Protein 5GQ1 (pdb70)

B-factor: mean 86.2, std 23.41, range [30.0, 269.98]

Solvent-accessible surface area: 57419 Å² total; per-residue (Å²): 237,140,40,64,47,0,0,0,0,0,0,22,2,56,85,48,9,6,18,55,30,0,1,17,7,0,0,68,0,0,0,46,86,56,173,42,40,26,10,64,6,40,77,38,4,63,15,0,24,12,4,156,88,11,15,0,0,7,2,45,60,1,19,72,77,74,134,42,105,11,6,64,19,0,24,73,0,0,17,65,99,68,20,85,2,71,28,51,50,166,96,60,62,47,48,31,0,61,4,70,0,0,0,0,1,2,62,32,63,10,26,7,6,65,55,117,16,108,52,15,59,195,55,14,68,8,9,0,27,12,69,14,35,125,83,20,57,45,91,151,42,123,21,38,50,58,92,0,26,107,101,19,99,75,74,134,28,75,22,16,143,85,3,6,0,6,0,46,6,91,0,2,47,2,69,12,75,126,58,103,68,160,38,10,1,12,62,0,0,16,50,0,32,162,26,22,61,76,47,36,54,89,27,106,112,142,186,96,64,52,2,0,0,0,1,0,47,6,49,51,32,20,13,25,41,12,0,0,16,1,0,1,48,1,0,1,60,85,62,175,42,57,42,19,75,6,67,91,85,13,93,77,2,29,32,4,167,77,15,20,0,0,8,7,37,75,9,113,130,18,47,74,16,0,30,80,0,0,14,82,96,115,14,88,4,80,28,70,24,169,92,75,55,49,48,32,0,62,5,68,0,0,0,0,0,9,89,57,100,109,83,57,37,38,105,166,51,18,70,5,11,0,18,13,45,20,42,117,82,24,84,47,150,157,42,111,13,36,62,61,97,0,29,104,74,25,124,82,67,144,27,81,21,16,132,100,5,5,4,5,0,45,13,90,0,1,53,2,15,12,84,132,63,59,69,124,35,10,2,14,68,0,0,43,14,0,33,140,36,12,60,78,44,27,54,100,18,88,92,88,115,62,150,162,171,215,149,33,85,47,1,0,0,0,3,0,78,11,73,82,38,24,11,14,76,76,2,2,38,39,0,0,152,9,0,0,68,94,58,150,42,56,43,22,69,4,77,70,52,6,101,76,0,39,50,6,152,64,16,15,0,2,8,4,44,43,7,68,106,123,126,47,84,7,31,68,22,0,28,66,1,0,18,70,98,56,16,120,7,62,50,72,49,190,82,115,36,33,0,55,3,71,0,1,0,0,3,15,96,107,52,60,133,163,57,13,67,8,10,0,36,12,66,34,33,117,91,21,105,52,157,150,25,137,18,48,52,69,102,0,56,94,103,15,90,99,19,142,12,80,16,41,99,98,4,13,0,13,8,44,15,130,0,2,38,0,56,12,111,115,54,171,72,165,40,13,0,9,66,0,0,32,27,0,32,137,26,21,59,76,45,53,33,94,50,100,71,101,86,76,158,186,150,28,73,51,1,0,0,0,0,0,36,7,45,98,28,21,7,26,68,70,0,1,35,39,0,0,151,6,0,1,80,95,52,173,40,58,47,22,66,11,66,90,98,6,84,72,0,52,30,5,158,74,14,19,0,1,6,2,38,78,9,115,92,140,13,38,62,15,0,28,70,0,1,16,46,51,94,22,90,4,72,31,70,38,177,102,68,56,57,52,28,0,57,2,70,0,0,0,0,0,9,91,54,126,150,12,61,132,78,32,15,70,8,10,0,29,15,58,14,34,119,82,31,87,47,148,155,56,133,16,36,47,60,119,0,48,145,116,28,121,87,67,102,27,74,25,47,160,161,5,12,5,15,9,44,12,94,0,0,40,0,64,16,91,124,60,155,66,126,36,10,0,11,59,0,0,28,34,0,35,134,28,18,58,77,51,33,61,62,28,89,60,26,97,58,7,25,96,37,43,46,2,3,1,0,2,0,29,5,50,93,30,21,13,35,70,66,2,1,33,46,0,0,147,6,0,0,83,101,49,114,36,59,43,17,85,6,57,80,94,10,116,9,103,61,38,147,85,19,20,0,3,9,3,42,76,11,122,93,139,7,55,73,27,0,38,74,1,0,16,60,92,88,22,136,26,112,59,2,56,4,39,1,1,1,0,1,14,96,49,136,75,156,120,63,22,75,14,14,0,37,7,52,24,10,86,67,33,85,42,165,119,44,114,16,39,41,62,93,0,50,130,101,27,124,66,51,50,32,78,20,38,179,136,3,17,1,5,5,36,0,50,0,2,9,0,85,17,96,150,38,122,19,44,46,8,0,12,37,2,0,43,48,2,29,142,28,20,62,112,66,15,70,64,15,36,24,26,24,11,10,40,144,35,39,57,3,0,0,0,3,0,66,28,75,131,58,22,21,22,69,72,1,0,33,49,0,0,146,8,0,0,68,103,59,175,39,59,45,125,105,187,70,26,21,0,8,15,27,54,108,13,131,87,86,79,86,1,41,80,15,0,19,61,85,91,24,122,30,120,93,94,24,113,84,66,64,40,27,22,51,5,76,0,0,0,0,0,54,139,64,74,4,21,0,27,17,78,16,46,118,80,44,104,63,155,210,41,32,39,66,128,0,53,138,95,23,119,69,74,136,34,68,23,37,152,131,4,17,5,9,8,52,5,94,0,2,54,2,72,15,107,203,48,161,68,168,36,14,1,9,59,0,0,25,22,0,34,128,37,22,50,76,45,24,59,104,18,80,90,76,65,85,136,195

Sequence (1157 aa):
KHRIEPVCLIIRGSPGTGKSLATGIIARAIADKYHSSVYSLPPDPDHFDGYKQQVVTVMDDLCQNPDGKDMSLFCQMVSTVDFIPPMASLAEAGVSFTSKFVIASTNATNIIVPSDSDAIRRRFYMDCDIEVTDSYKTDLGRLDAGRAAKLCSENNTANFKRCSPLVCGKAIQLRDRKSKVRYSVDTVVSELIREYSNRSAIGNTIERIEPVCLIIRGSPGTGKSLATGIIARAIADKYHSSVYSLPPDPDHFDGYKQQVVTVMDDLCKDMSLFCQMVSTVDFIPPMASLAEAGVSFTSKFVIASTNATDSDAIRRRFYMDCDIEVTDSYKTDLGRLDAGRAAKLCSENNTANFKRCSPLVCGKAIQLRDRKSKVRYSVDTVVSELIREYSNRSAIGNTIEALFQKHRIEPVCLIIRGSPGTGKSLATGIIARAIADKYHSSVYSLPPDPDHFDGYKQQVVTVMDDLCQPDGKDMSLFCQMVSTVDFIPPMASLAGVSFTSKFVIASTNDAIRRRFYMDCDIEVTDSYKTDLGRLDAGRAAKLCSENNTANFKRCSPLVCGKAIQLRDRKSKVRYSVDTVVSELIREYSNRSAIGNTIEALFHRIEPVCLIIRGSPGTGKSLATGIIARAIADKYHSSVYSLPPDPDHFDGYKQQVVTVMDDLCGKDMSLFCQMVSTVDFIPPMASLAEAGVSFTSKFVIASTNATDAIRRRFYMDCDIEVTDSYKTDLGRLDAGRAAKLCSENNTANFKRCSPLVCGKAIQLRDRKSKVRYSVDTVVSELIREYSNRSAIGNTIEALFHRIEPVCLIIRGSPGTGKSLATGIIARAIADKYHSSVYSLPPDPHFDGYKQQVVTVMDDLCGKDMSLFCQMVSTVDFIPPSFTSKFVIASTNATIRRRFYMDCDIEVTDSYKTDLGRLDAGRAAKLCSENNTANFKRCSPLVCGKAIQLRDRKSKVRYSVDTVVSELIREYSNRSAIGNTIEALFHRIEPVCLIIRGSPGTGKSLATGIIARAIADKYHSSVYSKQQVVTVMDDLCDMSLFCQMVSTVDFIPPMASLAEGVSFTSKFVIASTRFYMDCDIEVTDSYKTDLLDAGRAAKLCSENNTANFKRCSPLVCGKAIQLRDRKSKVRYSVDTVVSELIREYSNRSAIGNTIEALF

Foldseek 3Di:
DWDQFAAEAEEAAAPQACQVVLLVVLLALLLVVVVFHEQEADAVHDARPPCPLRQEYEYEAQCPDPDLPRLVVVVQLGDGDWDFTHHDDPPDGDDTRHHNYYYYYHYHDDDNQDVVRPVSVVSHNFYKYKAFDDVQQDPVRHGDVVQQAPWDPDDPADGDPTHGCQAQVNTMWIAGPVVRDIGGSRVVSVVSVVVSVVRVVVVVVVD/DQQAAEEEEEAAPQQCRCVLLVVLQQLLQVVVVFHEQEADPCHDFRAPCPARQEYEYEAQPCRVVVVLQLRDDDWDFTHYPDPVDGDDTRHHNYYYYYHHHDVVVSVVVSHPFYKYKDFPPVQQDPVRHGVVVQQADWDPDDPADGDPTHTNQAPPNTMWIAGPVPRDIGGSRRVSVVSVVVSVVSCVVVVVVVVVPD/DWALFAAEEEEQEAPQQCLVVLLVVLQQLLLVVVVFGEAEADELHQFRPPDPQRQEYEHEAACPDPCSRPVVVVQNGDGDWAATHHPPPDVDIHHHRYYYYYHVVVSVVSHPFYKYKDFDPVQADPVGGGPVVQQAPWDPDDPADRDPTHTNQQPVVTMWIATPVDGDIGGSRVVSVVSVVVSVVSVCVVVVVVVVD/DADQAAEEEEEEAPQLCRVVLQVVLQQLLLVVVVWHEQEADAVHDWRPPDPQTQEYEYEACEVVSVVVVVVLRDDDWDQTDDPDPVVGDDTHHHRYYYYYHYNDPCVVVSHNFYKYKDFDPVQQPPPRHGVCVQQADWDPDDPAPGDPTHGNQAPVVGMWIATPPVRDIGHSRVVSVVSVVVSVVVCVVVVVVVVVD/DADQAAEAEEEAAPLLCQCVLLVVLQQLLQVVVVFHEAEADALGQRPPCDQTQEYEAEADDVSRCVVVCQLRDGDAVDGVRRDHRYYYYYYHNPVCVSHPFYWYKDFDPVQADPVGHGVCVQQVDWDPDDPADRDPTHGCQQAVNTMWTQTPVVRDIHGSRVVSVVSVVVSVVCPVPVVVVVVVD/DAQFAAEAEEEEDPPLPVVVLLQLLQQLLQVVVPFGEDVVQTQEYEVEQCPVVVVVVQRRDGDWAADDDPDPDDVDIHDHRYYYYYVVHPFYKYKDFDPVCDDPVNNCVQQADFDPDAPADRDPGDTNQAVVVGMWIAGPVHGDIHGSRVVSVVSVVVSVVSCVVVVVVVVVD

Structure (mmCIF, N/CA/C/O backbone):
data_5GQ1
#
_entry.id   5GQ1
#
_cell.length_a   52.109
_cell.length_b   159.654
_cell.length_c   75.606
_cell.angle_alpha   90.00
_cell.angle_beta   90.16
_cell.angle_gamma   90.00
#
_symmetry.space_group_name_H-M   'P 1 21 1'
#
loop_
_entity.id
_entity.type
_entity.pdbx_description
1 polymer 'Genome polyprotein'
2 non-polymer 'ZINC ION'
3 non-polymer 'PHOSPHATE ION'
4 water water
#
loop_
_atom_site.group_PDB
_atom_site.id
_atom_site.type_symbol
_atom_site.label_atom_id
_atom_site.label_alt_id
_atom_site.label_comp_id
_atom_site.label_asym_id
_atom_site.label_entity_id
_atom_site.label_seq_id
_atom_site.pdbx_PDB_ins_code
_atom_site.Cartn_x
_atom_site.Cartn_y
_atom_site.Cartn_z
_atom_site.occupancy
_atom_site.B_iso_or_equiv
_atom_site.auth_seq_id
_atom_site.auth_comp_id
_atom_site.auth_asym_id
_atom_site.auth_atom_id
_atom_site.pdbx_PDB_model_num
ATOM 1 N N . LYS A 1 2 ? 11.866 169.553 69.707 1.00 107.13 117 LYS A N 1
ATOM 2 C CA . LYS A 1 2 ? 12.221 168.162 69.994 1.00 102.08 117 LYS A CA 1
ATOM 3 C C . LYS A 1 2 ? 12.299 167.923 71.493 1.00 95.65 117 LYS A C 1
ATOM 4 O O . LYS A 1 2 ? 12.919 166.953 71.929 1.00 92.18 117 LYS A O 1
ATOM 22 N N . HIS A 1 3 ? 11.649 168.789 72.278 1.00 89.01 118 HIS A N 1
ATOM 23 C CA . HIS A 1 3 ? 11.912 168.838 73.706 1.00 86.79 118 HIS A CA 1
ATOM 24 C C . HIS A 1 3 ? 10.687 168.372 74.528 1.00 78.09 118 HIS A C 1
ATOM 25 O O . HIS A 1 3 ? 9.823 167.647 74.014 1.00 76.12 118 HIS A O 1
ATOM 39 N N . ARG A 1 4 ? 10.655 168.710 75.820 1.00 76.38 119 ARG A N 1
ATOM 40 C CA . ARG A 1 4 ? 9.853 167.923 76.757 1.00 68.96 119 ARG A CA 1
ATOM 41 C C . ARG A 1 4 ? 9.439 168.720 77.974 1.00 62.87 119 ARG A C 1
ATOM 42 O O . ARG A 1 4 ? 10.037 169.742 78.305 1.00 66.19 119 ARG A O 1
ATOM 63 N N . ILE A 1 5 ? 8.460 168.155 78.690 1.00 65.34 120 ILE A N 1
ATOM 64 C CA . ILE A 1 5 ? 7.994 168.696 79.969 1.00 65.04 120 ILE A CA 1
ATOM 65 C C . ILE A 1 5 ? 9.084 168.511 81.015 1.00 54.54 120 ILE A C 1
ATOM 66 O O . ILE A 1 5 ? 9.686 167.442 81.094 1.00 58.23 120 ILE A O 1
ATOM 82 N N . GLU A 1 6 ? 9.364 169.557 81.801 1.00 57.40 121 GLU A N 1
ATOM 83 C CA . GLU A 1 6 ? 10.423 169.473 82.788 1.00 59.30 121 GLU A CA 1
ATOM 84 C C . GLU A 1 6 ? 9.992 168.478 83.859 1.00 56.54 121 GLU A C 1
ATOM 85 O O . GLU A 1 6 ? 8.863 168.560 84.350 1.00 62.23 121 GLU A O 1
ATOM 97 N N . PRO A 1 7 ? 10.828 167.520 84.234 1.00 54.42 122 PRO A N 1
ATOM 98 C CA . PRO A 1 7 ? 10.399 166.567 85.270 1.00 54.02 122 PRO A CA 1
ATOM 99 C C . PRO A 1 7 ? 10.161 167.274 86.606 1.00 58.01 122 PRO A C 1
ATOM 100 O O . PRO A 1 7 ? 10.903 168.193 86.978 1.00 61.27 122 PRO A O 1
ATOM 111 N N . VAL A 1 8 ? 9.098 166.872 87.320 1.00 58.04 123 VAL A N 1
ATOM 112 C CA . VAL A 1 8 ? 8.858 167.466 88.638 1.00 60.86 123 VAL A CA 1
ATOM 113 C C . VAL A 1 8 ? 9.866 166.878 89.614 1.00 50.89 123 VAL A C 1
ATOM 114 O O . VAL A 1 8 ? 9.991 165.660 89.759 1.00 53.80 123 VAL A O 1
ATOM 127 N N . CYS A 1 9 ? 10.622 167.747 90.258 1.00 52.21 124 CYS A N 1
ATOM 128 C CA . CYS A 1 9 ? 11.774 167.342 91.042 1.00 49.90 124 CYS A CA 1
ATOM 129 C C . CYS A 1 9 ? 11.547 167.611 92.527 1.00 54.99 124 CYS A C 1
ATOM 130 O O . CYS A 1 9 ? 11.025 168.667 92.911 1.00 53.11 124 CYS A O 1
ATOM 138 N N . LEU A 1 10 ? 11.954 166.628 93.331 1.00 51.42 125 LEU A N 1
ATOM 139 C CA . LEU A 1 10 ? 11.942 166.636 94.782 1.00 52.53 125 LEU A CA 1
ATOM 140 C C . LEU A 1 10 ? 13.379 166.418 95.222 1.00 49.34 125 LEU A C 1
ATOM 141 O O . LEU A 1 10 ? 13.988 165.414 94.834 1.00 45.43 125 LEU A O 1
ATOM 157 N N . ILE A 1 11 ? 13.911 167.328 96.044 1.00 50.70 126 ILE A N 1
ATOM 158 C CA . ILE A 1 11 ? 15.150 167.075 96.781 1.00 50.91 126 ILE A CA 1
ATOM 159 C C . ILE A 1 11 ? 14.831 166.998 98.261 1.00 48.01 126 ILE A C 1
ATOM 160 O O . ILE A 1 11 ? 14.024 167.785 98.765 1.00 46.89 126 ILE A O 1
ATOM 176 N N . ILE A 1 12 ? 15.460 166.039 98.946 1.00 54.11 127 ILE A N 1
ATOM 177 C CA . ILE A 1 12 ? 15.221 165.719 100.361 1.00 52.39 127 ILE A CA 1
ATOM 178 C C . ILE A 1 12 ? 16.519 165.916 101.117 1.00 49.35 127 ILE A C 1
ATOM 179 O O . ILE A 1 12 ? 17.446 165.121 100.953 1.00 50.81 127 ILE A O 1
ATOM 195 N N . ARG A 1 13 ? 16.558 166.884 102.018 1.00 54.45 128 ARG A N 1
ATOM 196 C CA . ARG A 1 13 ? 17.775 167.175 102.765 1.00 53.57 128 ARG A CA 1
ATOM 197 C C . ARG A 1 13 ? 17.721 166.553 104.157 1.00 60.41 128 ARG A C 1
ATOM 198 O O . ARG A 1 13 ? 16.722 166.689 104.876 1.00 57.79 128 ARG A O 1
ATOM 219 N N . GLY A 1 14 ? 18.793 165.866 104.538 1.00 62.60 129 GLY A N 1
ATOM 220 C CA . GLY A 1 14 ? 18.821 165.336 105.883 1.00 64.08 129 GLY A CA 1
ATOM 221 C C . GLY A 1 14 ? 20.130 164.759 106.370 1.00 60.60 129 GLY A C 1
ATOM 222 O O . GLY A 1 14 ? 20.893 164.136 105.620 1.00 57.23 129 GLY A O 1
ATOM 226 N N . SER A 1 15 ? 20.365 164.926 107.668 1.00 70.03 130 SER A N 1
ATOM 227 C CA . SER A 1 15 ? 21.484 164.268 108.320 1.00 69.13 130 SER A CA 1
ATOM 228 C C . SER A 1 15 ? 21.476 162.781 107.972 1.00 66.65 130 SER A C 1
ATOM 229 O O . SER A 1 15 ? 20.416 162.191 107.743 1.00 67.91 130 SER A O 1
ATOM 237 N N . PRO A 1 16 ? 22.635 162.152 107.900 1.00 69.40 131 PRO A N 1
ATOM 238 C CA . PRO A 1 16 ? 22.668 160.756 107.457 1.00 73.21 131 PRO A CA 1
ATOM 239 C C . PRO A 1 16 ? 22.083 159.838 108.528 1.00 77.67 131 PRO A C 1
ATOM 240 O O . PRO A 1 16 ? 22.195 160.091 109.732 1.00 73.67 131 PRO A O 1
ATOM 251 N N . GLY A 1 17 ? 21.425 158.773 108.076 1.00 77.08 132 GLY A N 1
ATOM 252 C CA . GLY A 1 17 ? 20.771 157.882 109.012 1.00 74.34 132 GLY A CA 1
ATOM 253 C C . GLY A 1 17 ? 19.412 158.336 109.503 1.00 70.64 132 GLY A C 1
ATOM 254 O O . GLY A 1 17 ? 18.907 157.768 110.476 1.00 72.66 132 GLY A O 1
ATOM 258 N N . THR A 1 18 ? 18.801 159.332 108.854 1.00 64.34 133 THR A N 1
ATOM 259 C CA . THR A 1 18 ? 17.467 159.820 109.177 1.00 61.20 133 THR A CA 1
ATOM 260 C C . THR A 1 18 ? 16.384 159.276 108.232 1.00 63.76 133 THR A C 1
ATOM 261 O O . THR A 1 18 ? 15.315 159.880 108.105 1.00 60.58 133 THR A O 1
ATOM 272 N N . GLY A 1 19 ? 16.621 158.140 107.585 1.00 65.79 134 GLY A N 1
ATOM 273 C CA . GLY A 1 19 ? 15.635 157.570 106.689 1.00 62.28 134 GLY A CA 1
ATOM 274 C C . GLY A 1 19 ? 15.639 158.168 105.311 1.00 62.38 134 GLY A C 1
ATOM 275 O O . GLY A 1 19 ? 14.693 157.949 104.540 1.00 60.00 134 GLY A O 1
ATOM 279 N N . LYS A 1 20 ? 16.713 158.880 104.972 1.00 66.38 135 LYS A N 1
ATOM 280 C CA . LYS A 1 20 ? 16.779 159.681 103.749 1.00 67.46 135 LYS A CA 1
ATOM 281 C C . LYS A 1 20 ? 16.683 158.806 102.511 1.00 56.89 135 LYS A C 1
ATOM 282 O O . LYS A 1 20 ? 15.924 159.102 101.590 1.00 63.22 135 LYS A O 1
ATOM 301 N N . SER A 1 21 ? 17.443 157.717 102.482 1.00 58.43 136 SER A N 1
ATOM 302 C CA . SER A 1 21 ? 17.454 156.800 101.352 1.00 54.51 136 SER A CA 1
ATOM 303 C C . SER A 1 21 ? 16.246 155.861 101.335 1.00 63.81 136 SER A C 1
ATOM 304 O O . SER A 1 21 ? 15.830 155.404 100.253 1.00 54.41 136 SER A O 1
ATOM 312 N N . LEU A 1 22 ? 15.698 155.521 102.515 1.00 64.85 137 LEU A N 1
ATOM 313 C CA . LEU A 1 22 ? 14.395 154.856 102.554 1.00 61.37 137 LEU A CA 1
ATOM 314 C C . LEU A 1 22 ? 13.335 155.722 101.880 1.00 58.95 137 LEU A C 1
ATOM 315 O O . LEU A 1 22 ? 12.596 155.260 101.008 1.00 49.59 137 LEU A O 1
ATOM 331 N N . ALA A 1 23 ? 13.256 156.991 102.279 1.00 57.73 138 ALA A N 1
ATOM 332 C CA . ALA A 1 23 ? 12.244 157.886 101.738 1.00 54.77 138 ALA A CA 1
ATOM 333 C C . ALA A 1 23 ? 12.352 158.030 100.224 1.00 57.60 138 ALA A C 1
ATOM 334 O O . ALA A 1 23 ? 11.324 158.049 99.528 1.00 56.18 138 ALA A O 1
ATOM 341 N N . THR A 1 24 ? 13.577 158.177 99.686 1.00 58.65 139 THR A N 1
ATOM 342 C CA . THR A 1 24 ? 13.715 158.245 98.228 1.00 56.88 139 THR A CA 1
ATOM 343 C C . THR A 1 24 ? 13.281 156.932 97.604 1.00 50.04 139 THR A C 1
ATOM 344 O O . THR A 1 24 ? 12.481 156.920 96.666 1.00 55.56 139 THR A O 1
ATOM 355 N N . GLY A 1 25 ? 13.760 155.811 98.147 1.00 49.89 140 GLY A N 1
ATOM 356 C CA . GLY A 1 25 ? 13.316 154.505 97.705 1.00 42.41 140 GLY A CA 1
ATOM 357 C C . GLY A 1 25 ? 11.824 154.452 97.483 1.00 53.77 140 GLY A C 1
ATOM 358 O O . GLY A 1 25 ? 11.374 154.213 96.348 1.00 56.72 140 GLY A O 1
ATOM 362 N N . ILE A 1 26 ? 11.058 154.768 98.545 1.00 52.31 141 ILE A N 1
ATOM 363 C CA . ILE A 1 26 ? 9.624 154.506 98.614 1.00 48.52 141 ILE A CA 1
ATOM 364 C C . ILE A 1 26 ? 8.819 155.484 97.771 1.00 48.58 141 ILE A C 1
ATOM 365 O O . ILE A 1 26 ? 7.773 155.120 97.228 1.00 51.86 141 ILE A O 1
ATOM 381 N N . ILE A 1 27 ? 9.217 156.753 97.736 1.00 44.58 142 ILE A N 1
ATOM 382 C CA . ILE A 1 27 ? 8.520 157.740 96.917 1.00 45.07 142 ILE A CA 1
ATOM 383 C C . ILE A 1 27 ? 8.681 157.409 95.435 1.00 51.26 142 ILE A C 1
ATOM 384 O O . ILE A 1 27 ? 7.716 157.451 94.648 1.00 42.39 142 ILE A O 1
ATOM 400 N N . ALA A 1 28 ? 9.909 157.084 95.031 1.00 50.78 143 ALA A N 1
ATOM 401 C CA . ALA A 1 28 ? 10.139 156.642 93.663 1.00 50.01 143 ALA A CA 1
ATOM 402 C C . ALA A 1 28 ? 9.258 155.449 93.331 1.00 50.22 143 ALA A C 1
ATOM 403 O O . ALA A 1 28 ? 8.473 155.483 92.375 1.00 55.48 143 ALA A O 1
ATOM 410 N N . ARG A 1 29 ? 9.346 154.393 94.137 1.00 51.93 144 ARG A N 1
ATOM 411 C CA . ARG A 1 29 ? 8.638 153.158 93.814 1.00 46.98 144 ARG A CA 1
ATOM 412 C C . ARG A 1 29 ? 7.138 153.391 93.713 1.00 51.85 144 ARG A C 1
ATOM 413 O O . ARG A 1 29 ? 6.483 152.873 92.810 1.00 53.60 144 ARG A O 1
ATOM 434 N N . ALA A 1 30 ? 6.568 154.180 94.610 1.00 47.88 145 ALA A N 1
ATOM 435 C CA . ALA A 1 30 ? 5.130 154.366 94.543 1.00 48.74 145 ALA A CA 1
ATOM 436 C C . ALA A 1 30 ? 4.748 155.178 93.312 1.00 51.81 145 ALA A C 1
ATOM 437 O O . ALA A 1 30 ? 3.817 154.819 92.580 1.00 53.70 145 ALA A O 1
ATOM 444 N N . ILE A 1 31 ? 5.435 156.300 93.094 1.00 49.33 146 ILE A N 1
ATOM 445 C CA . ILE A 1 31 ? 5.188 157.097 91.904 1.00 53.98 146 ILE A CA 1
ATOM 446 C C . ILE A 1 31 ? 5.341 156.222 90.656 1.00 56.29 146 ILE A C 1
ATOM 447 O O . ILE A 1 31 ? 4.462 156.186 89.780 1.00 50.83 146 ILE A O 1
ATOM 463 N N . ALA A 1 32 ? 6.416 155.435 90.608 1.00 51.21 147 ALA A N 1
ATOM 464 C CA . ALA A 1 32 ? 6.593 154.481 89.523 1.00 59.11 147 ALA A CA 1
ATOM 465 C C . ALA A 1 32 ? 5.397 153.535 89.392 1.00 58.56 147 ALA A C 1
ATOM 466 O O . ALA A 1 32 ? 4.987 153.207 88.274 1.00 68.12 147 ALA A O 1
ATOM 473 N N . ASP A 1 33 ? 4.819 153.100 90.517 1.00 58.55 148 ASP A N 1
ATOM 474 C CA . ASP A 1 33 ? 3.664 152.203 90.492 1.00 56.22 148 ASP A CA 1
ATOM 475 C C . ASP A 1 33 ? 2.462 152.862 89.826 1.00 62.18 148 ASP A C 1
ATOM 476 O O . ASP A 1 33 ? 1.704 152.208 89.102 1.00 63.37 148 ASP A O 1
ATOM 485 N N . LYS A 1 34 ? 2.254 154.153 90.077 1.00 57.89 149 LYS A N 1
ATOM 486 C CA . LYS A 1 34 ? 1.100 154.813 89.488 1.00 59.61 149 LYS A CA 1
ATOM 487 C C . LYS A 1 34 ? 1.199 154.838 87.973 1.00 62.53 149 LYS A C 1
ATOM 488 O O . LYS A 1 34 ? 0.181 154.757 87.278 1.00 65.34 149 LYS A O 1
ATOM 507 N N . TYR A 1 35 ? 2.409 154.948 87.446 1.00 64.37 150 TYR A N 1
ATOM 508 C CA . TYR A 1 35 ? 2.637 155.027 86.016 1.00 63.75 150 TYR A CA 1
ATOM 509 C C . TYR A 1 35 ? 3.233 153.733 85.504 1.00 68.84 150 TYR A C 1
ATOM 510 O O . TYR A 1 35 ? 3.942 153.737 84.494 1.00 77.92 150 TYR A O 1
ATOM 528 N N . HIS A 1 36 ? 3.019 152.641 86.227 1.00 69.21 151 HIS A N 1
ATOM 529 C CA . HIS A 1 36 ? 3.337 151.304 85.736 1.00 68.66 151 HIS A CA 1
ATOM 530 C C . HIS A 1 36 ? 4.712 151.254 85.095 1.00 68.64 151 HIS A C 1
ATOM 531 O O . HIS A 1 36 ? 4.902 150.613 84.063 1.00 72.25 151 HIS A O 1
ATOM 545 N N . SER A 1 37 ? 5.672 151.968 85.687 1.00 62.85 152 SER A N 1
ATOM 546 C CA . SER A 1 37 ? 7.045 151.853 85.226 1.00 59.07 152 SER A CA 1
ATOM 547 C C . SER A 1 37 ? 7.917 151.334 86.351 1.00 55.33 152 SER A C 1
ATOM 548 O O . SER A 1 37 ? 7.484 150.468 87.122 1.00 60.43 152 SER A O 1
ATOM 556 N N . SER A 1 38 ? 9.150 151.821 86.429 1.00 47.13 153 SER A N 1
ATOM 557 C CA . SER A 1 38 ? 10.107 151.334 87.398 1.00 50.45 153 SER A CA 1
ATOM 558 C C . SER A 1 38 ? 11.036 152.471 87.806 1.00 47.65 153 SER A C 1
ATOM 559 O O . SER A 1 38 ? 10.886 153.617 87.388 1.00 50.17 153 SER A O 1
ATOM 567 N N . VAL A 1 39 ? 11.999 152.146 88.649 1.00 56.40 154 VAL A N 1
ATOM 568 C CA . VAL A 1 39 ? 12.924 153.126 89.194 1.00 54.23 154 VAL A CA 1
ATOM 569 C C . VAL A 1 39 ? 14.292 152.827 88.603 1.00 57.47 154 VAL A C 1
ATOM 570 O O . VAL A 1 39 ? 14.789 151.697 88.698 1.00 60.44 154 VAL A O 1
ATOM 583 N N . TYR A 1 40 ? 14.884 153.840 87.988 1.00 54.17 155 TYR A N 1
ATOM 584 C CA . TYR A 1 40 ? 16.303 153.856 87.694 1.00 52.62 155 TYR A CA 1
ATOM 585 C C . TYR A 1 40 ? 17.009 154.689 88.754 1.00 52.45 155 TYR A C 1
ATOM 586 O O . TYR A 1 40 ? 16.741 155.889 88.880 1.00 52.09 155 TYR A O 1
ATOM 604 N N . SER A 1 41 ? 17.953 154.070 89.458 1.00 54.31 156 SER A N 1
ATOM 605 C CA . SER A 1 41 ? 18.736 154.728 90.494 1.00 53.10 156 SER A CA 1
ATOM 606 C C . SER A 1 41 ? 20.097 155.109 89.960 1.00 48.58 156 SER A C 1
ATOM 607 O O . SER A 1 41 ? 20.889 154.239 89.630 1.00 56.04 156 SER A O 1
ATOM 615 N N . LEU A 1 42 ? 20.392 156.372 89.960 1.00 58.10 157 LEU A N 1
ATOM 616 C CA . LEU A 1 42 ? 21.715 156.803 89.542 1.00 63.85 157 LEU A CA 1
ATOM 617 C C . LEU A 1 42 ? 22.741 156.515 90.640 1.00 64.64 157 LEU A C 1
ATOM 618 O O . LEU A 1 42 ? 22.465 156.730 91.822 1.00 66.13 157 LEU A O 1
ATOM 634 N N . PRO A 1 43 ? 23.935 156.053 90.286 1.00 74.98 158 PRO A N 1
ATOM 635 C CA . PRO A 1 43 ? 24.952 155.772 91.303 1.00 72.76 158 PRO A CA 1
ATOM 636 C C . PRO A 1 43 ? 25.508 157.056 91.888 1.00 70.99 158 PRO A C 1
ATOM 637 O O . PRO A 1 43 ? 25.354 158.134 91.300 1.00 75.49 158 PRO A O 1
ATOM 648 N N . PRO A 1 44 ? 26.188 156.986 93.026 1.00 66.34 159 PRO A N 1
ATOM 649 C CA . PRO A 1 44 ? 26.851 158.187 93.546 1.00 69.84 159 PRO A CA 1
ATOM 650 C C . PRO A 1 44 ? 28.019 158.597 92.659 1.00 74.71 159 PRO A C 1
ATOM 651 O O . PRO A 1 44 ? 28.742 157.753 92.121 1.00 72.90 159 PRO A O 1
ATOM 662 N N . ASP A 1 45 ? 28.208 159.906 92.511 1.00 76.15 160 ASP A N 1
ATOM 663 C CA . ASP A 1 45 ? 29.245 160.443 91.640 1.00 77.25 160 ASP A CA 1
ATOM 664 C C . ASP A 1 45 ? 29.073 159.831 90.231 1.00 74.08 160 ASP A C 1
ATOM 665 O O . ASP A 1 45 ? 30.009 159.202 89.729 1.00 92.34 160 ASP A O 1
ATOM 674 N N . PRO A 1 46 ? 27.908 160.002 89.623 1.00 76.35 161 PRO A N 1
ATOM 675 C CA . PRO A 1 46 ? 27.599 159.207 88.414 1.00 74.27 161 PRO A CA 1
ATOM 676 C C . PRO A 1 46 ? 28.414 159.633 87.204 1.00 72.17 161 PRO A C 1
ATOM 677 O O . PRO A 1 46 ? 28.595 160.821 86.937 1.00 69.46 161 PRO A O 1
ATOM 688 N N . ASP A 1 47 ? 28.896 158.640 86.462 1.00 80.50 162 ASP A N 1
ATOM 689 C CA . ASP A 1 47 ? 29.576 158.848 85.193 1.00 83.11 162 ASP A CA 1
ATOM 690 C C . ASP A 1 47 ? 28.680 158.499 84.025 1.00 77.93 162 ASP A C 1
ATOM 691 O O . ASP A 1 47 ? 28.673 159.212 83.016 1.00 76.19 162 ASP A O 1
ATOM 700 N N . HIS A 1 48 ? 27.890 157.436 84.157 1.00 77.23 163 HIS A N 1
ATOM 701 C CA . HIS A 1 48 ? 27.156 156.885 83.028 1.00 78.01 163 HIS A CA 1
ATOM 702 C C . HIS A 1 48 ? 25.807 156.360 83.501 1.00 67.15 163 HIS A C 1
ATOM 703 O O . HIS A 1 48 ? 25.662 155.932 84.647 1.00 73.80 163 HIS A O 1
ATOM 717 N N . PHE A 1 49 ? 24.812 156.432 82.615 1.00 57.83 164 PHE A N 1
ATOM 718 C CA . PHE A 1 49 ? 23.439 156.048 82.949 1.00 56.54 164 PHE A CA 1
ATOM 719 C C . PHE A 1 49 ? 23.128 154.612 82.611 1.00 61.02 164 PHE A C 1
ATOM 720 O O . PHE A 1 49 ? 21.999 154.326 82.203 1.00 63.13 164 PHE A O 1
ATOM 737 N N . ASP A 1 50 ? 24.071 153.686 82.745 1.00 65.44 165 ASP A N 1
ATOM 738 C CA . ASP A 1 50 ? 23.806 152.321 82.302 1.00 69.14 165 ASP A CA 1
ATOM 739 C C . ASP A 1 50 ? 22.627 151.735 83.054 1.00 73.87 165 ASP A C 1
ATOM 740 O O . ASP A 1 50 ? 22.628 151.654 84.291 1.00 66.56 165 ASP A O 1
ATOM 749 N N . GLY A 1 51 ? 21.632 151.298 82.299 1.00 71.63 166 GLY A N 1
ATOM 750 C CA . GLY A 1 51 ? 20.435 150.724 82.875 1.00 67.34 166 GLY A CA 1
ATOM 751 C C . GLY A 1 51 ? 19.242 151.632 82.790 1.00 68.80 166 GLY A C 1
ATOM 752 O O . GLY A 1 51 ? 18.132 151.204 83.131 1.00 73.99 166 GLY A O 1
ATOM 756 N N . TYR A 1 52 ? 19.425 152.863 82.320 1.00 67.46 167 TYR A N 1
ATOM 757 C CA . TYR A 1 52 ? 18.324 153.809 82.219 1.00 66.98 167 TYR A CA 1
ATOM 758 C C . TYR A 1 52 ? 17.502 153.487 80.962 1.00 67.13 167 TYR A C 1
ATOM 759 O O . TYR A 1 52 ? 17.916 153.778 79.834 1.00 74.96 167 TYR A O 1
ATOM 777 N N . LYS A 1 53 ? 16.320 152.910 81.177 1.00 69.44 168 LYS A N 1
ATOM 778 C CA . LYS A 1 53 ? 15.390 152.468 80.136 1.00 72.50 168 LYS A CA 1
ATOM 779 C C . LYS A 1 53 ? 14.132 153.332 80.101 1.00 70.63 168 LYS A C 1
ATOM 780 O O . LYS A 1 53 ? 13.002 152.829 80.036 1.00 73.38 168 LYS A O 1
ATOM 799 N N . GLN A 1 54 ? 14.315 154.646 80.166 1.00 68.19 169 GLN A N 1
ATOM 800 C CA . GLN A 1 54 ? 13.190 155.588 80.178 1.00 71.71 169 GLN A CA 1
ATOM 801 C C . GLN A 1 54 ? 12.179 155.293 81.297 1.00 66.86 169 GLN A C 1
ATOM 802 O O . GLN A 1 54 ? 10.975 155.537 81.145 1.00 64.77 169 GLN A O 1
ATOM 816 N N . GLN A 1 55 ? 12.670 154.775 82.430 1.00 57.81 170 GLN A N 1
ATOM 817 C CA . GLN A 1 55 ? 11.892 154.725 83.660 1.00 54.66 170 GLN A CA 1
ATOM 818 C C . GLN A 1 55 ? 11.256 156.080 83.975 1.00 58.45 170 GLN A C 1
ATOM 819 O O . GLN A 1 55 ? 11.853 157.139 83.755 1.00 53.22 170 GLN A O 1
ATOM 833 N N . VAL A 1 56 ? 10.041 156.043 84.536 1.00 61.46 171 VAL A N 1
ATOM 834 C CA . VAL A 1 56 ? 9.328 157.285 84.827 1.00 53.69 171 VAL A CA 1
ATOM 835 C C . VAL A 1 56 ? 10.027 158.056 85.918 1.00 49.48 171 VAL A C 1
ATOM 836 O O . VAL A 1 56 ? 9.944 159.285 85.973 1.00 54.73 171 VAL A O 1
ATOM 849 N N . VAL A 1 57 ? 10.745 157.373 86.789 1.00 52.67 172 VAL A N 1
ATOM 850 C CA . VAL A 1 57 ? 11.386 158.017 87.920 1.00 45.11 172 VAL A CA 1
ATOM 851 C C . VAL A 1 57 ? 12.842 157.638 87.892 1.00 45.60 172 VAL A C 1
ATOM 852 O O . VAL A 1 57 ? 13.176 156.457 87.730 1.00 50.93 172 VAL A O 1
ATOM 865 N N . THR A 1 58 ? 13.700 158.614 88.092 1.00 48.30 173 THR A N 1
ATOM 866 C CA . THR A 1 58 ? 15.099 158.360 88.351 1.00 50.07 173 THR A CA 1
ATOM 867 C C . THR A 1 58 ? 15.438 159.010 89.673 1.00 52.03 173 THR A C 1
ATOM 868 O O . THR A 1 58 ? 14.993 160.124 89.974 1.00 54.68 173 THR A O 1
ATOM 879 N N . VAL A 1 59 ? 16.166 158.277 90.476 1.00 51.47 174 VAL A N 1
ATOM 880 C CA . VAL A 1 59 ? 16.528 158.688 91.804 1.00 47.19 174 VAL A CA 1
ATOM 881 C C . VAL A 1 59 ? 17.985 159.032 91.744 1.00 49.80 174 VAL A C 1
ATOM 882 O O . VAL A 1 59 ? 18.749 158.412 91.010 1.00 52.25 174 VAL A O 1
ATOM 895 N N . MET A 1 60 ? 18.375 160.025 92.511 1.00 58.53 175 MET A N 1
ATOM 896 C CA . MET A 1 60 ? 19.745 160.516 92.451 1.00 57.06 175 MET A CA 1
ATOM 897 C C . MET A 1 60 ? 20.176 160.728 93.902 1.00 60.58 175 MET A C 1
ATOM 898 O O . MET A 1 60 ? 20.089 161.829 94.459 1.00 60.64 175 MET A O 1
ATOM 912 N N . ASP A 1 61 ? 20.590 159.632 94.533 1.00 69.12 176 ASP A N 1
ATOM 913 C CA . ASP A 1 61 ? 20.893 159.674 95.953 1.00 63.45 176 ASP A CA 1
ATOM 914 C C . ASP A 1 61 ? 22.184 160.436 96.198 1.00 62.62 176 ASP A C 1
ATOM 915 O O . ASP A 1 61 ? 23.144 160.355 95.427 1.00 60.17 176 ASP A O 1
ATOM 924 N N . ASP A 1 62 ? 22.211 161.168 97.304 1.00 61.22 177 ASP A N 1
ATOM 925 C CA . ASP A 1 62 ? 23.454 161.781 97.777 1.00 63.67 177 ASP A CA 1
ATOM 926 C C . ASP A 1 62 ? 24.057 162.685 96.719 1.00 65.49 177 ASP A C 1
ATOM 927 O O . ASP A 1 62 ? 25.278 162.766 96.560 1.00 69.82 177 ASP A O 1
ATOM 936 N N . LEU A 1 63 ? 23.173 163.372 96.003 1.00 58.37 178 LEU A N 1
ATOM 937 C CA . LEU A 1 63 ? 23.548 164.479 95.144 1.00 62.58 178 LEU A CA 1
ATOM 938 C C . LEU A 1 63 ? 24.641 165.338 95.771 1.00 70.97 178 LEU A C 1
ATOM 939 O O . LEU A 1 63 ? 24.540 165.782 96.921 1.00 68.05 178 LEU A O 1
ATOM 955 N N . CYS A 1 64 ? 25.669 165.604 94.986 1.00 79.87 179 CYS A N 1
ATOM 956 C CA . CYS A 1 64 ? 26.725 166.508 95.404 1.00 83.24 179 CYS A CA 1
ATOM 957 C C . CYS A 1 64 ? 27.457 165.978 96.617 1.00 76.82 179 CYS A C 1
ATOM 958 O O . CYS A 1 64 ? 27.790 166.733 97.525 1.00 82.08 179 CYS A O 1
ATOM 966 N N . GLN A 1 65 ? 27.762 164.678 96.611 1.00 83.60 180 GLN A N 1
ATOM 967 C CA . GLN A 1 65 ? 28.907 164.239 97.394 1.00 90.25 180 GLN A CA 1
ATOM 968 C C . GLN A 1 65 ? 29.964 165.305 97.152 1.00 94.38 180 GLN A C 1
ATOM 969 O O . GLN A 1 65 ? 29.869 166.073 96.188 1.00 94.40 180 GLN A O 1
ATOM 983 N N . ASN A 1 66 ? 30.972 165.384 97.976 1.00 97.24 181 ASN A N 1
ATOM 984 C CA . ASN A 1 66 ? 31.634 166.687 98.013 1.00 95.86 181 ASN A CA 1
ATOM 985 C C . ASN A 1 66 ? 32.587 166.988 96.845 1.00 95.73 181 ASN A C 1
ATOM 986 O O . ASN A 1 66 ? 32.937 168.167 96.682 1.00 95.78 181 ASN A O 1
ATOM 997 N N . PRO A 1 67 ? 33.003 165.984 95.941 1.00 95.59 182 PRO A N 1
ATOM 998 C CA . PRO A 1 67 ? 34.201 166.224 95.105 1.00 90.87 182 PRO A CA 1
ATOM 999 C C . PRO A 1 67 ? 34.198 167.517 94.285 1.00 94.26 182 PRO A C 1
ATOM 1000 O O . PRO A 1 67 ? 34.804 168.500 94.724 1.00 92.87 182 PRO A O 1
ATOM 1011 N N . ASP A 1 68 ? 33.526 167.583 93.120 1.00 99.69 183 ASP A N 1
ATOM 1012 C CA . ASP A 1 68 ? 33.866 168.650 92.180 1.00 91.53 183 ASP A CA 1
ATOM 1013 C C . ASP A 1 68 ? 32.703 169.288 91.422 1.00 92.59 183 ASP A C 1
ATOM 1014 O O . ASP A 1 68 ? 32.957 170.122 90.538 1.00 98.33 183 ASP A O 1
ATOM 1023 N N . GLY A 1 69 ? 31.450 168.967 91.737 1.00 88.29 184 GLY A N 1
ATOM 1024 C CA . GLY A 1 69 ? 30.325 169.617 91.098 1.00 84.69 184 GLY A CA 1
ATOM 1025 C C . GLY A 1 69 ? 29.868 168.961 89.818 1.00 87.85 184 GLY A C 1
ATOM 1026 O O . GLY A 1 69 ? 28.961 169.487 89.152 1.00 82.80 184 GLY A O 1
ATOM 1030 N N . LYS A 1 70 ? 30.473 167.836 89.445 1.00 88.02 185 LYS A N 1
ATOM 1031 C CA . LYS A 1 70 ? 29.979 167.077 88.310 1.00 78.11 185 LYS A CA 1
ATOM 1032 C C . LYS A 1 70 ? 28.500 166.749 88.446 1.00 77.37 185 LYS A C 1
ATOM 1033 O O . LYS A 1 70 ? 27.843 166.489 87.429 1.00 82.07 185 LYS A O 1
ATOM 1052 N N . ASP A 1 71 ? 27.960 166.752 89.676 1.00 69.51 186 ASP A N 1
ATOM 1053 C CA . ASP A 1 71 ? 26.591 166.303 89.911 1.00 63.32 186 ASP A CA 1
ATOM 1054 C C . ASP A 1 71 ? 25.579 167.377 89.557 1.00 73.45 186 ASP A C 1
ATOM 1055 O O . ASP A 1 71 ? 24.510 167.061 89.029 1.00 73.38 186 ASP A O 1
ATOM 1064 N N . MET A 1 72 ? 25.879 168.648 89.853 1.00 76.25 187 MET A N 1
ATOM 1065 C CA . MET A 1 72 ? 24.917 169.710 89.557 1.00 71.62 187 MET A CA 1
ATOM 1066 C C . MET A 1 72 ? 24.821 169.970 88.069 1.00 70.94 187 MET A C 1
ATOM 1067 O O . MET A 1 72 ? 23.779 170.428 87.589 1.00 81.78 187 MET A O 1
ATOM 1081 N N . SER A 1 73 ? 25.880 169.698 87.315 1.00 72.53 188 SER A N 1
ATOM 1082 C CA . SER A 1 73 ? 25.752 169.846 85.877 1.00 69.01 188 SER A CA 1
ATOM 1083 C C . SER A 1 73 ? 24.929 168.704 85.289 1.00 71.11 188 SER A C 1
ATOM 1084 O O . SER A 1 73 ? 24.178 168.903 84.330 1.00 73.97 188 SER A O 1
ATOM 1092 N N . LEU A 1 74 ? 25.037 167.505 85.854 1.00 74.11 189 LEU A N 1
ATOM 1093 C CA . LEU A 1 74 ? 24.225 166.393 85.376 1.00 69.33 189 LEU A CA 1
ATOM 1094 C C . LEU A 1 74 ? 22.764 166.645 85.696 1.00 67.56 189 LEU A C 1
ATOM 1095 O O . LEU A 1 74 ? 21.881 166.439 84.853 1.00 62.78 189 LEU A O 1
ATOM 1111 N N . PHE A 1 75 ? 22.510 167.157 86.899 1.00 64.75 190 PHE A N 1
ATOM 1112 C CA . PHE A 1 75 ? 21.156 167.380 87.365 1.00 62.27 190 PHE A CA 1
ATOM 1113 C C . PHE A 1 75 ? 20.474 168.511 86.612 1.00 60.30 190 PHE A C 1
ATOM 1114 O O . PHE A 1 75 ? 19.246 168.502 86.470 1.00 59.35 190 PHE A O 1
ATOM 1131 N N . CYS A 1 76 ? 21.233 169.505 86.139 1.00 66.32 191 CYS A N 1
ATOM 1132 C CA . CYS A 1 76 ? 20.608 170.604 85.403 1.00 62.84 191 CYS A CA 1
ATOM 1133 C C . CYS A 1 76 ? 20.213 170.160 84.001 1.00 63.16 191 CYS A C 1
ATOM 1134 O O . CYS A 1 76 ? 19.291 170.734 83.398 1.00 66.59 191 CYS A O 1
ATOM 1142 N N . GLN A 1 77 ? 20.883 169.139 83.476 1.00 59.82 192 GLN A N 1
ATOM 1143 C CA . GLN A 1 77 ? 20.497 168.576 82.188 1.00 63.16 192 GLN A CA 1
ATOM 1144 C C . GLN A 1 77 ? 19.297 167.638 82.305 1.00 58.22 192 GLN A C 1
ATOM 1145 O O . GLN A 1 77 ? 18.408 167.650 81.448 1.00 62.89 192 GLN A O 1
ATOM 1159 N N . MET A 1 78 ? 19.247 166.812 83.345 1.00 61.77 193 MET A N 1
ATOM 1160 C CA . MET A 1 78 ? 18.095 165.931 83.526 1.00 57.86 193 MET A CA 1
ATOM 1161 C C . MET A 1 78 ? 16.835 166.721 83.816 1.00 53.97 193 MET A C 1
ATOM 1162 O O . MET A 1 78 ? 15.747 166.366 83.353 1.00 62.80 193 MET A O 1
ATOM 1176 N N . VAL A 1 79 ? 16.946 167.783 84.585 1.00 58.03 194 VAL A N 1
ATOM 1177 C CA . VAL A 1 79 ? 15.740 168.509 84.961 1.00 62.72 194 VAL A CA 1
ATOM 1178 C C . VAL A 1 79 ? 15.667 169.746 84.090 1.00 58.79 194 VAL A C 1
ATOM 1179 O O . VAL A 1 79 ? 16.002 170.854 84.517 1.00 61.97 194 VAL A O 1
ATOM 1192 N N . SER A 1 80 ? 15.246 169.553 82.852 1.00 62.16 195 SER A N 1
ATOM 1193 C CA . SER A 1 80 ? 15.104 170.672 81.941 1.00 60.16 195 SER A CA 1
ATOM 1194 C C . SER A 1 80 ? 14.129 170.282 80.843 1.00 60.96 195 SER A C 1
ATOM 1195 O O . SER A 1 80 ? 13.717 169.123 80.729 1.00 59.94 195 SER A O 1
ATOM 1203 N N . THR A 1 81 ? 13.722 171.295 80.071 1.00 66.20 196 THR A N 1
ATOM 1204 C CA . THR A 1 81 ? 12.911 171.093 78.871 1.00 68.44 196 THR A CA 1
ATOM 1205 C C . THR A 1 81 ? 13.740 170.589 77.686 1.00 64.07 196 THR A C 1
ATOM 1206 O O . THR A 1 81 ? 13.220 169.879 76.828 1.00 66.52 196 THR A O 1
ATOM 1217 N N . VAL A 1 82 ? 15.036 170.888 77.675 1.00 63.92 197 VAL A N 1
ATOM 1218 C CA . VAL A 1 82 ? 15.925 170.596 76.557 1.00 66.78 197 VAL A CA 1
ATOM 1219 C C . VAL A 1 82 ? 16.253 169.106 76.457 1.00 80.57 197 VAL A C 1
ATOM 1220 O O . VAL A 1 82 ? 16.408 168.405 77.466 1.00 67.43 197 VAL A O 1
ATOM 1233 N N . ASP A 1 83 ? 16.452 168.636 75.225 1.00 67.16 198 ASP A N 1
ATOM 1234 C CA . ASP A 1 83 ? 16.852 167.250 74.998 1.00 68.32 198 ASP A CA 1
ATOM 1235 C C . ASP A 1 83 ? 18.152 166.923 75.729 1.00 65.80 198 ASP A C 1
ATOM 1236 O O . ASP A 1 83 ? 19.034 167.775 75.879 1.00 68.60 198 ASP A O 1
ATOM 1245 N N . PHE A 1 84 ? 18.274 165.670 76.178 1.00 58.80 199 PHE A N 1
ATOM 1246 C CA . PHE A 1 84 ? 19.470 165.215 76.882 1.00 60.42 199 PHE A CA 1
ATOM 1247 C C . PHE A 1 84 ? 19.664 163.734 76.602 1.00 66.97 199 PHE A C 1
ATOM 1248 O O . PHE A 1 84 ? 18.776 162.925 76.901 1.00 72.49 199 PHE A O 1
ATOM 1265 N N . ILE A 1 85 ? 20.813 163.381 76.027 1.00 65.44 200 ILE A N 1
ATOM 1266 C CA . ILE A 1 85 ? 21.147 161.983 75.742 1.00 57.49 200 ILE A CA 1
ATOM 1267 C C . ILE A 1 85 ? 22.315 161.646 76.652 1.00 67.51 200 ILE A C 1
ATOM 1268 O O . ILE A 1 85 ? 23.460 162.022 76.333 1.00 69.48 200 ILE A O 1
ATOM 1284 N N . PRO A 1 86 ? 22.104 160.973 77.777 1.00 66.33 201 PRO A N 1
ATOM 1285 C CA . PRO A 1 86 ? 23.156 160.881 78.768 1.00 60.52 201 PRO A CA 1
ATOM 1286 C C . PRO A 1 86 ? 24.186 159.851 78.364 1.00 59.55 201 PRO A C 1
ATOM 1287 O O . PRO A 1 86 ? 23.832 158.789 77.848 1.00 66.31 201 PRO A O 1
ATOM 1298 N N . PRO A 1 87 ? 25.438 160.092 78.639 1.00 62.29 202 PRO A N 1
ATOM 1299 C CA . PRO A 1 87 ? 26.451 159.080 78.342 1.00 57.85 202 PRO A CA 1
ATOM 1300 C C . PRO A 1 87 ? 26.179 157.708 78.975 1.00 64.03 202 PRO A C 1
ATOM 1301 O O . PRO A 1 87 ? 25.509 157.619 80.009 1.00 69.14 202 PRO A O 1
ATOM 1312 N N . MET A 1 88 ? 26.724 156.645 78.379 1.00 62.60 203 MET A N 1
ATOM 1313 C CA . MET A 1 88 ? 26.548 155.271 78.822 1.00 64.75 203 MET A CA 1
ATOM 1314 C C . MET A 1 88 ? 27.890 154.566 78.699 1.00 71.34 203 MET A C 1
ATOM 1315 O O . MET A 1 88 ? 28.715 154.950 77.872 1.00 72.60 203 MET A O 1
ATOM 1329 N N . ALA A 1 89 ? 28.133 153.545 79.533 1.00 71.90 204 ALA A N 1
ATOM 1330 C CA . ALA A 1 89 ? 29.417 152.857 79.438 1.00 69.94 204 ALA A CA 1
ATOM 1331 C C . ALA A 1 89 ? 29.466 151.947 78.213 1.00 67.82 204 ALA A C 1
ATOM 1332 O O . ALA A 1 89 ? 30.453 151.946 77.468 1.00 73.25 204 ALA A O 1
ATOM 1339 N N . SER A 1 90 ? 28.423 151.169 77.979 1.00 63.09 205 SER A N 1
ATOM 1340 C CA . SER A 1 90 ? 28.424 150.277 76.834 1.00 67.32 205 SER A CA 1
ATOM 1341 C C . SER A 1 90 ? 27.601 150.870 75.704 1.00 67.48 205 SER A C 1
ATOM 1342 O O . SER A 1 90 ? 26.606 151.551 75.936 1.00 65.82 205 SER A O 1
ATOM 1350 N N . LEU A 1 91 ? 28.003 150.553 74.471 1.00 63.88 206 LEU A N 1
ATOM 1351 C CA . LEU A 1 91 ? 27.300 151.030 73.285 1.00 67.90 206 LEU A CA 1
ATOM 1352 C C . LEU A 1 91 ? 25.915 150.404 73.134 1.00 66.39 206 LEU A C 1
ATOM 1353 O O . LEU A 1 91 ? 25.068 150.962 72.427 1.00 60.29 206 LEU A O 1
ATOM 1369 N N . ALA A 1 92 ? 25.647 149.296 73.826 1.00 71.71 207 ALA A N 1
ATOM 1370 C CA . ALA A 1 92 ? 24.383 148.577 73.649 1.00 73.68 207 ALA A CA 1
ATOM 1371 C C . ALA A 1 92 ? 23.143 149.448 73.890 1.00 74.30 207 ALA A C 1
ATOM 1372 O O . ALA A 1 92 ? 22.094 149.217 73.277 1.00 80.35 207 ALA A O 1
ATOM 1379 N N . GLU A 1 93 ? 23.224 150.432 74.783 1.00 75.05 208 GLU A N 1
ATOM 1380 C CA . GLU A 1 93 ? 22.094 151.313 75.072 1.00 73.34 208 GLU A CA 1
ATOM 1381 C C . GLU A 1 93 ? 22.552 152.767 75.038 1.00 72.79 208 GLU A C 1
ATOM 1382 O O . GLU A 1 93 ? 22.400 153.497 76.016 1.00 81.67 208 GLU A O 1
ATOM 1394 N N . ALA A 1 94 ? 23.122 153.193 73.917 1.00 68.24 209 ALA A N 1
ATOM 1395 C CA . ALA A 1 94 ? 23.577 154.570 73.744 1.00 64.32 209 ALA A CA 1
ATOM 1396 C C . ALA A 1 94 ? 22.641 155.286 72.786 1.00 58.81 209 ALA A C 1
ATOM 1397 O O . ALA A 1 94 ? 22.254 154.720 71.760 1.00 65.72 209 ALA A O 1
ATOM 1404 N N . GLY A 1 95 ? 22.242 156.500 73.146 1.00 55.94 210 GLY A N 1
ATOM 1405 C CA . GLY A 1 95 ? 21.398 157.326 72.301 1.00 62.44 210 GLY A CA 1
ATOM 1406 C C . GLY A 1 95 ? 20.011 157.608 72.845 1.00 67.32 210 GLY A C 1
ATOM 1407 O O . GLY A 1 95 ? 19.320 158.483 72.299 1.00 69.45 210 GLY A O 1
ATOM 1411 N N . VAL A 1 96 ? 19.568 156.914 73.896 1.00 70.56 211 VAL A N 1
ATOM 1412 C CA . VAL A 1 96 ? 18.223 157.122 74.423 1.00 70.02 211 VAL A CA 1
ATOM 1413 C C . VAL A 1 96 ? 18.131 158.488 75.079 1.00 64.10 211 VAL A C 1
ATOM 1414 O O . VAL A 1 96 ? 19.047 158.902 75.798 1.00 67.38 211 VAL A O 1
ATOM 1427 N N . SER A 1 97 ? 17.025 159.203 74.821 1.00 67.37 212 SER A N 1
ATOM 1428 C CA . SER A 1 97 ? 16.763 160.490 75.459 1.00 62.68 212 SER A CA 1
ATOM 1429 C C . SER A 1 97 ? 16.300 160.284 76.902 1.00 69.80 212 SER A C 1
ATOM 1430 O O . SER A 1 97 ? 15.725 159.243 77.262 1.00 61.34 212 SER A O 1
ATOM 1438 N N . PHE A 1 98 ? 16.564 161.297 77.730 1.00 65.14 213 PHE A N 1
ATOM 1439 C CA . PHE A 1 98 ? 16.118 161.295 79.119 1.00 69.74 213 PHE A CA 1
ATOM 1440 C C . PHE A 1 98 ? 14.659 161.730 79.204 1.00 66.03 213 PHE A C 1
ATOM 1441 O O . PHE A 1 98 ? 14.344 162.893 78.912 1.00 62.96 213 PHE A O 1
ATOM 1458 N N . THR A 1 99 ? 13.767 160.815 79.624 1.00 56.43 214 THR A N 1
ATOM 1459 C CA . THR A 1 99 ? 12.341 161.148 79.631 1.00 62.91 214 THR A CA 1
ATOM 1460 C C . THR A 1 99 ? 11.632 160.719 80.922 1.00 63.77 214 THR A C 1
ATOM 1461 O O . THR A 1 99 ? 10.421 160.460 80.906 1.00 63.95 214 THR A O 1
ATOM 1472 N N . SER A 1 100 ? 12.368 160.625 82.040 1.00 60.03 215 SER A N 1
ATOM 1473 C CA . SER A 1 100 ? 11.740 160.515 83.361 1.00 56.27 215 SER A CA 1
ATOM 1474 C C . SER A 1 100 ? 10.782 161.684 83.607 1.00 57.02 215 SER A C 1
ATOM 1475 O O . SER A 1 100 ? 11.119 162.848 83.357 1.00 63.44 215 SER A O 1
ATOM 1483 N N . LYS A 1 101 ? 9.580 161.382 84.087 1.00 51.68 216 LYS A N 1
ATOM 1484 C CA . LYS A 1 101 ? 8.680 162.460 84.462 1.00 55.44 216 LYS A CA 1
ATOM 1485 C C . LYS A 1 101 ? 9.057 163.042 85.823 1.00 54.54 216 LYS A C 1
ATOM 1486 O O . LYS A 1 101 ? 8.866 164.235 86.057 1.00 47.18 216 LYS A O 1
ATOM 1505 N N . PHE A 1 102 ? 9.595 162.212 86.719 1.00 56.11 217 PHE A N 1
ATOM 1506 C CA . PHE A 1 102 ? 9.992 162.603 88.061 1.00 49.66 217 PHE A CA 1
ATOM 1507 C C . PHE A 1 102 ? 11.455 162.286 88.290 1.00 52.29 217 PHE A C 1
ATOM 1508 O O . PHE A 1 102 ? 11.973 161.294 87.774 1.00 55.99 217 PHE A O 1
ATOM 1525 N N . VAL A 1 103 ? 12.092 163.102 89.125 1.00 54.97 218 VAL A N 1
ATOM 1526 C CA . VAL A 1 103 ? 13.464 162.890 89.583 1.00 56.79 218 VAL A CA 1
ATOM 1527 C C . VAL A 1 103 ? 13.466 163.169 91.083 1.00 52.54 218 VAL A C 1
ATOM 1528 O O . VAL A 1 103 ? 13.052 164.247 91.513 1.00 53.21 218 VAL A O 1
ATOM 1541 N N . ILE A 1 104 ? 13.905 162.212 91.879 1.00 50.73 219 ILE A N 1
ATOM 1542 C CA . ILE A 1 104 ? 13.929 162.359 93.317 1.00 51.29 219 ILE A CA 1
ATOM 1543 C C . ILE A 1 104 ? 15.387 162.314 93.723 1.00 53.86 219 ILE A C 1
ATOM 1544 O O . ILE A 1 104 ? 16.071 161.306 93.483 1.00 53.83 219 ILE A O 1
ATOM 1560 N N . ALA A 1 105 ? 15.860 163.391 94.333 1.00 46.95 220 ALA A N 1
ATOM 1561 C CA . ALA A 1 105 ? 17.233 163.443 94.822 1.00 57.15 220 ALA A CA 1
ATOM 1562 C C . ALA A 1 105 ? 17.280 163.650 96.341 1.00 58.56 220 ALA A C 1
ATOM 1563 O O . ALA A 1 105 ? 16.339 164.150 96.970 1.00 58.64 220 ALA A O 1
ATOM 1570 N N . SER A 1 106 ? 18.410 163.295 96.926 1.00 55.19 221 SER A N 1
ATOM 1571 C CA . SER A 1 106 ? 18.652 163.590 98.321 1.00 49.32 221 SER A CA 1
ATOM 1572 C C . SER A 1 106 ? 20.083 164.087 98.493 1.00 57.00 221 SER A C 1
ATOM 1573 O O . SER A 1 106 ? 20.943 163.874 97.633 1.00 58.14 221 SER A O 1
ATOM 1581 N N . THR A 1 107 ? 20.325 164.745 99.636 1.00 63.25 222 THR A N 1
ATOM 1582 C CA . THR A 1 107 ? 21.627 165.306 100.003 1.00 59.48 222 THR A CA 1
ATOM 1583 C C . THR A 1 107 ? 21.669 165.507 101.527 1.00 59.27 222 THR A C 1
ATOM 1584 O O . THR A 1 107 ? 20.729 165.142 102.244 1.00 60.57 222 THR A O 1
ATOM 1595 N N . ASN A 1 108 ? 22.778 166.066 102.024 1.00 58.86 223 ASN A N 1
ATOM 1596 C CA . ASN A 1 108 ? 22.967 166.274 103.463 1.00 62.20 223 ASN A CA 1
ATOM 1597 C C . ASN A 1 108 ? 21.991 167.340 103.982 1.00 61.90 223 ASN A C 1
ATOM 1598 O O . ASN A 1 108 ? 21.088 167.792 103.284 1.00 67.54 223 ASN A O 1
ATOM 1609 N N . ALA A 1 109 ? 22.183 167.782 105.222 1.00 66.36 224 ALA A N 1
ATOM 1610 C CA . ALA A 1 109 ? 21.228 168.680 105.862 1.00 63.05 224 ALA A CA 1
ATOM 1611 C C . ALA A 1 109 ? 21.494 170.159 105.585 1.00 60.59 224 ALA A C 1
ATOM 1612 O O . ALA A 1 109 ? 20.537 170.924 105.446 1.00 56.33 224 ALA A O 1
ATOM 1619 N N . THR A 1 110 ? 22.766 170.592 105.543 1.00 67.86 225 THR A N 1
ATOM 1620 C CA . THR A 1 110 ? 23.118 172.024 105.498 1.00 67.29 225 THR A CA 1
ATOM 1621 C C . THR A 1 110 ? 24.062 172.413 104.359 1.00 64.73 225 THR A C 1
ATOM 1622 O O . THR A 1 110 ? 24.202 173.606 104.078 1.00 68.22 225 THR A O 1
ATOM 1633 N N . ASN A 1 111 ? 24.703 171.459 103.695 1.00 64.57 226 ASN A N 1
ATOM 1634 C CA . ASN A 1 111 ? 25.558 171.778 102.561 1.00 69.20 226 ASN A CA 1
ATOM 1635 C C . ASN A 1 111 ? 24.781 172.550 101.495 1.00 63.70 226 ASN A C 1
ATOM 1636 O O . ASN A 1 111 ? 23.583 172.330 101.284 1.00 60.82 226 ASN A O 1
ATOM 1647 N N . ILE A 1 112 ? 25.484 173.454 100.812 1.00 66.19 227 ILE A N 1
ATOM 1648 C CA . ILE A 1 112 ? 24.905 174.272 99.746 1.00 69.10 227 ILE A CA 1
ATOM 1649 C C . ILE A 1 112 ? 25.435 173.738 98.423 1.00 65.13 227 ILE A C 1
ATOM 1650 O O . ILE A 1 112 ? 26.631 173.848 98.125 1.00 74.28 227 ILE A O 1
ATOM 1666 N N . ILE A 1 113 ? 24.536 173.149 97.647 1.00 66.19 228 ILE A N 1
ATOM 1667 C CA . ILE A 1 113 ? 24.887 172.540 96.369 1.00 70.33 228 ILE A CA 1
ATOM 1668 C C . ILE A 1 113 ? 24.834 173.525 95.207 1.00 71.72 228 ILE A C 1
ATOM 1669 O O . ILE A 1 113 ? 25.504 173.302 94.189 1.00 78.19 228 ILE A O 1
ATOM 1685 N N . VAL A 1 114 ? 24.073 174.598 95.326 1.00 63.56 229 VAL A N 1
ATOM 1686 C CA . VAL A 1 114 ? 24.003 175.545 94.220 1.00 71.08 229 VAL A CA 1
ATOM 1687 C C . VAL A 1 114 ? 25.332 176.284 94.108 1.00 75.51 229 VAL A C 1
ATOM 1688 O O . VAL A 1 114 ? 25.761 176.931 95.087 1.00 76.02 229 VAL A O 1
ATOM 1701 N N . PRO A 1 115 ? 26.006 176.262 92.942 1.00 79.77 230 PRO A N 1
ATOM 1702 C CA . PRO A 1 115 ? 27.333 176.887 92.938 1.00 74.86 230 PRO A CA 1
ATOM 1703 C C . PRO A 1 115 ? 27.266 178.403 93.011 1.00 65.16 230 PRO A C 1
ATOM 1704 O O . PRO A 1 115 ? 28.227 178.987 93.514 1.00 71.93 230 PRO A O 1
ATOM 1715 N N . SER A 1 118 ? 27.800 181.057 91.727 1.00 76.14 233 SER A N 1
ATOM 1716 C CA . SER A 1 118 ? 27.470 181.073 90.280 1.00 86.71 233 SER A CA 1
ATOM 1717 C C . SER A 1 118 ? 25.966 181.309 90.032 1.00 83.54 233 SER A C 1
ATOM 1718 O O . SER A 1 118 ? 25.394 182.174 90.674 1.00 89.92 233 SER A O 1
ATOM 1725 N N . ASP A 1 119 ? 25.313 180.575 89.122 1.00 83.36 234 ASP A N 1
ATOM 1726 C CA . ASP A 1 119 ? 23.990 180.989 88.617 1.00 85.58 234 ASP A CA 1
ATOM 1727 C C . ASP A 1 119 ? 22.847 180.465 89.499 1.00 87.17 234 ASP A C 1
ATOM 1728 O O . ASP A 1 119 ? 21.956 179.758 89.042 1.00 91.22 234 ASP A O 1
ATOM 1737 N N . SER A 1 120 ? 22.837 180.888 90.769 1.00 85.52 235 SER A N 1
ATOM 1738 C CA . SER A 1 120 ? 22.071 180.172 91.792 1.00 87.61 235 SER A CA 1
ATOM 1739 C C . SER A 1 120 ? 20.558 180.195 91.540 1.00 90.22 235 SER A C 1
ATOM 1740 O O . SER A 1 120 ? 19.887 179.170 91.689 1.00 91.34 235 SER A O 1
ATOM 1748 N N . ASP A 1 121 ? 19.988 181.361 91.213 1.00 90.18 236 ASP A N 1
ATOM 1749 C CA . ASP A 1 121 ? 18.531 181.514 91.253 1.00 89.92 236 ASP A CA 1
ATOM 1750 C C . ASP A 1 121 ? 17.814 180.627 90.238 1.00 93.94 236 ASP A C 1
ATOM 1751 O O . ASP A 1 121 ? 16.647 180.265 90.443 1.00 91.67 236 ASP A O 1
ATOM 1760 N N . ALA A 1 122 ? 18.460 180.307 89.126 1.00 86.71 237 ALA A N 1
ATOM 1761 C CA . ALA A 1 122 ? 17.800 179.472 88.136 1.00 87.82 237 ALA A CA 1
ATOM 1762 C C . ALA A 1 122 ? 17.822 178.009 88.540 1.00 87.18 237 ALA A C 1
ATOM 1763 O O . ALA A 1 122 ? 16.916 177.253 88.178 1.00 87.59 237 ALA A O 1
ATOM 1770 N N . ILE A 1 123 ? 18.859 177.590 89.257 1.00 79.10 238 ILE A N 1
ATOM 1771 C CA . ILE A 1 123 ? 18.962 176.203 89.670 1.00 78.22 238 ILE A CA 1
ATOM 1772 C C . ILE A 1 123 ? 17.868 175.857 90.672 1.00 80.00 238 ILE A C 1
ATOM 1773 O O . ILE A 1 123 ? 17.140 174.876 90.504 1.00 73.24 238 ILE A O 1
ATOM 1789 N N . ARG A 1 124 ? 17.749 176.634 91.745 1.00 90.09 239 ARG A N 1
ATOM 1790 C CA . ARG A 1 124 ? 16.742 176.309 92.745 1.00 81.13 239 ARG A CA 1
ATOM 1791 C C . ARG A 1 124 ? 15.339 176.218 92.127 1.00 80.49 239 ARG A C 1
ATOM 1792 O O . ARG A 1 124 ? 14.481 175.521 92.672 1.00 78.99 239 ARG A O 1
ATOM 1813 N N . ARG A 1 125 ? 15.080 176.864 90.991 1.00 81.34 240 ARG A N 1
ATOM 1814 C CA . ARG A 1 125 ? 13.744 176.757 90.413 1.00 111.94 240 ARG A CA 1
ATOM 1815 C C . ARG A 1 125 ? 13.426 175.320 90.037 1.00 72.34 240 ARG A C 1
ATOM 1816 O O . ARG A 1 125 ? 12.280 174.877 90.163 1.00 71.84 240 ARG A O 1
ATOM 1826 N N . ARG A 1 126 ? 14.430 174.573 89.576 1.00 65.72 241 ARG A N 1
ATOM 1827 C CA . ARG A 1 126 ? 14.185 173.228 89.055 1.00 67.37 241 ARG A CA 1
ATOM 1828 C C . ARG A 1 126 ? 13.551 172.314 90.108 1.00 62.37 241 ARG A C 1
ATOM 1829 O O . ARG A 1 126 ? 12.637 171.545 89.789 1.00 65.42 241 ARG A O 1
ATOM 1850 N N . PHE A 1 127 ? 14.017 172.382 91.363 1.00 56.14 242 PHE A N 1
ATOM 1851 C CA . PHE A 1 127 ? 13.339 171.708 92.477 1.00 54.35 242 PHE A CA 1
ATOM 1852 C C . PHE A 1 127 ? 11.873 172.105 92.569 1.00 51.93 242 PHE A C 1
ATOM 1853 O O . PHE A 1 127 ? 11.576 173.239 92.933 1.00 56.58 242 PHE A O 1
ATOM 1870 N N . TYR A 1 128 ? 10.945 171.160 92.383 1.00 50.07 243 TYR A N 1
ATOM 1871 C CA . TYR A 1 128 ? 9.551 171.495 92.660 1.00 48.17 243 TYR A CA 1
ATOM 1872 C C . TYR A 1 128 ? 9.301 171.639 94.161 1.00 53.98 243 TYR A C 1
ATOM 1873 O O . TYR A 1 128 ? 8.516 172.496 94.589 1.00 56.43 243 TYR A O 1
ATOM 1891 N N . MET A 1 129 ? 9.911 170.769 94.965 1.00 54.32 244 MET A N 1
ATOM 1892 C CA . MET A 1 129 ? 9.859 170.829 96.420 1.00 53.02 244 MET A CA 1
ATOM 1893 C C . MET A 1 129 ? 11.233 170.477 96.953 1.00 49.68 244 MET A C 1
ATOM 1894 O O . MET A 1 129 ? 11.909 169.598 96.418 1.00 60.44 244 MET A O 1
ATOM 1908 N N . ASP A 1 130 ? 11.626 171.158 98.010 1.00 53.85 245 ASP A N 1
ATOM 1909 C CA . ASP A 1 130 ? 12.981 171.157 98.543 1.00 50.94 245 ASP A CA 1
ATOM 1910 C C . ASP A 1 130 ? 12.769 170.989 100.055 1.00 56.44 245 ASP A C 1
ATOM 1911 O O . ASP A 1 130 ? 12.463 171.941 100.777 1.00 51.96 245 ASP A O 1
ATOM 1920 N N . CYS A 1 131 ? 12.868 169.753 100.519 1.00 56.41 246 CYS A N 1
ATOM 1921 C CA . CYS A 1 131 ? 12.321 169.314 101.793 1.00 55.06 246 CYS A CA 1
ATOM 1922 C C . CYS A 1 131 ? 13.424 168.886 102.756 1.00 61.73 246 CYS A C 1
ATOM 1923 O O . CYS A 1 131 ? 14.412 168.277 102.328 1.00 57.50 246 CYS A O 1
ATOM 1931 N N . ASP A 1 132 ? 13.236 169.159 104.066 1.00 60.40 247 ASP A N 1
ATOM 1932 C CA . ASP A 1 132 ? 14.077 168.565 105.112 1.00 54.13 247 ASP A CA 1
ATOM 1933 C C . ASP A 1 132 ? 13.418 167.287 105.617 1.00 57.95 247 ASP A C 1
ATOM 1934 O O . ASP A 1 132 ? 12.190 167.211 105.684 1.00 64.99 247 ASP A O 1
ATOM 1943 N N . ILE A 1 133 ? 14.218 166.285 105.983 1.00 53.94 248 ILE A N 1
ATOM 1944 C CA . ILE A 1 133 ? 13.679 165.029 106.492 1.00 55.57 248 ILE A CA 1
ATOM 1945 C C . ILE A 1 133 ? 13.848 165.003 108.005 1.00 61.96 248 ILE A C 1
ATOM 1946 O O . ILE A 1 133 ? 14.933 165.287 108.541 1.00 62.76 248 ILE A O 1
ATOM 1962 N N . GLU A 1 134 ? 12.755 164.736 108.709 1.00 66.84 249 GLU A N 1
ATOM 1963 C CA . GLU A 1 134 ? 12.769 164.733 110.176 1.00 67.72 249 GLU A CA 1
ATOM 1964 C C . GLU A 1 134 ? 12.198 163.413 110.662 1.00 65.61 249 GLU A C 1
ATOM 1965 O O . GLU A 1 134 ? 11.138 162.979 110.184 1.00 61.24 249 GLU A O 1
ATOM 1977 N N . VAL A 1 135 ? 12.887 162.803 111.626 1.00 68.37 250 VAL A N 1
ATOM 1978 C CA . VAL A 1 135 ? 12.336 161.700 112.394 1.00 70.23 250 VAL A CA 1
ATOM 1979 C C . VAL A 1 135 ? 11.562 162.273 113.574 1.00 73.42 250 VAL A C 1
ATOM 1980 O O . VAL A 1 135 ? 11.997 163.230 114.229 1.00 75.82 250 VAL A O 1
ATOM 1993 N N . THR A 1 136 ? 10.389 161.708 113.820 1.00 73.09 251 THR A N 1
ATOM 1994 C CA . THR A 1 136 ? 9.647 161.999 115.027 1.00 67.63 251 THR A CA 1
ATOM 1995 C C . THR A 1 136 ? 10.336 161.335 116.212 1.00 77.99 251 THR A C 1
ATOM 1996 O O . THR A 1 136 ? 11.119 160.394 116.047 1.00 76.93 251 THR A O 1
ATOM 2007 N N . ASP A 1 137 ? 10.016 161.819 117.426 1.00 82.94 252 ASP A N 1
ATOM 2008 C CA . ASP A 1 137 ? 10.801 161.508 118.623 1.00 73.57 252 ASP A CA 1
ATOM 2009 C C . ASP A 1 137 ? 10.413 160.204 119.306 1.00 81.13 252 ASP A C 1
ATOM 2010 O O . ASP A 1 137 ? 11.182 159.710 120.142 1.00 94.37 252 ASP A O 1
ATOM 2019 N N . SER A 1 138 ? 9.234 159.647 119.015 1.00 70.43 253 SER A N 1
ATOM 2020 C CA . SER A 1 138 ? 8.962 158.272 119.418 1.00 75.21 253 SER A CA 1
ATOM 2021 C C . SER A 1 138 ? 9.872 157.319 118.658 1.00 77.08 253 SER A C 1
ATOM 2022 O O . SER A 1 138 ? 10.552 156.473 119.251 1.00 90.52 253 SER A O 1
ATOM 2030 N N . TYR A 1 139 ? 9.937 157.485 117.346 1.00 78.27 254 TYR A N 1
ATOM 2031 C CA . TYR A 1 139 ? 10.826 156.716 116.493 1.00 77.25 254 TYR A CA 1
ATOM 2032 C C . TYR A 1 139 ? 12.249 157.246 116.490 1.00 78.62 254 TYR A C 1
ATOM 2033 O O . TYR A 1 139 ? 13.127 156.623 115.887 1.00 75.77 254 TYR A O 1
ATOM 2051 N N . LYS A 1 140 ? 12.516 158.365 117.152 1.00 80.82 255 LYS A N 1
ATOM 2052 C CA . LYS A 1 140 ? 13.898 158.684 117.446 1.00 82.62 255 LYS A CA 1
ATOM 2053 C C . LYS A 1 140 ? 14.510 157.566 118.287 1.00 88.74 255 LYS A C 1
ATOM 2054 O O . LYS A 1 140 ? 13.820 156.846 119.026 1.00 83.24 255 LYS A O 1
ATOM 2073 N N . THR A 1 141 ? 15.821 157.411 118.158 1.00 90.39 256 THR A N 1
ATOM 2074 C CA . THR A 1 141 ? 16.565 156.552 119.063 1.00 93.77 256 THR A CA 1
ATOM 2075 C C . THR A 1 141 ? 17.881 157.218 119.420 1.00 94.62 256 THR A C 1
ATOM 2076 O O . THR A 1 141 ? 18.346 158.140 118.740 1.00 94.19 256 THR A O 1
ATOM 2087 N N . ASP A 1 142 ? 18.464 156.731 120.516 1.00 105.15 257 ASP A N 1
ATOM 2088 C CA . ASP A 1 142 ? 19.785 157.150 120.966 1.00 101.27 257 ASP A CA 1
ATOM 2089 C C . ASP A 1 142 ? 20.639 157.520 119.761 1.00 97.86 257 ASP A C 1
ATOM 2090 O O . ASP A 1 142 ? 20.562 156.869 118.713 1.00 96.43 257 ASP A O 1
ATOM 2099 N N . LEU A 1 143 ? 21.436 158.572 119.901 1.00 100.20 258 LEU A N 1
ATOM 2100 C CA . LEU A 1 143 ? 22.165 159.239 118.828 1.00 97.28 258 LEU A CA 1
ATOM 2101 C C . LEU A 1 143 ? 21.236 160.135 118.038 1.00 93.29 258 LEU A C 1
ATOM 2102 O O . LEU A 1 143 ? 21.677 160.727 117.044 1.00 101.30 258 LEU A O 1
ATOM 2118 N N . GLY A 1 144 ? 19.973 160.254 118.430 1.00 90.70 259 GLY A N 1
ATOM 2119 C CA . GLY A 1 144 ? 19.025 161.017 117.653 1.00 91.03 259 GLY A CA 1
ATOM 2120 C C . GLY A 1 144 ? 19.050 160.652 116.182 1.00 90.49 259 GLY A C 1
ATOM 2121 O O . GLY A 1 144 ? 19.257 161.523 115.339 1.00 96.41 259 GLY A O 1
ATOM 2125 N N . ARG A 1 145 ? 18.857 159.378 115.856 1.00 90.99 260 ARG A N 1
ATOM 2126 C CA . ARG A 1 145 ? 18.721 158.926 114.482 1.00 80.02 260 ARG A CA 1
ATOM 2127 C C . ARG A 1 145 ? 17.507 158.013 114.422 1.00 84.01 260 ARG A C 1
ATOM 2128 O O . ARG A 1 145 ? 16.883 157.721 115.450 1.00 86.97 260 ARG A O 1
ATOM 2149 N N . LEU A 1 146 ? 17.157 157.574 113.211 1.00 79.08 261 LEU A N 1
ATOM 2150 C CA . LEU A 1 146 ? 15.950 156.778 113.016 1.00 73.98 261 LEU A CA 1
ATOM 2151 C C . LEU A 1 146 ? 16.213 155.306 113.282 1.00 77.58 261 LEU A C 1
ATOM 2152 O O . LEU A 1 146 ? 17.207 154.738 112.817 1.00 76.17 261 LEU A O 1
ATOM 2168 N N . ASP A 1 147 ? 15.286 154.691 114.012 1.00 77.54 262 ASP A N 1
ATOM 2169 C CA . ASP A 1 147 ? 15.283 153.261 114.279 1.00 76.15 262 ASP A CA 1
ATOM 2170 C C . ASP A 1 147 ? 14.519 152.556 113.167 1.00 84.11 262 ASP A C 1
ATOM 2171 O O . ASP A 1 147 ? 13.301 152.354 113.251 1.00 83.04 262 ASP A O 1
ATOM 2180 N N . ALA A 1 148 ? 15.232 152.158 112.114 1.00 79.74 263 ALA A N 1
ATOM 2181 C CA . ALA A 1 148 ? 14.533 151.647 110.947 1.00 68.69 263 ALA A CA 1
ATOM 2182 C C . ALA A 1 148 ? 13.718 150.415 111.297 1.00 74.13 263 ALA A C 1
ATOM 2183 O O . ALA A 1 148 ? 12.633 150.204 110.742 1.00 74.52 263 ALA A O 1
ATOM 2190 N N . GLY A 1 149 ? 14.195 149.606 112.237 1.00 67.07 264 GLY A N 1
ATOM 2191 C CA . GLY A 1 149 ? 13.519 148.351 112.491 1.00 68.15 264 GLY A CA 1
ATOM 2192 C C . GLY A 1 149 ? 12.077 148.565 112.902 1.00 72.79 264 GLY A C 1
ATOM 2193 O O . GLY A 1 149 ? 11.152 148.034 112.283 1.00 74.35 264 GLY A O 1
ATOM 2197 N N . ARG A 1 150 ? 11.865 149.381 113.932 1.00 75.18 265 ARG A N 1
ATOM 2198 C CA . ARG A 1 150 ? 10.514 149.633 114.421 1.00 77.57 265 ARG A CA 1
ATOM 2199 C C . ARG A 1 150 ? 9.709 150.462 113.422 1.00 80.51 265 ARG A C 1
ATOM 2200 O O . ARG A 1 150 ? 8.536 150.164 113.146 1.00 75.56 265 ARG A O 1
ATOM 2221 N N . ALA A 1 151 ? 10.331 151.493 112.845 1.00 78.07 266 ALA A N 1
ATOM 2222 C CA . ALA A 1 151 ? 9.652 152.307 111.847 1.00 69.99 266 ALA A CA 1
ATOM 2223 C C . ALA A 1 151 ? 9.143 151.483 110.671 1.00 66.24 266 ALA A C 1
ATOM 2224 O O . ALA A 1 151 ? 8.329 151.992 109.897 1.00 64.21 266 ALA A O 1
ATOM 2231 N N . ALA A 1 152 ? 9.549 150.215 110.553 1.00 72.97 267 ALA A N 1
ATOM 2232 C CA . ALA A 1 152 ? 9.121 149.333 109.474 1.00 68.07 267 ALA A CA 1
ATOM 2233 C C . ALA A 1 152 ? 7.960 148.400 109.830 1.00 69.80 267 ALA A C 1
ATOM 2234 O O . ALA A 1 152 ? 7.381 147.804 108.913 1.00 63.75 267 ALA A O 1
ATOM 2241 N N . LYS A 1 153 ? 7.607 148.228 111.109 1.00 73.91 268 LYS A N 1
ATOM 2242 C CA . LYS A 1 153 ? 6.471 147.370 111.457 1.00 69.83 268 LYS A CA 1
ATOM 2243 C C . LYS A 1 153 ? 5.209 147.869 110.769 1.00 64.39 268 LYS A C 1
ATOM 2244 O O . LYS A 1 153 ? 4.874 149.047 110.852 1.00 65.41 268 LYS A O 1
ATOM 2263 N N . LEU A 1 154 ? 4.496 146.982 110.090 1.00 66.88 269 LEU A N 1
ATOM 2264 C CA . LEU A 1 154 ? 3.314 147.429 109.365 1.00 62.73 269 LEU A CA 1
ATOM 2265 C C . LEU A 1 154 ? 2.260 148.006 110.318 1.00 64.70 269 LEU A C 1
ATOM 2266 O O . LEU A 1 154 ? 1.877 147.379 111.316 1.00 58.13 269 LEU A O 1
ATOM 2282 N N . CYS A 1 155 ? 1.822 149.231 110.000 1.00 62.05 270 CYS A N 1
ATOM 2283 C CA . CYS A 1 155 ? 0.645 149.824 110.607 1.00 62.13 270 CYS A CA 1
ATOM 2284 C C . CYS A 1 155 ? -0.538 148.885 110.441 1.00 60.09 270 CYS A C 1
ATOM 2285 O O . CYS A 1 155 ? -0.559 148.035 109.561 1.00 61.71 270 CYS A O 1
ATOM 2292 N N . SER A 1 156 ? -1.500 149.005 111.340 1.00 66.77 271 SER A N 1
ATOM 2293 C CA . SER A 1 156 ? -2.704 148.192 111.268 1.00 63.36 271 SER A CA 1
ATOM 2294 C C . SER A 1 156 ? -3.728 148.831 110.342 1.00 66.13 271 SER A C 1
ATOM 2295 O O . SER A 1 156 ? -4.517 148.133 109.691 1.00 62.59 271 SER A O 1
ATOM 2303 N N . GLU A 1 157 ? -3.732 150.154 110.290 1.00 63.91 272 GLU A N 1
ATOM 2304 C CA . GLU A 1 157 ? -4.641 150.921 109.464 1.00 64.98 272 GLU A CA 1
ATOM 2305 C C . GLU A 1 157 ? -3.933 151.288 108.181 1.00 61.31 272 GLU A C 1
ATOM 2306 O O . GLU A 1 157 ? -2.708 151.322 108.119 1.00 59.02 272 GLU A O 1
ATOM 2318 N N . ASN A 1 158 ? -4.718 151.551 107.151 1.00 64.42 273 ASN A N 1
ATOM 2319 C CA . ASN A 1 158 ? -4.178 152.101 105.916 1.00 65.58 273 ASN A CA 1
ATOM 2320 C C . ASN A 1 158 ? -5.100 153.255 105.566 1.00 67.54 273 ASN A C 1
ATOM 2321 O O . ASN A 1 158 ? -6.181 153.031 105.010 1.00 70.43 273 ASN A O 1
ATOM 2332 N N . ASN A 1 159 ? -4.698 154.479 105.922 1.00 63.37 274 ASN A N 1
ATOM 2333 C CA . ASN A 1 159 ? -5.405 155.669 105.450 1.00 60.39 274 ASN A CA 1
ATOM 2334 C C . ASN A 1 159 ? -4.742 156.327 104.252 1.00 58.28 274 ASN A C 1
ATOM 2335 O O . ASN A 1 159 ? -5.229 157.353 103.789 1.00 59.28 274 ASN A O 1
ATOM 2346 N N . THR A 1 160 ? -3.653 155.772 103.739 1.00 55.87 275 THR A N 1
ATOM 2347 C CA . THR A 1 160 ? -2.928 156.395 102.636 1.00 60.98 275 THR A CA 1
ATOM 2348 C C . THR A 1 160 ? -3.821 156.657 101.431 1.00 70.44 275 THR A C 1
ATOM 2349 O O . THR A 1 160 ? -4.951 156.154 101.364 1.00 72.01 275 THR A O 1
ATOM 2360 N N . ALA A 1 161 ? -3.301 157.402 100.442 1.00 75.05 276 ALA A N 1
ATOM 2361 C CA . ALA A 1 161 ? -3.900 157.501 99.111 1.00 64.09 276 ALA A CA 1
ATOM 2362 C C . ALA A 1 161 ? -3.176 156.662 98.061 1.00 67.00 276 ALA A C 1
ATOM 2363 O O . ALA A 1 161 ? -3.782 156.339 97.032 1.00 64.02 276 ALA A O 1
ATOM 2370 N N . ASN A 1 162 ? -1.927 156.239 98.318 1.00 62.73 277 ASN A N 1
ATOM 2371 C CA . ASN A 1 162 ? -1.076 155.722 97.260 1.00 66.36 277 ASN A CA 1
ATOM 2372 C C . ASN A 1 162 ? -0.476 154.356 97.523 1.00 61.62 277 ASN A C 1
ATOM 2373 O O . ASN A 1 162 ? 0.195 153.824 96.627 1.00 64.06 277 ASN A O 1
ATOM 2384 N N . PHE A 1 163 ? -0.685 153.767 98.697 1.00 61.13 278 PHE A N 1
ATOM 2385 C CA . PHE A 1 163 ? 0.012 152.540 99.069 1.00 57.16 278 PHE A CA 1
ATOM 2386 C C . PHE A 1 163 ? -0.976 151.393 99.267 1.00 62.72 278 PHE A C 1
ATOM 2387 O O . PHE A 1 163 ? -2.121 151.604 99.680 1.00 60.21 278 PHE A O 1
ATOM 2404 N N . LYS A 1 164 ? -0.530 150.178 98.898 1.00 66.17 279 LYS A N 1
ATOM 2405 C CA . LYS A 1 164 ? -1.267 148.952 99.221 1.00 68.11 279 LYS A CA 1
ATOM 2406 C C . LYS A 1 164 ? -1.258 148.659 100.722 1.00 68.07 279 LYS A C 1
ATOM 2407 O O . LYS A 1 164 ? -2.203 148.057 101.238 1.00 69.46 279 LYS A O 1
ATOM 2426 N N . ARG A 1 165 ? -0.199 149.035 101.428 1.00 61.75 280 ARG A N 1
ATOM 2427 C CA . ARG A 1 165 ? -0.157 148.856 102.872 1.00 72.66 280 ARG A CA 1
ATOM 2428 C C . ARG A 1 165 ? 0.674 149.986 103.474 1.00 72.70 280 ARG A C 1
ATOM 2429 O O . ARG A 1 165 ? 1.379 150.714 102.766 1.00 65.07 280 ARG A O 1
ATOM 2450 N N . CYS A 1 166 ? 0.571 150.138 104.790 1.00 57.64 281 CYS A N 1
ATOM 2451 C CA . CYS A 1 166 ? 1.078 151.313 105.463 1.00 52.55 281 CYS A CA 1
ATOM 2452 C C . CYS A 1 166 ? 1.963 150.903 106.631 1.00 57.77 281 CYS A C 1
ATOM 2453 O O . CYS A 1 166 ? 1.700 149.904 107.299 1.00 58.38 281 CYS A O 1
ATOM 2460 N N . SER A 1 167 ? 3.037 151.661 106.842 1.00 57.41 282 SER A N 1
ATOM 2461 C CA . SER A 1 167 ? 3.970 151.522 107.952 1.00 53.58 282 SER A CA 1
ATOM 2462 C C . SER A 1 167 ? 4.296 152.930 108.440 1.00 56.92 282 SER A C 1
ATOM 2463 O O . SER A 1 167 ? 3.917 153.906 107.786 1.00 56.63 282 SER A O 1
ATOM 2471 N N . PRO A 1 168 ? 4.978 153.095 109.570 1.00 56.70 283 PRO A N 1
ATOM 2472 C CA . PRO A 1 168 ? 5.272 154.451 110.029 1.00 58.79 283 PRO A CA 1
ATOM 2473 C C . PRO A 1 168 ? 6.202 155.223 109.100 1.00 51.70 283 PRO A C 1
ATOM 2474 O O . PRO A 1 168 ? 6.153 156.454 109.101 1.00 50.43 283 PRO A O 1
ATOM 2485 N N . LEU A 1 169 ? 7.003 154.574 108.274 1.00 55.99 284 LEU A N 1
ATOM 2486 C CA . LEU A 1 169 ? 7.725 155.342 107.254 1.00 57.60 284 LEU A CA 1
ATOM 2487 C C . LEU A 1 169 ? 6.779 155.968 106.223 1.00 58.52 284 LEU A C 1
ATOM 2488 O O . LEU A 1 169 ? 7.102 157.022 105.662 1.00 55.01 284 LEU A O 1
ATOM 2504 N N . VAL A 1 170 ? 5.593 155.388 106.009 1.00 51.88 285 VAL A N 1
ATOM 2505 C CA . VAL A 1 170 ? 4.697 155.824 104.928 1.00 48.04 285 VAL A CA 1
ATOM 2506 C C . VAL A 1 170 ? 3.745 156.910 105.381 1.00 53.48 285 VAL A C 1
ATOM 2507 O O . VAL A 1 170 ? 3.593 157.927 104.694 1.00 50.46 285 VAL A O 1
ATOM 2520 N N . CYS A 1 171 ? 3.063 156.715 106.533 1.00 55.91 286 CYS A N 1
ATOM 2521 C CA . CYS A 1 171 ? 1.973 157.621 106.931 1.00 50.34 286 CYS A CA 1
ATOM 2522 C C . CYS A 1 171 ? 2.446 158.826 107.744 1.00 50.91 286 CYS A C 1
ATOM 2523 O O . CYS A 1 171 ? 1.637 159.709 108.047 1.00 60.88 286 CYS A O 1
ATOM 2530 N N . GLY A 1 172 ? 3.711 158.897 108.116 1.00 48.66 287 GLY A N 1
ATOM 2531 C CA . GLY A 1 172 ? 4.242 160.035 108.814 1.00 47.82 287 GLY A CA 1
ATOM 2532 C C . GLY A 1 172 ? 4.660 159.766 110.240 1.00 51.13 287 GLY A C 1
ATOM 2533 O O . GLY A 1 172 ? 5.431 160.552 110.785 1.00 56.31 287 GLY A O 1
ATOM 2537 N N . LYS A 1 173 ? 4.165 158.700 110.865 1.00 46.38 288 LYS A N 1
ATOM 2538 C CA . LYS A 1 173 ? 4.461 158.466 112.267 1.00 52.85 288 LYS A CA 1
ATOM 2539 C C . LYS A 1 173 ? 5.959 158.473 112.541 1.00 56.57 288 LYS A C 1
ATOM 2540 O O . LYS A 1 173 ? 6.398 158.966 113.583 1.00 58.21 288 LYS A O 1
ATOM 2559 N N . ALA A 1 174 ? 6.772 157.954 111.618 1.00 59.50 289 ALA A N 1
ATOM 2560 C CA . ALA A 1 174 ? 8.197 157.832 111.913 1.00 55.42 289 ALA A CA 1
ATOM 2561 C C . ALA A 1 174 ? 9.061 158.845 111.191 1.00 51.65 289 ALA A C 1
ATOM 2562 O O . ALA A 1 174 ? 10.062 159.292 111.743 1.00 62.16 289 ALA A O 1
ATOM 2569 N N . ILE A 1 175 ? 8.722 159.224 109.967 1.00 59.67 290 ILE A N 1
ATOM 2570 C CA . ILE A 1 175 ? 9.528 160.185 109.217 1.00 55.80 290 ILE A CA 1
ATOM 2571 C C . ILE A 1 175 ? 8.624 161.113 108.445 1.00 52.56 290 ILE A C 1
ATOM 2572 O O . ILE A 1 175 ? 7.665 160.665 107.807 1.00 53.78 290 ILE A O 1
ATOM 2588 N N . GLN A 1 176 ? 8.938 162.406 108.518 1.00 55.35 291 GLN A N 1
ATOM 2589 C CA . GLN A 1 176 ? 8.219 163.469 107.823 1.00 59.67 291 GLN A CA 1
ATOM 2590 C C . GLN A 1 176 ? 9.174 164.215 106.876 1.00 57.83 291 GLN A C 1
ATOM 2591 O O . GLN A 1 176 ? 10.396 164.012 106.875 1.00 59.99 291 GLN A O 1
ATOM 2605 N N . LEU A 1 177 ? 8.599 165.076 106.049 1.00 57.37 292 LEU A N 1
ATOM 2606 C CA . LEU A 1 177 ? 9.351 165.976 105.191 1.00 52.36 292 LEU A CA 1
ATOM 2607 C C . LEU A 1 177 ? 8.708 167.338 105.314 1.00 50.48 292 LEU A C 1
ATOM 2608 O O . LEU A 1 177 ? 7.479 167.424 105.304 1.00 57.24 292 LEU A O 1
ATOM 2624 N N . ARG A 1 178 ? 9.514 168.393 105.467 1.00 50.27 293 ARG A N 1
ATOM 2625 C CA . ARG A 1 178 ? 9.007 169.763 105.557 1.00 58.62 293 ARG A CA 1
ATOM 2626 C C . ARG A 1 178 ? 9.569 170.591 104.404 1.00 64.26 293 ARG A C 1
ATOM 2627 O O . ARG A 1 178 ? 10.794 170.726 104.268 1.00 55.87 293 ARG A O 1
ATOM 2648 N N . ASP A 1 179 ? 8.668 171.147 103.586 1.00 59.65 294 ASP A N 1
ATOM 2649 C CA . ASP A 1 179 ? 9.051 171.978 102.454 1.00 64.19 294 ASP A CA 1
ATOM 2650 C C . ASP A 1 179 ? 9.665 173.276 102.954 1.00 63.99 294 ASP A C 1
ATOM 2651 O O . ASP A 1 179 ? 8.994 174.072 103.614 1.00 73.14 294 ASP A O 1
ATOM 2660 N N . ARG A 1 180 ? 10.935 173.508 102.623 1.00 62.57 295 ARG A N 1
ATOM 2661 C CA . ARG A 1 180 ? 11.645 174.650 103.180 1.00 63.30 295 ARG A CA 1
ATOM 2662 C C . ARG A 1 180 ? 10.929 175.952 102.860 1.00 72.29 295 ARG A C 1
ATOM 2663 O O . ARG A 1 180 ? 10.823 176.838 103.718 1.00 86.53 295 ARG A O 1
ATOM 2684 N N . LYS A 1 181 ? 10.390 176.072 101.649 1.00 66.34 296 LYS A N 1
ATOM 2685 C CA . LYS A 1 181 ? 9.825 177.348 101.219 1.00 70.34 296 LYS A CA 1
ATOM 2686 C C . LYS A 1 181 ? 8.402 177.544 101.726 1.00 74.01 296 LYS A C 1
ATOM 2687 O O . LYS A 1 181 ? 8.025 178.653 102.119 1.00 73.33 296 LYS A O 1
ATOM 2706 N N . SER A 1 182 ? 7.616 176.475 101.727 1.00 77.62 297 SER A N 1
ATOM 2707 C CA . SER A 1 182 ? 6.237 176.460 102.197 1.00 71.34 297 SER A CA 1
ATOM 2708 C C . SER A 1 182 ? 6.085 176.192 103.694 1.00 72.06 297 SER A C 1
ATOM 2709 O O . SER A 1 182 ? 5.022 176.471 104.250 1.00 72.41 297 SER A O 1
ATOM 2717 N N . LYS A 1 183 ? 7.099 175.627 104.346 1.00 74.61 298 LYS A N 1
ATOM 2718 C CA . LYS A 1 183 ? 7.046 175.231 105.752 1.00 76.32 298 LYS A CA 1
ATOM 2719 C C . LYS A 1 183 ? 5.976 174.184 106.036 1.00 72.90 298 LYS A C 1
ATOM 2720 O O . LYS A 1 183 ? 5.689 173.914 107.200 1.00 80.46 298 LYS A O 1
ATOM 2739 N N . VAL A 1 184 ? 5.404 173.547 104.997 1.00 76.54 299 VAL A N 1
ATOM 2740 C CA . VAL A 1 184 ? 4.338 172.552 105.148 1.00 73.08 299 VAL A CA 1
ATOM 2741 C C . VAL A 1 184 ? 4.931 171.160 105.382 1.00 65.51 299 VAL A C 1
ATOM 2742 O O . VAL A 1 184 ? 5.877 170.738 104.709 1.00 68.10 299 VAL A O 1
ATOM 2755 N N . ARG A 1 185 ? 4.364 170.423 106.321 1.00 67.47 300 ARG A N 1
ATOM 2756 C CA . ARG A 1 185 ? 4.871 169.099 106.638 1.00 61.26 300 ARG A CA 1
ATOM 2757 C C . ARG A 1 185 ? 4.110 168.066 105.831 1.00 60.57 300 ARG A C 1
ATOM 2758 O O . ARG A 1 185 ? 2.888 168.155 105.675 1.00 58.85 300 ARG A O 1
ATOM 2779 N N . TYR A 1 186 ? 4.845 167.071 105.339 1.00 59.20 301 TYR A N 1
ATOM 2780 C CA . TYR A 1 186 ? 4.315 165.992 104.528 1.00 48.79 301 TYR A CA 1
ATOM 2781 C C . TYR A 1 186 ? 4.867 164.692 105.041 1.00 43.31 301 TYR A C 1
ATOM 2782 O O . TYR A 1 186 ? 5.972 164.649 105.583 1.00 48.08 301 TYR A O 1
ATOM 2800 N N . SER A 1 187 ? 4.147 163.614 104.737 1.00 50.72 302 SER A N 1
ATOM 2801 C CA . SER A 1 187 ? 4.682 162.261 104.811 1.00 51.85 302 SER A CA 1
ATOM 2802 C C . SER A 1 187 ? 5.028 161.773 103.404 1.00 53.47 302 SER A C 1
ATOM 2803 O O . SER A 1 187 ? 4.765 162.447 102.408 1.00 49.45 302 SER A O 1
ATOM 2811 N N . VAL A 1 188 ? 5.598 160.564 103.340 1.00 49.14 303 VAL A N 1
ATOM 2812 C CA . VAL A 1 188 ? 5.868 159.929 102.058 1.00 44.04 303 VAL A CA 1
ATOM 2813 C C . VAL A 1 188 ? 4.602 159.904 101.219 1.00 46.70 303 VAL A C 1
ATOM 2814 O O . VAL A 1 188 ? 4.602 160.278 100.040 1.00 55.40 303 VAL A O 1
ATOM 2827 N N . ASP A 1 189 ? 3.493 159.520 101.835 1.00 44.56 304 ASP A N 1
ATOM 2828 C CA . ASP A 1 189 ? 2.238 159.355 101.112 1.00 50.35 304 ASP A CA 1
ATOM 2829 C C . ASP A 1 189 ? 1.708 160.654 100.528 1.00 54.14 304 ASP A C 1
ATOM 2830 O O . ASP A 1 189 ? 1.088 160.632 99.461 1.00 52.25 304 ASP A O 1
ATOM 2839 N N . THR A 1 190 ? 1.912 161.787 101.214 1.00 56.16 305 THR A N 1
ATOM 2840 C CA . THR A 1 190 ? 1.270 163.018 100.787 1.00 51.17 305 THR A CA 1
ATOM 2841 C C . THR A 1 190 ? 2.154 163.808 99.865 1.00 57.13 305 THR A C 1
ATOM 2842 O O . THR A 1 190 ? 1.647 164.634 99.104 1.00 63.08 305 THR A O 1
ATOM 2853 N N . VAL A 1 191 ? 3.461 163.576 99.932 1.00 58.70 306 VAL A N 1
ATOM 2854 C CA . VAL A 1 191 ? 4.353 164.187 98.969 1.00 58.34 306 VAL A CA 1
ATOM 2855 C C . VAL A 1 191 ? 4.307 163.414 97.670 1.00 54.02 306 VAL A C 1
ATOM 2856 O O . VAL A 1 191 ? 4.667 163.950 96.632 1.00 47.24 306 VAL A O 1
ATOM 2869 N N . VAL A 1 192 ? 3.891 162.155 97.704 1.00 56.48 307 VAL A N 1
ATOM 2870 C CA . VAL A 1 192 ? 3.634 161.447 96.457 1.00 51.61 307 VAL A CA 1
ATOM 2871 C C . VAL A 1 192 ? 2.447 162.077 95.749 1.00 58.55 307 VAL A C 1
ATOM 2872 O O . VAL A 1 192 ? 2.469 162.313 94.534 1.00 64.66 307 VAL A O 1
ATOM 2885 N N . SER A 1 193 ? 1.389 162.361 96.505 1.00 59.72 308 SER A N 1
ATOM 2886 C CA . SER A 1 193 ? 0.186 162.934 95.913 1.00 62.75 308 SER A CA 1
ATOM 2887 C C . SER A 1 193 ? 0.461 164.327 95.372 1.00 62.54 308 SER A C 1
ATOM 2888 O O . SER A 1 193 ? -0.076 164.711 94.326 1.00 68.72 308 SER A O 1
ATOM 2896 N N . GLU A 1 194 ? 1.277 165.102 96.082 1.00 55.77 309 GLU A N 1
ATOM 2897 C CA . GLU A 1 194 ? 1.668 166.414 95.602 1.00 56.70 309 GLU A CA 1
ATOM 2898 C C . GLU A 1 194 ? 2.484 166.306 94.308 1.00 58.11 309 GLU A C 1
ATOM 2899 O O . GLU A 1 194 ? 2.256 167.059 93.355 1.00 58.23 309 GLU A O 1
ATOM 2911 N N . LEU A 1 195 ? 3.445 165.371 94.263 1.00 56.75 310 LEU A N 1
ATOM 2912 C CA . LEU A 1 195 ? 4.269 165.178 93.076 1.00 53.00 310 LEU A CA 1
ATOM 2913 C C . LEU A 1 195 ? 3.410 164.702 91.920 1.00 59.38 310 LEU A C 1
ATOM 2914 O O . LEU A 1 195 ? 3.590 165.122 90.775 1.00 58.46 310 LEU A O 1
ATOM 2930 N N . ILE A 1 196 ? 2.457 163.830 92.205 1.00 58.14 311 ILE A N 1
ATOM 2931 C CA . ILE A 1 196 ? 1.591 163.328 91.150 1.00 54.74 311 ILE A CA 1
ATOM 2932 C C . ILE A 1 196 ? 0.651 164.419 90.665 1.00 61.98 311 ILE A C 1
ATOM 2933 O O . ILE A 1 196 ? 0.398 164.552 89.466 1.00 65.66 311 ILE A O 1
ATOM 2949 N N . ARG A 1 197 ? 0.115 165.219 91.584 1.00 64.47 312 ARG A N 1
ATOM 2950 C CA . ARG A 1 197 ? -0.776 166.293 91.172 1.00 64.58 312 ARG A CA 1
ATOM 2951 C C . ARG A 1 197 ? -0.032 167.318 90.332 1.00 58.89 312 ARG A C 1
ATOM 2952 O O . ARG A 1 197 ? -0.587 167.840 89.368 1.00 66.36 312 ARG A O 1
ATOM 2973 N N . GLU A 1 198 ? 1.226 167.607 90.670 1.00 59.94 313 GLU A N 1
ATOM 2974 C CA . GLU A 1 198 ? 1.979 168.613 89.928 1.00 61.14 313 GLU A CA 1
ATOM 2975 C C . GLU A 1 198 ? 2.314 168.127 88.510 1.00 64.44 313 GLU A C 1
ATOM 2976 O O . GLU A 1 198 ? 2.360 168.935 87.576 1.00 58.74 313 GLU A O 1
ATOM 2988 N N . TYR A 1 199 ? 2.573 166.823 88.338 1.00 57.61 314 TYR A N 1
ATOM 2989 C CA . TYR A 1 199 ? 2.859 166.290 87.012 1.00 62.67 314 TYR A CA 1
ATOM 2990 C C . TYR A 1 199 ? 1.594 166.206 86.167 1.00 67.87 314 TYR A C 1
ATOM 2991 O O . TYR A 1 199 ? 1.599 166.591 84.993 1.00 64.25 314 TYR A O 1
ATOM 3009 N N . SER A 1 200 ? 0.508 165.676 86.744 1.00 67.68 315 SER A N 1
ATOM 3010 C CA . SER A 1 200 ? -0.793 165.700 86.071 1.00 65.51 315 SER A CA 1
ATOM 3011 C C . SER A 1 200 ? -1.179 167.117 85.682 1.00 67.14 315 SER A C 1
ATOM 3012 O O . SER A 1 200 ? -1.879 167.331 84.688 1.00 79.69 315 SER A O 1
ATOM 3020 N N . ASN A 1 201 ? -0.700 168.089 86.441 1.00 61.97 316 ASN A N 1
ATOM 3021 C CA . ASN A 1 201 ? -0.939 169.490 86.145 1.00 68.89 316 ASN A CA 1
ATOM 3022 C C . ASN A 1 201 ? -0.147 169.929 84.906 1.00 75.89 316 ASN A C 1
ATOM 3023 O O . ASN A 1 201 ? -0.685 170.619 84.023 1.00 67.04 316 ASN A O 1
ATOM 3034 N N . ARG A 1 202 ? 1.122 169.489 84.801 1.00 71.03 317 ARG A N 1
ATOM 3035 C CA . ARG A 1 202 ? 2.004 169.954 83.739 1.00 66.33 317 ARG A CA 1
ATOM 3036 C C . ARG A 1 202 ? 1.675 169.285 82.413 1.00 69.26 317 ARG A C 1
ATOM 3037 O O . ARG A 1 202 ? 1.823 169.902 81.356 1.00 67.67 317 ARG A O 1
ATOM 3058 N N . SER A 1 203 ? 1.232 168.026 82.466 1.00 66.92 318 SER A N 1
ATOM 3059 C CA . SER A 1 203 ? 0.789 167.310 81.278 1.00 70.28 318 SER A CA 1
ATOM 3060 C C . SER A 1 203 ? -0.524 167.879 80.739 1.00 67.96 318 SER A C 1
ATOM 3061 O O . SER A 1 203 ? -0.669 168.057 79.530 1.00 66.75 318 SER A O 1
ATOM 3069 N N . ALA A 1 204 ? -1.487 168.174 81.623 1.00 75.04 319 ALA A N 1
ATOM 3070 C CA . ALA A 1 204 ? -2.735 168.827 81.211 1.00 74.07 319 ALA A CA 1
ATOM 3071 C C . ALA A 1 204 ? -2.468 170.124 80.467 1.00 69.73 319 ALA A C 1
ATOM 3072 O O . ALA A 1 204 ? -3.146 170.432 79.489 1.00 70.51 319 ALA A O 1
ATOM 3079 N N . ILE A 1 205 ? -1.518 170.919 80.950 1.00 74.36 320 ILE A N 1
ATOM 3080 C CA . ILE A 1 205 ? -1.166 172.170 80.291 1.00 72.16 320 ILE A CA 1
ATOM 3081 C C . ILE A 1 205 ? -0.596 171.887 78.916 1.00 75.22 320 ILE A C 1
ATOM 3082 O O . ILE A 1 205 ? -1.166 172.289 77.894 1.00 74.71 320 ILE A O 1
ATOM 3098 N N . GLY A 1 206 ? 0.548 171.205 78.877 1.00 70.69 321 GLY A N 1
ATOM 3099 C CA . GLY A 1 206 ? 1.259 170.990 77.644 1.00 64.20 321 GLY A CA 1
ATOM 3100 C C . GLY A 1 206 ? 0.310 170.578 76.526 1.00 72.03 321 GLY A C 1
ATOM 3101 O O . GLY A 1 206 ? 0.433 171.018 75.380 1.00 69.46 321 GLY A O 1
ATOM 3105 N N . ASN A 1 207 ? -0.668 169.744 76.865 1.00 66.47 322 ASN A N 1
ATOM 3106 C CA . ASN A 1 207 ? -1.537 169.173 75.855 1.00 70.85 322 ASN A CA 1
ATOM 3107 C C . ASN A 1 207 ? -2.720 170.084 75.533 1.00 78.72 322 ASN A C 1
ATOM 3108 O O . ASN A 1 207 ? -3.277 170.007 74.430 1.00 75.60 322 ASN A O 1
ATOM 3119 N N . THR A 1 208 ? -3.107 170.954 76.469 1.00 73.75 323 THR A N 1
ATOM 3120 C CA . THR A 1 208 ? -4.101 171.979 76.189 1.00 72.18 323 THR A CA 1
ATOM 3121 C C . THR A 1 208 ? -3.521 173.133 75.380 1.00 80.54 323 THR A C 1
ATOM 3122 O O . THR A 1 208 ? -4.285 173.879 74.754 1.00 81.79 323 THR A O 1
ATOM 3133 N N . ILE A 1 209 ? -2.193 173.293 75.390 1.00 81.07 324 ILE A N 1
ATOM 3134 C CA . ILE A 1 209 ? -1.511 174.299 74.584 1.00 81.25 324 ILE A CA 1
ATOM 3135 C C . ILE A 1 209 ? -1.045 173.754 73.234 1.00 85.88 324 ILE A C 1
ATOM 3136 O O . ILE A 1 209 ? -0.843 174.541 72.299 1.00 87.45 324 ILE A O 1
ATOM 3152 N N . GLU A 1 210 ? -0.917 172.438 73.083 1.00 81.21 325 GLU A N 1
ATOM 3153 C CA . GLU A 1 210 ? -0.532 171.876 71.785 1.00 84.94 325 GLU A CA 1
ATOM 3154 C C . GLU A 1 210 ? -1.712 171.250 71.035 1.00 82.26 325 GLU A C 1
ATOM 3155 O O . GLU A 1 210 ? -2.856 171.302 71.482 1.00 70.95 325 GLU A O 1
ATOM 3167 N N . ARG B 1 4 ? 56.371 147.483 127.476 1.00 63.15 119 ARG B N 1
ATOM 3168 C CA . ARG B 1 4 ? 55.814 148.437 128.452 1.00 62.24 119 ARG B CA 1
ATOM 3169 C C . ARG B 1 4 ? 54.890 147.666 129.407 1.00 62.49 119 ARG B C 1
ATOM 3170 O O . ARG B 1 4 ? 54.610 146.472 129.162 1.00 59.27 119 ARG B O 1
ATOM 3190 N N . ILE B 1 5 ? 54.435 148.337 130.476 1.00 59.01 120 ILE B N 1
ATOM 3191 C CA . ILE B 1 5 ? 53.480 147.746 131.409 1.00 59.33 120 ILE B CA 1
ATOM 3192 C C . ILE B 1 5 ? 52.077 147.872 130.834 1.00 62.23 120 ILE B C 1
ATOM 3193 O O . ILE B 1 5 ? 51.604 148.976 130.541 1.00 63.95 120 ILE B O 1
ATOM 3209 N N . GLU B 1 6 ? 51.404 146.747 130.678 1.00 65.02 121 GLU B N 1
ATOM 3210 C CA . GLU B 1 6 ? 50.061 146.784 130.129 1.00 63.41 121 GLU B CA 1
ATOM 3211 C C . GLU B 1 6 ? 49.233 147.828 130.888 1.00 62.30 121 GLU B C 1
ATOM 3212 O O . GLU B 1 6 ? 49.085 147.719 132.108 1.00 62.88 121 GLU B O 1
ATOM 3224 N N . PRO B 1 7 ? 48.719 148.849 130.231 1.00 66.26 122 PRO B N 1
ATOM 3225 C CA . PRO B 1 7 ? 47.869 149.812 130.942 1.00 52.90 122 PRO B CA 1
ATOM 3226 C C . PRO B 1 7 ? 46.684 149.090 131.536 1.00 52.11 122 PRO B C 1
ATOM 3227 O O . PRO B 1 7 ? 46.268 148.050 131.022 1.00 53.96 122 PRO B O 1
ATOM 3238 N N . VAL B 1 8 ? 46.173 149.612 132.668 1.00 50.70 123 VAL B N 1
ATOM 3239 C CA . VAL B 1 8 ? 45.046 148.975 133.346 1.00 45.13 123 VAL B CA 1
ATOM 3240 C C . VAL B 1 8 ? 43.786 149.628 132.827 1.00 38.93 123 VAL B C 1
ATOM 3241 O O . VAL B 1 8 ? 43.691 150.850 132.784 1.00 43.62 123 VAL B O 1
ATOM 3254 N N . CYS B 1 9 ? 42.854 148.818 132.362 1.00 50.11 124 CYS B N 1
ATOM 3255 C CA . CYS B 1 9 ? 41.710 149.305 131.623 1.00 40.63 124 CYS B CA 1
ATOM 3256 C C . CYS B 1 9 ? 40.443 149.114 132.432 1.00 42.20 124 CYS B C 1
ATOM 3257 O O . CYS B 1 9 ? 40.270 148.092 133.102 1.00 50.44 124 CYS B O 1
ATOM 3265 N N . LEU B 1 10 ? 39.549 150.087 132.355 1.00 37.62 125 LEU B N 1
ATOM 3266 C CA . LEU B 1 10 ? 38.204 149.954 132.886 1.00 40.49 125 LEU B CA 1
ATOM 3267 C C . LEU B 1 10 ? 37.269 150.239 131.727 1.00 48.13 125 LEU B C 1
ATOM 3268 O O . LEU B 1 10 ? 37.314 151.326 131.147 1.00 48.73 125 LEU B O 1
ATOM 3284 N N . ILE B 1 11 ? 36.419 149.300 131.410 1.00 48.17 126 ILE B N 1
ATOM 3285 C CA . ILE B 1 11 ? 35.296 149.603 130.564 1.00 45.72 126 ILE B CA 1
ATOM 3286 C C . ILE B 1 11 ? 34.059 149.671 131.452 1.00 53.37 126 ILE B C 1
ATOM 3287 O O . ILE B 1 11 ? 33.845 148.814 132.324 1.00 50.40 126 ILE B O 1
ATOM 3303 N N . ILE B 1 12 ? 33.244 150.695 131.222 1.00 52.16 127 ILE B N 1
ATOM 3304 C CA . ILE B 1 12 ? 32.009 150.945 131.938 1.00 49.97 127 ILE B CA 1
ATOM 3305 C C . ILE B 1 12 ? 30.867 150.767 130.939 1.00 49.88 127 ILE B C 1
ATOM 3306 O O . ILE B 1 12 ? 30.709 151.571 130.012 1.00 56.55 127 ILE B O 1
ATOM 3322 N N . ARG B 1 13 ? 30.064 149.727 131.112 1.00 58.85 128 ARG B N 1
ATOM 3323 C CA . ARG B 1 13 ? 28.928 149.490 130.227 1.00 66.33 128 ARG B CA 1
ATOM 3324 C C . ARG B 1 13 ? 27.666 150.106 130.823 1.00 70.05 128 ARG B C 1
ATOM 3325 O O . ARG B 1 13 ? 27.294 149.796 131.960 1.00 67.63 128 ARG B O 1
ATOM 3346 N N . GLY B 1 14 ? 26.997 150.956 130.043 1.00 72.56 129 GLY B N 1
ATOM 3347 C CA . GLY B 1 14 ? 25.729 151.533 130.454 1.00 72.00 129 GLY B CA 1
ATOM 3348 C C . GLY B 1 14 ? 24.945 152.076 129.278 1.00 79.41 129 GLY B C 1
ATOM 3349 O O . GLY B 1 14 ? 25.519 152.571 128.298 1.00 79.96 129 GLY B O 1
ATOM 3353 N N . SER B 1 15 ? 23.616 151.986 129.383 1.00 83.65 130 SER B N 1
ATOM 3354 C CA . SER B 1 15 ? 22.714 152.556 128.387 1.00 85.00 130 SER B CA 1
ATOM 3355 C C . SER B 1 15 ? 22.775 154.078 128.450 1.00 82.71 130 SER B C 1
ATOM 3356 O O . SER B 1 15 ? 23.192 154.646 129.459 1.00 86.12 130 SER B O 1
ATOM 3364 N N . PRO B 1 16 ? 22.373 154.766 127.388 1.00 86.71 131 PRO B N 1
ATOM 3365 C CA . PRO B 1 16 ? 22.478 156.232 127.400 1.00 90.20 131 PRO B CA 1
ATOM 3366 C C . PRO B 1 16 ? 21.597 156.843 128.487 1.00 84.64 131 PRO B C 1
ATOM 3367 O O . PRO B 1 16 ? 20.453 156.438 128.699 1.00 81.48 131 PRO B O 1
ATOM 3378 N N . GLY B 1 17 ? 22.147 157.819 129.200 1.00 83.56 132 GLY B N 1
ATOM 3379 C CA . GLY B 1 17 ? 21.421 158.476 130.245 1.00 90.61 132 GLY B CA 1
ATOM 3380 C C . GLY B 1 17 ? 21.790 158.045 131.659 1.00 87.01 132 GLY B C 1
ATOM 3381 O O . GLY B 1 17 ? 21.573 158.817 132.600 1.00 84.04 132 GLY B O 1
ATOM 3385 N N . THR B 1 18 ? 22.310 156.824 131.839 1.00 75.39 133 THR B N 1
ATOM 3386 C CA . THR B 1 18 ? 22.770 156.414 133.157 1.00 84.21 133 THR B CA 1
ATOM 3387 C C . THR B 1 18 ? 24.024 157.146 133.601 1.00 82.85 133 THR B C 1
ATOM 3388 O O . THR B 1 18 ? 24.516 156.882 134.701 1.00 81.25 133 THR B O 1
ATOM 3399 N N . GLY B 1 19 ? 24.574 158.021 132.777 1.00 88.59 134 GLY B N 1
ATOM 3400 C CA . GLY B 1 19 ? 25.683 158.845 133.197 1.00 82.64 134 GLY B CA 1
ATOM 3401 C C . GLY B 1 19 ? 27.022 158.145 133.129 1.00 74.81 134 GLY B C 1
ATOM 3402 O O . GLY B 1 19 ? 27.797 158.248 134.080 1.00 62.87 134 GLY B O 1
ATOM 3406 N N . LYS B 1 20 ? 27.339 157.493 132.002 1.00 73.54 135 LYS B N 1
ATOM 3407 C CA . LYS B 1 20 ? 28.545 156.683 131.887 1.00 75.77 135 LYS B CA 1
ATOM 3408 C C . LYS B 1 20 ? 29.772 157.446 131.403 1.00 62.92 135 LYS B C 1
ATOM 3409 O O . LYS B 1 20 ? 30.854 156.855 131.354 1.00 65.84 135 LYS B O 1
ATOM 3428 N N . SER B 1 21 ? 29.636 158.705 130.987 1.00 60.43 136 SER B N 1
ATOM 3429 C CA . SER B 1 21 ? 30.774 159.533 130.619 1.00 51.58 136 SER B CA 1
ATOM 3430 C C . SER B 1 21 ? 31.002 160.659 131.609 1.00 58.35 136 SER B C 1
ATOM 3431 O O . SER B 1 21 ? 32.042 161.338 131.555 1.00 49.23 136 SER B O 1
ATOM 3439 N N . LEU B 1 22 ? 30.056 160.883 132.515 1.00 64.08 137 LEU B N 1
ATOM 3440 C CA . LEU B 1 22 ? 30.427 161.508 133.772 1.00 62.11 137 LEU B CA 1
ATOM 3441 C C . LEU B 1 22 ? 31.405 160.608 134.538 1.00 51.32 137 LEU B C 1
ATOM 3442 O O . LEU B 1 22 ? 32.451 161.069 135.009 1.00 45.89 137 LEU B O 1
ATOM 3458 N N . ALA B 1 23 ? 31.121 159.309 134.600 1.00 46.69 138 ALA B N 1
ATOM 3459 C CA . ALA B 1 23 ? 31.986 158.395 135.319 1.00 53.48 138 ALA B CA 1
ATOM 3460 C C . ALA B 1 23 ? 33.401 158.366 134.733 1.00 58.22 138 ALA B C 1
ATOM 3461 O O . ALA B 1 23 ? 34.380 158.708 135.419 1.00 52.27 138 ALA B O 1
ATOM 3468 N N . THR B 1 24 ? 33.547 157.957 133.465 1.00 53.59 139 THR B N 1
ATOM 3469 C CA . THR B 1 24 ? 34.901 157.896 132.919 1.00 51.23 139 THR B CA 1
ATOM 3470 C C . THR B 1 24 ? 35.569 159.271 132.979 1.00 48.26 139 THR B C 1
ATOM 3471 O O . THR B 1 24 ? 36.781 159.368 133.214 1.00 49.94 139 THR B O 1
ATOM 3482 N N . GLY B 1 25 ? 34.797 160.347 132.835 1.00 43.89 140 GLY B N 1
ATOM 3483 C CA . GLY B 1 25 ? 35.392 161.667 132.925 1.00 43.77 140 GLY B CA 1
ATOM 3484 C C . GLY B 1 25 ? 36.008 161.943 134.285 1.00 54.31 140 GLY B C 1
ATOM 3485 O O . GLY B 1 25 ? 37.163 162.380 134.382 1.00 50.91 140 GLY B O 1
ATOM 3489 N N . ILE B 1 26 ? 35.225 161.744 135.357 1.00 51.96 141 ILE B N 1
ATOM 3490 C CA . ILE B 1 26 ? 35.724 161.979 136.704 1.00 41.98 141 ILE B CA 1
ATOM 3491 C C . ILE B 1 26 ? 36.820 160.975 137.044 1.00 43.25 141 ILE B C 1
ATOM 3492 O O . ILE B 1 26 ? 37.777 161.293 137.763 1.00 48.33 141 ILE B O 1
ATOM 3508 N N . ILE B 1 27 ? 36.700 159.737 136.565 1.00 48.66 142 ILE B N 1
ATOM 3509 C CA . ILE B 1 27 ? 37.716 158.746 136.920 1.00 43.43 142 ILE B CA 1
ATOM 3510 C C . ILE B 1 27 ? 39.050 159.075 136.257 1.00 45.18 142 ILE B C 1
ATOM 3511 O O . ILE B 1 27 ? 40.091 159.090 136.918 1.00 54.86 142 ILE B O 1
ATOM 3527 N N . ALA B 1 28 ? 39.046 159.403 134.965 1.00 47.06 143 ALA B N 1
ATOM 3528 C CA . ALA B 1 28 ? 40.295 159.776 134.302 1.00 46.14 143 ALA B CA 1
ATOM 3529 C C . ALA B 1 28 ? 40.918 160.996 134.944 1.00 46.33 143 ALA B C 1
ATOM 3530 O O . ALA B 1 28 ? 42.128 161.048 135.171 1.00 47.88 143 ALA B O 1
ATOM 3537 N N . ARG B 1 29 ? 40.107 162.015 135.196 1.00 51.05 144 ARG B N 1
ATOM 3538 C CA . ARG B 1 29 ? 40.618 163.254 135.772 1.00 48.86 144 ARG B CA 1
ATOM 3539 C C . ARG B 1 29 ? 41.196 163.039 137.171 1.00 55.54 144 ARG B C 1
ATOM 3540 O O . ARG B 1 29 ? 42.178 163.682 137.552 1.00 55.99 144 ARG B O 1
ATOM 3561 N N . ALA B 1 30 ? 40.623 162.124 137.938 1.00 51.82 145 ALA B N 1
ATOM 3562 C CA . ALA B 1 30 ? 41.115 161.882 139.282 1.00 48.29 145 ALA B CA 1
ATOM 3563 C C . ALA B 1 30 ? 42.399 161.074 139.279 1.00 51.50 145 ALA B C 1
ATOM 3564 O O . ALA B 1 30 ? 43.275 161.291 140.115 1.00 64.78 145 ALA B O 1
ATOM 3571 N N . ILE B 1 31 ? 42.505 160.097 138.392 1.00 51.50 146 ILE B N 1
ATOM 3572 C CA . ILE B 1 31 ? 43.763 159.379 138.236 1.00 59.29 146 ILE B CA 1
ATOM 3573 C C . ILE B 1 31 ? 44.869 160.254 137.611 1.00 55.13 146 ILE B C 1
ATOM 3574 O O . ILE B 1 31 ? 46.052 160.062 137.894 1.00 61.48 146 ILE B O 1
ATOM 3590 N N . ALA B 1 32 ? 44.533 161.197 136.744 1.00 55.49 147 ALA B N 1
ATOM 3591 C CA . ALA B 1 32 ? 45.572 162.031 136.176 1.00 59.50 147 ALA B CA 1
ATOM 3592 C C . ALA B 1 32 ? 46.160 162.955 137.236 1.00 58.14 147 ALA B C 1
ATOM 3593 O O . ALA B 1 32 ? 47.375 163.175 137.280 1.00 62.21 147 ALA B O 1
ATOM 3600 N N . ASP B 1 33 ? 45.318 163.498 138.111 1.00 61.47 148 ASP B N 1
ATOM 3601 C CA . ASP B 1 33 ? 45.820 164.356 139.187 1.00 56.52 148 ASP B CA 1
ATOM 3602 C C . ASP B 1 33 ? 46.754 163.585 140.115 1.00 58.54 148 ASP B C 1
ATOM 3603 O O . ASP B 1 33 ? 47.900 163.991 140.341 1.00 64.15 148 ASP B O 1
ATOM 3612 N N . LYS B 1 34 ? 46.297 162.447 140.642 1.00 57.85 149 LYS B N 1
ATOM 3613 C CA . LYS B 1 34 ? 47.182 161.603 141.438 1.00 58.85 149 LYS B CA 1
ATOM 3614 C C . LYS B 1 34 ? 48.547 161.420 140.780 1.00 65.53 149 LYS B C 1
ATOM 3615 O O . LYS B 1 34 ? 49.558 161.264 141.471 1.00 65.46 149 LYS B O 1
ATOM 3634 N N . TYR B 1 35 ? 48.586 161.334 139.448 1.00 65.82 150 TYR B N 1
ATOM 3635 C CA . TYR B 1 35 ? 49.845 161.135 138.743 1.00 69.27 150 TYR B CA 1
ATOM 3636 C C . TYR B 1 35 ? 50.323 162.423 138.084 1.00 71.48 150 TYR B C 1
ATOM 3637 O O . TYR B 1 35 ? 51.195 162.381 137.214 1.00 76.06 150 TYR B O 1
ATOM 3655 N N . HIS B 1 36 ? 49.752 163.561 138.457 1.00 70.09 151 HIS B N 1
ATOM 3656 C CA . HIS B 1 36 ? 50.267 164.856 138.024 1.00 68.85 151 HIS B CA 1
ATOM 3657 C C . HIS B 1 36 ? 50.323 164.945 136.516 1.00 72.22 151 HIS B C 1
ATOM 3658 O O . HIS B 1 36 ? 51.307 165.403 135.950 1.00 66.54 151 HIS B O 1
ATOM 3672 N N . SER B 1 37 ? 49.267 164.496 135.851 1.00 73.71 152 SER B N 1
ATOM 3673 C CA . SER B 1 37 ? 49.217 164.599 134.400 1.00 68.56 152 SER B CA 1
ATOM 3674 C C . SER B 1 37 ? 47.884 165.182 134.003 1.00 66.44 152 SER B C 1
ATOM 3675 O O . SER B 1 37 ? 47.289 165.956 134.773 1.00 69.15 152 SER B O 1
ATOM 3680 N N . SER B 1 38 ? 47.423 164.805 132.808 1.00 55.91 153 SER B N 1
ATOM 3681 C CA . SER B 1 38 ? 46.162 165.264 132.248 1.00 59.15 153 SER B CA 1
ATOM 3682 C C . SER B 1 38 ? 45.498 164.074 131.573 1.00 57.61 153 SER B C 1
ATOM 3683 O O . SER B 1 38 ? 45.928 162.931 131.739 1.00 60.15 153 SER B O 1
ATOM 3691 N N . VAL B 1 39 ? 44.461 164.352 130.788 1.00 55.66 154 VAL B N 1
ATOM 3692 C CA . VAL B 1 39 ? 43.678 163.321 130.118 1.00 57.03 154 VAL B CA 1
ATOM 3693 C C . VAL B 1 39 ? 43.543 163.635 128.627 1.00 63.59 154 VAL B C 1
ATOM 3694 O O . VAL B 1 39 ? 43.129 164.735 128.227 1.00 58.65 154 VAL B O 1
ATOM 3707 N N . TYR B 1 40 ? 43.828 162.639 127.813 1.00 58.76 155 TYR B N 1
ATOM 3708 C CA . TYR B 1 40 ? 43.619 162.721 126.389 1.00 55.27 155 TYR B CA 1
ATOM 3709 C C . TYR B 1 40 ? 42.358 161.947 126.083 1.00 54.64 155 TYR B C 1
ATOM 3710 O O . TYR B 1 40 ? 42.279 160.756 126.395 1.00 52.68 155 TYR B O 1
ATOM 3728 N N . SER B 1 41 ? 41.387 162.613 125.469 1.00 60.28 156 SER B N 1
ATOM 3729 C CA . SER B 1 41 ? 40.135 161.985 125.044 1.00 59.42 156 SER B CA 1
ATOM 3730 C C . SER B 1 41 ? 40.199 161.596 123.571 1.00 63.00 156 SER B C 1
ATOM 3731 O O . SER B 1 41 ? 40.348 162.447 122.692 1.00 66.77 156 SER B O 1
ATOM 3739 N N . LEU B 1 42 ? 40.087 160.305 123.318 1.00 68.05 157 LEU B N 1
ATOM 3740 C CA . LEU B 1 42 ? 40.212 159.754 121.985 1.00 66.54 157 LEU B CA 1
ATOM 3741 C C . LEU B 1 42 ? 38.851 159.781 121.306 1.00 72.17 157 LEU B C 1
ATOM 3742 O O . LEU B 1 42 ? 37.932 159.100 121.776 1.00 64.87 157 LEU B O 1
ATOM 3758 N N . PRO B 1 43 ? 38.667 160.531 120.218 1.00 79.60 158 PRO B N 1
ATOM 3759 C CA . PRO B 1 43 ? 37.310 160.781 119.711 1.00 71.88 158 PRO B CA 1
ATOM 3760 C C . PRO B 1 43 ? 36.647 159.499 119.248 1.00 77.91 158 PRO B C 1
ATOM 3761 O O . PRO B 1 43 ? 37.332 158.512 118.931 1.00 77.84 158 PRO B O 1
ATOM 3772 N N . PRO B 1 44 ? 35.316 159.471 119.210 1.00 80.15 159 PRO B N 1
ATOM 3773 C CA . PRO B 1 44 ? 34.626 158.295 118.670 1.00 80.97 159 PRO B CA 1
ATOM 3774 C C . PRO B 1 44 ? 35.083 158.000 117.249 1.00 89.12 159 PRO B C 1
ATOM 3775 O O . PRO B 1 44 ? 35.367 158.909 116.466 1.00 79.94 159 PRO B O 1
ATOM 3786 N N . ASP B 1 45 ? 35.168 156.700 116.930 1.00 95.08 160 ASP B N 1
ATOM 3787 C CA . ASP B 1 45 ? 35.601 156.273 115.610 1.00 91.34 160 ASP B CA 1
ATOM 3788 C C . ASP B 1 45 ? 36.919 156.958 115.306 1.00 92.32 160 ASP B C 1
ATOM 3789 O O . ASP B 1 45 ? 36.991 157.829 114.433 1.00 99.61 160 ASP B O 1
ATOM 3798 N N . PRO B 1 46 ? 37.983 156.639 116.042 1.00 98.47 161 PRO B N 1
ATOM 3799 C CA . PRO B 1 46 ? 39.218 157.405 115.898 1.00 92.45 161 PRO B CA 1
ATOM 3800 C C . PRO B 1 46 ? 39.997 156.972 114.669 1.00 83.51 161 PRO B C 1
ATOM 3801 O O . PRO B 1 46 ? 40.089 155.786 114.339 1.00 92.03 161 PRO B O 1
ATOM 3812 N N . ASP B 1 47 ? 40.546 157.967 113.987 1.00 82.67 162 ASP B N 1
ATOM 3813 C CA . ASP B 1 47 ? 41.448 157.770 112.862 1.00 83.33 162 ASP B CA 1
ATOM 3814 C C . ASP B 1 47 ? 42.869 158.203 113.165 1.00 78.02 162 ASP B C 1
ATOM 3815 O O . ASP B 1 47 ? 43.815 157.620 112.636 1.00 77.67 162 ASP B O 1
ATOM 3824 N N . HIS B 1 48 ? 43.029 159.191 114.037 1.00 79.38 163 HIS B N 1
ATOM 3825 C CA . HIS B 1 48 ? 44.327 159.680 114.449 1.00 72.26 163 HIS B CA 1
ATOM 3826 C C . HIS B 1 48 ? 44.221 160.079 115.921 1.00 78.67 163 HIS B C 1
ATOM 3827 O O . HIS B 1 48 ? 43.120 160.233 116.470 1.00 77.02 163 HIS B O 1
ATOM 3841 N N . PHE B 1 49 ? 45.395 160.238 116.548 1.00 72.40 164 PHE B N 1
ATOM 3842 C CA . PHE B 1 49 ? 45.573 160.524 117.961 1.00 58.83 164 PHE B CA 1
ATOM 3843 C C . PHE B 1 49 ? 46.133 161.927 118.177 1.00 64.59 164 PHE B C 1
ATOM 3844 O O . PHE B 1 49 ? 47.164 162.082 118.830 1.00 67.97 164 PHE B O 1
ATOM 3861 N N . ASP B 1 50 ? 45.496 162.970 117.657 1.00 65.53 165 ASP B N 1
ATOM 3862 C CA . ASP B 1 50 ? 46.266 164.187 117.364 1.00 76.81 165 ASP B CA 1
ATOM 3863 C C . ASP B 1 50 ? 46.708 165.001 118.585 1.00 73.00 165 ASP B C 1
ATOM 3864 O O . ASP B 1 50 ? 47.752 165.658 118.518 1.00 76.78 165 ASP B O 1
ATOM 3873 N N . GLY B 1 51 ? 45.970 165.008 119.685 1.00 71.28 166 GLY B N 1
ATOM 3874 C CA . GLY B 1 51 ? 46.499 165.696 120.852 1.00 71.73 166 GLY B CA 1
ATOM 3875 C C . GLY B 1 51 ? 47.266 164.866 121.882 1.00 73.54 166 GLY B C 1
ATOM 3876 O O . GLY B 1 51 ? 47.358 165.282 123.047 1.00 75.92 166 GLY B O 1
ATOM 3880 N N . TYR B 1 52 ? 47.851 163.725 121.495 1.00 63.60 167 TYR B N 1
ATOM 3881 C CA . TYR B 1 52 ? 48.404 162.779 122.474 1.00 62.39 167 TYR B CA 1
ATOM 3882 C C . TYR B 1 52 ? 49.876 163.052 122.770 1.00 60.83 167 TYR B C 1
ATOM 3883 O O . TYR B 1 52 ? 50.761 162.587 122.057 1.00 71.98 167 TYR B O 1
ATOM 3901 N N . LYS B 1 53 ? 50.147 163.754 123.865 1.00 71.72 168 LYS B N 1
ATOM 3902 C CA . LYS B 1 53 ? 51.504 164.035 124.321 1.00 80.57 168 LYS B CA 1
ATOM 3903 C C . LYS B 1 53 ? 51.901 163.197 125.539 1.00 69.18 168 LYS B C 1
ATOM 3904 O O . LYS B 1 53 ? 52.658 163.657 126.392 1.00 75.09 168 LYS B O 1
ATOM 3923 N N . GLN B 1 54 ? 51.393 161.972 125.639 1.00 68.84 169 GLN B N 1
ATOM 3924 C CA . GLN B 1 54 ? 51.789 161.014 126.682 1.00 71.78 169 GLN B CA 1
ATOM 3925 C C . GLN B 1 54 ? 51.168 161.313 128.062 1.00 66.52 169 GLN B C 1
ATOM 3926 O O . GLN B 1 54 ? 51.802 161.167 129.123 1.00 66.13 169 GLN B O 1
ATOM 3940 N N . GLN B 1 55 ? 49.902 161.720 128.031 1.00 62.18 170 GLN B N 1
ATOM 3941 C CA . GLN B 1 55 ? 49.067 161.802 129.209 1.00 55.41 170 GLN B CA 1
ATOM 3942 C C . GLN B 1 55 ? 48.972 160.433 129.861 1.00 50.41 170 GLN B C 1
ATOM 3943 O O . GLN B 1 55 ? 49.090 159.395 129.218 1.00 47.91 170 GLN B O 1
ATOM 3957 N N . VAL B 1 56 ? 48.717 160.447 131.159 1.00 54.00 171 VAL B N 1
ATOM 3958 C CA . VAL B 1 56 ? 48.762 159.207 131.916 1.00 55.32 171 VAL B CA 1
ATOM 3959 C C . VAL B 1 56 ? 47.520 158.392 131.684 1.00 44.36 171 VAL B C 1
ATOM 3960 O O . VAL B 1 56 ? 47.569 157.164 131.795 1.00 45.77 171 VAL B O 1
ATOM 3973 N N . VAL B 1 57 ? 46.430 159.043 131.313 1.00 42.09 172 VAL B N 1
ATOM 3974 C CA . VAL B 1 57 ? 45.131 158.419 131.174 1.00 44.05 172 VAL B CA 1
ATOM 3975 C C . VAL B 1 57 ? 44.583 158.837 129.845 1.00 40.67 172 VAL B C 1
ATOM 3976 O O . VAL B 1 57 ? 44.532 160.033 129.548 1.00 48.84 172 VAL B O 1
ATOM 3989 N N . THR B 1 58 ? 44.146 157.874 129.052 1.00 48.02 173 THR B N 1
ATOM 3990 C CA . THR B 1 58 ? 43.396 158.191 127.867 1.00 43.08 173 THR B CA 1
ATOM 3991 C C . THR B 1 58 ? 42.023 157.588 128.045 1.00 46.94 173 THR B C 1
ATOM 3992 O O . THR B 1 58 ? 41.876 156.511 128.630 1.00 48.51 173 THR B O 1
ATOM 4003 N N . VAL B 1 59 ? 41.028 158.339 127.577 1.00 54.96 174 VAL B N 1
ATOM 4004 C CA . VAL B 1 59 ? 39.616 158.007 127.674 1.00 50.81 174 VAL B CA 1
ATOM 4005 C C . VAL B 1 59 ? 39.079 157.627 126.304 1.00 59.76 174 VAL B C 1
ATOM 4006 O O . VAL B 1 59 ? 39.286 158.348 125.320 1.00 60.27 174 VAL B O 1
ATOM 4019 N N . MET B 1 60 ? 38.290 156.567 126.258 1.00 60.38 175 MET B N 1
ATOM 4020 C CA . MET B 1 60 ? 37.672 156.144 125.012 1.00 54.66 175 MET B CA 1
ATOM 4021 C C . MET B 1 60 ? 36.185 156.004 125.260 1.00 57.57 175 MET B C 1
ATOM 4022 O O . MET B 1 60 ? 35.698 154.912 125.550 1.00 59.65 175 MET B O 1
ATOM 4036 N N . ASP B 1 61 ? 35.459 157.098 125.123 1.00 51.08 176 ASP B N 1
ATOM 4037 C CA . ASP B 1 61 ? 34.022 157.027 125.276 1.00 66.32 176 ASP B CA 1
ATOM 4038 C C . ASP B 1 61 ? 33.355 156.445 124.022 1.00 65.43 176 ASP B C 1
ATOM 4039 O O . ASP B 1 61 ? 33.850 156.593 122.899 1.00 66.36 176 ASP B O 1
ATOM 4048 N N . ASP B 1 62 ? 32.262 155.718 124.232 1.00 66.64 177 ASP B N 1
ATOM 4049 C CA . ASP B 1 62 ? 31.373 155.277 123.156 1.00 73.71 177 ASP B CA 1
ATOM 4050 C C . ASP B 1 62 ? 32.065 154.346 122.169 1.00 73.62 177 ASP B C 1
ATOM 4051 O O . ASP B 1 62 ? 31.619 154.201 121.027 1.00 77.71 177 ASP B O 1
ATOM 4060 N N . LEU B 1 63 ? 33.168 153.743 122.590 1.00 72.63 178 LEU B N 1
ATOM 4061 C CA . LEU B 1 63 ? 33.776 152.625 121.877 1.00 72.94 178 LEU B CA 1
ATOM 4062 C C . LEU B 1 63 ? 32.705 151.609 121.478 1.00 76.80 178 LEU B C 1
ATOM 4063 O O . LEU B 1 63 ? 31.783 151.334 122.246 1.00 80.53 178 LEU B O 1
ATOM 4079 N N . CYS B 1 64 ? 32.791 151.083 120.252 1.00 83.50 179 CYS B N 1
ATOM 4080 C CA . CYS B 1 64 ? 31.712 150.210 119.732 1.00 86.44 179 CYS B CA 1
ATOM 4081 C C . CYS B 1 64 ? 32.178 148.846 119.232 1.00 82.38 179 CYS B C 1
ATOM 4082 O O . CYS B 1 64 ? 33.356 148.512 119.326 1.00 80.41 179 CYS B O 1
ATOM 4090 N N . LYS B 1 70 ? 37.226 149.292 113.723 1.00 98.86 185 LYS B N 1
ATOM 4091 C CA . LYS B 1 70 ? 38.218 150.361 113.749 1.00 98.97 185 LYS B CA 1
ATOM 4092 C C . LYS B 1 70 ? 38.361 150.878 115.183 1.00 98.77 185 LYS B C 1
ATOM 4093 O O . LYS B 1 70 ? 39.298 151.621 115.494 1.00 97.72 185 LYS B O 1
ATOM 4111 N N . ASP B 1 71 ? 37.433 150.474 116.058 1.00 98.16 186 ASP B N 1
ATOM 4112 C CA . ASP B 1 71 ? 37.505 150.837 117.469 1.00 90.20 186 ASP B CA 1
ATOM 4113 C C . ASP B 1 71 ? 38.243 149.768 118.272 1.00 89.01 186 ASP B C 1
ATOM 4114 O O . ASP B 1 71 ? 39.127 150.090 119.076 1.00 85.17 186 ASP B O 1
ATOM 4123 N N . MET B 1 72 ? 37.910 148.490 118.049 1.00 88.84 187 MET B N 1
ATOM 4124 C CA . MET B 1 72 ? 38.555 147.408 118.789 1.00 89.16 187 MET B CA 1
ATOM 4125 C C . MET B 1 72 ? 39.885 146.964 118.171 1.00 89.37 187 MET B C 1
ATOM 4126 O O . MET B 1 72 ? 40.701 146.331 118.856 1.00 89.04 187 MET B O 1
ATOM 4140 N N . SER B 1 73 ? 40.127 147.239 116.891 1.00 91.94 188 SER B N 1
ATOM 4141 C CA . SER B 1 73 ? 41.458 146.993 116.359 1.00 90.07 188 SER B CA 1
ATOM 4142 C C . SER B 1 73 ? 42.473 147.887 117.055 1.00 81.26 188 SER B C 1
ATOM 4143 O O . SER B 1 73 ? 43.512 147.428 117.545 1.00 73.81 188 SER B O 1
ATOM 4151 N N . LEU B 1 74 ? 42.174 149.173 117.095 1.00 79.37 189 LEU B N 1
ATOM 4152 C CA . LEU B 1 74 ? 42.828 150.134 117.965 1.00 87.01 189 LEU B CA 1
ATOM 4153 C C . LEU B 1 74 ? 42.889 149.667 119.428 1.00 79.35 189 LEU B C 1
ATOM 4154 O O . LEU B 1 74 ? 43.966 149.319 119.926 1.00 72.19 189 LEU B O 1
ATOM 4170 N N . PHE B 1 75 ? 41.748 149.648 120.122 1.00 75.62 190 PHE B N 1
ATOM 4171 C CA . PHE B 1 75 ? 41.709 149.233 121.522 1.00 75.24 190 PHE B CA 1
ATOM 4172 C C . PHE B 1 75 ? 42.658 148.083 121.816 1.00 73.74 190 PHE B C 1
ATOM 4173 O O . PHE B 1 75 ? 43.326 148.066 122.859 1.00 68.64 190 PHE B O 1
ATOM 4190 N N . CYS B 1 76 ? 42.732 147.119 120.901 1.00 73.11 191 CYS B N 1
ATOM 4191 C CA . CYS B 1 76 ? 43.648 146.001 121.107 1.00 72.86 191 CYS B CA 1
ATOM 4192 C C . CYS B 1 76 ? 45.088 146.467 121.161 1.00 69.10 191 CYS B C 1
ATOM 4193 O O . CYS B 1 76 ? 45.918 145.832 121.819 1.00 76.97 191 CYS B O 1
ATOM 4201 N N . GLN B 1 77 ? 45.405 147.571 120.484 1.00 72.52 192 GLN B N 1
ATOM 4202 C CA . GLN B 1 77 ? 46.796 147.985 120.337 1.00 71.65 192 GLN B CA 1
ATOM 4203 C C . GLN B 1 77 ? 47.267 148.761 121.552 1.00 71.36 192 GLN B C 1
ATOM 4204 O O . GLN B 1 77 ? 48.396 148.565 122.022 1.00 74.02 192 GLN B O 1
ATOM 4218 N N . MET B 1 78 ? 46.391 149.622 122.076 1.00 68.30 193 MET B N 1
ATOM 4219 C CA . MET B 1 78 ? 46.723 150.482 123.205 1.00 62.78 193 MET B CA 1
ATOM 4220 C C . MET B 1 78 ? 46.924 149.662 124.467 1.00 60.80 193 MET B C 1
ATOM 4221 O O . MET B 1 78 ? 47.888 149.870 125.212 1.00 56.80 193 MET B O 1
ATOM 4235 N N . VAL B 1 79 ? 46.035 148.702 124.693 1.00 65.29 194 VAL B N 1
ATOM 4236 C CA . VAL B 1 79 ? 46.005 147.942 125.946 1.00 61.22 194 VAL B CA 1
ATOM 4237 C C . VAL B 1 79 ? 46.843 146.693 125.711 1.00 60.42 194 VAL B C 1
ATOM 4238 O O . VAL B 1 79 ? 46.346 145.583 125.520 1.00 62.20 194 VAL B O 1
ATOM 4251 N N . SER B 1 80 ? 48.152 146.879 125.706 1.00 53.13 195 SER B N 1
ATOM 4252 C CA . SER B 1 80 ? 49.032 145.734 125.579 1.00 57.49 195 SER B CA 1
ATOM 4253 C C . SER B 1 80 ? 50.433 146.136 125.997 1.00 59.97 195 SER B C 1
ATOM 4254 O O . SER B 1 80 ? 50.693 147.267 126.427 1.00 63.30 195 SER B O 1
ATOM 4262 N N . THR B 1 81 ? 51.334 145.185 125.866 1.00 61.77 196 THR B N 1
ATOM 4263 C CA . THR B 1 81 ? 52.740 145.394 126.137 1.00 62.53 196 THR B CA 1
ATOM 4264 C C . THR B 1 81 ? 53.533 145.617 124.854 1.00 64.39 196 THR B C 1
ATOM 4265 O O . THR B 1 81 ? 54.721 145.930 124.925 1.00 60.20 196 THR B O 1
ATOM 4276 N N . VAL B 1 82 ? 52.882 145.509 123.670 1.00 63.31 197 VAL B N 1
ATOM 4277 C CA . VAL B 1 82 ? 53.589 145.737 122.408 1.00 67.32 197 VAL B CA 1
ATOM 4278 C C . VAL B 1 82 ? 53.641 147.230 122.096 1.00 66.41 197 VAL B C 1
ATOM 4279 O O . VAL B 1 82 ? 52.780 148.004 122.488 1.00 67.03 197 VAL B O 1
ATOM 4292 N N . ASP B 1 83 ? 54.647 147.622 121.324 1.00 75.88 198 ASP B N 1
ATOM 4293 C CA . ASP B 1 83 ? 54.910 149.024 121.030 1.00 66.94 198 ASP B CA 1
ATOM 4294 C C . ASP B 1 83 ? 53.894 149.568 120.028 1.00 72.84 198 ASP B C 1
ATOM 4295 O O . ASP B 1 83 ? 53.772 149.057 118.905 1.00 74.41 198 ASP B O 1
ATOM 4304 N N . PHE B 1 84 ? 53.182 150.618 120.429 1.00 69.88 199 PHE B N 1
ATOM 4305 C CA . PHE B 1 84 ? 52.144 151.251 119.617 1.00 65.49 199 PHE B CA 1
ATOM 4306 C C . PHE B 1 84 ? 52.598 152.649 119.246 1.00 65.06 199 PHE B C 1
ATOM 4307 O O . PHE B 1 84 ? 52.954 153.439 120.126 1.00 65.29 199 PHE B O 1
ATOM 4324 N N . ILE B 1 85 ? 52.609 152.947 117.952 1.00 75.95 200 ILE B N 1
ATOM 4325 C CA . ILE B 1 85 ? 52.948 154.285 117.469 1.00 66.73 200 ILE B CA 1
ATOM 4326 C C . ILE B 1 85 ? 51.713 154.783 116.741 1.00 72.55 200 ILE B C 1
ATOM 4327 O O . ILE B 1 85 ? 51.555 154.522 115.532 1.00 63.62 200 ILE B O 1
ATOM 4343 N N . PRO B 1 86 ? 50.807 155.468 117.433 1.00 70.30 201 PRO B N 1
ATOM 4344 C CA . PRO B 1 86 ? 49.526 155.790 116.823 1.00 62.12 201 PRO B CA 1
ATOM 4345 C C . PRO B 1 86 ? 49.734 156.740 115.663 1.00 68.15 201 PRO B C 1
ATOM 4346 O O . PRO B 1 86 ? 50.755 157.442 115.606 1.00 75.66 201 PRO B O 1
ATOM 4357 N N . PRO B 1 87 ? 48.809 156.781 114.710 1.00 67.47 202 PRO B N 1
ATOM 4358 C CA . PRO B 1 87 ? 48.934 157.749 113.613 1.00 70.57 202 PRO B CA 1
ATOM 4359 C C . PRO B 1 87 ? 48.535 159.142 114.080 1.00 67.51 202 PRO B C 1
ATOM 4360 O O . PRO B 1 87 ? 47.483 159.322 114.697 1.00 67.13 202 PRO B O 1
ATOM 4371 N N . MET B 1 88 ? 49.358 160.128 113.763 1.00 65.03 203 MET B N 1
ATOM 4372 C CA . MET B 1 88 ? 48.990 161.524 113.987 1.00 66.46 203 MET B CA 1
ATOM 4373 C C . MET B 1 88 ? 48.537 162.186 112.698 1.00 66.93 203 MET B C 1
ATOM 4374 O O . MET B 1 88 ? 48.908 161.778 111.594 1.00 72.41 203 MET B O 1
ATOM 4388 N N . ALA B 1 89 ? 47.748 163.246 112.855 1.00 72.98 204 ALA B N 1
ATOM 4389 C CA . ALA B 1 89 ? 47.340 164.036 111.701 1.00 68.04 204 ALA B CA 1
ATOM 4390 C C . ALA B 1 89 ? 48.402 165.048 111.302 1.00 77.36 204 ALA B C 1
ATOM 4391 O O . ALA B 1 89 ? 48.534 165.364 110.113 1.00 84.99 204 ALA B O 1
ATOM 4398 N N . SER B 1 90 ? 49.167 165.567 112.253 1.00 72.99 205 SER B N 1
ATOM 4399 C CA . SER B 1 90 ? 50.255 166.469 111.925 1.00 75.74 205 SER B CA 1
ATOM 4400 C C . SER B 1 90 ? 51.580 165.780 112.170 1.00 68.76 205 SER B C 1
ATOM 4401 O O . SER B 1 90 ? 51.834 165.263 113.259 1.00 72.93 205 SER B O 1
ATOM 4409 N N . LEU B 1 91 ? 52.419 165.787 111.146 1.00 69.38 206 LEU B N 1
ATOM 4410 C CA . LEU B 1 91 ? 53.763 165.249 111.279 1.00 70.92 206 LEU B CA 1
ATOM 4411 C C . LEU B 1 91 ? 54.489 165.856 112.474 1.00 61.24 206 LEU B C 1
ATOM 4412 O O . LEU B 1 91 ? 55.339 165.197 113.082 1.00 62.47 206 LEU B O 1
ATOM 4428 N N . ALA B 1 92 ? 54.179 167.103 112.828 1.00 65.78 207 ALA B N 1
ATOM 4429 C CA . ALA B 1 92 ? 54.926 167.777 113.896 1.00 75.20 207 ALA B CA 1
ATOM 4430 C C . ALA B 1 92 ? 54.845 167.058 115.232 1.00 65.52 207 ALA B C 1
ATOM 4431 O O . ALA B 1 92 ? 55.618 167.377 116.132 1.00 60.99 207 ALA B O 1
ATOM 4438 N N . GLU B 1 93 ? 53.937 166.109 115.383 1.00 66.62 208 GLU B N 1
ATOM 4439 C CA . GLU B 1 93 ? 53.834 165.368 116.619 1.00 72.37 208 GLU B CA 1
ATOM 4440 C C . GLU B 1 93 ? 53.732 163.860 116.386 1.00 70.13 208 GLU B C 1
ATOM 4441 O O . GLU B 1 93 ? 53.103 163.150 117.168 1.00 75.52 208 GLU B O 1
ATOM 4453 N N . ALA B 1 94 ? 54.368 163.346 115.341 1.00 69.31 209 ALA B N 1
ATOM 4454 C CA . ALA B 1 94 ? 54.249 161.930 115.024 1.00 65.34 209 ALA B CA 1
ATOM 4455 C C . ALA B 1 94 ? 55.424 161.149 115.597 1.00 61.28 209 ALA B C 1
ATOM 4456 O O . ALA B 1 94 ? 56.439 161.706 116.030 1.00 64.75 209 ALA B O 1
ATOM 4463 N N . GLY B 1 95 ? 55.248 159.832 115.648 1.00 58.44 210 GLY B N 1
ATOM 4464 C CA . GLY B 1 95 ? 56.315 158.944 116.043 1.00 64.65 210 GLY B CA 1
ATOM 4465 C C . GLY B 1 95 ? 56.356 158.631 117.522 1.00 73.46 210 GLY B C 1
ATOM 4466 O O . GLY B 1 95 ? 57.049 157.685 117.932 1.00 75.41 210 GLY B O 1
ATOM 4470 N N . VAL B 1 96 ? 55.604 159.367 118.332 1.00 75.18 211 VAL B N 1
ATOM 4471 C CA . VAL B 1 96 ? 55.621 159.140 119.756 1.00 72.54 211 VAL B CA 1
ATOM 4472 C C . VAL B 1 96 ? 54.873 157.848 120.083 1.00 72.58 211 VAL B C 1
ATOM 4473 O O . VAL B 1 96 ? 53.964 157.422 119.356 1.00 69.34 211 VAL B O 1
ATOM 4486 N N . SER B 1 97 ? 55.264 157.217 121.200 1.00 68.72 212 SER B N 1
ATOM 4487 C CA . SER B 1 97 ? 54.715 155.931 121.613 1.00 67.24 212 SER B CA 1
ATOM 4488 C C . SER B 1 97 ? 53.592 156.136 122.616 1.00 62.83 212 SER B C 1
ATOM 4489 O O . SER B 1 97 ? 53.618 157.069 123.419 1.00 56.61 212 SER B O 1
ATOM 4497 N N . PHE B 1 98 ? 52.631 155.218 122.585 1.00 61.19 213 PHE B N 1
ATOM 4498 C CA . PHE B 1 98 ? 51.443 155.267 123.443 1.00 67.06 213 PHE B CA 1
ATOM 4499 C C . PHE B 1 98 ? 51.751 154.655 124.802 1.00 62.54 213 PHE B C 1
ATOM 4500 O O . PHE B 1 98 ? 51.820 153.426 124.920 1.00 62.02 213 PHE B O 1
ATOM 4517 N N . THR B 1 99 ? 51.866 155.494 125.845 1.00 60.33 214 THR B N 1
ATOM 4518 C CA . THR B 1 99 ? 52.373 155.025 127.137 1.00 63.42 214 THR B CA 1
ATOM 4519 C C . THR B 1 99 ? 51.475 155.356 128.322 1.00 56.46 214 THR B C 1
ATOM 4520 O O . THR B 1 99 ? 51.924 155.300 129.458 1.00 61.56 214 THR B O 1
ATOM 4531 N N . SER B 1 100 ? 50.221 155.695 128.079 1.00 61.94 215 SER B N 1
ATOM 4532 C CA . SER B 1 100 ? 49.295 155.962 129.163 1.00 49.90 215 SER B CA 1
ATOM 4533 C C . SER B 1 100 ? 49.233 154.763 130.077 1.00 46.95 215 SER B C 1
ATOM 4534 O O . SER B 1 100 ? 49.268 153.621 129.627 1.00 55.34 215 SER B O 1
ATOM 4542 N N . LYS B 1 101 ? 49.136 155.028 131.371 1.00 52.74 216 LYS B N 1
ATOM 4543 C CA . LYS B 1 101 ? 49.081 153.950 132.344 1.00 53.80 216 LYS B CA 1
ATOM 4544 C C . LYS B 1 101 ? 47.674 153.429 132.512 1.00 44.47 216 LYS B C 1
ATOM 4545 O O . LYS B 1 101 ? 47.503 152.254 132.845 1.00 49.44 216 LYS B O 1
ATOM 4564 N N . PHE B 1 102 ? 46.679 154.230 132.197 1.00 41.16 217 PHE B N 1
ATOM 4565 C CA . PHE B 1 102 ? 45.300 153.805 132.333 1.00 47.00 217 PHE B CA 1
ATOM 4566 C C . PHE B 1 102 ? 44.561 154.076 131.041 1.00 42.59 217 PHE B C 1
ATOM 4567 O O . PHE B 1 102 ? 44.778 155.104 130.394 1.00 44.48 217 PHE B O 1
ATOM 4584 N N . VAL B 1 103 ? 43.650 153.174 130.707 1.00 42.59 218 VAL B N 1
ATOM 4585 C CA . VAL B 1 103 ? 42.677 153.384 129.639 1.00 44.30 218 VAL B CA 1
ATOM 4586 C C . VAL B 1 103 ? 41.312 153.172 130.265 1.00 39.43 218 VAL B C 1
ATOM 4587 O O . VAL B 1 103 ? 41.000 152.065 130.703 1.00 44.41 218 VAL B O 1
ATOM 4600 N N . ILE B 1 104 ? 40.496 154.212 130.296 1.00 40.03 219 ILE B N 1
ATOM 4601 C CA . ILE B 1 104 ? 39.129 154.128 130.803 1.00 43.96 219 ILE B CA 1
ATOM 4602 C C . ILE B 1 104 ? 38.214 154.268 129.598 1.00 45.36 219 ILE B C 1
ATOM 4603 O O . ILE B 1 104 ? 38.226 155.316 128.950 1.00 49.89 219 ILE B O 1
ATOM 4619 N N . ALA B 1 105 ? 37.382 153.258 129.319 1.00 47.31 220 ALA B N 1
ATOM 4620 C CA . ALA B 1 105 ? 36.441 153.296 128.197 1.00 50.44 220 ALA B CA 1
ATOM 4621 C C . ALA B 1 105 ? 35.013 153.032 128.680 1.00 57.38 220 ALA B C 1
ATOM 4622 O O . ALA B 1 105 ? 34.813 152.331 129.678 1.00 56.33 220 ALA B O 1
ATOM 4629 N N . SER B 1 106 ? 34.018 153.562 127.934 1.00 50.63 221 SER B N 1
ATOM 4630 C CA . SER B 1 106 ? 32.600 153.248 128.130 1.00 57.80 221 SER B CA 1
ATOM 4631 C C . SER B 1 106 ? 31.973 152.790 126.818 1.00 74.63 221 SER B C 1
ATOM 4632 O O . SER B 1 106 ? 32.435 153.163 125.734 1.00 70.25 221 SER B O 1
ATOM 4640 N N . THR B 1 107 ? 30.906 151.999 126.903 1.00 70.99 222 THR B N 1
ATOM 4641 C CA . THR B 1 107 ? 30.273 151.520 125.668 1.00 71.83 222 THR B CA 1
ATOM 4642 C C . THR B 1 107 ? 28.768 151.336 125.857 1.00 78.10 222 THR B C 1
ATOM 4643 O O . THR B 1 107 ? 28.165 151.861 126.800 1.00 77.94 222 THR B O 1
ATOM 4654 N N . ASN B 1 108 ? 28.170 150.562 124.947 1.00 87.06 223 ASN B N 1
ATOM 4655 C CA . ASN B 1 108 ? 26.730 150.502 124.764 1.00 82.79 223 ASN B CA 1
ATOM 4656 C C . ASN B 1 108 ? 26.069 149.635 125.838 1.00 85.24 223 ASN B C 1
ATOM 4657 O O . ASN B 1 108 ? 26.708 149.144 126.777 1.00 83.22 223 ASN B O 1
ATOM 4668 N N . ALA B 1 109 ? 24.756 149.439 125.673 1.00 90.37 224 ALA B N 1
ATOM 4669 C CA . ALA B 1 109 ? 23.906 148.711 126.610 1.00 84.97 224 ALA B CA 1
ATOM 4670 C C . ALA B 1 109 ? 24.600 147.491 127.193 1.00 86.53 224 ALA B C 1
ATOM 4671 O O . ALA B 1 109 ? 24.976 147.492 128.370 1.00 90.94 224 ALA B O 1
ATOM 4678 N N . THR B 1 110 ? 24.801 146.466 126.365 1.00 83.81 225 THR B N 1
ATOM 4679 C CA . THR B 1 110 ? 25.213 145.142 126.823 1.00 86.54 225 THR B CA 1
ATOM 4680 C C . THR B 1 110 ? 26.647 144.784 126.442 1.00 86.87 225 THR B C 1
ATOM 4681 O O . THR B 1 110 ? 27.232 143.860 127.007 1.00 89.49 225 THR B O 1
ATOM 4692 N N . ASP B 1 119 ? 38.456 136.340 119.770 1.00 90.09 234 ASP B N 1
ATOM 4693 C CA . ASP B 1 119 ? 37.969 137.602 119.223 1.00 102.87 234 ASP B CA 1
ATOM 4694 C C . ASP B 1 119 ? 37.210 138.346 120.307 1.00 109.34 234 ASP B C 1
ATOM 4695 O O . ASP B 1 119 ? 37.760 139.241 120.945 1.00 100.87 234 ASP B O 1
ATOM 4703 N N . SER B 1 120 ? 35.942 137.977 120.518 1.00 109.16 235 SER B N 1
ATOM 4704 C CA . SER B 1 120 ? 35.215 138.465 121.687 1.00 112.28 235 SER B CA 1
ATOM 4705 C C . SER B 1 120 ? 36.056 138.289 122.951 1.00 110.63 235 SER B C 1
ATOM 4706 O O . SER B 1 120 ? 36.128 139.191 123.796 1.00 107.58 235 SER B O 1
ATOM 4714 N N . ASP B 1 121 ? 36.720 137.135 123.081 1.00 111.45 236 ASP B N 1
ATOM 4715 C CA . ASP B 1 121 ? 37.683 136.938 124.159 1.00 111.46 236 ASP B CA 1
ATOM 4716 C C . ASP B 1 121 ? 38.905 137.829 123.989 1.00 107.07 236 ASP B C 1
ATOM 4717 O O . ASP B 1 121 ? 39.556 138.183 124.983 1.00 101.61 236 ASP B O 1
ATOM 4726 N N . ALA B 1 122 ? 39.258 138.160 122.740 1.00 106.89 237 ALA B N 1
ATOM 4727 C CA . ALA B 1 122 ? 40.442 138.980 122.500 1.00 107.99 237 ALA B CA 1
ATOM 4728 C C . ALA B 1 122 ? 40.341 140.284 123.266 1.00 93.03 237 ALA B C 1
ATOM 4729 O O . ALA B 1 122 ? 41.341 140.806 123.768 1.00 94.34 237 ALA B O 1
ATOM 4736 N N . ILE B 1 123 ? 39.127 140.798 123.394 1.00 90.13 238 ILE B N 1
ATOM 4737 C CA . ILE B 1 123 ? 38.895 142.031 124.130 1.00 91.65 238 ILE B CA 1
ATOM 4738 C C . ILE B 1 123 ? 38.781 141.750 125.627 1.00 84.73 238 ILE B C 1
ATOM 4739 O O . ILE B 1 123 ? 39.593 142.222 126.428 1.00 72.18 238 ILE B O 1
ATOM 4755 N N . ARG B 1 124 ? 37.794 140.937 126.014 1.00 92.88 239 ARG B N 1
ATOM 4756 C CA . ARG B 1 124 ? 37.503 140.599 127.410 1.00 90.65 239 ARG B CA 1
ATOM 4757 C C . ARG B 1 124 ? 38.744 140.534 128.305 1.00 87.11 239 ARG B C 1
ATOM 4758 O O . ARG B 1 124 ? 38.668 140.872 129.498 1.00 83.58 239 ARG B O 1
ATOM 4779 N N . ARG B 1 125 ? 39.876 140.088 127.747 1.00 82.17 240 ARG B N 1
ATOM 4780 C CA . ARG B 1 125 ? 41.126 140.064 128.496 1.00 79.13 240 ARG B CA 1
ATOM 4781 C C . ARG B 1 125 ? 41.603 141.469 128.817 1.00 77.90 240 ARG B C 1
ATOM 4782 O O . ARG B 1 125 ? 42.118 141.728 129.915 1.00 73.30 240 ARG B O 1
ATOM 4803 N N . ARG B 1 126 ? 41.454 142.382 127.854 1.00 75.94 241 ARG B N 1
ATOM 4804 C CA . ARG B 1 126 ? 42.019 143.718 127.994 1.00 70.67 241 ARG B CA 1
ATOM 4805 C C . ARG B 1 126 ? 41.475 144.405 129.238 1.00 69.72 241 ARG B C 1
ATOM 4806 O O . ARG B 1 126 ? 42.171 145.219 129.854 1.00 64.64 241 ARG B O 1
ATOM 4827 N N . PHE B 1 127 ? 40.252 144.069 129.637 1.00 65.61 242 PHE B N 1
ATOM 4828 C CA . PHE B 1 127 ? 39.578 144.756 130.729 1.00 58.45 242 PHE B CA 1
ATOM 4829 C C . PHE B 1 127 ? 40.092 144.212 132.049 1.00 62.66 242 PHE B C 1
ATOM 4830 O O . PHE B 1 127 ? 39.701 143.128 132.489 1.00 66.08 242 PHE B O 1
ATOM 4847 N N . TYR B 1 128 ? 40.957 144.968 132.716 1.00 58.62 243 TYR B N 1
ATOM 4848 C CA . TYR B 1 128 ? 41.217 144.623 134.097 1.00 58.40 243 TYR B CA 1
ATOM 4849 C C . TYR B 1 128 ? 39.904 144.556 134.866 1.00 58.86 243 TYR B C 1
ATOM 4850 O O . TYR B 1 128 ? 39.681 143.632 135.657 1.00 56.84 243 TYR B O 1
ATOM 4868 N N . MET B 1 129 ? 38.990 145.481 134.576 1.00 53.90 244 MET B N 1
ATOM 4869 C CA . MET B 1 129 ? 37.699 145.550 135.239 1.00 54.82 244 MET B CA 1
ATOM 4870 C C . MET B 1 129 ? 36.626 145.798 134.189 1.00 51.92 244 MET B C 1
ATOM 4871 O O . MET B 1 129 ? 36.727 146.723 133.383 1.00 50.87 244 MET B O 1
ATOM 4885 N N . ASP B 1 130 ? 35.581 144.994 134.227 1.00 58.35 245 ASP B N 1
ATOM 4886 C CA . ASP B 1 130 ? 34.479 145.108 133.287 1.00 58.48 245 ASP B CA 1
ATOM 4887 C C . ASP B 1 130 ? 33.210 145.366 134.097 1.00 55.70 245 ASP B C 1
ATOM 4888 O O . ASP B 1 130 ? 32.624 144.433 134.654 1.00 55.98 245 ASP B O 1
ATOM 4897 N N . CYS B 1 131 ? 32.754 146.619 134.112 1.00 56.17 246 CYS B N 1
ATOM 4898 C CA . CYS B 1 131 ? 31.716 147.079 135.029 1.00 57.01 246 CYS B CA 1
ATOM 4899 C C . CYS B 1 131 ? 30.437 147.497 134.318 1.00 65.48 246 CYS B C 1
ATOM 4900 O O . CYS B 1 131 ? 30.461 147.972 133.169 1.00 59.51 246 CYS B O 1
ATOM 4908 N N . ASP B 1 132 ? 29.325 147.345 135.051 1.00 66.74 247 ASP B N 1
ATOM 4909 C CA . ASP B 1 132 ? 28.037 147.933 134.704 1.00 66.39 247 ASP B CA 1
ATOM 4910 C C . ASP B 1 132 ? 27.783 149.140 135.591 1.00 58.51 247 ASP B C 1
ATOM 4911 O O . ASP B 1 132 ? 27.994 149.070 136.801 1.00 62.90 247 ASP B O 1
ATOM 4920 N N . ILE B 1 133 ? 27.317 150.234 134.992 1.00 63.36 248 ILE B N 1
ATOM 4921 C CA . ILE B 1 133 ? 26.942 151.420 135.749 1.00 71.58 248 ILE B CA 1
ATOM 4922 C C . ILE B 1 133 ? 25.498 151.276 136.216 1.00 70.87 248 ILE B C 1
ATOM 4923 O O . ILE B 1 133 ? 24.622 150.871 135.449 1.00 70.56 248 ILE B O 1
ATOM 4939 N N . GLU B 1 134 ? 25.243 151.595 137.476 1.00 72.96 249 GLU B N 1
ATOM 4940 C CA . GLU B 1 134 ? 23.891 151.566 138.012 1.00 74.96 249 GLU B CA 1
ATOM 4941 C C . GLU B 1 134 ? 23.506 152.964 138.485 1.00 71.65 249 GLU B C 1
ATOM 4942 O O . GLU B 1 134 ? 24.352 153.724 138.959 1.00 68.84 249 GLU B O 1
ATOM 4954 N N . VAL B 1 135 ? 22.239 153.321 138.297 1.00 76.32 250 VAL B N 1
ATOM 4955 C CA . VAL B 1 135 ? 21.672 154.548 138.844 1.00 71.15 250 VAL B CA 1
ATOM 4956 C C . VAL B 1 135 ? 20.763 154.183 140.026 1.00 76.36 250 VAL B C 1
ATOM 4957 O O . VAL B 1 135 ? 19.761 153.475 139.849 1.00 75.93 250 VAL B O 1
ATOM 4970 N N . THR B 1 136 ? 21.095 154.668 141.229 1.00 72.39 251 THR B N 1
ATOM 4971 C CA . THR B 1 136 ? 20.200 154.498 142.375 1.00 72.79 251 THR B CA 1
ATOM 4972 C C . THR B 1 136 ? 18.814 155.036 142.059 1.00 75.03 251 THR B C 1
ATOM 4973 O O . THR B 1 136 ? 18.665 156.117 141.480 1.00 72.86 251 THR B O 1
ATOM 4984 N N . ASP B 1 137 ? 17.790 154.316 142.522 1.00 80.57 252 ASP B N 1
ATOM 4985 C CA . ASP B 1 137 ? 16.427 154.734 142.212 1.00 85.76 252 ASP B CA 1
ATOM 4986 C C . ASP B 1 137 ? 16.151 156.163 142.688 1.00 83.92 252 ASP B C 1
ATOM 4987 O O . ASP B 1 137 ? 15.389 156.889 142.036 1.00 89.72 252 ASP B O 1
ATOM 4996 N N . SER B 1 138 ? 16.776 156.598 143.794 1.00 82.27 253 SER B N 1
ATOM 4997 C CA . SER B 1 138 ? 16.473 157.923 144.350 1.00 80.46 253 SER B CA 1
ATOM 4998 C C . SER B 1 138 ? 16.871 159.038 143.398 1.00 82.01 253 SER B C 1
ATOM 4999 O O . SER B 1 138 ? 16.237 160.098 143.387 1.00 88.64 253 SER B O 1
ATOM 5007 N N . TYR B 1 139 ? 17.924 158.821 142.607 1.00 84.16 254 TYR B N 1
ATOM 5008 C CA . TYR B 1 139 ? 18.426 159.792 141.648 1.00 79.26 254 TYR B CA 1
ATOM 5009 C C . TYR B 1 139 ? 17.956 159.493 140.229 1.00 86.32 254 TYR B C 1
ATOM 5010 O O . TYR B 1 139 ? 18.539 160.000 139.259 1.00 82.26 254 TYR B O 1
ATOM 5028 N N . LYS B 1 140 ? 16.910 158.687 140.096 1.00 84.04 255 LYS B N 1
ATOM 5029 C CA . LYS B 1 140 ? 16.368 158.291 138.813 1.00 82.51 255 LYS B CA 1
ATOM 5030 C C . LYS B 1 140 ? 15.194 159.190 138.466 1.00 92.83 255 LYS B C 1
ATOM 5031 O O . LYS B 1 140 ? 14.150 159.119 139.120 1.00 96.64 255 LYS B O 1
ATOM 5050 N N . THR B 1 141 ? 15.349 160.003 137.417 1.00 96.70 256 THR B N 1
ATOM 5051 C CA . THR B 1 141 ? 14.272 160.874 136.970 1.00 99.91 256 THR B CA 1
ATOM 5052 C C . THR B 1 141 ? 13.047 160.065 136.565 1.00 103.58 256 THR B C 1
ATOM 5053 O O . THR B 1 141 ? 13.071 158.832 136.473 1.00 101.39 256 THR B O 1
ATOM 5064 N N . ASP B 1 142 ? 11.967 160.804 136.293 1.00 107.14 257 ASP B N 1
ATOM 5065 C CA . ASP B 1 142 ? 10.762 160.225 135.707 1.00 115.36 257 ASP B CA 1
ATOM 5066 C C . ASP B 1 142 ? 11.099 159.176 134.645 1.00 118.49 257 ASP B C 1
ATOM 5067 O O . ASP B 1 142 ? 10.673 158.019 134.738 1.00 119.43 257 ASP B O 1
ATOM 5076 N N . LEU B 1 143 ? 11.883 159.564 133.634 1.00 114.77 258 LEU B N 1
ATOM 5077 C CA . LEU B 1 143 ? 12.153 158.709 132.476 1.00 113.59 258 LEU B CA 1
ATOM 5078 C C . LEU B 1 143 ? 13.283 157.698 132.694 1.00 112.35 258 LEU B C 1
ATOM 5079 O O . LEU B 1 143 ? 14.016 157.385 131.748 1.00 111.49 258 LEU B O 1
ATOM 5095 N N . GLY B 1 144 ? 13.442 157.163 133.905 1.00 106.35 259 GLY B N 1
ATOM 5096 C CA . GLY B 1 144 ? 14.371 156.060 134.125 1.00 104.67 259 GLY B CA 1
ATOM 5097 C C . GLY B 1 144 ? 15.817 156.339 133.765 1.00 99.20 259 GLY B C 1
ATOM 5098 O O . GLY B 1 144 ? 16.484 155.472 133.186 1.00 94.64 259 GLY B O 1
ATOM 5102 N N . ARG B 1 145 ? 16.329 157.517 134.120 1.00 89.99 260 ARG B N 1
ATOM 5103 C CA . ARG B 1 145 ? 17.680 157.921 133.766 1.00 87.97 260 ARG B CA 1
ATOM 5104 C C . ARG B 1 145 ? 18.290 158.703 134.915 1.00 85.91 260 ARG B C 1
ATOM 5105 O O . ARG B 1 145 ? 17.589 159.121 135.837 1.00 88.72 260 ARG B O 1
ATOM 5126 N N . LEU B 1 146 ? 19.602 158.936 134.846 1.00 79.72 261 LEU B N 1
ATOM 5127 C CA . LEU B 1 146 ? 20.253 159.704 135.901 1.00 85.60 261 LEU B CA 1
ATOM 5128 C C . LEU B 1 146 ? 19.610 161.080 136.004 1.00 88.76 261 LEU B C 1
ATOM 5129 O O . LEU B 1 146 ? 19.228 161.683 135.000 1.00 90.93 261 LEU B O 1
ATOM 5145 N N . ASP B 1 147 ? 19.462 161.560 137.237 1.00 87.42 262 ASP B N 1
ATOM 5146 C CA . ASP B 1 147 ? 18.984 162.917 137.503 1.00 86.95 262 ASP B CA 1
ATOM 5147 C C . ASP B 1 147 ? 20.184 163.862 137.486 1.00 87.10 262 ASP B C 1
ATOM 5148 O O . ASP B 1 147 ? 20.674 164.351 138.512 1.00 84.02 262 ASP B O 1
ATOM 5157 N N . ALA B 1 148 ? 20.649 164.113 136.262 1.00 87.35 263 ALA B N 1
ATOM 5158 C CA . ALA B 1 148 ? 21.945 164.747 136.051 1.00 90.46 263 ALA B CA 1
ATOM 5159 C C . ALA B 1 148 ? 22.123 165.963 136.946 1.00 89.20 263 ALA B C 1
ATOM 5160 O O . ALA B 1 148 ? 23.140 166.098 137.644 1.00 78.12 263 ALA B O 1
ATOM 5167 N N . GLY B 1 149 ? 21.133 166.860 136.938 1.00 90.30 264 GLY B N 1
ATOM 5168 C CA . GLY B 1 149 ? 21.265 168.109 137.667 1.00 77.94 264 GLY B CA 1
ATOM 5169 C C . GLY B 1 149 ? 21.382 167.914 139.168 1.00 78.75 264 GLY B C 1
ATOM 5170 O O . GLY B 1 149 ? 22.165 168.593 139.832 1.00 82.92 264 GLY B O 1
ATOM 5174 N N . ARG B 1 150 ? 20.601 167.001 139.731 1.00 77.09 265 ARG B N 1
ATOM 5175 C CA . ARG B 1 150 ? 20.668 166.819 141.176 1.00 81.78 265 ARG B CA 1
ATOM 5176 C C . ARG B 1 150 ? 21.996 166.189 141.591 1.00 83.87 265 ARG B C 1
ATOM 5177 O O . ARG B 1 150 ? 22.554 166.546 142.638 1.00 79.38 265 ARG B O 1
ATOM 5198 N N . ALA B 1 151 ? 22.525 165.256 140.786 1.00 80.68 266 ALA B N 1
ATOM 5199 C CA . ALA B 1 151 ? 23.672 164.481 141.228 1.00 67.45 266 ALA B CA 1
ATOM 5200 C C . ALA B 1 151 ? 24.955 165.290 141.270 1.00 66.52 266 ALA B C 1
ATOM 5201 O O . ALA B 1 151 ? 25.914 164.854 141.916 1.00 63.56 266 ALA B O 1
ATOM 5208 N N . ALA B 1 152 ? 24.994 166.459 140.631 1.00 72.02 267 ALA B N 1
ATOM 5209 C CA . ALA B 1 152 ? 26.188 167.292 140.669 1.00 69.60 267 ALA B CA 1
ATOM 5210 C C . ALA B 1 152 ? 26.323 168.033 141.981 1.00 71.54 267 ALA B C 1
ATOM 5211 O O . ALA B 1 152 ? 27.428 168.483 142.295 1.00 73.64 267 ALA B O 1
ATOM 5218 N N . LYS B 1 153 ? 25.231 168.167 142.748 1.00 77.79 268 LYS B N 1
ATOM 5219 C CA . LYS B 1 153 ? 25.250 168.929 144.003 1.00 78.82 268 LYS B CA 1
ATOM 5220 C C . LYS B 1 153 ? 26.276 168.369 144.970 1.00 69.93 268 LYS B C 1
ATOM 5221 O O . LYS B 1 153 ? 26.162 167.228 145.432 1.00 64.50 268 LYS B O 1
ATOM 5240 N N . LEU B 1 154 ? 27.212 169.211 145.357 1.00 65.93 269 LEU B N 1
ATOM 5241 C CA . LEU B 1 154 ? 28.246 168.783 146.268 1.00 72.30 269 LEU B CA 1
ATOM 5242 C C . LEU B 1 154 ? 27.594 168.277 147.553 1.00 73.22 269 LEU B C 1
ATOM 5243 O O . LEU B 1 154 ? 26.434 168.577 147.843 1.00 72.18 269 LEU B O 1
ATOM 5259 N N . CYS B 1 155 ? 28.319 167.415 148.262 1.00 73.94 270 CYS B N 1
ATOM 5260 C CA . CYS B 1 155 ? 27.895 166.865 149.548 1.00 74.92 270 CYS B CA 1
ATOM 5261 C C . CYS B 1 155 ? 28.439 167.744 150.668 1.00 74.95 270 CYS B C 1
ATOM 5262 O O . CYS B 1 155 ? 29.460 168.414 150.509 1.00 78.09 270 CYS B O 1
ATOM 5269 N N . SER B 1 156 ? 27.764 167.733 151.817 1.00 76.51 271 SER B N 1
ATOM 5270 C CA . SER B 1 156 ? 28.315 168.450 152.964 1.00 74.22 271 SER B CA 1
ATOM 5271 C C . SER B 1 156 ? 29.614 167.824 153.438 1.00 75.83 271 SER B C 1
ATOM 5272 O O . SER B 1 156 ? 30.456 168.513 154.030 1.00 81.07 271 SER B O 1
ATOM 5280 N N . GLU B 1 157 ? 29.793 166.527 153.189 1.00 74.27 272 GLU B N 1
ATOM 5281 C CA . GLU B 1 157 ? 30.880 165.755 153.768 1.00 78.09 272 GLU B CA 1
ATOM 5282 C C . GLU B 1 157 ? 31.731 165.145 152.661 1.00 70.78 272 GLU B C 1
ATOM 5283 O O . GLU B 1 157 ? 31.259 164.922 151.545 1.00 75.16 272 GLU B O 1
ATOM 5295 N N . ASN B 1 158 ? 33.004 164.907 152.974 1.00 63.56 273 ASN B N 1
ATOM 5296 C CA . ASN B 1 158 ? 33.968 164.348 152.038 1.00 64.10 273 ASN B CA 1
ATOM 5297 C C . ASN B 1 158 ? 34.709 163.265 152.800 1.00 60.43 273 ASN B C 1
ATOM 5298 O O . ASN B 1 158 ? 35.743 163.530 153.407 1.00 63.40 273 ASN B O 1
ATOM 5309 N N . ASN B 1 159 ? 34.196 162.042 152.740 1.00 61.54 274 ASN B N 1
ATOM 5310 C CA . ASN B 1 159 ? 34.875 160.874 153.287 1.00 57.14 274 ASN B CA 1
ATOM 5311 C C . ASN B 1 159 ? 35.729 160.135 152.258 1.00 68.23 274 ASN B C 1
ATOM 5312 O O . ASN B 1 159 ? 35.943 158.927 152.442 1.00 62.09 274 ASN B O 1
ATOM 5323 N N . THR B 1 160 ? 36.198 160.817 151.177 1.00 64.97 275 THR B N 1
ATOM 5324 C CA . THR B 1 160 ? 36.848 160.175 150.029 1.00 63.35 275 THR B CA 1
ATOM 5325 C C . THR B 1 160 ? 38.375 160.131 150.159 1.00 61.50 275 THR B C 1
ATOM 5326 O O . THR B 1 160 ? 39.013 160.995 150.763 1.00 54.41 275 THR B O 1
ATOM 5337 N N . ALA B 1 161 ? 38.965 159.136 149.494 1.00 61.59 276 ALA B N 1
ATOM 5338 C CA . ALA B 1 161 ? 40.410 158.988 149.480 1.00 47.90 276 ALA B CA 1
ATOM 5339 C C . ALA B 1 161 ? 41.094 159.848 148.414 1.00 53.40 276 ALA B C 1
ATOM 5340 O O . ALA B 1 161 ? 42.265 160.207 148.567 1.00 55.19 276 ALA B O 1
ATOM 5347 N N . ASN B 1 162 ? 40.377 160.215 147.359 1.00 59.17 277 ASN B N 1
ATOM 5348 C CA . ASN B 1 162 ? 40.998 160.716 146.134 1.00 59.04 277 ASN B CA 1
ATOM 5349 C C . ASN B 1 162 ? 40.544 162.097 145.712 1.00 50.58 277 ASN B C 1
ATOM 5350 O O . ASN B 1 162 ? 41.191 162.684 144.862 1.00 62.74 277 ASN B O 1
ATOM 5361 N N . PHE B 1 163 ? 39.471 162.636 146.263 1.00 52.84 278 PHE B N 1
ATOM 5362 C CA . PHE B 1 163 ? 38.924 163.891 145.781 1.00 61.87 278 PHE B CA 1
ATOM 5363 C C . PHE B 1 163 ? 39.021 164.998 146.829 1.00 66.54 278 PHE B C 1
ATOM 5364 O O . PHE B 1 163 ? 39.030 164.742 148.040 1.00 60.54 278 PHE B O 1
ATOM 5381 N N . LYS B 1 164 ? 39.071 166.243 146.336 1.00 70.99 279 LYS B N 1
ATOM 5382 C CA . LYS B 1 164 ? 39.150 167.426 147.196 1.00 73.71 279 LYS B CA 1
ATOM 5383 C C . LYS B 1 164 ? 37.782 167.859 147.677 1.00 71.76 279 LYS B C 1
ATOM 5384 O O . LYS B 1 164 ? 37.675 168.577 148.670 1.00 74.66 279 LYS B O 1
ATOM 5403 N N . ARG B 1 165 ? 36.741 167.490 146.947 1.00 75.12 280 ARG B N 1
ATOM 5404 C CA . ARG B 1 165 ? 35.371 167.739 147.357 1.00 70.62 280 ARG B CA 1
ATOM 5405 C C . ARG B 1 165 ? 34.494 166.663 146.733 1.00 67.78 280 ARG B C 1
ATOM 5406 O O . ARG B 1 165 ? 34.681 166.314 145.565 1.00 76.93 280 ARG B O 1
ATOM 5427 N N . CYS B 1 166 ? 33.524 166.176 147.499 1.00 57.23 281 CYS B N 1
ATOM 5428 C CA . CYS B 1 166 ? 32.701 165.029 147.144 1.00 53.02 281 CYS B CA 1
ATOM 5429 C C . CYS B 1 166 ? 31.385 165.487 146.572 1.00 56.59 281 CYS B C 1
ATOM 5430 O O . CYS B 1 166 ? 30.996 166.649 146.678 1.00 62.76 281 CYS B O 1
ATOM 5437 N N . SER B 1 167 ? 30.703 164.529 145.964 1.00 52.83 282 SER B N 1
ATOM 5438 C CA . SER B 1 167 ? 29.485 164.757 145.208 1.00 53.45 282 SER B CA 1
ATOM 5439 C C . SER B 1 167 ? 28.793 163.412 145.029 1.00 52.37 282 SER B C 1
ATOM 5440 O O . SER B 1 167 ? 29.454 162.369 145.070 1.00 52.45 282 SER B O 1
ATOM 5448 N N . PRO B 1 168 ? 27.473 163.399 144.834 1.00 50.50 283 PRO B N 1
ATOM 5449 C CA . PRO B 1 168 ? 26.787 162.122 144.602 1.00 58.87 283 PRO B CA 1
ATOM 5450 C C . PRO B 1 168 ? 27.339 161.301 143.441 1.00 58.25 283 PRO B C 1
ATOM 5451 O O . PRO B 1 168 ? 26.983 160.120 143.313 1.00 51.73 283 PRO B O 1
ATOM 5462 N N . LEU B 1 169 ? 28.161 161.903 142.572 1.00 55.36 284 LEU B N 1
ATOM 5463 C CA . LEU B 1 169 ? 28.739 161.136 141.486 1.00 56.20 284 LEU B CA 1
ATOM 5464 C C . LEU B 1 169 ? 29.947 160.380 141.962 1.00 50.93 284 LEU B C 1
ATOM 5465 O O . LEU B 1 169 ? 30.202 159.272 141.486 1.00 56.73 284 LEU B O 1
ATOM 5481 N N . VAL B 1 170 ? 30.660 160.948 142.925 1.00 51.20 285 VAL B N 1
ATOM 5482 C CA . VAL B 1 170 ? 31.924 160.398 143.405 1.00 51.04 285 VAL B CA 1
ATOM 5483 C C . VAL B 1 170 ? 31.751 159.290 144.436 1.00 54.61 285 VAL B C 1
ATOM 5484 O O . VAL B 1 170 ? 32.540 158.335 144.441 1.00 49.89 285 VAL B O 1
ATOM 5497 N N . CYS B 1 171 ? 30.795 159.415 145.381 1.00 55.77 286 CYS B N 1
ATOM 5498 C CA . CYS B 1 171 ? 30.858 158.583 146.594 1.00 55.29 286 CYS B CA 1
ATOM 5499 C C . CYS B 1 171 ? 29.976 157.354 146.531 1.00 58.69 286 CYS B C 1
ATOM 5500 O O . CYS B 1 171 ? 30.309 156.341 147.170 1.00 70.98 286 CYS B O 1
ATOM 5507 N N . GLY B 1 172 ? 28.895 157.396 145.760 1.00 44.65 287 GLY B N 1
ATOM 5508 C CA . GLY B 1 172 ? 28.047 156.231 145.619 1.00 46.49 287 GLY B CA 1
ATOM 5509 C C . GLY B 1 172 ? 26.571 156.567 145.662 1.00 56.64 287 GLY B C 1
ATOM 5510 O O . GLY B 1 172 ? 25.724 155.688 145.505 1.00 58.73 287 GLY B O 1
ATOM 5514 N N . LYS B 1 173 ? 26.238 157.839 145.860 1.00 55.91 288 LYS B N 1
ATOM 5515 C CA . LYS B 1 173 ? 24.841 158.203 146.053 1.00 53.64 288 LYS B CA 1
ATOM 5516 C C . LYS B 1 173 ? 24.058 158.172 144.740 1.00 60.23 288 LYS B C 1
ATOM 5517 O O . LYS B 1 173 ? 22.954 157.621 144.680 1.00 57.53 288 LYS B O 1
ATOM 5536 N N . ALA B 1 174 ? 24.600 158.761 143.671 1.00 63.28 289 ALA B N 1
ATOM 5537 C CA . ALA B 1 174 ? 23.875 158.733 142.408 1.00 54.53 289 ALA B CA 1
ATOM 5538 C C . ALA B 1 174 ? 24.192 157.485 141.582 1.00 53.34 289 ALA B C 1
ATOM 5539 O O . ALA B 1 174 ? 23.283 156.721 141.243 1.00 51.01 289 ALA B O 1
ATOM 5546 N N . ILE B 1 175 ? 25.477 157.255 141.271 1.00 55.22 290 ILE B N 1
ATOM 5547 C CA . ILE B 1 175 ? 25.911 156.166 140.389 1.00 62.28 290 ILE B CA 1
ATOM 5548 C C . ILE B 1 175 ? 26.937 155.275 141.089 1.00 59.84 290 ILE B C 1
ATOM 5549 O O . ILE B 1 175 ? 27.729 155.722 141.931 1.00 57.40 290 ILE B O 1
ATOM 5565 N N . GLN B 1 176 ? 26.953 154.010 140.667 1.00 63.03 291 GLN B N 1
ATOM 5566 C CA . GLN B 1 176 ? 27.905 153.006 141.129 1.00 61.18 291 GLN B CA 1
ATOM 5567 C C . GLN B 1 176 ? 28.138 152.014 139.997 1.00 62.22 291 GLN B C 1
ATOM 5568 O O . GLN B 1 176 ? 27.234 151.722 139.198 1.00 64.66 291 GLN B O 1
ATOM 5582 N N . LEU B 1 177 ? 29.355 151.503 139.949 1.00 51.81 292 LEU B N 1
ATOM 5583 C CA . LEU B 1 177 ? 29.778 150.466 139.033 1.00 56.75 292 LEU B CA 1
ATOM 5584 C C . LEU B 1 177 ? 29.730 149.114 139.735 1.00 56.79 292 LEU B C 1
ATOM 5585 O O . LEU B 1 177 ? 29.762 149.039 140.962 1.00 64.10 292 LEU B O 1
ATOM 5601 N N . ARG B 1 178 ? 29.670 148.032 138.960 1.00 61.36 293 ARG B N 1
ATOM 5602 C CA . ARG B 1 178 ? 29.763 146.692 139.545 1.00 66.61 293 ARG B CA 1
ATOM 5603 C C . ARG B 1 178 ? 30.521 145.765 138.599 1.00 65.03 293 ARG B C 1
ATOM 5604 O O . ARG B 1 178 ? 30.076 145.501 137.474 1.00 60.63 293 ARG B O 1
ATOM 5625 N N . ASP B 1 179 ? 31.668 145.286 139.066 1.00 61.88 294 ASP B N 1
ATOM 5626 C CA . ASP B 1 179 ? 32.509 144.410 138.267 1.00 62.56 294 ASP B CA 1
ATOM 5627 C C . ASP B 1 179 ? 31.691 143.208 137.801 1.00 67.87 294 ASP B C 1
ATOM 5628 O O . ASP B 1 179 ? 30.932 142.625 138.577 1.00 71.21 294 ASP B O 1
ATOM 5637 N N . ARG B 1 180 ? 31.824 142.827 136.524 1.00 71.07 295 ARG B N 1
ATOM 5638 C CA . ARG B 1 180 ? 31.007 141.711 136.048 1.00 65.40 295 ARG B CA 1
ATOM 5639 C C . ARG B 1 180 ? 31.575 140.373 136.502 1.00 68.23 295 ARG B C 1
ATOM 5640 O O . ARG B 1 180 ? 30.821 139.499 136.946 1.00 69.09 295 ARG B O 1
ATOM 5661 N N . LYS B 1 181 ? 32.898 140.214 136.451 1.00 66.17 296 LYS B N 1
ATOM 5662 C CA . LYS B 1 181 ? 33.533 139.021 137.011 1.00 72.01 296 LYS B CA 1
ATOM 5663 C C . LYS B 1 181 ? 33.370 138.947 138.540 1.00 76.36 296 LYS B C 1
ATOM 5664 O O . LYS B 1 181 ? 32.829 137.973 139.077 1.00 82.77 296 LYS B O 1
ATOM 5683 N N . SER B 1 182 ? 33.845 139.951 139.272 1.00 70.56 297 SER B N 1
ATOM 5684 C CA . SER B 1 182 ? 33.932 139.778 140.712 1.00 65.09 297 SER B CA 1
ATOM 5685 C C . SER B 1 182 ? 32.608 140.046 141.418 1.00 68.60 297 SER B C 1
ATOM 5686 O O . SER B 1 182 ? 32.347 139.460 142.466 1.00 73.10 297 SER B O 1
ATOM 5694 N N . LYS B 1 183 ? 31.791 140.943 140.883 1.00 72.86 298 LYS B N 1
ATOM 5695 C CA . LYS B 1 183 ? 30.482 141.366 141.421 1.00 71.98 298 LYS B CA 1
ATOM 5696 C C . LYS B 1 183 ? 30.616 142.407 142.531 1.00 75.16 298 LYS B C 1
ATOM 5697 O O . LYS B 1 183 ? 29.608 142.848 143.115 1.00 68.19 298 LYS B O 1
ATOM 5716 N N . VAL B 1 184 ? 31.828 142.874 142.796 1.00 67.95 299 VAL B N 1
ATOM 5717 C CA . VAL B 1 184 ? 32.016 143.913 143.788 1.00 68.38 299 VAL B CA 1
ATOM 5718 C C . VAL B 1 184 ? 31.328 145.188 143.323 1.00 71.69 299 VAL B C 1
ATOM 5719 O O . VAL B 1 184 ? 31.405 145.565 142.140 1.00 70.64 299 VAL B O 1
ATOM 5732 N N . ARG B 1 185 ? 30.661 145.862 144.266 1.00 65.93 300 ARG B N 1
ATOM 5733 C CA . ARG B 1 185 ? 30.144 147.212 144.060 1.00 59.13 300 ARG B CA 1
ATOM 5734 C C . ARG B 1 185 ? 31.262 148.230 144.250 1.00 58.66 300 ARG B C 1
ATOM 5735 O O . ARG B 1 185 ? 32.176 148.037 145.065 1.00 57.87 300 ARG B O 1
ATOM 5756 N N . TYR B 1 186 ? 31.204 149.307 143.470 1.00 50.15 301 TYR B N 1
ATOM 5757 C CA . TYR B 1 186 ? 32.208 150.344 143.542 1.00 48.52 301 TYR B CA 1
ATOM 5758 C C . TYR B 1 186 ? 31.526 151.670 143.312 1.00 50.60 301 TYR B C 1
ATOM 5759 O O . TYR B 1 186 ? 30.478 151.747 142.672 1.00 47.94 301 TYR B O 1
ATOM 5777 N N . SER B 1 187 ? 32.117 152.694 143.895 1.00 48.73 302 SER B N 1
ATOM 5778 C CA . SER B 1 187 ? 31.852 154.081 143.600 1.00 45.54 302 SER B CA 1
ATOM 5779 C C . SER B 1 187 ? 32.998 154.630 142.774 1.00 49.25 302 SER B C 1
ATOM 5780 O O . SER B 1 187 ? 34.056 154.006 142.651 1.00 44.58 302 SER B O 1
ATOM 5788 N N . VAL B 1 188 ? 32.795 155.844 142.262 1.00 46.65 303 VAL B N 1
ATOM 5789 C CA . VAL B 1 188 ? 33.831 156.473 141.454 1.00 45.81 303 VAL B CA 1
ATOM 5790 C C . VAL B 1 188 ? 35.102 156.567 142.275 1.00 46.68 303 VAL B C 1
ATOM 5791 O O . VAL B 1 188 ? 36.178 156.161 141.810 1.00 51.99 303 VAL B O 1
ATOM 5804 N N . ASP B 1 189 ? 34.980 157.017 143.543 1.00 54.30 304 ASP B N 1
ATOM 5805 C CA . ASP B 1 189 ? 36.131 157.152 144.456 1.00 47.11 304 ASP B CA 1
ATOM 5806 C C . ASP B 1 189 ? 36.780 155.817 144.743 1.00 44.95 304 ASP B C 1
ATOM 5807 O O . ASP B 1 189 ? 38.002 155.675 144.603 1.00 45.58 304 ASP B O 1
ATOM 5816 N N . THR B 1 190 ? 35.985 154.810 145.138 1.00 38.88 305 THR B N 1
ATOM 5817 C CA . THR B 1 190 ? 36.597 153.500 145.409 1.00 44.14 305 THR B CA 1
ATOM 5818 C C . THR B 1 190 ? 37.225 152.897 144.151 1.00 45.31 305 THR B C 1
ATOM 5819 O O . THR B 1 190 ? 38.336 152.367 144.223 1.00 51.33 305 THR B O 1
ATOM 5830 N N . VAL B 1 191 ? 36.576 153.012 142.974 1.00 49.75 306 VAL B N 1
ATOM 5831 C CA . VAL B 1 191 ? 37.135 152.369 141.774 1.00 48.12 306 VAL B CA 1
ATOM 5832 C C . VAL B 1 191 ? 38.467 152.992 141.405 1.00 41.85 306 VAL B C 1
ATOM 5833 O O . VAL B 1 191 ? 39.374 152.313 140.909 1.00 37.50 306 VAL B O 1
ATOM 5846 N N . VAL B 1 192 ? 38.581 154.302 141.590 1.00 38.93 307 VAL B N 1
ATOM 5847 C CA . VAL B 1 192 ? 39.865 154.966 141.450 1.00 37.70 307 VAL B CA 1
ATOM 5848 C C . VAL B 1 192 ? 40.916 154.320 142.342 1.00 45.70 307 VAL B C 1
ATOM 5849 O O . VAL B 1 192 ? 42.068 154.129 141.933 1.00 52.26 307 VAL B O 1
ATOM 5862 N N . SER B 1 193 ? 40.562 154.003 143.588 1.00 55.83 308 SER B N 1
ATOM 5863 C CA . SER B 1 193 ? 41.534 153.352 144.454 1.00 52.09 308 SER B CA 1
ATOM 5864 C C . SER B 1 193 ? 41.893 152.000 143.900 1.00 46.97 308 SER B C 1
ATOM 5865 O O . SER B 1 193 ? 43.026 151.534 144.067 1.00 51.64 308 SER B O 1
ATOM 5873 N N . GLU B 1 194 ? 40.938 151.344 143.260 1.00 46.49 309 GLU B N 1
ATOM 5874 C CA . GLU B 1 194 ? 41.191 149.982 142.806 1.00 49.96 309 GLU B CA 1
ATOM 5875 C C . GLU B 1 194 ? 42.060 149.953 141.554 1.00 50.48 309 GLU B C 1
ATOM 5876 O O . GLU B 1 194 ? 42.896 149.061 141.397 1.00 57.85 309 GLU B O 1
ATOM 5888 N N . LEU B 1 195 ? 41.865 150.898 140.637 1.00 50.65 310 LEU B N 1
ATOM 5889 C CA . LEU B 1 195 ? 42.704 150.932 139.447 1.00 48.05 310 LEU B CA 1
ATOM 5890 C C . LEU B 1 195 ? 44.122 151.317 139.807 1.00 46.53 310 LEU B C 1
ATOM 5891 O O . LEU B 1 195 ? 45.074 150.674 139.356 1.00 45.91 310 LEU B O 1
ATOM 5907 N N . ILE B 1 196 ? 44.280 152.387 140.606 1.00 54.04 311 ILE B N 1
ATOM 5908 C CA . ILE B 1 196 ? 45.613 152.837 141.043 1.00 49.40 311 ILE B CA 1
ATOM 5909 C C . ILE B 1 196 ? 46.343 151.710 141.748 1.00 48.42 311 ILE B C 1
ATOM 5910 O O . ILE B 1 196 ? 47.514 151.429 141.485 1.00 49.93 311 ILE B O 1
ATOM 5926 N N . ARG B 1 197 ? 45.680 151.086 142.704 1.00 53.26 312 ARG B N 1
ATOM 5927 C CA . ARG B 1 197 ? 46.327 149.996 143.416 1.00 59.38 312 ARG B CA 1
ATOM 5928 C C . ARG B 1 197 ? 46.916 149.006 142.429 1.00 51.62 312 ARG B C 1
ATOM 5929 O O . ARG B 1 197 ? 48.113 148.693 142.483 1.00 51.44 312 ARG B O 1
ATOM 5950 N N . GLU B 1 198 ? 46.097 148.536 141.486 1.00 50.72 313 GLU B N 1
ATOM 5951 C CA . GLU B 1 198 ? 46.577 147.534 140.538 1.00 52.19 313 GLU B CA 1
ATOM 5952 C C . GLU B 1 198 ? 47.809 148.028 139.789 1.00 53.43 313 GLU B C 1
ATOM 5953 O O . GLU B 1 198 ? 48.786 147.287 139.629 1.00 55.47 313 GLU B O 1
ATOM 5965 N N . TYR B 1 199 ? 47.807 149.282 139.346 1.00 47.33 314 TYR B N 1
ATOM 5966 C CA . TYR B 1 199 ? 48.980 149.734 138.624 1.00 54.12 314 TYR B CA 1
ATOM 5967 C C . TYR B 1 199 ? 50.183 149.740 139.540 1.00 52.10 314 TYR B C 1
ATOM 5968 O O . TYR B 1 199 ? 51.276 149.343 139.136 1.00 57.14 314 TYR B O 1
ATOM 5986 N N . SER B 1 200 ? 49.992 150.151 140.790 1.00 60.70 315 SER B N 1
ATOM 5987 C CA . SER B 1 200 ? 51.088 150.138 141.763 1.00 61.16 315 SER B CA 1
ATOM 5988 C C . SER B 1 200 ? 51.723 148.754 141.844 1.00 53.60 315 SER B C 1
ATOM 5989 O O . SER B 1 200 ? 52.949 148.607 141.804 1.00 55.71 315 SER B O 1
ATOM 5997 N N . ASN B 1 201 ? 50.893 147.726 141.931 1.00 55.99 316 ASN B N 1
ATOM 5998 C CA . ASN B 1 201 ? 51.381 146.357 141.996 1.00 62.26 316 ASN B CA 1
ATOM 5999 C C . ASN B 1 201 ? 52.025 145.877 140.679 1.00 65.61 316 ASN B C 1
ATOM 6000 O O . ASN B 1 201 ? 52.954 145.061 140.713 1.00 65.11 316 ASN B O 1
ATOM 6011 N N . ARG B 1 202 ? 51.551 146.343 139.514 1.00 62.41 317 ARG B N 1
ATOM 6012 C CA . ARG B 1 202 ? 52.211 145.997 138.254 1.00 57.89 317 ARG B CA 1
ATOM 6013 C C . ARG B 1 202 ? 53.538 146.718 138.131 1.00 56.63 317 ARG B C 1
ATOM 6014 O O . ARG B 1 202 ? 54.568 146.121 137.803 1.00 58.84 317 ARG B O 1
ATOM 6035 N N . SER B 1 203 ? 53.518 148.020 138.361 1.00 58.50 318 SER B N 1
ATOM 6036 C CA . SER B 1 203 ? 54.759 148.777 138.440 1.00 64.06 318 SER B CA 1
ATOM 6037 C C . SER B 1 203 ? 55.746 148.169 139.447 1.00 66.47 318 SER B C 1
ATOM 6038 O O . SER B 1 203 ? 56.961 148.157 139.205 1.00 65.99 318 SER B O 1
ATOM 6046 N N . ALA B 1 204 ? 55.255 147.670 140.590 1.00 59.88 319 ALA B N 1
ATOM 6047 C CA . ALA B 1 204 ? 56.169 147.170 141.616 1.00 63.04 319 ALA B CA 1
ATOM 6048 C C . ALA B 1 204 ? 56.867 145.906 141.143 1.00 62.27 319 ALA B C 1
ATOM 6049 O O . ALA B 1 204 ? 58.086 145.769 141.285 1.00 64.43 319 ALA B O 1
ATOM 6056 N N . ILE B 1 205 ? 56.105 144.964 140.582 1.00 63.19 320 ILE B N 1
ATOM 6057 C CA . ILE B 1 205 ? 56.708 143.758 140.003 1.00 58.15 320 ILE B CA 1
ATOM 6058 C C . ILE B 1 205 ? 57.752 144.153 138.983 1.00 58.87 320 ILE B C 1
ATOM 6059 O O . ILE B 1 205 ? 58.937 143.833 139.119 1.00 63.71 320 ILE B O 1
ATOM 6075 N N . GLY B 1 206 ? 57.317 144.899 137.963 1.00 66.90 321 GLY B N 1
ATOM 6076 C CA . GLY B 1 206 ? 58.190 145.206 136.837 1.00 59.25 321 GLY B CA 1
ATOM 6077 C C . GLY B 1 206 ? 59.419 145.981 137.240 1.00 57.55 321 GLY B C 1
ATOM 6078 O O . GLY B 1 206 ? 60.466 145.860 136.611 1.00 56.45 321 GLY B O 1
ATOM 6082 N N . ASN B 1 207 ? 59.303 146.809 138.276 1.00 56.68 322 ASN B N 1
ATOM 6083 C CA . ASN B 1 207 ? 60.462 147.545 138.746 1.00 56.05 322 ASN B CA 1
ATOM 6084 C C . ASN B 1 207 ? 61.517 146.598 139.285 1.00 61.98 322 ASN B C 1
ATOM 6085 O O . ASN B 1 207 ? 62.683 146.668 138.885 1.00 64.33 322 ASN B O 1
ATOM 6096 N N . THR B 1 208 ? 61.130 145.684 140.188 1.00 61.54 323 THR B N 1
ATOM 6097 C CA . THR B 1 208 ? 62.153 144.895 140.863 1.00 59.21 323 THR B CA 1
ATOM 6098 C C . THR B 1 208 ? 62.883 144.037 139.849 1.00 57.54 323 THR B C 1
ATOM 6099 O O . THR B 1 208 ? 64.078 143.740 140.023 1.00 59.16 323 THR B O 1
ATOM 6110 N N . ILE B 1 209 ? 62.188 143.663 138.773 1.00 49.83 324 ILE B N 1
ATOM 6111 C CA . ILE B 1 209 ? 62.817 142.901 137.698 1.00 48.19 324 ILE B CA 1
ATOM 6112 C C . ILE B 1 209 ? 63.817 143.754 136.938 1.00 51.47 324 ILE B C 1
ATOM 6113 O O . ILE B 1 209 ? 64.901 143.274 136.595 1.00 55.36 324 ILE B O 1
ATOM 6129 N N . GLU B 1 210 ? 63.458 145.001 136.600 1.00 58.26 325 GLU B N 1
ATOM 6130 C CA . GLU B 1 210 ? 64.391 145.884 135.893 1.00 55.50 325 GLU B CA 1
ATOM 6131 C C . GLU B 1 210 ? 65.409 146.483 136.832 1.00 64.41 325 GLU B C 1
ATOM 6132 O O . GLU B 1 210 ? 66.332 147.160 136.367 1.00 69.93 325 GLU B O 1
ATOM 6144 N N . ALA B 1 211 ? 65.272 146.251 138.141 1.00 59.97 326 ALA B N 1
ATOM 6145 C CA . ALA B 1 211 ? 66.316 146.662 139.054 1.00 54.36 326 ALA B CA 1
ATOM 6146 C C . ALA B 1 211 ? 67.435 145.642 139.097 1.00 57.85 326 ALA B C 1
ATOM 6147 O O . ALA B 1 211 ? 68.577 146.002 139.395 1.00 64.65 326 ALA B O 1
ATOM 6154 N N . LEU B 1 212 ? 67.133 144.380 138.781 1.00 56.06 327 LEU B N 1
ATOM 6155 C CA . LEU B 1 212 ? 68.147 143.335 138.775 1.00 52.82 327 LEU B CA 1
ATOM 6156 C C . LEU B 1 212 ? 69.005 143.345 137.502 1.00 55.33 327 LEU B C 1
ATOM 6157 O O . LEU B 1 212 ? 70.051 142.682 137.468 1.00 58.87 327 LEU B O 1
ATOM 6173 N N . PHE B 1 213 ? 68.618 144.104 136.478 1.00 55.85 328 PHE B N 1
ATOM 6174 C CA . PHE B 1 213 ? 69.251 144.004 135.169 1.00 52.93 328 PHE B CA 1
ATOM 6175 C C . PHE B 1 213 ? 69.711 145.319 134.569 1.00 57.38 328 PHE B C 1
ATOM 6176 O O . PHE B 1 213 ? 70.525 145.275 133.654 1.00 70.53 328 PHE B O 1
ATOM 6193 N N . GLN B 1 214 ? 69.234 146.477 135.015 1.00 65.70 329 GLN B N 1
ATOM 6194 C CA . GLN B 1 214 ? 69.810 147.733 134.511 1.00 67.77 329 GLN B CA 1
ATOM 6195 C C . GLN B 1 214 ? 71.293 147.817 134.855 1.00 70.59 329 GLN B C 1
ATOM 6196 O O . GLN B 1 214 ? 71.863 148.899 134.901 1.00 79.47 329 GLN B O 1
ATOM 6210 N N . LYS C 1 2 ? 12.248 122.225 107.635 1.00 97.56 117 LYS C N 1
ATOM 6211 C CA . LYS C 1 2 ? 11.094 123.121 107.636 1.00 96.43 117 LYS C CA 1
ATOM 6212 C C . LYS C 1 2 ? 10.464 123.161 109.032 1.00 94.98 117 LYS C C 1
ATOM 6213 O O . LYS C 1 2 ? 9.580 123.971 109.295 1.00 94.86 117 LYS C O 1
ATOM 6231 N N . HIS C 1 3 ? 10.933 122.282 109.920 1.00 94.56 118 HIS C N 1
ATOM 6232 C CA . HIS C 1 3 ? 10.360 122.129 111.253 1.00 94.62 118 HIS C CA 1
ATOM 6233 C C . HIS C 1 3 ? 11.388 122.515 112.316 1.00 89.97 118 HIS C C 1
ATOM 6234 O O . HIS C 1 3 ? 12.586 122.637 112.048 1.00 85.89 118 HIS C O 1
ATOM 6248 N N . ARG C 1 4 ? 10.881 122.746 113.522 1.00 83.81 119 ARG C N 1
ATOM 6249 C CA . ARG C 1 4 ? 11.541 123.589 114.517 1.00 76.59 119 ARG C CA 1
ATOM 6250 C C . ARG C 1 4 ? 12.000 122.719 115.650 1.00 68.50 119 ARG C C 1
ATOM 6251 O O . ARG C 1 4 ? 11.325 121.750 115.961 1.00 66.36 119 ARG C O 1
ATOM 6272 N N . ILE C 1 5 ? 13.138 123.055 116.263 1.00 70.99 120 ILE C N 1
ATOM 6273 C CA . ILE C 1 5 ? 13.511 122.451 117.548 1.00 61.98 120 ILE C CA 1
ATOM 6274 C C . ILE C 1 5 ? 12.384 122.694 118.530 1.00 56.10 120 ILE C C 1
ATOM 6275 O O . ILE C 1 5 ? 11.925 123.831 118.685 1.00 56.61 120 ILE C O 1
ATOM 6291 N N . GLU C 1 6 ? 11.885 121.626 119.158 1.00 52.54 121 GLU C N 1
ATOM 6292 C CA . GLU C 1 6 ? 10.801 121.807 120.118 1.00 60.48 121 GLU C CA 1
ATOM 6293 C C . GLU C 1 6 ? 11.260 122.751 121.223 1.00 62.26 121 GLU C C 1
ATOM 6294 O O . GLU C 1 6 ? 12.318 122.519 121.824 1.00 58.23 121 GLU C O 1
ATOM 6306 N N . PRO C 1 7 ? 10.516 123.814 121.514 1.00 59.76 122 PRO C N 1
ATOM 6307 C CA . PRO C 1 7 ? 10.919 124.693 122.612 1.00 61.86 122 PRO C CA 1
ATOM 6308 C C . PRO C 1 7 ? 10.923 123.918 123.915 1.00 58.06 122 PRO C C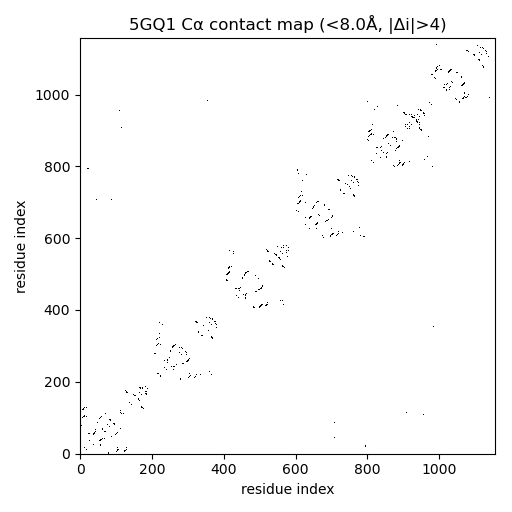 1
ATOM 6309 O O . PRO C 1 7 ? 10.268 122.881 124.030 1.00 60.50 122 PRO C O 1
ATOM 6320 N N . VAL C 1 8 ? 11.734 124.405 124.906 1.00 62.47 123 VAL C N 1
ATOM 6321 C CA . VAL C 1 8 ? 11.744 123.814 126.235 1.00 53.10 123 VAL C CA 1
ATOM 6322 C C . VAL C 1 8 ? 10.695 124.523 127.063 1.00 44.66 123 VAL C C 1
ATOM 6323 O O . VAL C 1 8 ? 10.573 125.746 127.010 1.00 53.77 123 VAL C O 1
ATOM 6336 N N . CYS C 1 9 ? 9.911 123.771 127.816 1.00 53.15 124 CYS C N 1
ATOM 6337 C CA . CYS C 1 9 ? 8.814 124.356 128.586 1.00 56.64 124 CYS C CA 1
ATOM 6338 C C . CYS C 1 9 ? 8.940 124.113 130.093 1.00 55.70 124 CYS C C 1
ATOM 6339 O O . CYS C 1 9 ? 9.526 123.124 130.532 1.00 51.88 124 CYS C O 1
ATOM 6347 N N . LEU C 1 10 ? 8.366 125.038 130.870 1.00 51.77 125 LEU C N 1
ATOM 6348 C CA . LEU C 1 10 ? 8.375 125.003 132.326 1.00 54.27 125 LEU C CA 1
ATOM 6349 C C . LEU C 1 10 ? 7.019 125.442 132.845 1.00 55.90 125 LEU C C 1
ATOM 6350 O O . LEU C 1 10 ? 6.555 126.537 132.518 1.00 61.02 125 LEU C O 1
ATOM 6366 N N . ILE C 1 11 ? 6.393 124.607 133.661 1.00 54.10 126 ILE C N 1
ATOM 6367 C CA . ILE C 1 11 ? 5.093 124.912 134.232 1.00 59.85 126 ILE C CA 1
ATOM 6368 C C . ILE C 1 11 ? 5.252 125.056 135.739 1.00 71.26 126 ILE C C 1
ATOM 6369 O O . ILE C 1 11 ? 6.010 124.309 136.372 1.00 73.38 126 ILE C O 1
ATOM 6385 N N . ILE C 1 12 ? 4.559 126.034 136.310 1.00 73.49 127 ILE C N 1
ATOM 6386 C CA . ILE C 1 12 ? 4.728 126.418 137.708 1.00 70.15 127 ILE C CA 1
ATOM 6387 C C . ILE C 1 12 ? 3.358 126.278 138.357 1.00 74.09 127 ILE C C 1
ATOM 6388 O O . ILE C 1 12 ? 2.539 127.200 138.335 1.00 77.68 127 ILE C O 1
ATOM 6404 N N . ARG C 1 13 ? 3.105 125.108 138.945 1.00 81.89 128 ARG C N 1
ATOM 6405 C CA . ARG C 1 13 ? 1.823 124.797 139.574 1.00 81.45 128 ARG C CA 1
ATOM 6406 C C . ARG C 1 13 ? 1.804 125.391 140.972 1.00 77.92 128 ARG C C 1
ATOM 6407 O O . ARG C 1 13 ? 2.554 124.956 141.845 1.00 85.62 128 ARG C O 1
ATOM 6428 N N . GLY C 1 14 ? 0.942 126.373 141.198 1.00 82.55 129 GLY C N 1
ATOM 6429 C CA . GLY C 1 14 ? 0.819 126.959 142.519 1.00 78.64 129 GLY C CA 1
ATOM 6430 C C . GLY C 1 14 ? -0.560 127.538 142.752 1.00 82.68 129 GLY C C 1
ATOM 6431 O O . GLY C 1 14 ? -1.292 127.863 141.815 1.00 83.45 129 GLY C O 1
ATOM 6435 N N . SER C 1 15 ? -0.918 127.648 144.024 1.00 92.12 130 SER C N 1
ATOM 6436 C CA . SER C 1 15 ? -2.069 128.457 144.378 1.00 94.09 130 SER C CA 1
ATOM 6437 C C . SER C 1 15 ? -1.745 129.925 144.086 1.00 90.36 130 SER C C 1
ATOM 6438 O O . SER C 1 15 ? -0.581 130.321 144.135 1.00 90.78 130 SER C O 1
ATOM 6446 N N . PRO C 1 16 ? -2.729 130.747 143.724 1.00 99.90 131 PRO C N 1
ATOM 6447 C CA . PRO C 1 16 ? -2.405 132.156 143.476 1.00 101.16 131 PRO C CA 1
ATOM 6448 C C . PRO C 1 16 ? -1.918 132.804 144.762 1.00 98.16 131 PRO C C 1
ATOM 6449 O O . PRO C 1 16 ? -2.248 132.367 145.870 1.00 99.24 131 PRO C O 1
ATOM 6460 N N . GLY C 1 17 ? -1.092 133.837 144.610 1.00 103.33 132 GLY C N 1
ATOM 6461 C CA . GLY C 1 17 ? -0.513 134.497 145.770 1.00 100.30 132 GLY C CA 1
ATOM 6462 C C . GLY C 1 17 ? 0.722 133.827 146.335 1.00 94.38 132 GLY C C 1
ATOM 6463 O O . GLY C 1 17 ? 1.117 134.134 147.462 1.00 88.52 132 GLY C O 1
ATOM 6467 N N . THR C 1 18 ? 1.322 132.890 145.601 1.00 93.90 133 THR C N 1
ATOM 6468 C CA . THR C 1 18 ? 2.626 132.328 145.928 1.00 87.76 133 THR C CA 1
ATOM 6469 C C . THR C 1 18 ? 3.731 132.941 145.075 1.00 83.22 133 THR C C 1
ATOM 6470 O O . THR C 1 18 ? 4.718 132.265 144.768 1.00 84.50 133 THR C O 1
ATOM 6481 N N . GLY C 1 19 ? 3.574 134.197 144.653 1.00 81.27 134 GLY C N 1
ATOM 6482 C CA . GLY C 1 19 ? 4.520 134.798 143.728 1.00 71.59 134 GLY C CA 1
ATOM 6483 C C . GLY C 1 19 ? 4.731 133.894 142.524 1.00 73.62 134 GLY C C 1
ATOM 6484 O O . GLY C 1 19 ? 5.817 133.828 141.934 1.00 72.51 134 GLY C O 1
ATOM 6488 N N . LYS C 1 20 ? 3.679 133.151 142.181 1.00 72.73 135 LYS C N 1
ATOM 6489 C CA . LYS C 1 20 ? 3.650 132.389 140.938 1.00 71.99 135 LYS C CA 1
ATOM 6490 C C . LYS C 1 20 ? 3.960 133.282 139.727 1.00 66.14 135 LYS C C 1
ATOM 6491 O O . LYS C 1 20 ? 4.748 132.915 138.849 1.00 64.66 135 LYS C O 1
ATOM 6510 N N . SER C 1 21 ? 3.378 134.480 139.693 1.00 63.08 136 SER C N 1
ATOM 6511 C CA . SER C 1 21 ? 3.544 135.403 138.574 1.00 65.58 136 SER C CA 1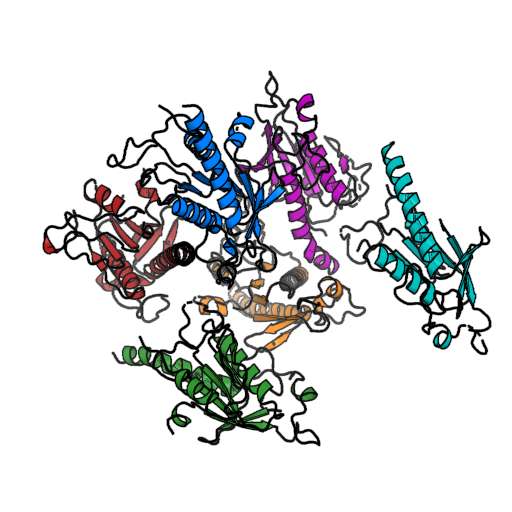
ATOM 6512 C C . SER C 1 21 ? 4.886 136.133 138.617 1.00 65.91 136 SER C C 1
ATOM 6513 O O . SER C 1 21 ? 5.521 136.346 137.570 1.00 62.12 136 SER C O 1
ATOM 6521 N N . LEU C 1 22 ? 5.303 136.586 139.805 1.00 67.83 137 LEU C N 1
ATOM 6522 C CA . LEU C 1 22 ? 6.665 137.083 139.951 1.00 60.96 137 LEU C CA 1
ATOM 6523 C C . LEU C 1 22 ? 7.646 136.059 139.426 1.00 56.54 137 LEU C C 1
ATOM 6524 O O . LEU C 1 22 ? 8.587 136.405 138.700 1.00 57.67 137 LEU C O 1
ATOM 6540 N N . ALA C 1 23 ? 7.400 134.781 139.717 1.00 54.63 138 ALA C N 1
ATOM 6541 C CA . ALA C 1 23 ? 8.356 133.748 139.342 1.00 49.11 138 ALA C CA 1
ATOM 6542 C C . ALA C 1 23 ? 8.484 133.611 137.827 1.00 53.98 138 ALA C C 1
ATOM 6543 O O . ALA C 1 23 ? 9.606 133.612 137.294 1.00 53.09 138 ALA C O 1
ATOM 6550 N N . THR C 1 24 ? 7.343 133.472 137.108 1.00 64.76 139 THR C N 1
ATOM 6551 C CA . THR C 1 24 ? 7.387 133.280 135.645 1.00 51.22 139 THR C CA 1
ATOM 6552 C C . THR C 1 24 ? 7.857 134.547 134.969 1.00 47.98 139 THR C C 1
ATOM 6553 O O . THR C 1 24 ? 8.710 134.493 134.074 1.00 46.99 139 THR C O 1
ATOM 6564 N N . GLY C 1 25 ? 7.379 135.704 135.437 1.00 40.13 140 GLY C N 1
ATOM 6565 C CA . GLY C 1 25 ? 7.875 136.956 134.895 1.00 34.51 140 GLY C CA 1
ATOM 6566 C C . GLY C 1 25 ? 9.386 137.039 134.908 1.00 51.09 140 GLY C C 1
ATOM 6567 O O . GLY C 1 25 ? 10.012 137.301 133.875 1.00 47.13 140 GLY C O 1
ATOM 6571 N N . ILE C 1 26 ? 10.008 136.815 136.087 1.00 50.24 141 ILE C N 1
ATOM 6572 C CA . ILE C 1 26 ? 11.452 136.974 136.195 1.00 42.48 141 ILE C CA 1
ATOM 6573 C C . ILE C 1 26 ? 12.150 135.859 135.441 1.00 35.73 141 ILE C C 1
ATOM 6574 O O . ILE C 1 26 ? 13.186 136.068 134.802 1.00 45.20 141 ILE C O 1
ATOM 6590 N N . ILE C 1 27 ? 11.654 134.639 135.550 1.00 39.03 142 ILE C N 1
ATOM 6591 C CA . ILE C 1 27 ? 12.312 133.571 134.810 1.00 43.29 142 ILE C CA 1
ATOM 6592 C C . ILE C 1 27 ? 12.359 133.901 133.322 1.00 46.42 142 ILE C C 1
ATOM 6593 O O . ILE C 1 27 ? 13.395 133.713 132.667 1.00 44.37 142 ILE C O 1
ATOM 6609 N N . ALA C 1 28 ? 11.224 134.369 132.760 1.00 38.86 143 ALA C N 1
ATOM 6610 C CA . ALA C 1 28 ? 11.121 134.605 131.312 1.00 42.78 143 ALA C CA 1
ATOM 6611 C C . ALA C 1 28 ? 12.029 135.722 130.885 1.00 41.21 143 ALA C C 1
ATOM 6612 O O . ALA C 1 28 ? 12.734 135.607 129.876 1.00 40.98 143 ALA C O 1
ATOM 6619 N N . ARG C 1 29 ? 12.102 136.778 131.695 1.00 45.35 144 ARG C N 1
ATOM 6620 C CA . ARG C 1 29 ? 12.964 137.895 131.346 1.00 42.29 144 ARG C CA 1
ATOM 6621 C C . ARG C 1 29 ? 14.433 137.493 131.349 1.00 44.96 144 ARG C C 1
ATOM 6622 O O . ARG C 1 29 ? 15.184 137.842 130.432 1.00 53.01 144 ARG C O 1
ATOM 6643 N N . ALA C 1 30 ? 14.871 136.756 132.375 1.00 51.89 145 ALA C N 1
ATOM 6644 C CA . ALA C 1 30 ? 16.282 136.383 132.430 1.00 48.09 145 ALA C CA 1
ATOM 6645 C C . ALA C 1 30 ? 16.655 135.593 131.183 1.00 46.41 145 ALA C C 1
ATOM 6646 O O . ALA C 1 30 ? 17.680 135.854 130.551 1.00 49.33 145 ALA C O 1
ATOM 6653 N N . ILE C 1 31 ? 15.794 134.661 130.774 1.00 48.86 146 ILE C N 1
ATOM 6654 C CA . ILE C 1 31 ? 16.129 133.845 129.619 1.00 50.16 146 ILE C CA 1
ATOM 6655 C C . ILE C 1 31 ? 16.166 134.716 128.376 1.00 50.40 146 ILE C C 1
ATOM 6656 O O . ILE C 1 31 ? 17.119 134.660 127.586 1.00 43.87 146 ILE C O 1
ATOM 6672 N N . ALA C 1 32 ? 15.168 135.591 128.220 1.00 50.43 147 ALA C N 1
ATOM 6673 C CA . ALA C 1 32 ? 15.143 136.455 127.037 1.00 52.39 147 ALA C CA 1
ATOM 6674 C C . ALA C 1 32 ? 16.300 137.438 127.022 1.00 55.34 147 ALA C C 1
ATOM 6675 O O . ALA C 1 32 ? 16.775 137.827 125.950 1.00 55.37 147 ALA C O 1
ATOM 6682 N N . ASP C 1 33 ? 16.733 137.911 128.192 1.00 55.40 148 ASP C N 1
ATOM 6683 C CA . ASP C 1 33 ? 17.866 138.826 128.188 1.00 54.77 148 ASP C CA 1
ATOM 6684 C C . ASP C 1 33 ? 19.124 138.119 127.714 1.00 53.58 148 ASP C C 1
ATOM 6685 O O . ASP C 1 33 ? 19.996 138.742 127.104 1.00 56.44 148 ASP C O 1
ATOM 6694 N N . LYS C 1 34 ? 19.255 136.826 128.014 1.00 52.07 149 LYS C N 1
ATOM 6695 C CA . LYS C 1 34 ? 20.420 136.089 127.527 1.00 58.47 149 LYS C CA 1
ATOM 6696 C C . LYS C 1 34 ? 20.427 136.022 126.004 1.00 57.91 149 LYS C C 1
ATOM 6697 O O . LYS C 1 34 ? 21.475 136.171 125.366 1.00 54.46 149 LYS C O 1
ATOM 6716 N N . TYR C 1 35 ? 19.272 135.761 125.412 1.00 55.06 150 TYR C N 1
ATOM 6717 C CA . TYR C 1 35 ? 19.172 135.573 123.984 1.00 58.42 150 TYR C CA 1
ATOM 6718 C C . TYR C 1 35 ? 18.892 136.890 123.263 1.00 62.58 150 TYR C C 1
ATOM 6719 O O . TYR C 1 35 ? 18.569 136.874 122.082 1.00 53.40 150 TYR C O 1
ATOM 6737 N N . HIS C 1 36 ? 19.037 138.033 123.956 1.00 65.21 151 HIS C N 1
ATOM 6738 C CA . HIS C 1 36 ? 18.926 139.370 123.331 1.00 66.85 151 HIS C CA 1
ATOM 6739 C C . HIS C 1 36 ? 17.569 139.585 122.680 1.00 61.71 151 HIS C C 1
ATOM 6740 O O . HIS C 1 36 ? 17.471 140.265 121.660 1.00 59.00 151 HIS C O 1
ATOM 6754 N N . SER C 1 37 ? 16.521 138.999 123.252 1.00 63.58 152 SER C N 1
ATOM 6755 C CA . SER C 1 37 ? 15.176 139.130 122.719 1.00 56.67 152 SER C CA 1
ATOM 6756 C C . SER C 1 37 ? 14.282 139.828 123.725 1.00 59.01 152 SER C C 1
ATOM 6757 O O . SER C 1 37 ? 14.746 140.740 124.417 1.00 78.45 152 SER C O 1
ATOM 6765 N N . SER C 1 38 ? 13.022 139.407 123.823 1.00 55.50 153 SER C N 1
ATOM 6766 C CA . SER C 1 38 ? 12.107 139.929 124.824 1.00 50.94 153 SER C CA 1
ATOM 6767 C C . SER C 1 38 ? 11.056 138.850 125.076 1.00 45.82 153 SER C C 1
ATOM 6768 O O . SER C 1 38 ? 11.218 137.713 124.627 1.00 53.69 153 SER C O 1
ATOM 6776 N N . VAL C 1 39 ? 10.005 139.177 125.828 1.00 48.04 154 VAL C N 1
ATOM 6777 C CA . VAL C 1 39 ? 9.016 138.204 126.284 1.00 47.39 154 VAL C CA 1
ATOM 6778 C C . VAL C 1 39 ? 7.648 138.587 125.751 1.00 51.24 154 VAL C C 1
ATOM 6779 O O . VAL C 1 39 ? 7.187 139.707 125.989 1.00 58.27 154 VAL C O 1
ATOM 6792 N N . TYR C 1 40 ? 6.952 137.619 125.149 1.00 60.65 155 TYR C N 1
ATOM 6793 C CA . TYR C 1 40 ? 5.551 137.757 124.767 1.00 55.72 155 TYR C CA 1
ATOM 6794 C C . TYR C 1 40 ? 4.658 137.074 125.789 1.00 57.76 155 TYR C C 1
ATOM 6795 O O . TYR C 1 40 ? 4.706 135.852 125.933 1.00 60.18 155 TYR C O 1
ATOM 6813 N N . SER C 1 41 ? 3.813 137.845 126.456 1.00 60.20 156 SER C N 1
ATOM 6814 C CA . SER C 1 41 ? 2.926 137.317 127.485 1.00 67.39 156 SER C CA 1
ATOM 6815 C C . SER C 1 41 ? 1.550 137.093 126.892 1.00 69.69 156 SER C C 1
ATOM 6816 O O . SER C 1 41 ? 0.866 138.044 126.521 1.00 78.51 156 SER C O 1
ATOM 6824 N N . LEU C 1 42 ? 1.152 135.887 126.853 1.00 72.84 157 LEU C N 1
ATOM 6825 C CA . LEU C 1 42 ? -0.199 135.566 126.483 1.00 84.27 157 LEU C CA 1
ATOM 6826 C C . LEU C 1 42 ? -1.128 135.906 127.646 1.00 89.26 157 LEU C C 1
ATOM 6827 O O . LEU C 1 42 ? -0.822 135.570 128.794 1.00 79.30 157 LEU C O 1
ATOM 6843 N N . PRO C 1 43 ? -2.225 136.620 127.413 1.00 94.48 158 PRO C N 1
ATOM 6844 C CA . PRO C 1 43 ? -3.218 136.784 128.465 1.00 96.21 158 PRO C CA 1
ATOM 6845 C C . PRO C 1 43 ? -3.771 135.413 128.890 1.00 90.08 158 PRO C C 1
ATOM 6846 O O . PRO C 1 43 ? -3.714 134.457 128.110 1.00 92.60 158 PRO C O 1
ATOM 6857 N N . PRO C 1 44 ? -4.289 135.319 130.104 1.00 89.31 159 PRO C N 1
ATOM 6858 C CA . PRO C 1 44 ? -4.883 134.044 130.525 1.00 92.11 159 PRO C CA 1
ATOM 6859 C C . PRO C 1 44 ? -6.157 133.813 129.759 1.00 97.42 159 PRO C C 1
ATOM 6860 O O . PRO C 1 44 ? -6.827 134.764 129.345 1.00 105.95 159 PRO C O 1
ATOM 6871 N N . ASP C 1 45 ? -6.508 132.540 129.607 1.00 94.00 160 ASP C N 1
ATOM 6872 C CA . ASP C 1 45 ? -7.595 132.198 128.703 1.00 96.43 160 ASP C CA 1
ATOM 6873 C C . ASP C 1 45 ? -7.473 133.097 127.477 1.00 97.55 160 ASP C C 1
ATOM 6874 O O . ASP C 1 45 ? -8.250 134.048 127.321 1.00 91.84 160 ASP C O 1
ATOM 6883 N N . PRO C 1 46 ? -6.483 132.861 126.623 1.00 96.40 161 PRO C N 1
ATOM 6884 C CA . PRO C 1 46 ? -6.243 133.742 125.483 1.00 91.94 161 PRO C CA 1
ATOM 6885 C C . PRO C 1 46 ? -7.026 133.316 124.259 1.00 88.60 161 PRO C C 1
ATOM 6886 O O . PRO C 1 46 ? -7.500 132.183 124.158 1.00 89.68 161 PRO C O 1
ATOM 6897 N N . ASP C 1 47 ? -7.102 134.242 123.319 1.00 91.37 162 ASP C N 1
ATOM 6898 C CA . ASP C 1 47 ? -7.724 134.052 122.008 1.00 92.64 162 ASP C CA 1
ATOM 6899 C C . ASP C 1 47 ? -6.807 134.403 120.842 1.00 88.55 162 ASP C C 1
ATOM 6900 O O . ASP C 1 47 ? -6.826 133.708 119.826 1.00 93.88 162 ASP C O 1
ATOM 6909 N N . HIS C 1 48 ? -6.010 135.462 120.955 1.00 91.89 163 HIS C N 1
ATOM 6910 C CA . HIS C 1 48 ? -5.131 135.854 119.869 1.00 85.10 163 HIS C CA 1
ATOM 6911 C C . HIS C 1 48 ? -3.744 136.188 120.399 1.00 81.33 163 HIS C C 1
ATOM 6912 O O . HIS C 1 48 ? -3.558 136.540 121.564 1.00 77.83 163 HIS C O 1
ATOM 6926 N N . PHE C 1 49 ? -2.772 136.053 119.504 1.00 77.89 164 PHE C N 1
ATOM 6927 C CA . PHE C 1 49 ? -1.363 136.254 119.778 1.00 70.96 164 PHE C CA 1
ATOM 6928 C C . PHE C 1 49 ? -0.872 137.633 119.355 1.00 74.88 164 PHE C C 1
ATOM 6929 O O . PHE C 1 49 ? 0.316 137.804 119.058 1.00 78.01 164 PHE C O 1
ATOM 6946 N N . ASP C 1 50 ? -1.750 138.615 119.267 1.00 77.97 165 ASP C N 1
ATOM 6947 C CA . ASP C 1 50 ? -1.318 139.877 118.687 1.00 73.38 165 ASP C CA 1
ATOM 6948 C C . ASP C 1 50 ? -0.129 140.416 119.456 1.00 69.08 165 ASP C C 1
ATOM 6949 O O . ASP C 1 50 ? -0.037 140.269 120.669 1.00 74.12 165 ASP C O 1
ATOM 6958 N N . GLY C 1 51 ? 0.809 140.988 118.733 1.00 76.93 166 GLY C N 1
ATOM 6959 C CA . GLY C 1 51 ? 2.080 141.351 119.301 1.00 69.88 166 GLY C CA 1
ATOM 6960 C C . GLY C 1 51 ? 3.169 140.318 119.129 1.00 70.87 166 GLY C C 1
ATOM 6961 O O . GLY C 1 51 ? 4.347 140.646 119.326 1.00 71.33 166 GLY C O 1
ATOM 6965 N N . TYR C 1 52 ? 2.825 139.092 118.751 1.00 69.15 167 TYR C N 1
ATOM 6966 C CA . TYR C 1 52 ? 3.856 138.098 118.544 1.00 66.32 167 TYR C CA 1
ATOM 6967 C C . TYR C 1 52 ? 4.807 138.565 117.449 1.00 70.54 167 TYR C C 1
ATOM 6968 O O . TYR C 1 52 ? 4.381 138.906 116.338 1.00 69.18 167 TYR C O 1
ATOM 6986 N N . LYS C 1 53 ? 6.100 138.625 117.796 1.00 66.81 168 LYS C N 1
ATOM 6987 C CA . LYS C 1 53 ? 7.176 138.934 116.864 1.00 67.10 168 LYS C CA 1
ATOM 6988 C C . LYS C 1 53 ? 8.287 137.884 116.958 1.00 67.57 168 LYS C C 1
ATOM 6989 O O . LYS C 1 53 ? 9.446 138.165 116.616 1.00 68.16 168 LYS C O 1
ATOM 7008 N N . GLN C 1 54 ? 7.967 136.673 117.418 1.00 74.76 169 GLN C N 1
ATOM 7009 C CA . GLN C 1 54 ? 8.965 135.617 117.572 1.00 74.89 169 GLN C CA 1
ATOM 7010 C C . GLN C 1 54 ? 9.935 135.935 118.714 1.00 68.76 169 GLN C C 1
ATOM 7011 O O . GLN C 1 54 ? 11.133 135.667 118.639 1.00 63.11 169 GLN C O 1
ATOM 7025 N N . GLN C 1 55 ? 9.415 136.531 119.777 1.00 66.77 170 GLN C N 1
ATOM 7026 C CA . GLN C 1 55 ? 10.194 136.655 120.998 1.00 58.68 170 GLN C CA 1
ATOM 7027 C C . GLN C 1 55 ? 10.669 135.273 121.442 1.00 60.69 170 GLN C C 1
ATOM 7028 O O . GLN C 1 55 ? 9.928 134.284 121.350 1.00 51.70 170 GLN C O 1
ATOM 7042 N N . VAL C 1 56 ? 11.922 135.209 121.910 1.00 58.17 171 VAL C N 1
ATOM 7043 C CA . VAL C 1 56 ? 12.498 133.947 122.340 1.00 52.79 171 VAL C CA 1
ATOM 7044 C C . VAL C 1 56 ? 11.692 133.283 123.438 1.00 48.55 171 VAL C C 1
ATOM 7045 O O . VAL C 1 56 ? 11.694 132.053 123.548 1.00 50.84 171 VAL C O 1
ATOM 7058 N N . VAL C 1 57 ? 10.960 134.045 124.231 1.00 48.59 172 VAL C N 1
ATOM 7059 C CA . VAL C 1 57 ? 10.219 133.467 125.341 1.00 47.13 172 VAL C CA 1
ATOM 7060 C C . VAL C 1 57 ? 8.812 133.976 125.275 1.00 43.52 172 VAL C C 1
ATOM 7061 O O . VAL C 1 57 ? 8.593 135.179 125.124 1.00 42.17 172 VAL C O 1
ATOM 7074 N N . THR C 1 58 ? 7.864 133.083 125.481 1.00 43.84 173 THR C N 1
ATOM 7075 C CA . THR C 1 58 ? 6.488 133.494 125.508 1.00 56.91 173 THR C CA 1
ATOM 7076 C C . THR C 1 58 ? 5.937 132.870 126.754 1.00 42.83 173 THR C C 1
ATOM 7077 O O . THR C 1 58 ? 6.362 131.782 127.104 1.00 44.69 173 THR C O 1
ATOM 7088 N N . VAL C 1 59 ? 5.017 133.568 127.429 1.00 51.89 174 VAL C N 1
ATOM 7089 C CA . VAL C 1 59 ? 4.512 133.175 128.740 1.00 55.62 174 VAL C CA 1
ATOM 7090 C C . VAL C 1 59 ? 3.020 132.919 128.662 1.00 58.87 174 VAL C C 1
ATOM 7091 O O . VAL C 1 59 ? 2.311 133.567 127.893 1.00 67.51 174 VAL C O 1
ATOM 7104 N N . MET C 1 60 ? 2.521 132.057 129.551 1.00 64.90 175 MET C N 1
ATOM 7105 C CA . MET C 1 60 ? 1.172 131.536 129.450 1.00 75.38 175 MET C CA 1
ATOM 7106 C C . MET C 1 60 ? 0.476 131.519 130.812 1.00 73.53 175 MET C C 1
ATOM 7107 O O . MET C 1 60 ? 0.215 130.467 131.382 1.00 79.88 175 MET C O 1
ATOM 7121 N N . ASP C 1 61 ? 0.102 132.690 131.300 1.00 75.19 176 ASP C N 1
ATOM 7122 C CA . ASP C 1 61 ? -0.411 132.801 132.662 1.00 81.29 176 ASP C CA 1
ATOM 7123 C C . ASP C 1 61 ? -1.757 132.076 132.849 1.00 85.91 176 ASP C C 1
ATOM 7124 O O . ASP C 1 61 ? -2.661 132.191 132.016 1.00 83.53 176 ASP C O 1
ATOM 7133 N N . ASP C 1 62 ? -1.858 131.307 133.950 1.00 89.99 177 ASP C N 1
ATOM 7134 C CA . ASP C 1 62 ? -3.081 130.663 134.457 1.00 86.98 177 ASP C CA 1
ATOM 7135 C C . ASP C 1 62 ? -3.614 129.624 133.463 1.00 90.44 177 ASP C C 1
ATOM 7136 O O . ASP C 1 62 ? -4.642 129.812 132.813 1.00 96.76 177 ASP C O 1
ATOM 7145 N N . LEU C 1 63 ? -2.901 128.497 133.382 1.00 87.97 178 LEU C N 1
ATOM 7146 C CA . LEU C 1 63 ? -3.189 127.478 132.372 1.00 80.44 178 LEU C CA 1
ATOM 7147 C C . LEU C 1 63 ? -4.337 126.580 132.812 1.00 80.55 178 LEU C C 1
ATOM 7148 O O . LEU C 1 63 ? -4.218 125.875 133.809 1.00 78.73 178 LEU C O 1
ATOM 7164 N N . CYS C 1 64 ? -5.410 126.537 132.012 1.00 93.34 179 CYS C N 1
ATOM 7165 C CA . CYS C 1 64 ? -6.622 125.769 132.314 1.00 90.95 179 CYS C CA 1
ATOM 7166 C C . CYS C 1 64 ? -7.482 126.470 133.362 1.00 87.43 179 CYS C C 1
ATOM 7167 O O . CYS C 1 64 ? -7.800 125.884 134.400 1.00 85.72 179 CYS C O 1
ATOM 7175 N N . GLN C 1 65 ? -7.886 127.707 133.076 1.00 91.18 180 GLN C N 1
ATOM 7176 C CA . GLN C 1 65 ? -8.735 128.497 133.964 1.00 86.90 180 GLN C CA 1
ATOM 7177 C C . GLN C 1 65 ? -10.209 128.109 133.834 1.00 93.34 180 GLN C C 1
ATOM 7178 O O . GLN C 1 65 ? -11.010 128.842 133.253 1.00 100.97 180 GLN C O 1
ATOM 7192 N N . PRO C 1 67 ? -13.004 125.802 132.689 1.00 74.23 182 PRO C N 1
ATOM 7193 C CA . PRO C 1 67 ? -11.832 125.652 131.818 1.00 85.53 182 PRO C CA 1
ATOM 7194 C C . PRO C 1 67 ? -12.184 125.690 130.312 1.00 99.75 182 PRO C C 1
ATOM 7195 O O . PRO C 1 67 ? -12.072 126.761 129.695 1.00 98.75 182 PRO C O 1
ATOM 7206 N N . ASP C 1 68 ? -12.591 124.530 129.757 1.00 100.63 183 ASP C N 1
ATOM 7207 C CA . ASP C 1 68 ? -13.057 124.352 128.376 1.00 99.98 183 ASP C CA 1
ATOM 7208 C C . ASP C 1 68 ? -11.926 124.375 127.344 1.00 100.36 183 ASP C C 1
ATOM 7209 O O . ASP C 1 68 ? -12.045 125.013 126.296 1.00 101.10 183 ASP C O 1
ATOM 7218 N N . GLY C 1 69 ? -10.826 123.680 127.632 1.00 104.18 184 GLY C N 1
ATOM 7219 C CA . GLY C 1 69 ? -9.830 123.316 126.637 1.00 94.74 184 GLY C CA 1
ATOM 7220 C C . GLY C 1 69 ? -9.260 124.405 125.744 1.00 83.06 184 GLY C C 1
ATOM 7221 O O . GLY C 1 69 ? -8.392 124.123 124.919 1.00 94.48 184 GLY C O 1
ATOM 7225 N N . LYS C 1 70 ? -9.713 125.649 125.895 1.00 91.43 185 LYS C N 1
ATOM 7226 C CA . LYS C 1 70 ? -9.152 126.761 125.127 1.00 97.46 185 LYS C CA 1
ATOM 7227 C C . LYS C 1 70 ? -7.627 126.791 125.210 1.00 90.35 185 LYS C C 1
ATOM 7228 O O . LYS C 1 70 ? -6.930 126.680 124.195 1.00 86.61 185 LYS C O 1
ATOM 7244 N N . ASP C 1 71 ? -7.094 126.943 126.428 1.00 95.12 186 ASP C N 1
ATOM 7245 C CA . ASP C 1 71 ? -5.652 127.116 126.607 1.00 90.69 186 ASP C CA 1
ATOM 7246 C C . ASP C 1 71 ? -4.876 125.921 126.069 1.00 84.40 186 ASP C C 1
ATOM 7247 O O . ASP C 1 71 ? -3.805 126.083 125.475 1.00 72.15 186 ASP C O 1
ATOM 7256 N N . MET C 1 72 ? -5.407 124.712 126.262 1.00 86.97 187 MET C N 1
ATOM 7257 C CA . MET C 1 72 ? -4.598 123.509 126.106 1.00 85.08 187 MET C CA 1
ATOM 7258 C C . MET C 1 72 ? -4.352 123.149 124.650 1.00 89.57 187 MET C C 1
ATOM 7259 O O . MET C 1 72 ? -3.270 122.653 124.308 1.00 86.70 187 MET C O 1
ATOM 7273 N N . SER C 1 73 ? -5.324 123.380 123.774 1.00 88.32 188 SER C N 1
ATOM 7274 C CA . SER C 1 73 ? -5.050 123.190 122.359 1.00 89.85 188 SER C CA 1
ATOM 7275 C C . SER C 1 73 ? -4.020 124.208 121.870 1.00 82.72 188 SER C C 1
ATOM 7276 O O . SER C 1 73 ? -3.150 123.886 121.051 1.00 83.89 188 SER C O 1
ATOM 7284 N N . LEU C 1 74 ? -4.084 125.439 122.369 1.00 80.49 189 LEU C N 1
ATOM 7285 C CA . LEU C 1 74 ? -3.044 126.406 122.032 1.00 77.86 189 LEU C CA 1
ATOM 7286 C C . LEU C 1 74 ? -1.685 125.931 122.511 1.00 79.72 189 LEU C C 1
ATOM 7287 O O . LEU C 1 74 ? -0.682 126.081 121.802 1.00 79.00 189 LEU C O 1
ATOM 7303 N N . PHE C 1 75 ? -1.633 125.356 123.719 1.00 82.60 190 PHE C N 1
ATOM 7304 C CA . PHE C 1 75 ? -0.347 125.007 124.320 1.00 81.47 190 PHE C CA 1
ATOM 7305 C C . PHE C 1 75 ? 0.317 123.866 123.570 1.00 79.23 190 PHE C C 1
ATOM 7306 O O . PHE C 1 75 ? 1.525 123.912 123.291 1.00 73.76 190 PHE C O 1
ATOM 7323 N N . CYS C 1 76 ? -0.457 122.832 123.230 1.00 81.19 191 CYS C N 1
ATOM 7324 C CA . CYS C 1 76 ? 0.139 121.660 122.610 1.00 76.17 191 CYS C CA 1
ATOM 7325 C C . CYS C 1 76 ? 0.705 121.986 121.250 1.00 65.72 191 CYS C C 1
ATOM 7326 O O . CYS C 1 76 ? 1.539 121.237 120.741 1.00 70.41 191 CYS C O 1
ATOM 7334 N N . GLN C 1 77 ? 0.297 123.104 120.675 1.00 71.02 192 GLN C N 1
ATOM 7335 C CA . GLN C 1 77 ? 0.781 123.508 119.366 1.00 76.64 192 GLN C CA 1
ATOM 7336 C C . GLN C 1 77 ? 2.047 124.335 119.489 1.00 69.25 192 GLN C C 1
ATOM 7337 O O . GLN C 1 77 ? 3.004 124.146 118.723 1.00 66.41 192 GLN C O 1
ATOM 7351 N N . MET C 1 78 ? 2.076 125.243 120.459 1.00 68.89 193 MET C N 1
ATOM 7352 C CA . MET C 1 78 ? 3.308 125.963 120.741 1.00 67.16 193 MET C CA 1
ATOM 7353 C C . MET C 1 78 ? 4.450 125.017 121.076 1.00 56.12 193 MET C C 1
ATOM 7354 O O . MET C 1 78 ? 5.567 125.190 120.586 1.00 57.43 193 MET C O 1
ATOM 7368 N N . VAL C 1 79 ? 4.196 123.997 121.880 1.00 61.39 194 VAL C N 1
ATOM 7369 C CA . VAL C 1 79 ? 5.289 123.105 122.256 1.00 65.80 194 VAL C CA 1
ATOM 7370 C C . VAL C 1 79 ? 5.287 121.861 121.401 1.00 61.25 194 VAL C C 1
ATOM 7371 O O . VAL C 1 79 ? 4.805 120.808 121.831 1.00 62.02 194 VAL C O 1
ATOM 7384 N N . SER C 1 80 ? 5.867 12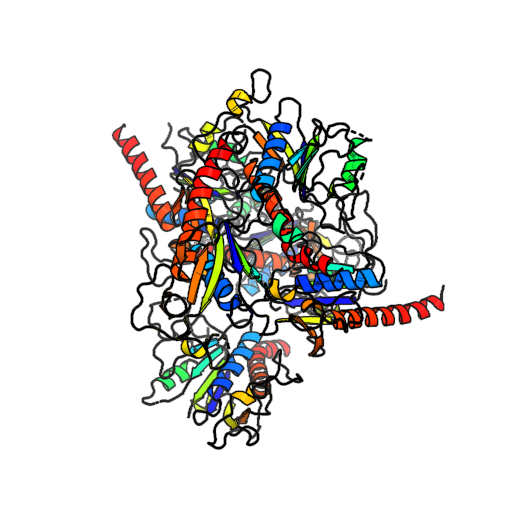1.952 120.214 1.00 61.76 195 SER C N 1
ATOM 7385 C CA . SER C 1 80 ? 5.888 120.812 119.315 1.00 64.75 195 SER C CA 1
ATOM 7386 C C . SER C 1 80 ? 6.940 121.063 118.266 1.00 68.31 195 SER C C 1
ATOM 7387 O O . SER C 1 80 ? 7.566 122.121 118.237 1.00 66.87 195 SER C O 1
ATOM 7395 N N . THR C 1 81 ? 7.074 120.103 117.355 1.00 77.11 196 THR C N 1
ATOM 7396 C CA . THR C 1 81 ? 8.001 120.225 116.231 1.00 77.59 196 THR C CA 1
ATOM 7397 C C . THR C 1 81 ? 7.290 120.715 114.966 1.00 75.22 196 THR C C 1
ATOM 7398 O O . THR C 1 81 ? 7.932 121.274 114.068 1.00 70.81 196 THR C O 1
ATOM 7409 N N . VAL C 1 82 ? 5.988 120.487 114.854 1.00 78.09 197 VAL C N 1
ATOM 7410 C CA . VAL C 1 82 ? 5.249 120.917 113.679 1.00 80.18 197 VAL C CA 1
ATOM 7411 C C . VAL C 1 82 ? 5.119 122.438 113.696 1.00 81.87 197 VAL C C 1
ATOM 7412 O O . VAL C 1 82 ? 4.885 123.052 114.746 1.00 84.47 197 VAL C O 1
ATOM 7425 N N . ASP C 1 83 ? 5.262 123.057 112.524 1.00 83.48 198 ASP C N 1
ATOM 7426 C CA . ASP C 1 83 ? 5.034 124.487 112.368 1.00 81.27 198 ASP C CA 1
ATOM 7427 C C . ASP C 1 83 ? 3.763 124.927 113.090 1.00 87.14 198 ASP C C 1
ATOM 7428 O O . ASP C 1 83 ? 2.923 124.099 113.460 1.00 90.52 198 ASP C O 1
ATOM 7437 N N . PHE C 1 84 ? 3.624 126.228 113.323 1.00 83.64 199 PHE C N 1
ATOM 7438 C CA . PHE C 1 84 ? 2.456 126.755 114.018 1.00 81.35 199 PHE C CA 1
ATOM 7439 C C . PHE C 1 84 ? 2.255 128.205 113.606 1.00 79.74 199 PHE C C 1
ATOM 7440 O O . PHE C 1 84 ? 3.189 129.012 113.665 1.00 76.93 199 PHE C O 1
ATOM 7457 N N . ILE C 1 85 ? 1.040 128.507 113.173 1.00 76.17 200 ILE C N 1
ATOM 7458 C CA . ILE C 1 85 ? 0.611 129.850 112.822 1.00 67.64 200 ILE C CA 1
ATOM 7459 C C . ILE C 1 85 ? -0.501 130.223 113.784 1.00 69.42 200 ILE C C 1
ATOM 7460 O O . ILE C 1 85 ? -1.636 129.777 113.628 1.00 70.87 200 ILE C O 1
ATOM 7476 N N . PRO C 1 86 ? -0.216 131.007 114.822 1.00 76.01 201 PRO C N 1
ATOM 7477 C CA . PRO C 1 86 ? -1.263 131.288 115.825 1.00 75.50 201 PRO C CA 1
ATOM 7478 C C . PRO C 1 86 ? -2.298 132.252 115.271 1.00 79.34 201 PRO C C 1
ATOM 7479 O O . PRO C 1 86 ? -2.068 132.903 114.238 1.00 77.37 201 PRO C O 1
ATOM 7490 N N . PRO C 1 87 ? -3.453 132.361 115.925 1.00 77.34 202 PRO C N 1
ATOM 7491 C CA . PRO C 1 87 ? -4.433 133.383 115.544 1.00 76.10 202 PRO C CA 1
ATOM 7492 C C . PRO C 1 87 ? -3.896 134.806 115.676 1.00 83.12 202 PRO C C 1
ATOM 7493 O O . PRO C 1 87 ? -3.041 135.104 116.512 1.00 79.80 202 PRO C O 1
ATOM 7504 N N . MET C 1 88 ? -4.405 135.688 114.814 1.00 84.46 203 MET C N 1
ATOM 7505 C CA . MET C 1 88 ? -4.232 137.132 114.931 1.00 79.09 203 MET C CA 1
ATOM 7506 C C . MET C 1 88 ? -5.611 137.771 114.883 1.00 85.40 203 MET C C 1
ATOM 7507 O O . MET C 1 88 ? -6.507 137.316 114.159 1.00 90.05 203 MET C O 1
ATOM 7521 N N . ALA C 1 89 ? -5.788 138.803 115.696 1.00 88.80 204 ALA C N 1
ATOM 7522 C CA . ALA C 1 89 ? -7.008 139.589 115.695 1.00 90.52 204 ALA C CA 1
ATOM 7523 C C . ALA C 1 89 ? -6.816 140.923 114.982 1.00 86.12 204 ALA C C 1
ATOM 7524 O O . ALA C 1 89 ? -7.702 141.783 115.037 1.00 106.16 204 ALA C O 1
ATOM 7531 N N . SER C 1 90 ? -5.680 141.109 114.306 1.00 84.50 205 SER C N 1
ATOM 7532 C CA . SER C 1 90 ? -5.420 142.313 113.525 1.00 93.06 205 SER C CA 1
ATOM 7533 C C . SER C 1 90 ? -4.922 141.998 112.112 1.00 101.49 205 SER C C 1
ATOM 7534 O O . SER C 1 90 ? -4.324 142.866 111.471 1.00 105.39 205 SER C O 1
ATOM 7539 N N . LEU C 1 91 ? -5.165 140.794 111.594 1.00 92.93 206 LEU C N 1
ATOM 7540 C CA . LEU C 1 91 ? -4.735 140.446 110.243 1.00 97.62 206 LEU C CA 1
ATOM 7541 C C . LEU C 1 91 ? -3.289 140.873 109.994 1.00 98.80 206 LEU C C 1
ATOM 7542 O O . LEU C 1 91 ? -2.909 141.227 108.869 1.00 94.43 206 LEU C O 1
ATOM 7549 N N . ALA C 1 92 ? -2.490 140.831 111.066 1.00 121.31 207 ALA C N 1
ATOM 7550 C CA . ALA C 1 92 ? -1.059 141.136 111.048 1.00 92.15 207 ALA C CA 1
ATOM 7551 C C . ALA C 1 92 ? -0.246 139.925 110.606 1.00 98.93 207 ALA C C 1
ATOM 7552 O O . ALA C 1 92 ? -0.005 139.005 111.395 1.00 96.54 207 ALA C O 1
ATOM 7559 N N . GLY C 1 95 ? 6.119 137.764 108.915 1.00 88.18 210 GLY C N 1
ATOM 7560 C CA . GLY C 1 95 ? 5.948 136.319 108.983 1.00 96.97 210 GLY C CA 1
ATOM 7561 C C . GLY C 1 95 ? 5.875 135.810 110.417 1.00 97.70 210 GLY C C 1
ATOM 7562 O O . GLY C 1 95 ? 6.878 135.835 111.149 1.00 90.01 210 GLY C O 1
ATOM 7565 N N . VAL C 1 96 ? 4.681 135.353 110.817 1.00 90.11 211 VAL C N 1
ATOM 7566 C CA . VAL C 1 96 ? 4.410 134.990 112.202 1.00 80.97 211 VAL C CA 1
ATOM 7567 C C . VAL C 1 96 ? 4.018 133.519 112.300 1.00 76.55 211 VAL C C 1
ATOM 7568 O O . VAL C 1 96 ? 2.897 133.177 112.701 1.00 72.07 211 VAL C O 1
ATOM 7581 N N . SER C 1 97 ? 4.948 132.642 111.964 1.00 67.46 212 SER C N 1
ATOM 7582 C CA . SER C 1 97 ? 4.959 131.346 112.599 1.00 70.31 212 SER C CA 1
ATOM 7583 C C . SER C 1 97 ? 5.494 131.474 114.029 1.00 69.71 212 SER C C 1
ATOM 7584 O O . SER C 1 97 ? 6.343 132.313 114.339 1.00 70.46 212 SER C O 1
ATOM 7592 N N . PHE C 1 98 ? 4.983 130.643 114.909 1.00 67.00 213 PHE C N 1
ATOM 7593 C CA . PHE C 1 98 ? 5.439 130.650 116.296 1.00 67.31 213 PHE C CA 1
ATOM 7594 C C . PHE C 1 98 ? 6.796 129.958 116.429 1.00 63.84 213 PHE C C 1
ATOM 7595 O O . PHE C 1 98 ? 6.916 128.765 116.138 1.00 68.63 213 PHE C O 1
ATOM 7612 N N . THR C 1 99 ? 7.812 130.670 116.888 1.00 58.03 214 THR C N 1
ATOM 7613 C CA . THR C 1 99 ? 9.121 130.039 116.964 1.00 63.31 214 THR C CA 1
ATOM 7614 C C . THR C 1 99 ? 9.855 130.315 118.290 1.00 57.85 214 THR C C 1
ATOM 7615 O O . THR C 1 99 ? 11.095 130.377 118.320 1.00 51.00 214 THR C O 1
ATOM 7626 N N . SER C 1 100 ? 9.118 130.403 119.399 1.00 57.28 215 SER C N 1
ATOM 7627 C CA . SER C 1 100 ? 9.732 130.761 120.669 1.00 52.25 215 SER C CA 1
ATOM 7628 C C . SER C 1 100 ? 10.518 129.571 121.204 1.00 56.33 215 SER C C 1
ATOM 7629 O O . SER C 1 100 ? 10.076 128.431 121.088 1.00 54.65 215 SER C O 1
ATOM 7637 N N . LYS C 1 101 ? 11.680 129.828 121.805 1.00 58.86 216 LYS C N 1
ATOM 7638 C CA . LYS C 1 101 ? 12.532 128.719 122.201 1.00 52.84 216 LYS C CA 1
ATOM 7639 C C . LYS C 1 101 ? 12.125 128.159 123.546 1.00 47.33 216 LYS C C 1
ATOM 7640 O O . LYS C 1 101 ? 12.409 126.993 123.810 1.00 48.55 216 LYS C O 1
ATOM 7659 N N . PHE C 1 102 ? 11.395 128.939 124.355 1.00 47.68 217 PHE C N 1
ATOM 7660 C CA . PHE C 1 102 ? 10.978 128.567 125.707 1.00 50.81 217 PHE C CA 1
ATOM 7661 C C . PHE C 1 102 ? 9.518 128.942 125.935 1.00 46.76 217 PHE C C 1
ATOM 7662 O O . PHE C 1 102 ? 9.054 129.979 125.455 1.00 49.60 217 PHE C O 1
ATOM 7679 N N . VAL C 1 103 ? 8.792 128.132 126.701 1.00 49.29 218 VAL C N 1
ATOM 7680 C CA . VAL C 1 103 ? 7.434 128.485 127.084 1.00 48.79 218 VAL C CA 1
ATOM 7681 C C . VAL C 1 103 ? 7.366 128.334 128.578 1.00 51.57 218 VAL C C 1
ATOM 7682 O O . VAL C 1 103 ? 7.529 127.222 129.094 1.00 55.33 218 VAL C O 1
ATOM 7695 N N . ILE C 1 104 ? 7.143 129.438 129.282 1.00 46.96 219 ILE C N 1
ATOM 7696 C CA . ILE C 1 104 ? 6.983 129.391 130.718 1.00 54.21 219 ILE C CA 1
ATOM 7697 C C . ILE C 1 104 ? 5.506 129.586 131.013 1.00 49.23 219 ILE C C 1
ATOM 7698 O O . ILE C 1 104 ? 4.935 130.625 130.677 1.00 55.95 219 ILE C O 1
ATOM 7714 N N . ALA C 1 105 ? 4.894 128.608 131.674 1.00 57.45 220 ALA C N 1
ATOM 7715 C CA . ALA C 1 105 ? 3.486 128.673 132.033 1.00 63.04 220 ALA C CA 1
ATOM 7716 C C . ALA C 1 105 ? 3.301 128.448 133.526 1.00 64.86 220 ALA C C 1
ATOM 7717 O O . ALA C 1 105 ? 4.115 127.808 134.188 1.00 66.54 220 ALA C O 1
ATOM 7724 N N . SER C 1 106 ? 2.191 128.961 134.029 1.00 66.21 221 SER C N 1
ATOM 7725 C CA . SER C 1 106 ? 1.771 128.792 135.406 1.00 66.72 221 SER C CA 1
ATOM 7726 C C . SER C 1 106 ? 0.318 128.346 135.458 1.00 76.07 221 SER C C 1
ATOM 7727 O O . SER C 1 106 ? -0.525 128.890 134.740 1.00 83.01 221 SER C O 1
ATOM 7735 N N . THR C 1 107 ? 0.016 127.377 136.315 1.00 78.20 222 THR C N 1
ATOM 7736 C CA . THR C 1 107 ? -1.354 126.888 136.466 1.00 81.15 222 THR C CA 1
ATOM 7737 C C . THR C 1 107 ? -1.741 126.893 137.949 1.00 85.81 222 THR C C 1
ATOM 7738 O O . THR C 1 107 ? -1.177 127.627 138.773 1.00 81.93 222 THR C O 1
ATOM 7749 N N . ASN C 1 108 ? -2.755 126.100 138.297 1.00 84.40 223 ASN C N 1
ATOM 7750 C CA . ASN C 1 108 ? -3.347 126.129 139.626 1.00 83.47 223 ASN C CA 1
ATOM 7751 C C . ASN C 1 108 ? -3.608 124.712 140.111 1.00 87.68 223 ASN C C 1
ATOM 7752 O O . ASN C 1 108 ? -3.499 123.758 139.345 1.00 84.09 223 ASN C O 1
ATOM 7763 N N . ASP C 1 121 ? -1.867 113.157 128.251 1.00 94.11 236 ASP C N 1
ATOM 7764 C CA . ASP C 1 121 ? -0.785 112.186 128.158 1.00 94.28 236 ASP C CA 1
ATOM 7765 C C . ASP C 1 121 ? 0.408 112.742 127.419 1.00 97.09 236 ASP C C 1
ATOM 7766 O O . ASP C 1 121 ? 1.440 112.992 128.029 1.00 96.45 236 ASP C O 1
ATOM 7774 N N . ALA C 1 122 ? 0.275 112.885 126.092 1.00 94.39 237 ALA C N 1
ATOM 7775 C CA . ALA C 1 122 ? 1.274 113.593 125.294 1.00 88.69 237 ALA C CA 1
ATOM 7776 C C . ALA C 1 122 ? 1.448 115.039 125.740 1.00 83.34 237 ALA C C 1
ATOM 7777 O O . ALA C 1 122 ? 2.332 115.729 125.214 1.00 82.29 237 ALA C O 1
ATOM 7784 N N . ILE C 1 123 ? 0.601 115.517 126.662 1.00 80.71 238 ILE C N 1
ATOM 7785 C CA . ILE C 1 123 ? 0.816 116.819 127.291 1.00 85.69 238 ILE C CA 1
ATOM 7786 C C . ILE C 1 123 ? 1.991 116.751 128.267 1.00 81.80 238 ILE C C 1
ATOM 7787 O O . ILE C 1 123 ? 2.921 117.563 128.201 1.00 76.29 238 ILE C O 1
ATOM 7803 N N . ARG C 1 124 ? 1.966 115.786 129.190 1.00 82.71 239 ARG C N 1
ATOM 7804 C CA . ARG C 1 124 ? 3.018 115.705 130.201 1.00 77.31 239 ARG C CA 1
ATOM 7805 C C . ARG C 1 124 ? 4.352 115.234 129.629 1.00 79.16 239 ARG C C 1
ATOM 7806 O O . ARG C 1 124 ? 5.317 115.092 130.390 1.00 82.55 239 ARG C O 1
ATOM 7827 N N . ARG C 1 125 ? 4.446 114.993 128.320 1.00 81.14 240 ARG C N 1
ATOM 7828 C CA . ARG C 1 125 ? 5.731 114.663 127.708 1.00 79.84 240 ARG C CA 1
ATOM 7829 C C . ARG C 1 125 ? 6.428 115.891 127.129 1.00 75.57 240 ARG C C 1
ATOM 7830 O O . ARG C 1 125 ? 7.617 115.813 126.800 1.00 75.74 240 ARG C O 1
ATOM 7851 N N . ARG C 1 126 ? 5.705 117.011 126.996 1.00 76.52 241 ARG C N 1
ATOM 7852 C CA . ARG C 1 126 ? 6.209 118.260 126.425 1.00 75.86 241 ARG C CA 1
ATOM 7853 C C . ARG C 1 126 ? 6.815 119.175 127.475 1.00 71.52 241 ARG C C 1
ATOM 7854 O O . ARG C 1 126 ? 7.670 120.009 127.161 1.00 66.98 241 ARG C O 1
ATOM 7875 N N . PHE C 1 127 ? 6.305 119.098 128.692 1.00 75.00 242 PHE C N 1
ATOM 7876 C CA . PHE C 1 127 ? 6.965 119.670 129.854 1.00 73.24 242 PHE C CA 1
ATOM 7877 C C . PHE C 1 127 ? 8.422 119.231 129.919 1.00 64.63 242 PHE C C 1
ATOM 7878 O O . PHE C 1 127 ? 8.706 118.033 130.019 1.00 72.96 242 PHE C O 1
ATOM 7895 N N . TYR C 1 128 ? 9.356 120.186 129.879 1.00 55.03 243 TYR C N 1
ATOM 7896 C CA . TYR C 1 128 ? 10.724 119.806 130.213 1.00 69.17 243 TYR C CA 1
ATOM 7897 C C . TYR C 1 128 ? 10.865 119.621 131.713 1.00 62.60 243 TYR C C 1
ATOM 7898 O O . TYR C 1 128 ? 11.385 118.603 132.166 1.00 61.78 243 TYR C O 1
ATOM 7916 N N . MET C 1 129 ? 10.389 120.592 132.486 1.00 63.48 244 MET C N 1
ATOM 7917 C CA . MET C 1 129 ? 10.240 120.492 133.931 1.00 65.68 244 MET C CA 1
ATOM 7918 C C . MET C 1 129 ? 8.811 120.838 134.281 1.00 64.31 244 MET C C 1
ATOM 7919 O O . MET C 1 129 ? 8.104 121.510 133.523 1.00 58.01 244 MET C O 1
ATOM 7933 N N . ASP C 1 130 ? 8.413 120.394 135.466 1.00 70.26 245 ASP C N 1
ATOM 7934 C CA . ASP C 1 130 ? 7.017 120.438 135.892 1.00 73.24 245 ASP C CA 1
ATOM 7935 C C . ASP C 1 130 ? 7.093 120.643 137.400 1.00 66.90 245 ASP C C 1
ATOM 7936 O O . ASP C 1 130 ? 7.339 119.684 138.133 1.00 67.99 245 ASP C O 1
ATOM 7945 N N . CYS C 1 131 ? 6.926 121.887 137.847 1.00 64.34 246 CYS C N 1
ATOM 7946 C CA . CYS C 1 131 ? 7.382 122.304 139.173 1.00 72.46 246 CYS C CA 1
ATOM 7947 C C . CYS C 1 131 ? 6.265 122.914 140.011 1.00 74.26 246 CYS C C 1
ATOM 7948 O O . CYS C 1 131 ? 5.437 123.673 139.503 1.00 75.12 246 CYS C O 1
ATOM 7956 N N . ASP C 1 132 ? 6.267 122.586 141.304 1.00 75.76 247 ASP C N 1
ATOM 7957 C CA . ASP C 1 132 ? 5.474 123.294 142.299 1.00 78.20 247 ASP C CA 1
ATOM 7958 C C . ASP C 1 132 ? 6.283 124.512 142.734 1.00 78.16 247 ASP C C 1
ATOM 7959 O O . ASP C 1 132 ? 7.516 124.464 142.769 1.00 81.12 247 ASP C O 1
ATOM 7968 N N . ILE C 1 133 ? 5.595 125.604 143.054 1.00 70.49 248 ILE C N 1
ATOM 7969 C CA . ILE C 1 133 ? 6.259 126.752 143.638 1.00 72.48 248 ILE C CA 1
ATOM 7970 C C . ILE C 1 133 ? 6.165 126.596 145.144 1.00 78.45 248 ILE C C 1
ATOM 7971 O O . ILE C 1 133 ? 5.271 125.922 145.660 1.00 81.35 248 ILE C O 1
ATOM 7987 N N . GLU C 1 134 ? 7.095 127.217 145.864 1.00 73.66 249 GLU C N 1
ATOM 7988 C CA . GLU C 1 134 ? 7.145 127.038 147.310 1.00 76.22 249 GLU C CA 1
ATOM 7989 C C . GLU C 1 134 ? 7.761 128.260 147.957 1.00 72.66 249 GLU C C 1
ATOM 7990 O O . GLU C 1 134 ? 8.954 128.525 147.775 1.00 76.67 249 GLU C O 1
ATOM 8002 N N . VAL C 1 135 ? 6.939 129.000 148.694 1.00 63.85 250 VAL C N 1
ATOM 8003 C CA . VAL C 1 135 ? 7.471 129.974 149.620 1.00 76.51 250 VAL C CA 1
ATOM 8004 C C . VAL C 1 135 ? 8.180 129.215 150.732 1.00 86.04 250 VAL C C 1
ATOM 8005 O O . VAL C 1 135 ? 7.817 128.080 151.067 1.00 86.87 250 VAL C O 1
ATOM 8018 N N . THR C 1 136 ? 9.229 129.815 151.278 1.00 97.27 251 THR C N 1
ATOM 8019 C CA . THR C 1 136 ? 9.802 129.330 152.522 1.00 79.82 251 THR C CA 1
ATOM 8020 C C . THR C 1 136 ? 9.133 130.052 153.679 1.00 83.30 251 THR C C 1
ATOM 8021 O O . THR C 1 136 ? 8.787 131.232 153.571 1.00 83.75 251 THR C O 1
ATOM 8032 N N . ASP C 1 137 ? 8.961 129.335 154.799 1.00 95.28 252 ASP C N 1
ATOM 8033 C CA . ASP C 1 137 ? 8.175 129.858 155.924 1.00 96.59 252 ASP C CA 1
ATOM 8034 C C . ASP C 1 137 ? 8.793 131.103 156.538 1.00 92.50 252 ASP C C 1
ATOM 8035 O O . ASP C 1 137 ? 8.073 131.879 157.173 1.00 102.00 252 ASP C O 1
ATOM 8044 N N . SER C 1 138 ? 10.100 131.315 156.369 1.00 89.15 253 SER C N 1
ATOM 8045 C CA . SER C 1 138 ? 10.691 132.584 156.783 1.00 90.23 253 SER C CA 1
ATOM 8046 C C . SER C 1 138 ? 10.044 133.775 156.078 1.00 90.24 253 SER C C 1
ATOM 8047 O O . SER C 1 138 ? 10.062 134.894 156.610 1.00 87.51 253 SER C O 1
ATOM 8055 N N . TYR C 1 139 ? 9.479 133.561 154.883 1.00 87.45 254 TYR C N 1
ATOM 8056 C CA . TYR C 1 139 ? 8.876 134.627 154.094 1.00 85.61 254 TYR C CA 1
ATOM 8057 C C . TYR C 1 139 ? 7.371 134.446 153.913 1.00 85.27 254 TYR C C 1
ATOM 8058 O O . TYR C 1 139 ? 6.778 135.041 153.012 1.00 81.39 254 TYR C O 1
ATOM 8076 N N . LYS C 1 140 ? 6.732 133.669 154.775 1.00 101.92 255 LYS C N 1
ATOM 8077 C CA . LYS C 1 140 ? 5.290 133.484 154.730 1.00 94.18 255 LYS C CA 1
ATOM 8078 C C . LYS C 1 140 ? 4.595 134.531 155.602 1.00 93.45 255 LYS C C 1
ATOM 8079 O O . LYS C 1 140 ? 4.983 134.737 156.752 1.00 101.21 255 LYS C O 1
ATOM 8098 N N . THR C 1 141 ? 3.592 135.213 155.041 1.00 96.69 256 THR C N 1
ATOM 8099 C CA . THR C 1 141 ? 2.711 136.084 155.817 1.00 99.45 256 THR C CA 1
ATOM 8100 C C . THR C 1 141 ? 2.043 135.269 156.934 1.00 100.99 256 THR C C 1
ATOM 8101 O O . THR C 1 141 ? 2.128 134.037 156.975 1.00 101.52 256 THR C O 1
ATOM 8112 N N . ASP C 1 142 ? 1.393 135.971 157.870 1.00 99.48 257 ASP C N 1
ATOM 8113 C CA . ASP C 1 142 ? 0.532 135.280 158.829 1.00 100.22 257 ASP C CA 1
ATOM 8114 C C . ASP C 1 142 ? -0.629 134.607 158.120 1.00 101.62 257 ASP C C 1
ATOM 8115 O O . ASP C 1 142 ? -1.116 133.562 158.571 1.00 100.90 257 ASP C O 1
ATOM 8124 N N . LEU C 1 143 ? -1.049 135.171 156.987 1.00 100.17 258 LEU C N 1
ATOM 8125 C CA . LEU C 1 143 ? -2.176 134.687 156.204 1.00 102.72 258 LEU C CA 1
ATOM 8126 C C . LEU C 1 143 ? -1.778 133.698 155.116 1.00 100.81 258 LEU C C 1
ATOM 8127 O O . LEU C 1 143 ? -2.660 133.205 154.401 1.00 96.58 258 LEU C O 1
ATOM 8143 N N . GLY C 1 144 ? -0.486 133.420 154.957 1.00 98.49 259 GLY C N 1
ATOM 8144 C CA . GLY C 1 144 ? -0.026 132.239 154.257 1.00 103.98 259 GLY C CA 1
ATOM 8145 C C . GLY C 1 144 ? 0.672 132.495 152.944 1.00 99.90 259 GLY C C 1
ATOM 8146 O O . GLY C 1 144 ? 1.307 131.577 152.414 1.00 95.85 259 GLY C O 1
ATOM 8150 N N . ARG C 1 145 ? 0.608 133.715 152.422 1.00 101.35 260 ARG C N 1
ATOM 8151 C CA . ARG C 1 145 ? 1.039 134.006 151.067 1.00 97.22 260 ARG C CA 1
ATOM 8152 C C . ARG C 1 145 ? 2.226 134.960 151.085 1.00 96.07 260 ARG C C 1
ATOM 8153 O O . ARG C 1 145 ? 2.357 135.796 151.984 1.00 99.78 260 ARG C O 1
ATOM 8174 N N . LEU C 1 146 ? 3.077 134.823 150.067 1.00 91.19 261 LEU C N 1
ATOM 8175 C CA . LEU C 1 146 ? 4.365 135.505 149.972 1.00 84.58 261 LEU C CA 1
ATOM 8176 C C . LEU C 1 146 ? 4.302 136.965 150.408 1.00 85.72 261 LEU C C 1
ATOM 8177 O O . LEU C 1 146 ? 3.533 137.767 149.855 1.00 82.70 261 LEU C O 1
ATOM 8193 N N . ASP C 1 147 ? 5.146 137.312 151.386 1.00 81.57 262 ASP C N 1
ATOM 8194 C CA . ASP C 1 147 ? 5.354 138.694 151.813 1.00 77.52 262 ASP C CA 1
ATOM 8195 C C . ASP C 1 147 ? 6.156 139.434 150.744 1.00 87.32 262 ASP C C 1
ATOM 8196 O O . ASP C 1 147 ? 7.360 139.677 150.873 1.00 89.02 262 ASP C O 1
ATOM 8205 N N . ALA C 1 148 ? 5.454 139.829 149.677 1.00 84.69 263 ALA C N 1
ATOM 8206 C CA . ALA C 1 148 ? 6.113 140.436 148.524 1.00 83.50 263 ALA C CA 1
ATOM 8207 C C . ALA C 1 148 ? 7.000 141.604 148.933 1.00 84.34 263 ALA C C 1
ATOM 8208 O O . ALA C 1 148 ? 8.082 141.802 148.368 1.00 83.86 263 ALA C O 1
ATOM 8215 N N . GLY C 1 149 ? 6.548 142.410 149.890 1.00 83.69 264 GLY C N 1
ATOM 8216 C CA . GLY C 1 149 ? 7.276 143.617 150.218 1.00 81.75 264 GLY C CA 1
ATOM 8217 C C . GLY C 1 149 ? 8.664 143.338 150.745 1.00 75.31 264 GLY C C 1
ATOM 8218 O O . GLY C 1 149 ? 9.576 144.144 150.550 1.00 79.85 264 GLY C O 1
ATOM 8222 N N . ARG C 1 150 ? 8.845 142.206 151.416 1.00 74.28 265 ARG C N 1
ATOM 8223 C CA . ARG C 1 150 ? 10.156 141.837 151.932 1.00 75.62 265 ARG C CA 1
ATOM 8224 C C . ARG C 1 150 ? 10.953 141.032 150.927 1.00 68.94 265 ARG C C 1
ATOM 8225 O O . ARG C 1 150 ? 12.182 141.148 150.864 1.00 65.04 265 ARG C O 1
ATOM 8246 N N . ALA C 1 151 ? 10.277 140.203 150.146 1.00 67.31 266 ALA C N 1
ATOM 8247 C CA . ALA C 1 151 ? 10.999 139.340 149.229 1.00 65.39 266 ALA C CA 1
ATOM 8248 C C . ALA C 1 151 ? 11.634 140.120 148.112 1.00 59.53 266 ALA C C 1
ATOM 8249 O O . ALA C 1 151 ? 12.499 139.565 147.443 1.00 57.67 266 ALA C O 1
ATOM 8256 N N . ALA C 1 152 ? 11.203 141.357 147.852 1.00 62.01 267 ALA C N 1
ATOM 8257 C CA . ALA C 1 152 ? 11.767 142.091 146.717 1.00 62.52 267 ALA C CA 1
ATOM 8258 C C . ALA C 1 152 ? 12.851 143.055 147.147 1.00 67.69 267 ALA C C 1
ATOM 8259 O O . ALA C 1 152 ? 13.346 143.829 146.310 1.00 64.66 267 ALA C O 1
ATOM 8266 N N . LYS C 1 153 ? 13.180 143.068 148.443 1.00 73.81 268 LYS C N 1
ATOM 8267 C CA . LYS C 1 153 ? 14.333 143.806 148.933 1.00 64.72 268 LYS C CA 1
ATOM 8268 C C . LYS C 1 153 ? 15.588 143.172 148.353 1.00 61.60 268 LYS C C 1
ATOM 8269 O O . LYS C 1 153 ? 15.758 141.955 148.366 1.00 63.89 268 LYS C O 1
ATOM 8288 N N . LEU C 1 154 ? 16.460 143.980 147.799 1.00 65.66 269 LEU C N 1
ATOM 8289 C CA . LEU C 1 154 ? 17.607 143.395 147.139 1.00 65.97 269 LEU C CA 1
ATOM 8290 C C . LEU C 1 154 ? 18.514 142.730 148.161 1.00 68.36 269 LEU C C 1
ATOM 8291 O O . LEU C 1 154 ? 18.732 143.261 149.254 1.00 59.25 269 LEU C O 1
ATOM 8307 N N . CYS C 1 155 ? 19.021 141.551 147.812 1.00 66.54 270 CYS C N 1
ATOM 8308 C CA . CYS C 1 155 ? 20.148 140.997 148.547 1.00 63.05 270 CYS C CA 1
ATOM 8309 C C . CYS C 1 155 ? 21.382 141.863 148.301 1.00 68.21 270 CYS C C 1
ATOM 8310 O O . CYS C 1 155 ? 21.516 142.516 147.261 1.00 79.46 270 CYS C O 1
ATOM 8317 N N . SER C 1 156 ? 22.297 141.867 149.272 1.00 72.41 271 SER C N 1
ATOM 8318 C CA . SER C 1 156 ? 23.560 142.572 149.079 1.00 75.50 271 SER C CA 1
ATOM 8319 C C . SER C 1 156 ? 24.510 141.766 148.195 1.00 78.33 271 SER C C 1
ATOM 8320 O O . SER C 1 156 ? 25.184 142.325 147.316 1.00 78.90 271 SER C O 1
ATOM 8328 N N . GLU C 1 157 ? 24.575 140.457 148.411 1.00 76.60 272 GLU C N 1
ATOM 8329 C CA . GLU C 1 157 ? 25.529 139.619 147.706 1.00 74.71 272 GLU C CA 1
ATOM 8330 C C . GLU C 1 157 ? 24.932 139.043 146.420 1.00 65.52 272 GLU C C 1
ATOM 8331 O O . GLU C 1 157 ? 23.721 138.882 146.261 1.00 58.64 272 GLU C O 1
ATOM 8343 N N . ASN C 1 158 ? 25.812 138.690 145.510 1.00 59.53 273 ASN C N 1
ATOM 8344 C CA . ASN C 1 158 ? 25.382 138.188 144.210 1.00 67.24 273 ASN C CA 1
ATOM 8345 C C . ASN C 1 158 ? 26.224 136.976 143.857 1.00 64.60 273 ASN C C 1
ATOM 8346 O O . ASN C 1 158 ? 27.288 137.087 143.250 1.00 68.38 273 ASN C O 1
ATOM 8357 N N . ASN C 1 159 ? 25.718 135.815 144.225 1.00 67.69 274 ASN C N 1
ATOM 8358 C CA . ASN C 1 159 ? 26.296 134.552 143.810 1.00 64.44 274 ASN C CA 1
ATOM 8359 C C . ASN C 1 159 ? 25.631 133.988 142.568 1.00 67.92 274 ASN C C 1
ATOM 8360 O O . ASN C 1 159 ? 25.998 132.887 142.146 1.00 71.84 274 ASN C O 1
ATOM 8371 N N . THR C 1 160 ? 24.660 134.701 141.975 1.00 72.51 275 THR C N 1
ATOM 8372 C CA . THR C 1 160 ? 23.875 134.121 140.884 1.00 65.16 275 THR C CA 1
ATOM 8373 C C . THR C 1 160 ? 24.654 134.137 139.593 1.00 64.78 275 THR C C 1
ATOM 8374 O O . THR C 1 160 ? 25.497 135.002 139.356 1.00 62.97 275 THR C O 1
ATOM 8385 N N . ALA C 1 161 ? 24.288 133.198 138.727 1.00 74.46 276 ALA C N 1
ATOM 8386 C CA . ALA C 1 161 ? 24.908 133.022 137.431 1.00 59.61 276 ALA C CA 1
ATOM 8387 C C . ALA C 1 161 ? 24.240 133.836 136.323 1.00 62.79 276 ALA C C 1
ATOM 8388 O O . ALA C 1 161 ? 24.838 133.964 135.243 1.00 66.53 276 ALA C O 1
ATOM 8395 N N . ASN C 1 162 ? 23.032 134.397 136.546 1.00 59.28 277 ASN C N 1
ATOM 8396 C CA . ASN C 1 162 ? 22.213 134.919 135.442 1.00 58.06 277 ASN C CA 1
ATOM 8397 C C . ASN C 1 162 ? 21.607 136.299 135.697 1.00 56.67 277 ASN C C 1
ATOM 8398 O O . ASN C 1 162 ? 20.627 136.661 135.028 1.00 58.78 277 ASN C O 1
ATOM 8409 N N . PHE C 1 163 ? 22.137 137.070 136.644 1.00 52.36 278 PHE C N 1
ATOM 8410 C CA . PHE C 1 163 ? 21.484 138.274 137.098 1.00 44.38 278 PHE C CA 1
ATOM 8411 C C . PHE C 1 163 ? 22.531 139.334 137.420 1.00 61.51 278 PHE C C 1
ATOM 8412 O O . PHE C 1 163 ? 23.674 139.011 137.750 1.00 68.24 278 PHE C O 1
ATOM 8429 N N . LYS C 1 164 ? 22.139 140.611 137.282 1.00 64.72 279 LYS C N 1
ATOM 8430 C CA . LYS C 1 164 ? 22.974 141.720 137.729 1.00 59.11 279 LYS C CA 1
ATOM 8431 C C . LYS C 1 164 ? 22.970 141.830 139.246 1.00 64.67 279 LYS C C 1
ATOM 8432 O O . LYS C 1 164 ? 23.949 142.264 139.865 1.00 62.54 279 LYS C O 1
ATOM 8451 N N . ARG C 1 165 ? 21.842 141.516 139.850 1.00 65.57 280 ARG C N 1
ATOM 8452 C CA . ARG C 1 165 ? 21.612 141.790 141.251 1.00 64.16 280 ARG C CA 1
ATOM 8453 C C . ARG C 1 165 ? 20.637 140.739 141.736 1.00 58.48 280 ARG C C 1
ATOM 8454 O O . ARG C 1 165 ? 19.859 140.195 140.960 1.00 62.93 280 ARG C O 1
ATOM 8475 N N . CYS C 1 166 ? 20.667 140.479 143.019 1.00 56.93 281 CYS C N 1
ATOM 8476 C CA . CYS C 1 166 ? 20.022 139.323 143.570 1.00 49.58 281 CYS C CA 1
ATOM 8477 C C . CYS C 1 166 ? 18.971 139.782 144.547 1.00 59.32 281 CYS C C 1
ATOM 8478 O O . CYS C 1 166 ? 19.114 140.818 145.204 1.00 64.25 281 CYS C O 1
ATOM 8485 N N . SER C 1 167 ? 17.933 138.968 144.652 1.00 57.39 282 SER C N 1
ATOM 8486 C CA . SER C 1 167 ? 16.742 139.248 145.421 1.00 59.55 282 SER C CA 1
ATOM 8487 C C . SER C 1 167 ? 16.258 137.923 145.993 1.00 54.61 282 SER C C 1
ATOM 8488 O O . SER C 1 167 ? 16.542 136.866 145.413 1.00 48.38 282 SER C O 1
ATOM 8496 N N . PRO C 1 168 ? 15.591 137.928 147.147 1.00 49.07 283 PRO C N 1
ATOM 8497 C CA . PRO C 1 168 ? 15.103 136.651 147.690 1.00 49.20 283 PRO C CA 1
ATOM 8498 C C . PRO C 1 168 ? 14.124 135.970 146.773 1.00 57.32 283 PRO C C 1
ATOM 8499 O O . PRO C 1 168 ? 13.797 134.804 147.006 1.00 63.56 283 PRO C O 1
ATOM 8510 N N . LEU C 1 169 ? 13.622 136.657 145.740 1.00 59.56 284 LEU C N 1
ATOM 8511 C CA . LEU C 1 169 ? 12.933 135.959 144.655 1.00 51.80 284 LEU C CA 1
ATOM 8512 C C . LEU C 1 169 ? 13.933 135.199 143.804 1.00 48.41 284 LEU C C 1
ATOM 8513 O O . LEU C 1 169 ? 13.794 133.992 143.604 1.00 56.25 284 LEU C O 1
ATOM 8529 N N . VAL C 1 170 ? 14.987 135.877 143.342 1.00 45.05 285 VAL C N 1
ATOM 8530 C CA . VAL C 1 170 ? 15.927 135.229 142.432 1.00 37.84 285 VAL C CA 1
ATOM 8531 C C . VAL C 1 170 ? 16.561 134.036 143.088 1.00 51.45 285 VAL C C 1
ATOM 8532 O O . VAL C 1 170 ? 16.835 133.012 142.456 1.00 58.14 285 VAL C O 1
ATOM 8545 N N . CYS C 1 171 ? 16.744 134.145 144.383 1.00 59.83 286 CYS C N 1
ATOM 8546 C CA . CYS C 1 171 ? 17.853 133.620 145.163 1.00 58.76 286 CYS C CA 1
ATOM 8547 C C . CYS C 1 171 ? 17.610 132.224 145.741 1.00 56.21 286 CYS C C 1
ATOM 8548 O O . CYS C 1 171 ? 18.547 131.422 145.861 1.00 71.13 286 CYS C O 1
ATOM 8556 N N . GLY C 1 172 ? 16.377 131.922 146.100 1.00 56.88 287 GLY C N 1
ATOM 8557 C CA . GLY C 1 172 ? 16.012 130.728 146.834 1.00 52.38 287 GLY C CA 1
ATOM 8558 C C . GLY C 1 172 ? 15.718 131.024 148.295 1.00 65.84 287 GLY C C 1
ATOM 8559 O O . GLY C 1 172 ? 15.283 130.127 149.026 1.00 68.95 287 GLY C O 1
ATOM 8563 N N . LYS C 1 173 ? 15.965 132.255 148.743 1.00 61.84 288 LYS C N 1
ATOM 8564 C CA . LYS C 1 173 ? 15.679 132.594 150.121 1.00 59.92 288 LYS C CA 1
ATOM 8565 C C . LYS C 1 173 ? 14.191 132.628 150.344 1.00 63.99 288 LYS C C 1
ATOM 8566 O O . LYS C 1 173 ? 13.697 132.078 151.331 1.00 66.75 288 LYS C O 1
ATOM 8585 N N . ALA C 1 174 ? 13.453 133.241 149.418 1.00 66.17 289 ALA C N 1
ATOM 8586 C CA . ALA C 1 174 ? 12.030 133.463 149.622 1.00 65.59 289 ALA C CA 1
ATOM 8587 C C . ALA C 1 174 ? 11.148 132.580 148.762 1.00 66.64 289 ALA C C 1
ATOM 8588 O O . ALA C 1 174 ? 10.093 132.157 149.231 1.00 64.82 289 ALA C O 1
ATOM 8595 N N . ILE C 1 175 ? 11.584 132.253 147.542 1.00 63.78 290 ILE C N 1
ATOM 8596 C CA . ILE C 1 175 ? 10.790 131.524 146.558 1.00 58.07 290 ILE C CA 1
ATOM 8597 C C . ILE C 1 175 ? 11.651 130.404 146.010 1.00 55.13 290 ILE C C 1
ATOM 8598 O O . ILE C 1 175 ? 12.786 130.642 145.571 1.00 54.12 290 ILE C O 1
ATOM 8614 N N . GLN C 1 176 ? 11.105 129.185 146.022 1.00 60.07 291 GLN C N 1
ATOM 8615 C CA . GLN C 1 176 ? 11.780 128.011 145.486 1.00 61.76 291 GLN C CA 1
ATOM 8616 C C . GLN C 1 176 ? 10.835 127.221 144.591 1.00 64.72 291 GLN C C 1
ATOM 8617 O O . GLN C 1 176 ? 9.614 127.246 144.759 1.00 70.89 291 GLN C O 1
ATOM 8631 N N . LEU C 1 177 ? 11.424 126.510 143.643 1.00 65.55 292 LEU C N 1
ATOM 8632 C CA . LEU C 1 177 ? 10.705 125.705 142.671 1.00 67.27 292 LEU C CA 1
ATOM 8633 C C . LEU C 1 177 ? 11.215 124.286 142.776 1.00 68.02 292 LEU C C 1
ATOM 8634 O O . LEU C 1 177 ? 12.416 124.050 142.612 1.00 69.32 292 LEU C O 1
ATOM 8650 N N . ARG C 1 178 ? 10.310 123.354 143.042 1.00 68.72 293 ARG C N 1
ATOM 8651 C CA . ARG C 1 178 ? 10.648 121.949 143.186 1.00 72.49 293 ARG C CA 1
ATOM 8652 C C . ARG C 1 178 ? 10.076 121.141 142.027 1.00 74.73 293 ARG C C 1
ATOM 8653 O O . ARG C 1 178 ? 8.866 121.157 141.773 1.00 74.91 293 ARG C O 1
ATOM 8674 N N . ASP C 1 179 ? 10.948 120.426 141.338 1.00 66.87 294 ASP C N 1
ATOM 8675 C CA . ASP C 1 179 ? 10.512 119.528 140.292 1.00 69.70 294 ASP C CA 1
ATOM 8676 C C . ASP C 1 179 ? 9.762 118.363 140.914 1.00 71.32 294 ASP C C 1
ATOM 8677 O O . ASP C 1 179 ? 10.199 117.808 141.919 1.00 80.93 294 ASP C O 1
ATOM 8686 N N . ARG C 1 180 ? 8.606 118.017 140.348 1.00 71.54 295 ARG C N 1
ATOM 8687 C CA . ARG C 1 180 ? 7.866 116.851 140.818 1.00 77.70 295 ARG C CA 1
ATOM 8688 C C . ARG C 1 180 ? 8.489 115.545 140.318 1.00 82.38 295 ARG C C 1
ATOM 8689 O O . ARG C 1 180 ? 8.675 114.598 141.095 1.00 83.82 295 ARG C O 1
ATOM 8710 N N . LYS C 1 181 ? 8.828 115.487 139.025 1.00 82.75 296 LYS C N 1
ATOM 8711 C CA . LYS C 1 181 ? 9.319 114.250 138.415 1.00 85.07 296 LYS C CA 1
ATOM 8712 C C . LYS C 1 181 ? 10.613 113.791 139.088 1.00 85.03 296 LYS C C 1
ATOM 8713 O O . LYS C 1 181 ? 10.667 112.708 139.679 1.00 98.54 296 LYS C O 1
ATOM 8732 N N . SER C 1 182 ? 11.665 114.597 139.011 1.00 82.31 297 SER C N 1
ATOM 8733 C CA . SER C 1 182 ? 12.794 114.482 139.927 1.00 82.39 297 SER C CA 1
ATOM 8734 C C . SER C 1 182 ? 12.510 115.382 141.116 1.00 85.74 297 SER C C 1
ATOM 8735 O O . SER C 1 182 ? 11.772 116.362 141.004 1.00 87.25 297 SER C O 1
ATOM 8743 N N . LYS C 1 183 ? 13.093 115.055 142.261 1.00 79.50 298 LYS C N 1
ATOM 8744 C CA . LYS C 1 183 ? 12.733 115.796 143.469 1.00 83.07 298 LYS C CA 1
ATOM 8745 C C . LYS C 1 183 ? 13.752 116.871 143.809 1.00 80.32 298 LYS C C 1
ATOM 8746 O O . LYS C 1 183 ? 14.084 117.086 144.973 1.00 86.40 298 LYS C O 1
ATOM 8765 N N . VAL C 1 184 ? 14.216 117.595 142.796 1.00 77.26 299 VAL C N 1
ATOM 8766 C CA . VAL C 1 184 ? 15.260 118.607 142.939 1.00 71.32 299 VAL C CA 1
ATOM 8767 C C . VAL C 1 184 ? 14.585 119.942 143.180 1.00 70.47 299 VAL C C 1
ATOM 8768 O O . VAL C 1 184 ? 13.760 120.382 142.368 1.00 75.36 299 VAL C O 1
ATOM 8781 N N . ARG C 1 185 ? 14.929 120.594 144.282 1.00 72.07 300 ARG C N 1
ATOM 8782 C CA . ARG C 1 185 ? 14.462 121.957 144.468 1.00 68.27 300 ARG C CA 1
ATOM 8783 C C . ARG C 1 185 ? 15.307 122.879 143.603 1.00 66.48 300 ARG C C 1
ATOM 8784 O O . ARG C 1 185 ? 16.413 122.524 143.190 1.00 63.41 300 ARG C O 1
ATOM 8805 N N . TYR C 1 186 ? 14.754 124.053 143.297 1.00 63.89 301 TYR C N 1
ATOM 8806 C CA . TYR C 1 186 ? 15.407 125.033 142.447 1.00 49.48 301 TYR C CA 1
ATOM 8807 C C . TYR C 1 186 ? 15.103 126.426 142.969 1.00 50.49 301 TYR C C 1
ATOM 8808 O O . TYR C 1 186 ? 14.053 126.658 143.563 1.00 52.72 301 TYR C O 1
ATOM 8826 N N . SER C 1 187 ? 16.029 127.353 142.752 1.00 49.47 302 SER C N 1
ATOM 8827 C CA . SER C 1 187 ? 15.701 128.770 142.764 1.00 48.35 302 SER C CA 1
ATOM 8828 C C . SER C 1 187 ? 15.467 129.279 141.336 1.00 49.12 302 SER C C 1
ATOM 8829 O O . SER C 1 187 ? 15.889 128.663 140.354 1.00 44.06 302 SER C O 1
ATOM 8837 N N . VAL C 1 188 ? 14.843 130.457 141.247 1.00 47.25 303 VAL C N 1
ATOM 8838 C CA . VAL C 1 188 ? 14.664 131.171 139.995 1.00 39.50 303 VAL C CA 1
ATOM 8839 C C . VAL C 1 188 ? 15.958 131.131 139.217 1.00 46.97 303 VAL C C 1
ATOM 8840 O O . VAL C 1 188 ? 15.975 130.844 138.018 1.00 56.61 303 VAL C O 1
ATOM 8853 N N . ASP C 1 189 ? 17.065 131.364 139.874 1.00 48.66 304 ASP C N 1
ATOM 8854 C CA . ASP C 1 189 ? 18.281 131.516 139.071 1.00 52.90 304 ASP C CA 1
ATOM 8855 C C . ASP C 1 189 ? 18.836 130.182 138.564 1.00 52.57 304 ASP C C 1
ATOM 8856 O O . ASP C 1 189 ? 19.505 130.165 137.517 1.00 56.04 304 ASP C O 1
ATOM 8865 N N . THR C 1 190 ? 18.588 129.062 139.275 1.00 45.18 305 THR C N 1
ATOM 8866 C CA . THR C 1 190 ? 19.158 127.779 138.857 1.00 44.35 305 THR C CA 1
ATOM 8867 C C . THR C 1 190 ? 18.240 127.033 137.902 1.00 51.67 305 THR C C 1
ATOM 8868 O O . THR C 1 190 ? 18.721 126.285 137.047 1.00 56.62 305 THR C O 1
ATOM 8879 N N . VAL C 1 191 ? 16.925 127.201 138.039 1.00 49.36 306 VAL C N 1
ATOM 8880 C CA . VAL C 1 191 ? 16.024 126.783 136.979 1.00 53.05 306 VAL C CA 1
ATOM 8881 C C . VAL C 1 191 ? 16.310 127.554 135.699 1.00 55.73 306 VAL C C 1
ATOM 8882 O O . VAL C 1 191 ? 16.200 127.008 134.594 1.00 53.93 306 VAL C O 1
ATOM 8895 N N . VAL C 1 192 ? 16.667 128.831 135.813 1.00 52.63 307 VAL C N 1
ATOM 8896 C CA . VAL C 1 192 ? 17.054 129.556 134.619 1.00 46.14 307 VAL C CA 1
ATOM 8897 C C . VAL C 1 192 ? 18.295 128.923 134.015 1.00 53.79 307 VAL C C 1
ATOM 8898 O O . VAL C 1 192 ? 18.430 128.826 132.791 1.00 57.43 307 VAL C O 1
ATOM 8911 N N . SER C 1 193 ? 19.212 128.457 134.861 1.00 57.79 308 SER C N 1
ATOM 8912 C CA . SER C 1 193 ? 20.463 127.896 134.353 1.00 59.52 308 SER C CA 1
ATOM 8913 C C . SER C 1 193 ? 20.262 126.531 133.716 1.00 54.82 308 SER C C 1
ATOM 8914 O O . SER C 1 193 ? 20.986 126.185 132.777 1.00 51.22 308 SER C O 1
ATOM 8922 N N . GLU C 1 194 ? 19.342 125.729 134.262 1.00 54.54 309 GLU C N 1
ATOM 8923 C CA . GLU C 1 194 ? 19.024 124.428 133.692 1.00 56.44 309 GLU C CA 1
ATOM 8924 C C . GLU C 1 194 ? 18.304 124.567 132.352 1.00 55.32 309 GLU C C 1
ATOM 8925 O O . GLU C 1 194 ? 18.598 123.835 131.407 1.00 56.95 309 GLU C O 1
ATOM 8937 N N . LEU C 1 195 ? 17.334 125.478 132.268 1.00 54.77 310 LEU C N 1
ATOM 8938 C CA . LEU C 1 195 ? 16.561 125.646 131.047 1.00 56.37 310 LEU C CA 1
ATOM 8939 C C . LEU C 1 195 ? 17.443 126.097 129.889 1.00 59.51 310 LEU C C 1
ATOM 8940 O O . LEU C 1 195 ? 17.333 125.590 128.766 1.00 53.00 310 LEU C O 1
ATOM 8956 N N . ILE C 1 196 ? 18.331 127.051 130.140 1.00 57.12 311 ILE C N 1
ATOM 8957 C CA . ILE C 1 196 ? 19.277 127.441 129.107 1.00 56.28 311 ILE C CA 1
ATOM 8958 C C . ILE C 1 196 ? 20.132 126.250 128.702 1.00 57.47 311 ILE C C 1
ATOM 8959 O O . ILE C 1 196 ? 20.350 125.986 127.514 1.00 58.67 311 ILE C O 1
ATOM 8975 N N . ARG C 1 197 ? 20.655 125.532 129.683 1.00 58.62 312 ARG C N 1
ATOM 8976 C CA . ARG C 1 197 ? 21.518 124.403 129.369 1.00 59.91 312 ARG C CA 1
ATOM 8977 C C . ARG C 1 197 ? 20.787 123.430 128.455 1.00 56.14 312 ARG C C 1
ATOM 8978 O O . ARG C 1 197 ? 21.319 123.007 127.421 1.00 58.16 312 ARG C O 1
ATOM 8999 N N . GLU C 1 198 ? 19.526 123.150 128.769 1.00 56.56 313 GLU C N 1
ATOM 9000 C CA . GLU C 1 198 ? 18.745 122.223 127.961 1.00 59.30 313 GLU C CA 1
ATOM 9001 C C . GLU C 1 198 ? 18.609 122.717 126.538 1.00 61.60 313 GLU C C 1
ATOM 9002 O O . GLU C 1 198 ? 18.805 121.954 125.586 1.00 62.65 313 GLU C O 1
ATOM 9014 N N . TYR C 1 199 ? 18.249 123.991 126.370 1.00 63.16 314 TYR C N 1
ATOM 9015 C CA . TYR C 1 199 ? 18.009 124.493 125.026 1.00 61.07 314 TYR C CA 1
ATOM 9016 C C . TYR C 1 199 ? 19.288 124.459 124.198 1.00 60.90 314 TYR C C 1
ATOM 9017 O O . TYR C 1 199 ? 19.282 124.023 123.043 1.00 62.75 314 TYR C O 1
ATOM 9035 N N . SER C 1 200 ? 20.397 124.923 124.769 1.00 60.29 315 SER C N 1
ATOM 9036 C CA . SER C 1 200 ? 21.647 124.937 124.026 1.00 62.14 315 SER C CA 1
ATOM 9037 C C . SER C 1 200 ? 22.074 123.520 123.699 1.00 65.75 315 SER C C 1
ATOM 9038 O O . SER C 1 200 ? 22.722 123.276 122.665 1.00 67.74 315 SER C O 1
ATOM 9046 N N . ASN C 1 201 ? 21.688 122.568 124.552 1.00 67.15 316 ASN C N 1
ATOM 9047 C CA . ASN C 1 201 ? 21.992 121.166 124.289 1.00 72.10 316 ASN C CA 1
ATOM 9048 C C . ASN C 1 201 ? 21.265 120.674 123.047 1.00 77.74 316 ASN C C 1
ATOM 9049 O O . ASN C 1 201 ? 21.841 119.956 122.221 1.00 75.39 316 ASN C O 1
ATOM 9060 N N . ARG C 1 202 ? 19.994 121.056 122.903 1.00 74.40 317 ARG C N 1
ATOM 9061 C CA . ARG C 1 202 ? 19.203 120.592 121.777 1.00 69.35 317 ARG C CA 1
ATOM 9062 C C . ARG C 1 202 ? 19.723 121.153 120.472 1.00 73.44 317 ARG C C 1
ATOM 9063 O O . ARG C 1 202 ? 19.659 120.478 119.442 1.00 73.19 317 ARG C O 1
ATOM 9084 N N . SER C 1 203 ? 20.269 122.362 120.500 1.00 67.33 318 SER C N 1
ATOM 9085 C CA . SER C 1 203 ? 20.959 122.907 119.341 1.00 67.15 318 SER C CA 1
ATOM 9086 C C . SER C 1 203 ? 22.409 122.464 119.241 1.00 73.01 318 SER C C 1
ATOM 9087 O O . SER C 1 203 ? 23.018 122.632 118.183 1.00 75.54 318 SER C O 1
ATOM 9095 N N . ALA C 1 204 ? 22.990 121.928 120.319 1.00 81.53 319 ALA C N 1
ATOM 9096 C CA . ALA C 1 204 ? 24.249 121.202 120.175 1.00 81.22 319 ALA C CA 1
ATOM 9097 C C . ALA C 1 204 ? 24.092 120.006 119.242 1.00 82.67 319 ALA C C 1
ATOM 9098 O O . ALA C 1 204 ? 25.019 119.680 118.492 1.00 88.85 319 ALA C O 1
ATOM 9105 N N . ILE C 1 205 ? 22.905 119.387 119.234 1.00 78.65 320 ILE C N 1
ATOM 9106 C CA . ILE C 1 205 ? 22.741 118.040 118.688 1.00 85.18 320 ILE C CA 1
ATOM 9107 C C . ILE C 1 205 ? 23.194 117.989 117.229 1.00 88.51 320 ILE C C 1
ATOM 9108 O O . ILE C 1 205 ? 23.898 117.064 116.800 1.00 85.23 320 ILE C O 1
ATOM 9124 N N . GLY C 1 206 ? 22.805 118.981 116.443 1.00 83.00 321 GLY C N 1
ATOM 9125 C CA . GLY C 1 206 ? 23.344 119.060 115.106 1.00 75.75 321 GLY C CA 1
ATOM 9126 C C . GLY C 1 206 ? 24.855 119.149 115.110 1.00 81.95 321 GLY C C 1
ATOM 9127 O O . GLY C 1 206 ? 25.533 118.525 114.289 1.00 87.35 321 GLY C O 1
ATOM 9131 N N . ASN C 1 207 ? 25.408 119.916 116.041 1.00 85.53 322 ASN C N 1
ATOM 9132 C CA . ASN C 1 207 ? 26.845 120.130 116.042 1.00 87.39 322 ASN C CA 1
ATOM 9133 C C . ASN C 1 207 ? 27.611 118.922 116.582 1.00 88.34 322 ASN C C 1
ATOM 9134 O O . ASN C 1 207 ? 28.764 118.713 116.188 1.00 87.53 322 ASN C O 1
ATOM 9145 N N . THR C 1 208 ? 26.998 118.101 117.456 1.00 85.31 323 THR C N 1
ATOM 9146 C CA . THR C 1 208 ? 27.710 116.946 118.011 1.00 84.73 323 THR C CA 1
ATOM 9147 C C . THR C 1 208 ? 27.799 115.779 117.026 1.00 86.69 323 THR C C 1
ATOM 9148 O O . THR C 1 208 ? 28.825 115.088 116.976 1.00 88.44 323 THR C O 1
ATOM 9159 N N . ILE C 1 209 ? 26.736 115.510 116.259 1.00 87.32 324 ILE C N 1
ATOM 9160 C CA . ILE C 1 209 ? 26.865 114.563 115.148 1.00 79.35 324 ILE C CA 1
ATOM 9161 C C . ILE C 1 209 ? 28.051 114.952 114.277 1.00 83.03 324 ILE C C 1
ATOM 9162 O O . ILE C 1 209 ? 29.032 114.211 114.159 1.00 88.61 324 ILE C O 1
ATOM 9178 N N . GLU C 1 210 ? 27.978 116.144 113.670 1.00 82.76 325 GLU C N 1
ATOM 9179 C CA . GLU C 1 210 ? 29.045 116.642 112.809 1.00 84.83 325 GLU C CA 1
ATOM 9180 C C . GLU C 1 210 ? 30.416 116.453 113.445 1.00 85.53 325 GLU C C 1
ATOM 9181 O O . GLU C 1 210 ? 31.417 116.298 112.739 1.00 91.27 325 GLU C O 1
ATOM 9193 N N . ALA C 1 211 ? 30.485 116.453 114.772 1.00 88.79 326 ALA C N 1
ATOM 9194 C CA . ALA C 1 211 ? 31.764 116.250 115.440 1.00 97.48 326 ALA C CA 1
ATOM 9195 C C . ALA C 1 211 ? 32.262 114.824 115.238 1.00 100.37 326 ALA C C 1
ATOM 9196 O O . ALA C 1 211 ? 33.382 114.610 114.764 1.00 102.50 326 ALA C O 1
ATOM 9203 N N . LEU C 1 212 ? 31.438 113.831 115.583 1.00 99.71 327 LEU C N 1
ATOM 9204 C CA . LEU C 1 212 ? 31.859 112.437 115.475 1.00 98.40 327 LEU C CA 1
ATOM 9205 C C . LEU C 1 212 ? 32.328 112.076 114.071 1.00 98.81 327 LEU C C 1
ATOM 9206 O O . LEU C 1 212 ? 33.116 111.131 113.919 1.00 97.10 327 LEU C O 1
ATOM 9222 N N . PHE C 1 213 ? 31.869 112.802 113.052 1.00 96.52 328 PHE C N 1
ATOM 9223 C CA . PHE C 1 213 ? 32.344 112.617 111.676 1.00 98.38 328 PHE C CA 1
ATOM 9224 C C . PHE C 1 213 ? 33.080 113.876 111.217 1.00 97.76 328 PHE C C 1
ATOM 9225 O O . PHE C 1 213 ? 34.294 113.851 110.992 1.00 98.71 328 PHE C O 1
ATOM 9242 N N . HIS D 1 3 ? 13.225 145.387 89.047 1.00 92.62 118 HIS D N 1
ATOM 9243 C CA . HIS D 1 3 ? 14.378 144.688 88.477 1.00 103.23 118 HIS D CA 1
ATOM 9244 C C . HIS D 1 3 ? 15.080 143.901 89.602 1.00 89.55 118 HIS D C 1
ATOM 9245 O O . HIS D 1 3 ? 14.393 143.491 90.537 1.00 91.01 118 HIS D O 1
ATOM 9258 N N . ARG D 1 4 ? 16.406 143.679 89.540 1.00 87.93 119 ARG D N 1
ATOM 9259 C CA . ARG D 1 4 ? 17.109 142.897 90.567 1.00 84.13 119 ARG D CA 1
ATOM 9260 C C . ARG D 1 4 ? 18.160 143.717 91.320 1.00 83.96 119 ARG D C 1
ATOM 9261 O O . ARG D 1 4 ? 18.795 144.630 90.768 1.00 76.23 119 ARG D O 1
ATOM 9282 N N . ILE D 1 5 ? 18.349 143.360 92.598 1.00 86.19 120 ILE D N 1
ATOM 9283 C CA . ILE D 1 5 ? 19.465 143.903 93.376 1.00 81.56 120 ILE D CA 1
ATOM 9284 C C . ILE D 1 5 ? 20.771 143.544 92.689 1.00 76.95 120 ILE D C 1
ATOM 9285 O O . ILE D 1 5 ? 21.100 142.359 92.547 1.00 81.62 120 ILE D O 1
ATOM 9301 N N . GLU D 1 6 ? 21.538 144.561 92.293 1.00 71.33 121 GLU D N 1
ATOM 9302 C CA . GLU D 1 6 ? 22.889 144.345 91.803 1.00 69.59 121 GLU D CA 1
ATOM 9303 C C . GLU D 1 6 ? 23.665 143.452 92.783 1.00 73.57 121 GLU D C 1
ATOM 9304 O O . GLU D 1 6 ? 23.766 143.793 93.973 1.00 68.87 121 GLU D O 1
ATOM 9316 N N . PRO D 1 7 ? 24.217 142.328 92.344 1.00 70.87 122 PRO D N 1
ATOM 9317 C CA . PRO D 1 7 ? 24.930 141.464 93.290 1.00 66.91 122 PRO D CA 1
ATOM 9318 C C . PRO D 1 7 ? 26.224 142.116 93.739 1.00 59.53 122 PRO D C 1
ATOM 9319 O O . PRO D 1 7 ? 26.844 142.865 92.983 1.00 60.55 122 PRO D O 1
ATOM 9330 N N . VAL D 1 8 ? 26.636 141.842 94.998 1.00 55.25 123 VAL D N 1
ATOM 9331 C CA . VAL D 1 8 ? 27.906 142.385 95.470 1.00 45.40 123 VAL D CA 1
ATOM 9332 C C . VAL D 1 8 ? 29.032 141.573 94.842 1.00 38.75 123 VAL D C 1
ATOM 9333 O O . VAL D 1 8 ? 28.960 140.352 94.762 1.00 45.76 123 VAL D O 1
ATOM 9346 N N . CYS D 1 9 ? 30.057 142.254 94.348 1.00 42.33 124 CYS D N 1
ATOM 9347 C CA . CYS D 1 9 ? 31.136 141.639 93.584 1.00 39.46 124 CYS D CA 1
ATOM 9348 C C . CYS D 1 9 ? 32.508 141.957 94.184 1.00 53.52 124 CYS D C 1
ATOM 9349 O O . CYS D 1 9 ? 32.810 143.112 94.526 1.00 53.02 124 CYS D O 1
ATOM 9357 N N . LEU D 1 10 ? 33.357 140.938 94.241 1.00 43.95 125 LEU D N 1
ATOM 9358 C CA . LEU D 1 10 ? 34.733 141.045 94.692 1.00 52.03 125 LEU D CA 1
ATOM 9359 C C . LEU D 1 10 ? 35.612 140.604 93.543 1.00 46.61 125 LEU D C 1
ATOM 9360 O O . LEU D 1 10 ? 35.292 139.629 92.871 1.00 45.52 125 LEU D O 1
ATOM 9376 N N . ILE D 1 11 ? 36.739 141.271 93.346 1.00 51.31 126 ILE D N 1
ATOM 9377 C CA . ILE D 1 11 ? 37.723 140.802 92.391 1.00 54.39 126 ILE D CA 1
ATOM 9378 C C . ILE D 1 11 ? 39.059 140.583 93.098 1.00 55.90 126 ILE D C 1
ATOM 9379 O O . ILE D 1 11 ? 39.453 141.369 93.965 1.00 56.56 126 ILE D O 1
ATOM 9395 N N . ILE D 1 12 ? 39.746 139.502 92.727 1.00 55.06 127 ILE D N 1
ATOM 9396 C CA . ILE D 1 12 ? 41.024 139.133 93.302 1.00 62.85 127 ILE D CA 1
ATOM 9397 C C . ILE D 1 12 ? 42.058 139.196 92.182 1.00 64.93 127 ILE D C 1
ATOM 9398 O O . ILE D 1 12 ? 42.243 138.216 91.448 1.00 70.46 127 ILE D O 1
ATOM 9414 N N . ARG D 1 13 ? 42.757 140.333 92.068 1.00 67.39 128 ARG D N 1
ATOM 9415 C CA . ARG D 1 13 ? 43.896 140.473 91.160 1.00 74.40 128 ARG D CA 1
ATOM 9416 C C . ARG D 1 13 ? 45.129 139.819 91.782 1.00 80.66 128 ARG D C 1
ATOM 9417 O O . ARG D 1 13 ? 45.472 140.092 92.942 1.00 76.68 128 ARG D O 1
ATOM 9438 N N . GLY D 1 14 ? 45.802 138.965 91.016 1.00 74.38 129 GLY D N 1
ATOM 9439 C CA . GLY D 1 14 ? 47.036 138.371 91.488 1.00 74.19 129 GLY D CA 1
ATOM 9440 C C . GLY D 1 14 ? 47.813 137.710 90.365 1.00 83.82 129 GLY D C 1
ATOM 9441 O O . GLY D 1 14 ? 47.209 137.264 89.387 1.00 87.95 129 GLY D O 1
ATOM 9445 N N . SER D 1 15 ? 49.146 137.654 90.462 1.00 85.47 130 SER D N 1
ATOM 9446 C CA . SER D 1 15 ? 49.923 136.944 89.461 1.00 84.93 130 SER D CA 1
ATOM 9447 C C . SER D 1 15 ? 49.629 135.451 89.592 1.00 87.43 130 SER D C 1
ATOM 9448 O O . SER D 1 15 ? 48.887 135.035 90.486 1.00 88.29 130 SER D O 1
ATOM 9456 N N . PRO D 1 16 ? 50.146 134.612 88.696 1.00 89.96 131 PRO D N 1
ATOM 9457 C CA . PRO D 1 16 ? 49.823 133.182 88.782 1.00 91.43 131 PRO D CA 1
ATOM 9458 C C . PRO D 1 16 ? 50.404 132.561 90.038 1.00 88.84 131 PRO D C 1
ATOM 9459 O O . PRO D 1 16 ? 51.323 133.086 90.673 1.00 90.22 131 PRO D O 1
ATOM 9470 N N . GLY D 1 17 ? 49.829 131.420 90.402 1.00 90.66 132 GLY D N 1
ATOM 9471 C CA . GLY D 1 17 ? 50.204 130.699 91.608 1.00 76.84 132 GLY D CA 1
ATOM 9472 C C . GLY D 1 17 ? 50.411 131.521 92.861 1.00 79.31 132 GLY D C 1
ATOM 9473 O O . GLY D 1 17 ? 51.273 131.168 93.670 1.00 84.64 132 GLY D O 1
ATOM 9477 N N . THR D 1 18 ? 49.650 132.604 93.060 1.00 79.72 133 THR D N 1
ATOM 9478 C CA . THR D 1 18 ? 49.575 133.261 94.369 1.00 80.78 133 THR D CA 1
ATOM 9479 C C . THR D 1 18 ? 48.335 132.827 95.157 1.00 67.14 133 THR D C 1
ATOM 9480 O O . THR D 1 18 ? 47.907 133.532 96.078 1.00 71.82 133 THR D O 1
ATOM 9491 N N . GLY D 1 19 ? 47.749 131.682 94.801 1.00 69.27 134 GLY D N 1
ATOM 9492 C CA . GLY D 1 19 ? 46.526 131.192 95.401 1.00 72.26 134 GLY D CA 1
ATOM 9493 C C . GLY D 1 19 ? 45.229 131.782 94.871 1.00 66.06 134 GLY D C 1
ATOM 9494 O O . GLY D 1 19 ? 44.146 131.327 95.263 1.00 65.34 134 GLY D O 1
ATOM 9498 N N . LYS D 1 20 ? 45.300 132.778 94.007 1.00 69.87 135 LYS D N 1
ATOM 9499 C CA . LYS D 1 20 ? 44.135 133.566 93.625 1.00 63.92 135 LYS D CA 1
ATOM 9500 C C . LYS D 1 20 ? 42.910 132.702 93.329 1.00 65.90 135 LYS D C 1
ATOM 9501 O O . LYS D 1 20 ? 41.776 133.078 93.648 1.00 62.22 135 LYS D O 1
ATOM 9520 N N . SER D 1 21 ? 43.123 131.521 92.753 1.00 70.26 136 SER D N 1
ATOM 9521 C CA . SER D 1 21 ? 42.001 130.668 92.373 1.00 65.37 136 SER D CA 1
ATOM 9522 C C . SER D 1 21 ? 41.438 129.871 93.546 1.00 69.28 136 SER D C 1
ATOM 9523 O O . SER D 1 21 ? 40.269 129.459 93.513 1.00 65.55 136 SER D O 1
ATOM 9531 N N . LEU D 1 22 ? 42.253 129.620 94.575 1.00 67.49 137 LEU D N 1
ATOM 9532 C CA . LEU D 1 22 ? 41.750 128.966 95.779 1.00 56.35 137 LEU D CA 1
ATOM 9533 C C . LEU D 1 22 ? 40.911 129.927 96.596 1.00 54.98 137 LEU D C 1
ATOM 9534 O O . LEU D 1 22 ? 39.887 129.550 97.174 1.00 50.74 137 LEU D O 1
ATOM 9550 N N . ALA D 1 23 ? 41.352 131.173 96.681 1.00 57.76 138 ALA D N 1
ATOM 9551 C CA . ALA D 1 23 ? 40.558 132.175 97.364 1.00 49.70 138 ALA D CA 1
ATOM 9552 C C . ALA D 1 23 ? 39.146 132.286 96.764 1.00 53.10 138 ALA D C 1
ATOM 9553 O O . ALA D 1 23 ? 38.152 132.257 97.501 1.00 57.94 138 ALA D O 1
ATOM 9560 N N . THR D 1 24 ? 39.017 132.395 95.432 1.00 53.05 139 THR D N 1
ATOM 9561 C CA . THR D 1 24 ? 37.674 132.564 94.854 1.00 47.27 139 THR D CA 1
ATOM 9562 C C . THR D 1 24 ? 36.818 131.337 95.118 1.00 43.41 139 THR D C 1
ATOM 9563 O O . THR D 1 24 ? 35.635 131.461 95.433 1.00 52.97 139 THR D O 1
ATOM 9574 N N . GLY D 1 25 ? 37.390 130.138 95.002 1.00 39.27 140 GLY D N 1
ATOM 9575 C CA . GLY D 1 25 ? 36.612 128.933 95.277 1.00 30.52 140 GLY D CA 1
ATOM 9576 C C . GLY D 1 25 ? 36.158 128.841 96.715 1.00 47.46 140 GLY D C 1
ATOM 9577 O O . GLY D 1 25 ? 34.971 128.594 96.983 1.00 45.82 140 GLY D O 1
ATOM 9581 N N . ILE D 1 26 ? 37.106 129.016 97.666 1.00 46.72 141 ILE D N 1
ATOM 9582 C CA . ILE D 1 26 ? 36.782 129.013 99.084 1.00 32.48 141 ILE D CA 1
ATOM 9583 C C . ILE D 1 26 ? 35.823 130.132 99.422 1.00 35.20 141 ILE D C 1
ATOM 9584 O O . ILE D 1 26 ? 34.832 129.919 100.127 1.00 44.03 141 ILE D O 1
ATOM 9600 N N . ILE D 1 27 ? 36.114 131.358 98.986 1.00 42.57 142 ILE D N 1
ATOM 9601 C CA . ILE D 1 27 ? 35.171 132.440 99.279 1.00 48.57 142 ILE D CA 1
ATOM 9602 C C . ILE D 1 27 ? 33.780 132.074 98.762 1.00 54.44 142 ILE D C 1
ATOM 9603 O O . ILE D 1 27 ? 32.783 132.120 99.507 1.00 52.08 142 ILE D O 1
ATOM 9619 N N . ALA D 1 28 ? 33.705 131.677 97.483 1.00 42.80 143 ALA D N 1
ATOM 9620 C CA . ALA D 1 28 ? 32.415 131.405 96.854 1.00 45.11 143 ALA D CA 1
ATOM 9621 C C . ALA D 1 28 ? 31.725 130.232 97.506 1.00 43.52 143 ALA D C 1
ATOM 9622 O O . ALA D 1 28 ? 30.514 130.267 97.716 1.00 47.26 143 ALA D O 1
ATOM 9629 N N . ARG D 1 29 ? 32.464 129.177 97.841 1.00 41.55 144 ARG D N 1
ATOM 9630 C CA . ARG D 1 29 ? 31.798 128.034 98.476 1.00 48.63 144 ARG D CA 1
ATOM 9631 C C . ARG D 1 29 ? 31.211 128.391 99.834 1.00 55.85 144 ARG D C 1
ATOM 9632 O O . ARG D 1 29 ? 30.072 128.034 100.139 1.00 60.29 144 ARG D O 1
ATOM 9653 N N . ALA D 1 30 ? 31.982 129.066 100.687 1.00 51.51 145 ALA D N 1
ATOM 9654 C CA . ALA D 1 30 ? 31.455 129.405 102.000 1.00 51.38 145 ALA D CA 1
ATOM 9655 C C . ALA D 1 30 ? 30.209 130.259 101.844 1.00 53.12 145 ALA D C 1
ATOM 9656 O O . ALA D 1 30 ? 29.130 129.892 102.322 1.00 59.34 145 ALA D O 1
ATOM 9663 N N . ILE D 1 31 ? 30.317 131.367 101.104 1.00 48.16 146 ILE D N 1
ATOM 9664 C CA . ILE D 1 31 ? 29.141 132.201 100.838 1.00 55.61 146 ILE D CA 1
ATOM 9665 C C . ILE D 1 31 ? 27.967 131.365 100.319 1.00 60.34 146 ILE D C 1
ATOM 9666 O O . ILE D 1 31 ? 26.836 131.482 100.806 1.00 64.80 146 ILE D O 1
ATOM 9682 N N . ALA D 1 32 ? 28.205 130.511 99.322 1.00 55.54 147 ALA D N 1
ATOM 9683 C CA . ALA D 1 32 ? 27.109 129.667 98.837 1.00 59.51 147 ALA D CA 1
ATOM 9684 C C . ALA D 1 32 ? 26.565 128.765 99.939 1.00 64.76 147 ALA D C 1
ATOM 9685 O O . ALA D 1 32 ? 25.363 128.478 99.969 1.00 67.82 147 ALA D O 1
ATOM 9692 N N . ASP D 1 33 ? 27.426 128.295 100.848 1.00 61.40 148 ASP D N 1
ATOM 9693 C CA . ASP D 1 33 ? 26.943 127.463 101.949 1.00 64.22 148 ASP D CA 1
ATOM 9694 C C . ASP D 1 33 ? 26.027 128.251 102.878 1.00 65.75 148 ASP D C 1
ATOM 9695 O O . ASP D 1 33 ? 25.041 127.708 103.384 1.00 72.00 148 ASP D O 1
ATOM 9704 N N . LYS D 1 34 ? 26.344 129.529 103.121 1.00 68.63 149 LYS D N 1
ATOM 9705 C CA . LYS D 1 34 ? 25.559 130.349 104.044 1.00 71.45 149 LYS D CA 1
ATOM 9706 C C . LYS D 1 34 ? 24.150 130.596 103.532 1.00 74.85 149 LYS D C 1
ATOM 9707 O O . LYS D 1 34 ? 23.234 130.811 104.336 1.00 85.03 149 LYS D O 1
ATOM 9726 N N . TYR D 1 35 ? 23.959 130.606 102.217 1.00 72.76 150 TYR D N 1
ATOM 9727 C CA . TYR D 1 35 ? 22.645 130.803 101.633 1.00 67.94 150 TYR D CA 1
ATOM 9728 C C . TYR D 1 35 ? 22.002 129.497 101.175 1.00 70.13 150 TYR D C 1
ATOM 9729 O O . TYR D 1 35 ? 20.912 129.534 100.606 1.00 76.68 150 TYR D O 1
ATOM 9747 N N . HIS D 1 36 ? 22.631 128.349 101.422 1.00 74.04 151 HIS D N 1
ATOM 9748 C CA . HIS D 1 36 ? 22.020 127.038 101.135 1.00 77.73 151 HIS D CA 1
ATOM 9749 C C . HIS D 1 36 ? 21.967 126.759 99.637 1.00 75.39 151 HIS D C 1
ATOM 9750 O O . HIS D 1 36 ? 21.032 126.129 99.146 1.00 72.74 151 HIS D O 1
ATOM 9764 N N . SER D 1 37 ? 23.002 127.179 98.920 1.00 71.15 152 SER D N 1
ATOM 9765 C CA . SER D 1 37 ? 22.973 127.196 97.471 1.00 63.53 152 SER D CA 1
ATOM 9766 C C . SER D 1 37 ? 24.233 126.513 96.954 1.00 62.42 152 SER D C 1
ATOM 9767 O O . SER D 1 37 ? 24.921 125.785 97.675 1.00 67.36 152 SER D O 1
ATOM 9775 N N . SER D 1 38 ? 24.556 126.747 95.687 1.00 63.28 153 SER D N 1
ATOM 9776 C CA . SER D 1 38 ? 25.783 126.242 95.103 1.00 53.99 153 SER D CA 1
ATOM 9777 C C . SER D 1 38 ? 26.457 127.377 94.351 1.00 53.09 153 SER D C 1
ATOM 9778 O O . SER D 1 38 ? 26.011 128.531 94.389 1.00 56.19 153 SER D O 1
ATOM 9786 N N . VAL D 1 39 ? 27.563 127.029 93.695 1.00 51.26 154 VAL D N 1
ATOM 9787 C CA . VAL D 1 39 ? 28.380 127.942 92.913 1.00 50.45 154 VAL D CA 1
ATOM 9788 C C . VAL D 1 39 ? 28.285 127.532 91.451 1.00 63.89 154 VAL D C 1
ATOM 9789 O O . VAL D 1 39 ? 28.478 126.349 91.117 1.00 57.05 154 VAL D O 1
ATOM 9802 N N . TYR D 1 40 ? 28.043 128.513 90.573 1.00 59.57 155 TYR D N 1
ATOM 9803 C CA . TYR D 1 40 ? 28.217 128.322 89.147 1.0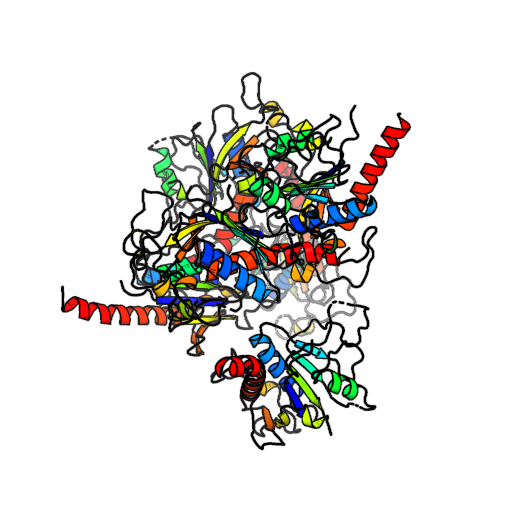0 52.35 155 TYR D CA 1
ATOM 9804 C C . TYR D 1 40 ? 29.519 128.989 88.731 1.00 51.14 155 TYR D C 1
ATOM 9805 O O . TYR D 1 40 ? 29.701 130.187 88.942 1.00 54.25 155 TYR D O 1
ATOM 9823 N N . SER D 1 41 ? 30.408 128.241 88.126 1.00 51.11 156 SER D N 1
ATOM 9824 C CA . SER D 1 41 ? 31.734 128.761 87.816 1.00 58.72 156 SER D CA 1
ATOM 9825 C C . SER D 1 41 ? 31.877 128.903 86.316 1.00 62.81 156 SER D C 1
ATOM 9826 O O . SER D 1 41 ? 31.886 127.914 85.578 1.00 67.88 156 SER D O 1
ATOM 9834 N N . LEU D 1 42 ? 32.086 130.122 85.889 1.00 67.65 157 LEU D N 1
ATOM 9835 C CA . LEU D 1 42 ? 32.286 130.401 84.496 1.00 75.46 157 LEU D CA 1
ATOM 9836 C C . LEU D 1 42 ? 33.581 129.799 84.020 1.00 78.21 157 LEU D C 1
ATOM 9837 O O . LEU D 1 42 ? 34.550 129.760 84.753 1.00 80.29 157 LEU D O 1
ATOM 9853 N N . PRO D 1 43 ? 33.570 129.316 82.723 1.00 89.13 158 PRO D N 1
ATOM 9854 C CA . PRO D 1 43 ? 34.856 128.828 82.242 1.00 90.92 158 PRO D CA 1
ATOM 9855 C C . PRO D 1 43 ? 35.687 130.011 81.801 1.00 90.63 158 PRO D C 1
ATOM 9856 O O . PRO D 1 43 ? 35.162 131.108 81.660 1.00 91.40 158 PRO D O 1
ATOM 9867 N N . PRO D 1 44 ? 37.030 129.758 81.592 1.00 89.66 159 PRO D N 1
ATOM 9868 C CA . PRO D 1 44 ? 37.795 130.929 81.155 1.00 101.36 159 PRO D CA 1
ATOM 9869 C C . PRO D 1 44 ? 37.359 131.261 79.763 1.00 106.82 159 PRO D C 1
ATOM 9870 O O . PRO D 1 44 ? 36.897 130.349 79.085 1.00 109.79 159 PRO D O 1
ATOM 9881 N N . ASP D 1 45 ? 37.459 132.517 79.329 1.00 30.00 160 ASP D N 1
ATOM 9882 C CA . ASP D 1 45 ? 37.035 132.866 77.973 1.00 30.00 160 ASP D CA 1
ATOM 9883 C C . ASP D 1 45 ? 35.626 132.361 77.802 1.00 30.00 160 ASP D C 1
ATOM 9884 O O . ASP D 1 45 ? 35.316 131.642 76.863 1.00 30.00 160 ASP D O 1
ATOM 9889 N N . PRO D 1 46 ? 34.761 132.756 78.803 1.00 108.27 161 PRO D N 1
ATOM 9890 C CA . PRO D 1 46 ? 33.408 132.204 78.685 1.00 106.68 161 PRO D CA 1
ATOM 9891 C C . PRO D 1 46 ? 32.648 132.545 77.427 1.00 95.84 161 PRO D C 1
ATOM 9892 O O . PRO D 1 46 ? 32.766 133.626 76.882 1.00 99.96 161 PRO D O 1
ATOM 9903 N N . ASP D 1 47 ? 31.878 131.570 76.970 1.00 95.15 162 ASP D N 1
ATOM 9904 C CA . ASP D 1 47 ? 31.036 131.726 75.814 1.00 93.20 162 ASP D CA 1
ATOM 9905 C C . ASP D 1 47 ? 29.590 131.686 76.242 1.00 86.39 162 ASP D C 1
ATOM 9906 O O . ASP D 1 47 ? 28.827 132.571 75.936 1.00 85.13 162 ASP D O 1
ATOM 9915 N N . HIS D 1 48 ? 29.236 130.635 76.966 1.00 83.41 163 HIS D N 1
ATOM 9916 C CA . HIS D 1 48 ? 27.872 130.378 77.385 1.00 78.42 163 HIS D CA 1
ATOM 9917 C C . HIS D 1 48 ? 27.743 130.034 78.845 1.00 77.10 163 HIS D C 1
ATOM 9918 O O . HIS D 1 48 ? 28.723 129.808 79.505 1.00 83.67 163 HIS D O 1
ATOM 9932 N N . PHE D 1 49 ? 26.518 130.004 79.340 1.00 75.29 164 PHE D N 1
ATOM 9933 C CA . PHE D 1 49 ? 26.238 129.759 80.758 1.00 60.38 164 PHE D CA 1
ATOM 9934 C C . PHE D 1 49 ? 25.567 128.424 81.028 1.00 61.84 164 PHE D C 1
ATOM 9935 O O . PHE D 1 49 ? 24.619 128.358 81.812 1.00 63.16 164 PHE D O 1
ATOM 9952 N N . ASP D 1 50 ? 26.066 127.351 80.427 1.00 62.11 165 ASP D N 1
ATOM 9953 C CA . ASP D 1 50 ? 25.369 126.073 80.476 1.00 65.21 165 ASP D CA 1
ATOM 9954 C C . ASP D 1 50 ? 25.470 125.445 81.865 1.00 67.31 165 ASP D C 1
ATOM 9955 O O . ASP D 1 50 ? 26.569 125.224 82.389 1.00 62.30 165 ASP D O 1
ATOM 9964 N N . GLY D 1 51 ? 24.322 125.116 82.447 1.00 69.38 166 GLY D N 1
ATOM 9965 C CA . GLY D 1 51 ? 24.274 124.656 83.820 1.00 68.79 166 GLY D CA 1
ATOM 9966 C C . GLY D 1 51 ? 23.855 125.717 84.824 1.00 72.93 166 GLY D C 1
ATOM 9967 O O . GLY D 1 51 ? 23.627 125.388 85.992 1.00 75.56 166 GLY D O 1
ATOM 9971 N N . TYR D 1 52 ? 23.729 126.967 84.403 1.00 68.47 167 TYR D N 1
ATOM 9972 C CA . TYR D 1 52 ? 23.318 128.014 85.316 1.00 71.46 167 TYR D CA 1
ATOM 9973 C C . TYR D 1 52 ? 21.885 127.768 85.755 1.00 78.40 167 TYR D C 1
ATOM 9974 O O . TYR D 1 52 ? 20.974 127.736 84.920 1.00 77.79 167 TYR D O 1
ATOM 9992 N N . LYS D 1 53 ? 21.687 127.601 87.070 1.00 75.67 168 LYS D N 1
ATOM 9993 C CA . LYS D 1 53 ? 20.364 127.402 87.654 1.00 71.89 168 LYS D CA 1
ATOM 9994 C C . LYS D 1 53 ? 20.025 128.470 88.704 1.00 71.95 168 LYS D C 1
ATOM 9995 O O . LYS D 1 53 ? 19.286 128.201 89.652 1.00 74.07 168 LYS D O 1
ATOM 10014 N N . GLN D 1 54 ? 20.527 129.701 88.528 1.00 77.16 169 GLN D N 1
ATOM 10015 C CA . GLN D 1 54 ? 20.335 130.823 89.483 1.00 76.63 169 GLN D CA 1
ATOM 10016 C C . GLN D 1 54 ? 20.966 130.546 90.856 1.00 73.75 169 GLN D C 1
ATOM 10017 O O . GLN D 1 54 ? 20.436 130.922 91.912 1.00 70.99 169 GLN D O 1
ATOM 10031 N N . GLN D 1 55 ? 22.144 129.926 90.831 1.00 71.58 170 GLN D N 1
ATOM 10032 C CA . GLN D 1 55 ? 22.935 129.734 92.035 1.00 66.78 170 GLN D CA 1
ATOM 10033 C C . GLN D 1 55 ? 23.254 131.058 92.726 1.00 57.24 170 GLN D C 1
ATOM 10034 O O . GLN D 1 55 ? 23.501 132.086 92.100 1.00 57.30 170 GLN D O 1
ATOM 10048 N N . VAL D 1 56 ? 23.276 131.028 94.050 1.00 62.51 171 VAL D N 1
ATOM 10049 C CA . VAL D 1 56 ? 23.528 132.267 94.782 1.00 61.74 171 VAL D CA 1
ATOM 10050 C C . VAL D 1 56 ? 24.833 132.915 94.328 1.00 52.24 171 VAL D C 1
ATOM 10051 O O . VAL D 1 56 ? 24.923 134.139 94.228 1.00 49.69 171 VAL D O 1
ATOM 10064 N N . VAL D 1 57 ? 25.850 132.121 94.019 1.00 49.18 172 VAL D N 1
ATOM 10065 C CA . VAL D 1 57 ? 27.158 132.669 93.702 1.00 52.22 172 VAL D CA 1
ATOM 10066 C C . VAL D 1 57 ? 27.584 132.148 92.353 1.00 48.60 172 VAL D C 1
ATOM 10067 O O . VAL D 1 57 ? 27.505 130.942 92.100 1.00 55.72 172 VAL D O 1
ATOM 10080 N N . THR D 1 58 ? 28.128 133.020 91.519 1.00 42.02 173 THR D N 1
ATOM 10081 C CA . THR D 1 58 ? 28.839 132.526 90.355 1.00 46.21 173 THR D CA 1
ATOM 10082 C C . THR D 1 58 ? 30.235 133.101 90.353 1.00 38.72 173 THR D C 1
ATOM 10083 O O . THR D 1 58 ? 30.431 134.261 90.681 1.00 40.85 173 THR D O 1
ATOM 10094 N N . VAL D 1 59 ? 31.184 132.283 89.947 1.00 46.31 174 VAL D N 1
ATOM 10095 C CA . VAL D 1 59 ? 32.600 132.603 89.966 1.00 50.64 174 VAL D CA 1
ATOM 10096 C C . VAL D 1 59 ? 33.111 132.793 88.551 1.00 51.14 174 VAL D C 1
ATOM 10097 O O . VAL D 1 59 ? 32.742 132.061 87.629 1.00 56.15 174 VAL D O 1
ATOM 10110 N N . MET D 1 60 ? 34.092 133.672 88.421 1.00 54.88 175 MET D N 1
ATOM 10111 C CA . MET D 1 60 ? 34.592 134.080 87.119 1.00 58.11 175 MET D CA 1
ATOM 10112 C C . MET D 1 60 ? 36.093 134.246 87.247 1.00 57.64 175 MET D C 1
ATOM 10113 O O . MET D 1 60 ? 36.552 135.296 87.684 1.00 70.51 175 MET D O 1
ATOM 10127 N N . ASP D 1 61 ? 36.855 133.233 86.866 1.00 64.00 176 ASP D N 1
ATOM 10128 C CA . ASP D 1 61 ? 38.305 133.283 87.034 1.00 72.54 176 ASP D CA 1
ATOM 10129 C C . ASP D 1 61 ? 39.012 133.579 85.713 1.00 79.60 176 ASP D C 1
ATOM 10130 O O . ASP D 1 61 ? 38.512 133.270 84.627 1.00 78.43 176 ASP D O 1
ATOM 10139 N N . ASP D 1 62 ? 40.191 134.203 85.829 1.00 79.08 177 ASP D N 1
ATOM 10140 C CA . ASP D 1 62 ? 41.005 134.602 84.679 1.00 76.23 177 ASP D CA 1
ATOM 10141 C C . ASP D 1 62 ? 40.262 135.602 83.784 1.00 79.12 177 ASP D C 1
ATOM 10142 O O . ASP D 1 62 ? 40.478 135.660 82.574 1.00 85.10 177 ASP D O 1
ATOM 10151 N N . LEU D 1 63 ? 39.376 136.397 84.377 1.00 74.60 178 LEU D N 1
ATOM 10152 C CA . LEU D 1 63 ? 38.737 137.527 83.715 1.00 75.43 178 LEU D CA 1
ATOM 10153 C C . LEU D 1 63 ? 39.794 138.432 83.094 1.00 82.83 178 LEU D C 1
ATOM 10154 O O . LEU D 1 63 ? 40.579 139.060 83.818 1.00 74.52 178 LEU D O 1
ATOM 10170 N N . CYS D 1 64 ? 39.836 138.496 81.758 1.00 84.45 179 CYS D N 1
ATOM 10171 C CA . CYS D 1 64 ? 40.860 139.284 81.046 1.00 80.75 179 CYS D CA 1
ATOM 10172 C C . CYS D 1 64 ? 40.359 140.709 80.795 1.00 77.31 179 CYS D C 1
ATOM 10173 O O . CYS D 1 64 ? 39.233 141.057 81.145 1.00 76.01 179 CYS D O 1
ATOM 10181 N N . GLY D 1 69 ? 35.839 143.099 74.248 1.00 94.66 184 GLY D N 1
ATOM 10182 C CA . GLY D 1 69 ? 36.012 142.254 75.414 1.00 85.72 184 GLY D CA 1
ATOM 10183 C C . GLY D 1 69 ? 34.841 141.322 75.656 1.00 90.66 184 GLY D C 1
ATOM 10184 O O . GLY D 1 69 ? 33.748 141.752 76.053 1.00 88.37 184 GLY D O 1
ATOM 10187 N N . LYS D 1 70 ? 35.067 140.030 75.407 1.00 89.36 185 LYS D N 1
ATOM 10188 C CA . LYS D 1 70 ? 34.028 139.038 75.648 1.00 83.59 185 LYS D CA 1
ATOM 10189 C C . LYS D 1 70 ? 33.724 138.949 77.128 1.00 84.72 185 LYS D C 1
ATOM 10190 O O . LYS D 1 70 ? 32.589 139.197 77.559 1.00 82.12 185 LYS D O 1
ATOM 10209 N N . ASP D 1 71 ? 34.752 138.624 77.925 1.00 91.21 186 ASP D N 1
ATOM 10210 C CA . ASP D 1 71 ? 34.607 138.533 79.377 1.00 81.27 186 ASP D CA 1
ATOM 10211 C C . ASP D 1 71 ? 33.979 139.795 79.936 1.00 82.58 186 ASP D C 1
ATOM 10212 O O . ASP D 1 71 ? 32.950 139.743 80.616 1.00 85.98 186 ASP D O 1
ATOM 10221 N N . MET D 1 72 ? 34.577 140.950 79.643 1.00 84.90 187 MET D N 1
ATOM 10222 C CA . MET D 1 72 ? 34.147 142.181 80.298 1.00 85.93 187 MET D CA 1
ATOM 10223 C C . MET D 1 72 ? 32.696 142.507 79.964 1.00 78.75 187 MET D C 1
ATOM 10224 O O . MET D 1 72 ? 31.838 142.557 80.849 1.00 75.65 187 MET D O 1
ATOM 10238 N N . SER D 1 73 ? 32.396 142.722 78.685 1.00 81.81 188 SER D N 1
ATOM 10239 C CA . SER D 1 73 ? 31.009 142.951 78.290 1.00 87.05 188 SER D CA 1
ATOM 10240 C C . SER D 1 73 ? 30.080 141.959 78.978 1.00 84.58 188 SER D C 1
ATOM 10241 O O . SER D 1 73 ? 28.977 142.318 79.406 1.00 86.59 188 SER D O 1
ATOM 10249 N N . LEU D 1 74 ? 30.522 140.706 79.107 1.00 79.30 189 LEU D N 1
ATOM 10250 C CA . LEU D 1 74 ? 29.736 139.696 79.809 1.00 79.54 189 LEU D CA 1
ATOM 10251 C C . LEU D 1 74 ? 29.631 139.998 81.309 1.00 80.14 189 LEU D C 1
ATOM 10252 O O . LEU D 1 74 ? 28.528 140.037 81.876 1.00 74.27 189 LEU D O 1
ATOM 10268 N N . PHE D 1 75 ? 30.782 140.160 81.980 1.00 78.00 190 PHE D N 1
ATOM 10269 C CA . PHE D 1 75 ? 30.808 140.529 83.393 1.00 72.67 190 PHE D CA 1
ATOM 10270 C C . PHE D 1 75 ? 29.892 141.716 83.689 1.00 75.71 190 PHE D C 1
ATOM 10271 O O . PHE D 1 75 ? 29.116 141.692 84.654 1.00 73.86 190 PHE D O 1
ATOM 10288 N N . CYS D 1 76 ? 29.931 142.744 82.838 1.00 79.23 191 CYS D N 1
ATOM 10289 C CA . CYS D 1 76 ? 29.225 143.990 83.111 1.00 74.97 191 CYS D CA 1
ATOM 10290 C C . CYS D 1 76 ? 27.708 143.852 83.121 1.00 69.29 191 CYS D C 1
ATOM 10291 O O . CYS D 1 76 ? 27.023 144.754 83.609 1.00 71.94 191 CYS D O 1
ATOM 10299 N N . GLN D 1 77 ? 27.162 142.754 82.624 1.00 73.15 192 GLN D N 1
ATOM 10300 C CA . GLN D 1 77 ? 25.724 142.550 82.641 1.00 77.30 192 GLN D CA 1
ATOM 10301 C C . GLN D 1 77 ? 25.289 141.689 83.814 1.00 73.97 192 GLN D C 1
ATOM 10302 O O . GLN D 1 77 ? 24.186 141.882 84.346 1.00 70.26 192 GLN D O 1
ATOM 10316 N N . MET D 1 78 ? 26.165 140.796 84.279 1.00 74.76 193 MET D N 1
ATOM 10317 C CA . MET D 1 78 ? 25.883 140.058 85.507 1.00 72.51 193 MET D CA 1
ATOM 10318 C C . MET D 1 78 ? 25.737 140.993 86.699 1.00 63.10 193 MET D C 1
ATOM 10319 O O . MET D 1 78 ? 24.774 140.891 87.469 1.00 56.99 193 MET D O 1
ATOM 10333 N N . VAL D 1 79 ? 26.685 141.914 86.858 1.00 70.51 194 VAL D N 1
ATOM 10334 C CA . VAL D 1 79 ? 26.749 142.767 88.059 1.00 73.30 194 VAL D CA 1
ATOM 10335 C C . VAL D 1 79 ? 25.974 144.031 87.713 1.00 68.25 194 VAL D C 1
ATOM 10336 O O . VAL D 1 79 ? 26.532 145.086 87.403 1.00 76.79 194 VAL D O 1
ATOM 10349 N N . SER D 1 80 ? 24.656 143.934 87.779 1.00 66.58 195 SER D N 1
ATOM 10350 C CA . SER D 1 80 ? 23.844 145.049 87.333 1.00 73.47 195 SER D CA 1
ATOM 10351 C C . SER D 1 80 ? 22.479 144.981 87.978 1.00 78.18 195 SER D C 1
ATOM 10352 O O . SER D 1 80 ? 22.140 144.027 88.685 1.00 78.44 195 SER D O 1
ATOM 10360 N N . THR D 1 81 ? 21.683 146.005 87.677 1.00 82.99 196 THR D N 1
ATOM 10361 C CA . THR D 1 81 ? 20.283 146.092 88.064 1.00 84.32 196 THR D CA 1
ATOM 10362 C C . THR D 1 81 ? 19.352 145.463 87.029 1.00 84.58 196 THR D C 1
ATOM 10363 O O . THR D 1 81 ? 18.264 144.994 87.397 1.00 78.63 196 THR D O 1
ATOM 10374 N N . VAL D 1 82 ? 19.794 145.379 85.757 1.00 80.52 197 VAL D N 1
ATOM 10375 C CA . VAL D 1 82 ? 18.923 145.117 84.610 1.00 89.01 197 VAL D CA 1
ATOM 10376 C C . VAL D 1 82 ? 18.974 143.646 84.230 1.00 82.63 197 VAL D C 1
ATOM 10377 O O . VAL D 1 82 ? 20.056 143.045 84.142 1.00 76.85 197 VAL D O 1
ATOM 10390 N N . ASP D 1 83 ? 17.803 143.084 83.935 1.00 92.94 198 ASP D N 1
ATOM 10391 C CA . ASP D 1 83 ? 17.680 141.666 83.601 1.00 88.23 198 ASP D CA 1
ATOM 10392 C C . ASP D 1 83 ? 18.654 141.271 82.498 1.00 84.72 198 ASP D C 1
ATOM 10393 O O . ASP D 1 83 ? 18.736 141.919 81.446 1.00 76.17 198 ASP D O 1
ATOM 10402 N N . PHE D 1 84 ? 19.385 140.189 82.748 1.00 90.22 199 PHE D N 1
ATOM 10403 C CA . PHE D 1 84 ? 20.349 139.643 81.802 1.00 73.54 199 PHE D CA 1
ATOM 10404 C C . PHE D 1 84 ? 20.043 138.159 81.684 1.00 74.75 199 PHE D C 1
ATOM 10405 O O . PHE D 1 84 ? 20.223 137.399 82.642 1.00 75.19 199 PHE D O 1
ATOM 10422 N N . ILE D 1 85 ? 19.512 137.779 80.527 1.00 79.92 200 ILE D N 1
ATOM 10423 C CA . ILE D 1 85 ? 19.251 136.393 80.159 1.00 67.34 200 ILE D CA 1
ATOM 10424 C C . ILE D 1 85 ? 20.458 135.940 79.334 1.00 76.02 200 ILE D C 1
ATOM 10425 O O . ILE D 1 85 ? 20.639 136.428 78.204 1.00 71.11 200 ILE D O 1
ATOM 10441 N N . PRO D 1 86 ? 21.345 135.106 79.878 1.00 74.11 201 PRO D N 1
ATOM 10442 C CA . PRO D 1 86 ? 22.682 134.923 79.272 1.00 67.61 201 PRO D CA 1
ATOM 10443 C C . PRO D 1 86 ? 22.686 133.832 78.221 1.00 65.03 201 PRO D C 1
ATOM 10444 O O . PRO D 1 86 ? 21.872 132.904 78.286 1.00 72.70 201 PRO D O 1
ATOM 10455 N N . PRO D 1 87 ? 23.638 133.847 77.290 1.00 61.37 202 PRO D N 1
ATOM 10456 C CA . PRO D 1 87 ? 23.610 132.849 76.207 1.00 66.01 202 PRO D CA 1
ATOM 10457 C C . PRO D 1 87 ? 23.853 131.432 76.707 1.00 72.32 202 PRO D C 1
ATOM 10458 O O . PRO D 1 87 ? 24.746 131.174 77.524 1.00 75.65 202 PRO D O 1
ATOM 10469 N N . MET D 1 88 ? 23.035 130.515 76.206 1.00 65.64 203 MET D N 1
ATOM 10470 C CA . MET D 1 88 ? 23.207 129.076 76.366 1.00 67.67 203 MET D CA 1
ATOM 10471 C C . MET D 1 88 ? 23.570 128.417 75.038 1.00 73.41 203 MET D C 1
ATOM 10472 O O . MET D 1 88 ? 23.245 128.923 73.959 1.00 85.90 203 MET D O 1
ATOM 10486 N N . ALA D 1 89 ? 24.221 127.258 75.119 1.00 75.01 204 ALA D N 1
ATOM 10487 C CA . ALA D 1 89 ? 24.493 126.419 73.952 1.00 68.60 204 ALA D CA 1
ATOM 10488 C C . ALA D 1 89 ? 23.596 125.197 73.901 1.00 67.16 204 ALA D C 1
ATOM 10489 O O . ALA D 1 89 ? 23.888 124.257 73.163 1.00 77.02 204 ALA D O 1
ATOM 10496 N N . SER D 1 90 ? 22.526 125.188 74.678 1.00 69.53 205 SER D N 1
ATOM 10497 C CA . SER D 1 90 ? 21.539 124.120 74.677 1.00 72.10 205 SER D CA 1
ATOM 10498 C C . SER D 1 90 ? 20.193 124.819 74.664 1.00 70.46 205 SER D C 1
ATOM 10499 O O . SER D 1 90 ? 19.820 125.468 75.644 1.00 74.72 205 SER D O 1
ATOM 10507 N N . LEU D 1 91 ? 19.483 124.732 73.547 1.00 66.81 206 LEU D N 1
ATOM 10508 C CA . LEU D 1 91 ? 18.173 125.346 73.500 1.00 62.82 206 LEU D CA 1
ATOM 10509 C C . LEU D 1 91 ? 17.328 124.950 74.706 1.00 68.75 206 LEU D C 1
ATOM 10510 O O . LEU D 1 91 ? 16.502 125.741 75.184 1.00 67.02 206 LEU D O 1
ATOM 10526 N N . ALA D 1 92 ? 17.519 123.736 75.222 1.00 67.19 207 ALA D N 1
ATOM 10527 C CA . ALA D 1 92 ? 16.698 123.289 76.348 1.00 67.99 207 ALA D CA 1
ATOM 10528 C C . ALA D 1 92 ? 16.943 124.119 77.604 1.00 70.89 207 ALA D C 1
ATOM 10529 O O . ALA D 1 92 ? 16.037 124.278 78.428 1.00 75.98 207 ALA D O 1
ATOM 10536 N N . GLU D 1 93 ? 18.150 124.638 77.785 1.00 64.71 208 GLU D N 1
ATOM 10537 C CA . GLU D 1 93 ? 18.419 125.406 78.990 1.00 73.64 208 GLU D CA 1
ATOM 10538 C C . GLU D 1 93 ? 17.942 126.848 78.850 1.00 74.71 208 GLU D C 1
ATOM 10539 O O . GLU D 1 93 ? 17.321 127.392 79.770 1.00 80.72 208 GLU D O 1
ATOM 10551 N N . ALA D 1 94 ? 18.179 127.459 77.693 1.00 85.48 209 ALA D N 1
ATOM 10552 C CA . ALA D 1 94 ? 18.035 128.899 77.495 1.00 81.22 209 ALA D CA 1
ATOM 10553 C C . ALA D 1 94 ? 16.744 129.488 78.039 1.00 73.97 209 ALA D C 1
ATOM 10554 O O . ALA D 1 94 ? 15.769 128.775 78.296 1.00 70.98 209 ALA D O 1
ATOM 10561 N N . GLY D 1 95 ? 16.764 130.804 78.247 1.00 79.89 210 GLY D N 1
ATOM 10562 C CA . GLY D 1 95 ? 15.641 131.551 78.766 1.00 75.90 210 GLY D CA 1
ATOM 10563 C C . GLY D 1 95 ? 15.838 132.133 80.155 1.00 80.58 210 GLY D C 1
ATOM 10564 O O . GLY D 1 95 ? 15.114 133.075 80.523 1.00 81.58 210 GLY D O 1
ATOM 10568 N N . VAL D 1 96 ? 16.799 131.637 80.927 1.00 78.34 211 VAL D N 1
ATOM 10569 C CA . VAL D 1 96 ? 16.880 131.977 82.347 1.00 78.89 211 VAL D CA 1
ATOM 10570 C C . VAL D 1 96 ? 17.553 133.330 82.521 1.00 67.57 211 VAL D C 1
ATOM 10571 O O . VAL D 1 96 ? 18.596 133.604 81.927 1.00 69.26 211 VAL D O 1
ATOM 10584 N N . SER D 1 97 ? 16.957 134.180 83.345 1.00 72.70 212 SER D N 1
ATOM 10585 C CA . SER D 1 97 ? 17.598 135.423 83.754 1.00 79.34 212 SER D CA 1
ATOM 10586 C C . SER D 1 97 ? 18.675 135.150 84.811 1.00 68.89 212 SER D C 1
ATOM 10587 O O . SER D 1 97 ? 18.705 134.103 85.451 1.00 65.08 212 SER D O 1
ATOM 10595 N N . PHE D 1 98 ? 19.573 136.121 84.977 1.00 76.32 213 PHE D N 1
ATOM 10596 C CA . PHE D 1 98 ? 20.713 136.039 85.898 1.00 73.43 213 PHE D CA 1
ATOM 10597 C C . PHE D 1 98 ? 20.359 136.729 87.206 1.00 68.42 213 PHE D C 1
ATOM 10598 O O . PHE D 1 98 ? 20.271 137.959 87.248 1.00 77.94 213 PHE D O 1
ATOM 10615 N N . THR D 1 99 ? 20.182 135.958 88.274 1.00 67.24 214 THR D N 1
ATOM 10616 C CA . THR D 1 99 ? 19.822 136.520 89.577 1.00 76.75 214 THR D CA 1
ATOM 10617 C C . THR D 1 99 ? 20.749 136.009 90.693 1.00 75.02 214 THR D C 1
ATOM 10618 O O . THR D 1 99 ? 20.301 135.597 91.771 1.00 66.84 214 THR D O 1
ATOM 10629 N N . SER D 1 100 ? 22.058 136.051 90.462 1.00 70.96 215 SER D N 1
ATOM 10630 C CA . SER D 1 100 ? 23.005 135.690 91.511 1.00 67.60 215 SER D CA 1
ATOM 10631 C C . SER D 1 100 ? 23.246 136.879 92.424 1.00 61.94 215 SER D C 1
ATOM 10632 O O . SER D 1 100 ? 23.300 138.024 91.969 1.00 63.28 215 SER D O 1
ATOM 10640 N N . LYS D 1 101 ? 23.413 136.588 93.720 1.00 66.77 216 LYS D N 1
ATOM 10641 C CA . LYS D 1 101 ? 23.574 137.604 94.763 1.00 63.19 216 LYS D CA 1
ATOM 10642 C C . LYS D 1 101 ? 24.999 138.072 94.945 1.00 56.43 216 LYS D C 1
ATOM 10643 O O . LYS D 1 101 ? 25.197 139.164 95.483 1.00 64.10 216 LYS D O 1
ATOM 10662 N N . PHE D 1 102 ? 25.985 137.273 94.547 1.00 48.24 217 PHE D N 1
ATOM 10663 C CA . PHE D 1 102 ? 27.376 137.678 94.571 1.00 46.41 217 PHE D CA 1
ATOM 10664 C C . PHE D 1 102 ? 28.034 137.210 93.286 1.00 47.58 217 PHE D C 1
ATOM 10665 O O . PHE D 1 102 ? 27.588 136.246 92.666 1.00 54.35 217 PHE D O 1
ATOM 10682 N N . VAL D 1 103 ? 29.107 137.900 92.906 1.00 52.24 218 VAL D N 1
ATOM 10683 C CA . VAL D 1 103 ? 29.982 137.514 91.808 1.00 51.41 218 VAL D CA 1
ATOM 10684 C C . VAL D 1 103 ? 31.414 137.692 92.286 1.00 42.42 218 VAL D C 1
ATOM 10685 O O . VAL D 1 103 ? 31.813 138.801 92.648 1.00 47.80 218 VAL D O 1
ATOM 10698 N N . ILE D 1 104 ? 32.187 136.617 92.271 1.00 45.64 219 ILE D N 1
ATOM 10699 C CA . ILE D 1 104 ? 33.574 136.639 92.706 1.00 48.59 219 ILE D CA 1
ATOM 10700 C C . ILE D 1 104 ? 34.444 136.401 91.479 1.00 52.11 219 ILE D C 1
ATOM 10701 O O . ILE D 1 104 ? 34.236 135.438 90.729 1.00 53.68 219 ILE D O 1
ATOM 10717 N N . ALA D 1 105 ? 35.454 137.233 91.303 1.00 51.86 220 ALA D N 1
ATOM 10718 C CA . ALA D 1 105 ? 36.249 137.200 90.091 1.00 52.58 220 ALA D CA 1
ATOM 10719 C C . ALA D 1 105 ? 37.720 137.333 90.441 1.00 57.20 220 ALA D C 1
ATOM 10720 O O . ALA D 1 105 ? 38.087 137.868 91.493 1.00 63.04 220 ALA D O 1
ATOM 10727 N N . SER D 1 106 ? 38.559 136.840 89.540 1.00 52.47 221 SER D N 1
ATOM 10728 C CA . SER D 1 106 ? 40.001 136.972 89.662 1.00 58.45 221 SER D CA 1
ATOM 10729 C C . SER D 1 106 ? 40.610 137.354 88.314 1.00 72.77 221 SER D C 1
ATOM 10730 O O . SER D 1 106 ? 40.031 137.093 87.253 1.00 73.36 221 SER D O 1
ATOM 10738 N N . THR D 1 107 ? 41.796 137.960 88.342 1.00 74.54 222 THR D N 1
ATOM 10739 C CA . THR D 1 107 ? 42.389 138.394 87.082 1.00 71.17 222 THR D CA 1
ATOM 10740 C C . THR D 1 107 ? 43.896 138.602 87.224 1.00 81.55 222 THR D C 1
ATOM 10741 O O . THR D 1 107 ? 44.498 138.298 88.261 1.00 82.24 222 THR D O 1
ATOM 10752 N N . ASN D 1 108 ? 44.491 139.144 86.151 1.00 93.18 223 ASN D N 1
ATOM 10753 C CA . ASN D 1 108 ? 45.932 139.258 85.931 1.00 90.39 223 ASN D CA 1
ATOM 10754 C C . ASN D 1 108 ? 46.621 140.092 87.006 1.00 93.51 223 ASN D C 1
ATOM 10755 O O . ASN D 1 108 ? 45.999 140.836 87.765 1.00 93.16 223 ASN D O 1
ATOM 10766 N N . ALA D 1 109 ? 47.952 140.014 86.995 1.00 101.18 224 ALA D N 1
ATOM 10767 C CA . ALA D 1 109 ? 48.754 140.753 87.958 1.00 93.78 224 ALA D CA 1
ATOM 10768 C C . ALA D 1 109 ? 48.286 142.202 88.056 1.00 100.31 224 ALA D C 1
ATOM 10769 O O . ALA D 1 109 ? 47.786 142.643 89.096 1.00 105.63 224 ALA D O 1
ATOM 10776 N N . THR D 1 110 ? 48.399 142.949 86.968 1.00 96.13 225 THR D N 1
ATOM 10777 C CA . THR D 1 110 ? 48.274 144.401 87.061 1.00 106.48 225 THR D CA 1
ATOM 10778 C C . THR D 1 110 ? 46.823 144.878 87.090 1.00 106.70 225 THR D C 1
ATOM 10779 O O . THR D 1 110 ? 46.502 145.845 87.783 1.00 100.39 225 THR D O 1
ATOM 10790 N N . ASP D 1 121 ? 37.937 152.565 83.425 1.00 83.10 236 ASP D N 1
ATOM 10791 C CA . ASP D 1 121 ? 37.028 153.703 83.555 1.00 88.97 236 ASP D CA 1
ATOM 10792 C C . ASP D 1 121 ? 35.858 153.378 84.479 1.00 92.16 236 ASP D C 1
ATOM 10793 O O . ASP D 1 121 ? 35.907 153.622 85.694 1.00 88.55 236 ASP D O 1
ATOM 10801 N N . ALA D 1 122 ? 34.814 152.816 83.866 1.00 89.58 237 ALA D N 1
ATOM 10802 C CA . ALA D 1 122 ? 33.524 152.612 84.505 1.00 91.44 237 ALA D CA 1
ATOM 10803 C C . ALA D 1 122 ? 33.423 151.289 85.248 1.00 86.09 237 ALA D C 1
ATOM 10804 O O . ALA D 1 122 ? 32.528 151.134 86.088 1.00 85.33 237 ALA D O 1
ATOM 10811 N N . ILE D 1 123 ? 34.304 150.335 84.943 1.00 83.23 238 ILE D N 1
ATOM 10812 C CA . ILE D 1 123 ? 34.260 149.027 85.589 1.00 82.83 238 ILE D CA 1
ATOM 10813 C C . ILE D 1 123 ? 34.514 149.169 87.085 1.00 84.60 238 ILE D C 1
ATOM 10814 O O . ILE D 1 123 ? 33.733 148.697 87.921 1.00 74.54 238 ILE D O 1
ATOM 10830 N N . ARG D 1 124 ? 35.620 149.822 87.437 1.00 84.62 239 ARG D N 1
ATOM 10831 C CA . ARG D 1 124 ? 36.035 150.020 88.819 1.00 84.75 239 ARG D CA 1
ATOM 10832 C C . ARG D 1 124 ? 34.848 150.365 89.722 1.00 80.92 239 ARG D C 1
ATOM 10833 O O . ARG D 1 124 ? 34.829 149.985 90.902 1.00 77.87 239 ARG D O 1
ATOM 10854 N N . ARG D 1 125 ? 33.838 151.038 89.160 1.00 75.55 240 ARG D N 1
ATOM 10855 C CA . ARG D 1 125 ? 32.615 151.380 89.886 1.00 76.85 240 ARG D CA 1
ATOM 10856 C C . ARG D 1 125 ? 31.764 150.163 90.245 1.00 71.83 240 ARG D C 1
ATOM 10857 O O . ARG D 1 125 ? 30.882 150.265 91.109 1.00 65.88 240 ARG D O 1
ATOM 10876 N N . ARG D 1 126 ? 31.963 149.028 89.585 1.00 72.35 241 ARG D N 1
ATOM 10877 C CA . ARG D 1 126 ? 31.087 147.886 89.843 1.00 74.68 241 ARG D CA 1
ATOM 10878 C C . ARG D 1 126 ? 31.697 146.892 90.815 1.00 73.03 241 ARG D C 1
ATOM 10879 O O . ARG D 1 126 ? 30.969 146.066 91.374 1.00 69.19 241 ARG D O 1
ATOM 10900 N N . PHE D 1 127 ? 33.004 146.966 91.047 1.00 74.08 242 PHE D N 1
ATOM 10901 C CA . PHE D 1 127 ? 33.663 146.130 92.037 1.00 61.42 242 PHE D CA 1
ATOM 10902 C C . PHE D 1 127 ? 33.315 146.655 93.421 1.00 58.50 242 PHE D C 1
ATOM 10903 O O . PHE D 1 127 ? 33.759 147.739 93.797 1.00 60.88 242 PHE D O 1
ATOM 10920 N N . TYR D 1 128 ? 32.500 145.925 94.184 1.00 58.18 243 TYR D N 1
ATOM 10921 C CA . TYR D 1 128 ? 32.218 146.399 95.523 1.00 56.59 243 TYR D CA 1
ATOM 10922 C C . TYR D 1 128 ? 33.457 146.328 96.401 1.00 58.34 243 TYR D C 1
ATOM 10923 O O . TYR D 1 128 ? 33.559 147.085 97.370 1.00 65.69 243 TYR D O 1
ATOM 10941 N N . MET D 1 129 ? 34.374 145.402 96.101 1.00 55.07 244 MET D N 1
ATOM 10942 C CA . MET D 1 129 ? 35.753 145.392 96.577 1.00 59.48 244 MET D CA 1
ATOM 10943 C C . MET D 1 129 ? 36.636 144.874 95.461 1.00 50.97 244 MET D C 1
ATOM 10944 O O . MET D 1 129 ? 36.208 144.035 94.669 1.00 54.46 244 MET D O 1
ATOM 10958 N N . ASP D 1 130 ? 37.897 145.311 95.466 1.00 60.97 245 ASP D N 1
ATOM 10959 C CA . ASP D 1 130 ? 38.855 145.047 94.390 1.00 61.97 245 ASP D CA 1
ATOM 10960 C C . ASP D 1 130 ? 40.220 144.823 95.023 1.00 62.83 245 ASP D C 1
ATOM 10961 O O . ASP D 1 130 ? 40.770 145.748 95.634 1.00 67.88 245 ASP D O 1
ATOM 10970 N N . CYS D 1 131 ? 40.782 143.616 94.895 1.00 53.95 246 CYS D N 1
ATOM 10971 C CA . CYS D 1 131 ? 41.840 143.235 95.814 1.00 66.48 246 CYS D CA 1
ATOM 10972 C C . CYS D 1 131 ? 43.056 142.631 95.133 1.00 67.55 246 CYS D C 1
ATOM 10973 O O . CYS D 1 131 ? 42.926 141.796 94.237 1.00 67.46 246 CYS D O 1
ATOM 10981 N N . ASP D 1 132 ? 44.240 143.063 95.600 1.00 70.16 247 ASP D N 1
ATOM 10982 C CA . ASP D 1 132 ? 45.490 142.336 95.423 1.00 68.74 247 ASP D CA 1
ATOM 10983 C C . ASP D 1 132 ? 45.611 141.256 96.481 1.00 66.03 247 ASP D C 1
ATOM 10984 O O . ASP D 1 132 ? 45.475 141.526 97.678 1.00 67.51 247 ASP D O 1
ATOM 10993 N N . ILE D 1 133 ? 45.922 140.071 96.038 1.00 69.11 248 ILE D N 1
ATOM 10994 C CA . ILE D 1 133 ? 46.115 138.904 96.882 1.00 64.09 248 ILE D CA 1
ATOM 10995 C C . ILE D 1 133 ? 47.584 138.812 97.242 1.00 65.94 248 ILE D C 1
ATOM 10996 O O . ILE D 1 133 ? 48.447 139.074 96.399 1.00 75.66 248 ILE D O 1
ATOM 11012 N N . GLU D 1 134 ? 47.874 138.415 98.483 1.00 63.65 249 GLU D N 1
ATOM 11013 C CA . GLU D 1 134 ? 49.241 138.360 99.016 1.00 64.24 249 GLU D CA 1
ATOM 11014 C C . GLU D 1 134 ? 49.532 136.993 99.602 1.00 58.97 249 GLU D C 1
ATOM 11015 O O . GLU D 1 134 ? 48.828 136.553 100.514 1.00 59.85 249 GLU D O 1
ATOM 11027 N N . VAL D 1 135 ? 50.582 136.356 99.128 1.00 57.87 250 VAL D N 1
ATOM 11028 C CA . VAL D 1 135 ? 51.135 135.194 99.800 1.00 65.63 250 VAL D CA 1
ATOM 11029 C C . VAL D 1 135 ? 52.140 135.721 100.817 1.00 71.27 250 VAL D C 1
ATOM 11030 O O . VAL D 1 135 ? 53.018 136.525 100.475 1.00 72.71 250 VAL D O 1
ATOM 11043 N N . THR D 1 136 ? 51.962 135.343 102.078 1.00 70.37 251 THR D N 1
ATOM 11044 C CA . THR D 1 136 ? 52.919 135.700 103.113 1.00 69.65 251 THR D CA 1
ATOM 11045 C C . THR D 1 136 ? 54.258 135.023 102.842 1.00 78.10 251 THR D C 1
ATOM 11046 O O . THR D 1 136 ? 54.332 133.958 102.222 1.00 81.01 251 THR D O 1
ATOM 11057 N N . ASP D 1 137 ? 55.334 135.657 103.307 1.00 81.62 252 ASP D N 1
ATOM 11058 C CA . ASP D 1 137 ? 56.671 135.190 102.942 1.00 87.27 252 ASP D CA 1
ATOM 11059 C C . ASP D 1 137 ? 56.883 133.728 103.338 1.00 84.17 252 ASP D C 1
ATOM 11060 O O . ASP D 1 137 ? 57.310 132.908 102.514 1.00 81.53 252 ASP D O 1
ATOM 11069 N N . SER D 1 138 ? 56.616 133.394 104.609 1.00 77.74 253 SER D N 1
ATOM 11070 C CA . SER D 1 138 ? 56.752 132.024 105.096 1.00 75.51 253 SER D CA 1
ATOM 11071 C C . SER D 1 138 ? 56.309 131.001 104.052 1.00 88.40 253 SER D C 1
ATOM 11072 O O . SER D 1 138 ? 57.052 130.066 103.726 1.00 99.74 253 SER D O 1
ATOM 11080 N N . TYR D 1 139 ? 55.109 131.166 103.498 1.00 83.95 254 TYR D N 1
ATOM 11081 C CA . TYR D 1 139 ? 54.539 130.148 102.628 1.00 83.66 254 TYR D CA 1
ATOM 11082 C C . TYR D 1 139 ? 54.889 130.324 101.155 1.00 85.54 254 TYR D C 1
ATOM 11083 O O . TYR D 1 139 ? 54.252 129.690 100.311 1.00 89.50 254 TYR D O 1
ATOM 11101 N N . LYS D 1 140 ? 55.861 131.158 100.813 1.00 85.39 255 LYS D N 1
ATOM 11102 C CA . LYS D 1 140 ? 56.251 131.274 99.416 1.00 93.06 255 LYS D CA 1
ATOM 11103 C C . LYS D 1 140 ? 57.100 130.072 99.029 1.00 95.22 255 LYS D C 1
ATOM 11104 O O . LYS D 1 140 ? 58.071 129.750 99.718 1.00 100.99 255 LYS D O 1
ATOM 11123 N N . THR D 1 141 ? 56.732 129.403 97.934 1.00 91.95 256 THR D N 1
ATOM 11124 C CA . THR D 1 141 ? 57.531 128.276 97.451 1.00 98.63 256 THR D CA 1
ATOM 11125 C C . THR D 1 141 ? 58.947 128.760 97.211 1.00 106.54 256 THR D C 1
ATOM 11126 O O . THR D 1 141 ? 59.242 129.950 97.395 1.00 109.02 256 THR D O 1
ATOM 11137 N N . ASP D 1 142 ? 59.818 127.861 96.743 1.00 105.24 257 ASP D N 1
ATOM 11138 C CA . ASP D 1 142 ? 61.214 128.232 96.563 1.00 110.18 257 ASP D CA 1
ATOM 11139 C C . ASP D 1 142 ? 61.379 129.395 95.599 1.00 111.12 257 ASP D C 1
ATOM 11140 O O . ASP D 1 142 ? 62.454 130.007 95.578 1.00 112.48 257 ASP D O 1
ATOM 11149 N N . LEU D 1 143 ? 60.326 129.750 94.842 1.00 109.12 258 LEU D N 1
ATOM 11150 C CA . LEU D 1 143 ? 60.419 130.799 93.830 1.00 106.45 258 LEU D CA 1
ATOM 11151 C C . LEU D 1 143 ? 59.068 131.515 93.746 1.00 105.07 258 LEU D C 1
ATOM 11152 O O . LEU D 1 143 ? 58.222 131.213 92.898 1.00 108.63 258 LEU D O 1
ATOM 11168 N N . GLY D 1 144 ? 58.865 132.470 94.654 1.00 94.93 259 GLY D N 1
ATOM 11169 C CA . GLY D 1 144 ? 57.744 133.395 94.571 1.00 90.67 259 GLY D CA 1
ATOM 11170 C C . GLY D 1 144 ? 56.426 132.813 94.091 1.00 98.46 259 GLY D C 1
ATOM 11171 O O . GLY D 1 144 ? 55.770 133.371 93.206 1.00 99.62 259 GLY D O 1
ATOM 11175 N N . ARG D 1 145 ? 56.035 131.681 94.663 1.00 95.61 260 ARG D N 1
ATOM 11176 C CA . ARG D 1 145 ? 54.732 131.083 94.414 1.00 88.13 260 ARG D CA 1
ATOM 11177 C C . ARG D 1 145 ? 54.146 130.640 95.749 1.00 87.93 260 ARG D C 1
ATOM 11178 O O . ARG D 1 145 ? 54.854 130.542 96.758 1.00 92.77 260 ARG D O 1
ATOM 11199 N N . LEU D 1 146 ? 52.847 130.368 95.759 1.00 83.60 261 LEU D N 1
ATOM 11200 C CA . LEU D 1 146 ? 52.204 129.854 96.963 1.00 86.66 261 LEU D CA 1
ATOM 11201 C C . LEU D 1 146 ? 52.590 128.404 97.209 1.00 80.15 261 LEU D C 1
ATOM 11202 O O . LEU D 1 146 ? 52.515 127.570 96.306 1.00 78.00 261 LEU D O 1
ATOM 11218 N N . ASP D 1 147 ? 52.972 128.101 98.452 1.00 85.39 262 ASP D N 1
ATOM 11219 C CA . ASP D 1 147 ? 53.283 126.730 98.884 1.00 83.03 262 ASP D CA 1
ATOM 11220 C C . ASP D 1 147 ? 51.979 126.046 99.302 1.00 83.97 262 ASP D C 1
ATOM 11221 O O . ASP D 1 147 ? 51.684 125.858 100.489 1.00 85.74 262 ASP D O 1
ATOM 11230 N N . ALA D 1 148 ? 51.198 125.633 98.293 1.00 72.77 263 ALA D N 1
ATOM 11231 C CA . ALA D 1 148 ? 49.791 125.324 98.542 1.00 71.75 263 ALA D CA 1
ATOM 11232 C C . ALA D 1 148 ? 49.630 124.163 99.503 1.00 65.34 263 ALA D C 1
ATOM 11233 O O . ALA D 1 148 ? 48.726 124.165 100.344 1.00 64.70 263 ALA D O 1
ATOM 11240 N N . GLY D 1 149 ? 50.470 123.145 99.376 1.00 68.50 264 GLY D N 1
ATOM 11241 C CA . GLY D 1 149 ? 50.344 121.999 100.257 1.00 70.44 264 GLY D CA 1
ATOM 11242 C C . GLY D 1 149 ? 50.403 122.400 101.713 1.00 72.89 264 GLY D C 1
ATOM 11243 O O . GLY D 1 149 ? 49.575 121.984 102.529 1.00 71.95 264 GLY D O 1
ATOM 11247 N N . ARG D 1 150 ? 51.377 123.228 102.062 1.00 78.12 265 ARG D N 1
ATOM 11248 C CA . ARG D 1 150 ? 51.530 123.575 103.465 1.00 74.74 265 ARG D CA 1
ATOM 11249 C C . ARG D 1 150 ? 50.452 124.552 103.906 1.00 69.13 265 ARG D C 1
ATOM 11250 O O . ARG D 1 150 ? 49.846 124.368 104.964 1.00 72.60 265 ARG D O 1
ATOM 11271 N N . ALA D 1 151 ? 50.150 125.560 103.087 1.00 70.23 266 ALA D N 1
ATOM 11272 C CA . ALA D 1 151 ? 49.088 126.490 103.452 1.00 68.57 266 ALA D CA 1
ATOM 11273 C C . ALA D 1 151 ? 47.747 125.772 103.611 1.00 63.02 266 ALA D C 1
ATOM 11274 O O . ALA D 1 151 ? 46.919 126.176 104.440 1.00 59.93 266 ALA D O 1
ATOM 11281 N N . ALA D 1 152 ? 47.526 124.685 102.863 1.00 64.31 267 ALA D N 1
ATOM 11282 C CA . ALA D 1 152 ? 46.282 123.932 103.015 1.00 61.50 267 ALA D CA 1
ATOM 11283 C C . ALA D 1 152 ? 46.230 123.215 104.341 1.00 65.10 267 ALA D C 1
ATOM 11284 O O . ALA D 1 152 ? 45.141 122.980 104.867 1.00 66.28 267 ALA D O 1
ATOM 11291 N N . LYS D 1 153 ? 47.394 122.892 104.905 1.00 69.25 268 LYS D N 1
ATOM 11292 C CA . LYS D 1 153 ? 47.471 122.094 106.122 1.00 64.76 268 LYS D CA 1
ATOM 11293 C C . LYS D 1 153 ? 46.823 122.807 107.300 1.00 63.87 268 LYS D C 1
ATOM 11294 O O . LYS D 1 153 ? 47.078 123.984 107.565 1.00 66.21 268 LYS D O 1
ATOM 11313 N N . LEU D 1 154 ? 46.036 122.065 108.055 1.00 59.95 269 LEU D N 1
ATOM 11314 C CA . LEU D 1 154 ? 45.044 122.706 108.886 1.00 59.49 269 LEU D CA 1
ATOM 11315 C C . LEU D 1 154 ? 45.662 123.282 110.143 1.00 65.23 269 LEU D C 1
ATOM 11316 O O . LEU D 1 154 ? 46.813 123.014 110.489 1.00 69.07 269 LEU D O 1
ATOM 11332 N N . CYS D 1 155 ? 44.873 124.123 110.807 1.00 69.70 270 CYS D N 1
ATOM 11333 C CA . CYS D 1 155 ? 45.247 124.787 112.050 1.00 71.52 270 CYS D CA 1
ATOM 11334 C C . CYS D 1 155 ? 44.589 124.069 113.219 1.00 74.58 270 CYS D C 1
ATOM 11335 O O . CYS D 1 155 ? 43.558 123.410 113.074 1.00 76.88 270 CYS D O 1
ATOM 11343 N N . SER D 1 156 ? 45.199 124.200 114.388 1.00 80.39 271 SER D N 1
ATOM 11344 C CA . SER D 1 156 ? 44.653 123.538 115.559 1.00 83.55 271 SER D CA 1
ATOM 11345 C C . SER D 1 156 ? 43.579 124.395 116.195 1.00 85.32 271 SER D C 1
ATOM 11346 O O . SER D 1 156 ? 42.547 123.881 116.637 1.00 100.09 271 SER D O 1
ATOM 11354 N N . GLU D 1 157 ? 43.801 125.698 116.214 1.00 80.16 272 GLU D N 1
ATOM 11355 C CA . GLU D 1 157 ? 42.837 126.670 116.715 1.00 80.74 272 GLU D CA 1
ATOM 11356 C C . GLU D 1 157 ? 41.946 127.210 115.585 1.00 83.43 272 GLU D C 1
ATOM 11357 O O . GLU D 1 157 ? 42.401 127.401 114.450 1.00 76.32 272 GLU D O 1
ATOM 11369 N N . ASN D 1 158 ? 40.674 127.483 115.909 1.00 78.38 273 ASN D N 1
ATOM 11370 C CA . ASN D 1 158 ? 39.702 127.965 114.926 1.00 63.82 273 ASN D CA 1
ATOM 11371 C C . ASN D 1 158 ? 38.977 129.202 115.437 1.00 62.50 273 ASN D C 1
ATOM 11372 O O . ASN D 1 158 ? 37.942 129.089 116.094 1.00 63.39 273 ASN D O 1
ATOM 11383 N N . ASN D 1 159 ? 39.465 130.384 115.058 1.00 71.02 274 ASN D N 1
ATOM 11384 C CA . ASN D 1 159 ? 38.820 131.651 115.391 1.00 63.96 274 ASN D CA 1
ATOM 11385 C C . ASN D 1 159 ? 38.076 132.283 114.212 1.00 63.28 274 ASN D C 1
ATOM 11386 O O . ASN D 1 159 ? 37.719 133.459 114.304 1.00 60.06 274 ASN D O 1
ATOM 11397 N N . THR D 1 160 ? 37.843 131.551 113.111 1.00 59.63 275 THR D N 1
ATOM 11398 C CA . THR D 1 160 ? 37.135 132.101 111.951 1.00 55.19 275 THR D CA 1
ATOM 11399 C C . THR D 1 160 ? 35.663 132.304 112.247 1.00 54.18 275 THR D C 1
ATOM 11400 O O . THR D 1 160 ? 35.078 131.634 113.098 1.00 58.00 275 THR D O 1
ATOM 11411 N N . ALA D 1 161 ? 35.054 133.244 111.521 1.00 59.45 276 ALA D N 1
ATOM 11412 C CA . ALA D 1 161 ? 33.620 133.489 111.637 1.00 51.27 276 ALA D CA 1
ATOM 11413 C C . ALA D 1 161 ? 32.774 132.638 110.713 1.00 49.86 276 ALA D C 1
ATOM 11414 O O . ALA D 1 161 ? 31.549 132.707 110.834 1.00 54.96 276 ALA D O 1
ATOM 11421 N N . ASN D 1 162 ? 33.375 131.806 109.807 1.00 54.89 277 ASN D N 1
ATOM 11422 C CA . ASN D 1 162 ? 32.596 131.197 108.722 1.00 57.35 277 ASN D CA 1
ATOM 11423 C C . ASN D 1 162 ? 33.056 129.821 108.256 1.00 54.91 277 ASN D C 1
ATOM 11424 O O . ASN D 1 162 ? 32.500 129.324 107.270 1.00 62.51 277 ASN D O 1
ATOM 11435 N N . PHE D 1 163 ? 34.017 129.180 108.900 1.00 53.67 278 PHE D N 1
ATOM 11436 C CA . PHE D 1 163 ? 34.420 127.817 108.575 1.00 56.43 278 PHE D CA 1
ATOM 11437 C C . PHE D 1 163 ? 34.474 126.987 109.847 1.00 61.21 278 PHE D C 1
ATOM 11438 O O . PHE D 1 163 ? 34.856 127.501 110.906 1.00 62.85 278 PHE D O 1
ATOM 11455 N N . LYS D 1 164 ? 34.122 125.701 109.733 1.00 61.31 279 LYS D N 1
ATOM 11456 C CA . LYS D 1 164 ? 34.127 124.797 110.882 1.00 73.03 279 LYS D CA 1
ATOM 11457 C C . LYS D 1 164 ? 35.513 124.234 111.218 1.00 71.78 279 LYS D C 1
ATOM 11458 O O . LYS D 1 164 ? 35.684 123.672 112.302 1.00 72.87 279 LYS D O 1
ATOM 11477 N N . ARG D 1 165 ? 36.484 124.341 110.316 1.00 68.13 280 ARG D N 1
ATOM 11478 C CA . ARG D 1 165 ? 37.885 124.085 110.601 1.00 58.41 280 ARG D CA 1
ATOM 11479 C C . ARG D 1 165 ? 38.681 125.177 109.901 1.00 63.85 280 ARG D C 1
ATOM 11480 O O . ARG D 1 165 ? 38.213 125.775 108.926 1.00 66.74 280 ARG D O 1
ATOM 11501 N N . CYS D 1 166 ? 39.882 125.438 110.391 1.00 58.87 281 CYS D N 1
ATOM 11502 C CA . CYS D 1 166 ? 40.631 126.611 109.986 1.00 47.52 281 CYS D CA 1
ATOM 11503 C C . CYS D 1 166 ? 41.900 126.128 109.335 1.00 51.68 281 CYS D C 1
ATOM 11504 O O . CYS D 1 166 ? 42.266 124.963 109.449 1.00 53.69 281 CYS D O 1
ATOM 11511 N N . SER D 1 167 ? 42.560 127.031 108.632 1.00 52.11 282 SER D N 1
ATOM 11512 C CA . SER D 1 167 ? 43.732 126.674 107.850 1.00 49.46 282 SER D CA 1
ATOM 11513 C C . SER D 1 167 ? 44.382 127.955 107.377 1.00 47.89 282 SER D C 1
ATOM 11514 O O . SER D 1 167 ? 43.730 129.000 107.340 1.00 50.76 282 SER D O 1
ATOM 11522 N N . PRO D 1 168 ? 45.660 127.922 107.040 1.00 50.18 283 PRO D N 1
ATOM 11523 C CA . PRO D 1 168 ? 46.294 129.185 106.651 1.00 51.09 283 PRO D CA 1
ATOM 11524 C C . PRO D 1 168 ? 45.623 129.815 105.455 1.00 48.30 283 PRO D C 1
ATOM 11525 O O . PRO D 1 168 ? 45.597 131.043 105.338 1.00 44.14 283 PRO D O 1
ATOM 11536 N N . LEU D 1 169 ? 45.026 129.004 104.582 1.00 58.40 284 LEU D N 1
ATOM 11537 C CA . LEU D 1 169 ? 44.277 129.549 103.451 1.00 47.45 284 LEU D CA 1
ATOM 11538 C C . LEU D 1 169 ? 43.179 130.493 103.935 1.00 46.56 284 LEU D C 1
ATOM 11539 O O . LEU D 1 169 ? 42.892 131.488 103.267 1.00 48.35 284 LEU D O 1
ATOM 11555 N N . VAL D 1 170 ? 42.623 130.264 105.131 1.00 45.72 285 VAL D N 1
ATOM 11556 C CA . VAL D 1 170 ? 41.456 131.008 105.596 1.00 42.66 285 VAL D CA 1
ATOM 11557 C C . VAL D 1 170 ? 41.709 132.069 106.669 1.00 52.99 285 VAL D C 1
ATOM 11558 O O . VAL D 1 170 ? 40.919 133.020 106.750 1.00 56.29 285 VAL D O 1
ATOM 11571 N N . CYS D 1 171 ? 42.668 131.889 107.594 1.00 51.53 286 CYS D N 1
ATOM 11572 C CA . CYS D 1 171 ? 42.724 132.853 108.701 1.00 46.49 286 CYS D CA 1
ATOM 11573 C C . CYS D 1 171 ? 43.614 134.038 108.411 1.00 48.41 286 CYS D C 1
ATOM 11574 O O . CYS D 1 171 ? 43.487 135.066 109.077 1.00 64.54 286 CYS D O 1
ATOM 11581 N N . GLY D 1 172 ? 44.506 133.946 107.439 1.00 47.81 287 GLY D N 1
ATOM 11582 C CA . GLY D 1 172 ? 45.359 135.076 107.101 1.00 46.37 287 GLY D CA 1
ATOM 11583 C C . GLY D 1 172 ? 46.819 134.773 107.232 1.00 55.00 287 GLY D C 1
ATOM 11584 O O . GLY D 1 172 ? 47.646 135.628 106.898 1.00 61.56 287 GLY D O 1
ATOM 11588 N N . LYS D 1 173 ? 47.175 133.580 107.699 1.00 63.22 288 LYS D N 1
ATOM 11589 C CA . LYS D 1 173 ? 48.582 133.240 107.841 1.00 61.22 288 LYS D CA 1
ATOM 11590 C C . LYS D 1 173 ? 49.218 132.927 106.495 1.00 63.83 288 LYS D C 1
ATOM 11591 O O . LYS D 1 173 ? 50.385 133.265 106.272 1.00 67.00 288 LYS D O 1
ATOM 11610 N N . ALA D 1 174 ? 48.487 132.252 105.601 1.00 59.95 289 ALA D N 1
ATOM 11611 C CA . ALA D 1 174 ? 48.986 131.985 104.256 1.00 61.09 289 ALA D CA 1
ATOM 11612 C C . ALA D 1 174 ? 48.711 133.129 103.288 1.00 62.34 289 ALA D C 1
ATOM 11613 O O . ALA D 1 174 ? 49.635 133.865 102.931 1.00 71.72 289 ALA D O 1
ATOM 11620 N N . ILE D 1 175 ? 47.462 133.281 102.831 1.00 62.07 290 ILE D N 1
ATOM 11621 C CA . ILE D 1 175 ? 47.091 134.298 101.844 1.00 61.01 290 ILE D CA 1
ATOM 11622 C C . ILE D 1 175 ? 46.246 135.367 102.519 1.00 53.54 290 ILE D C 1
ATOM 11623 O O . ILE D 1 175 ? 45.385 135.065 103.354 1.00 51.91 290 ILE D O 1
ATOM 11639 N N . GLN D 1 176 ? 46.478 136.614 102.124 1.00 49.35 291 GLN D N 1
ATOM 11640 C CA . GLN D 1 176 ? 45.724 137.768 102.578 1.00 53.38 291 GLN D CA 1
ATOM 11641 C C . GLN D 1 176 ? 45.166 138.463 101.352 1.00 47.45 291 GLN D C 1
ATOM 11642 O O . GLN D 1 176 ? 45.626 138.233 100.246 1.00 50.73 291 GLN D O 1
ATOM 11656 N N . LEU D 1 177 ? 44.246 139.392 101.571 1.00 50.11 292 LEU D N 1
ATOM 11657 C CA . LEU D 1 177 ? 43.596 140.138 100.492 1.00 58.20 292 LEU D CA 1
ATOM 11658 C C . LEU D 1 177 ? 43.652 141.620 100.810 1.00 56.33 292 LEU D C 1
ATOM 11659 O O . LEU D 1 177 ? 43.277 142.031 101.909 1.00 59.65 292 LEU D O 1
ATOM 11675 N N . ARG D 1 178 ? 44.122 142.426 99.865 1.00 67.27 293 ARG D N 1
ATOM 11676 C CA . ARG D 1 178 ? 44.284 143.856 100.115 1.00 74.40 293 ARG D CA 1
ATOM 11677 C C . ARG D 1 178 ? 43.360 144.642 99.205 1.00 67.89 293 ARG D C 1
ATOM 11678 O O . ARG D 1 178 ? 43.547 144.650 97.993 1.00 64.39 293 ARG D O 1
ATOM 11699 N N . ASP D 1 179 ? 42.386 145.316 99.805 1.00 65.96 294 ASP D N 1
ATOM 11700 C CA . ASP D 1 179 ? 41.482 146.179 99.065 1.00 68.52 294 ASP D CA 1
ATOM 11701 C C . ASP D 1 179 ? 42.251 147.385 98.535 1.00 69.68 294 ASP D C 1
ATOM 11702 O O . ASP D 1 179 ? 43.052 147.989 99.257 1.00 71.96 294 ASP D O 1
ATOM 11711 N N . ARG D 1 180 ? 42.014 147.738 97.270 1.00 64.00 295 ARG D N 1
ATOM 11712 C CA . ARG D 1 180 ? 42.876 148.702 96.585 1.00 72.25 295 ARG D CA 1
ATOM 11713 C C . ARG D 1 180 ? 42.446 150.153 96.773 1.00 73.74 295 ARG D C 1
ATOM 11714 O O . ARG D 1 180 ? 43.231 151.053 96.451 1.00 81.27 295 ARG D O 1
ATOM 11735 N N . LYS D 1 181 ? 41.245 150.402 97.299 1.00 80.06 296 LYS D N 1
ATOM 11736 C CA . LYS D 1 181 ? 40.811 151.749 97.671 1.00 78.91 296 LYS D CA 1
ATOM 11737 C C . LYS D 1 181 ? 40.970 152.005 99.167 1.00 68.45 296 LYS D C 1
ATOM 11738 O O . LYS D 1 181 ? 41.608 152.979 99.556 1.00 76.51 296 LYS D O 1
ATOM 11757 N N . SER D 1 182 ? 40.454 151.128 100.019 1.00 69.91 297 SER D N 1
ATOM 11758 C CA . SER D 1 182 ? 40.572 151.308 101.464 1.00 71.26 297 SER D CA 1
ATOM 11759 C C . SER D 1 182 ? 41.927 150.875 102.036 1.00 74.65 297 SER D C 1
ATOM 11760 O O . SER D 1 182 ? 42.215 151.199 103.197 1.00 82.55 297 SER D O 1
ATOM 11768 N N . LYS D 1 183 ? 42.743 150.136 101.270 1.00 74.23 298 LYS D N 1
ATOM 11769 C CA . LYS D 1 183 ? 44.076 149.672 101.685 1.00 75.93 298 LYS D CA 1
ATOM 11770 C C . LYS D 1 183 ? 44.021 148.756 102.916 1.00 71.39 298 LYS D C 1
ATOM 11771 O O . LYS D 1 183 ? 45.048 148.508 103.578 1.00 69.26 298 LYS D O 1
ATOM 11790 N N . VAL D 1 184 ? 42.853 148.223 103.176 1.00 67.63 299 VAL D N 1
ATOM 11791 C CA . VAL D 1 184 ? 42.555 147.382 104.321 1.00 64.68 299 VAL D CA 1
ATOM 11792 C C . VAL D 1 184 ? 42.897 145.959 103.949 1.00 71.65 299 VAL D C 1
ATOM 11793 O O . VAL D 1 184 ? 42.777 145.557 102.776 1.00 64.35 299 VAL D O 1
ATOM 11806 N N . ARG D 1 185 ? 43.348 145.196 104.950 1.00 65.01 300 ARG D N 1
ATOM 11807 C CA . ARG D 1 185 ? 43.659 143.794 104.754 1.00 62.12 300 ARG D CA 1
ATOM 11808 C C . ARG D 1 185 ? 42.546 142.888 105.273 1.00 56.10 300 ARG D C 1
ATOM 11809 O O . ARG D 1 185 ? 41.785 143.265 106.161 1.00 61.05 300 ARG D O 1
ATOM 11830 N N . TYR D 1 186 ? 42.454 141.695 104.678 1.00 55.61 301 TYR D N 1
ATOM 11831 C CA . TYR D 1 186 ? 41.423 140.708 104.949 1.00 48.17 301 TYR D CA 1
ATOM 11832 C C . TYR D 1 186 ? 42.051 139.345 104.763 1.00 47.12 301 TYR D C 1
ATOM 11833 O O . TYR D 1 186 ? 42.996 139.185 103.989 1.00 49.02 301 TYR D O 1
ATOM 11851 N N . SER D 1 187 ? 41.530 138.377 105.487 1.00 41.14 302 SER D N 1
ATOM 11852 C CA . SER D 1 187 ? 41.754 136.981 105.204 1.00 45.07 302 SER D CA 1
ATOM 11853 C C . SER D 1 187 ? 40.614 136.445 104.345 1.00 46.04 302 SER D C 1
ATOM 11854 O O . SER D 1 187 ? 39.669 137.154 104.010 1.00 48.25 302 SER D O 1
ATOM 11862 N N . VAL D 1 188 ? 40.664 135.167 103.998 1.00 44.56 303 VAL D N 1
ATOM 11863 C CA . VAL D 1 188 ? 39.528 134.652 103.260 1.00 47.09 303 VAL D CA 1
ATOM 11864 C C . VAL D 1 188 ? 38.305 134.756 104.129 1.00 49.27 303 VAL D C 1
ATOM 11865 O O . VAL D 1 188 ? 37.216 135.132 103.659 1.00 53.74 303 VAL D O 1
ATOM 11878 N N . ASP D 1 189 ? 38.477 134.487 105.424 1.00 48.17 304 ASP D N 1
ATOM 11879 C CA . ASP D 1 189 ? 37.348 134.511 106.353 1.00 51.22 304 ASP D CA 1
ATOM 11880 C C . ASP D 1 189 ? 36.701 135.886 106.444 1.00 49.27 304 ASP D C 1
ATOM 11881 O O . ASP D 1 189 ? 35.471 135.985 106.471 1.00 50.83 304 ASP D O 1
ATOM 11890 N N . THR D 1 190 ? 37.505 136.953 106.568 1.00 43.47 305 THR D N 1
ATOM 11891 C CA . THR D 1 190 ? 36.936 138.264 106.839 1.00 44.35 305 THR D CA 1
ATOM 11892 C C . THR D 1 190 ? 36.313 138.864 105.582 1.00 50.44 305 THR D C 1
ATOM 11893 O O . THR D 1 190 ? 35.245 139.481 105.639 1.00 53.65 305 THR D O 1
ATOM 11904 N N . VAL D 1 191 ? 36.950 138.701 104.432 1.00 49.03 306 VAL D N 1
ATOM 11905 C CA . VAL D 1 191 ? 36.308 139.170 103.208 1.00 53.51 306 VAL D CA 1
ATOM 11906 C C . VAL D 1 191 ? 34.978 138.458 103.017 1.00 43.95 306 VAL D C 1
ATOM 11907 O O . VAL D 1 191 ? 33.990 139.066 102.600 1.00 45.05 306 VAL D O 1
ATOM 11920 N N . VAL D 1 192 ? 34.904 137.176 103.373 1.00 45.32 307 VAL D N 1
ATOM 11921 C CA . VAL D 1 192 ? 33.583 136.551 103.359 1.00 46.70 307 VAL D CA 1
ATOM 11922 C C . VAL D 1 192 ? 32.624 137.263 104.304 1.00 50.79 307 VAL D C 1
ATOM 11923 O O . VAL D 1 192 ? 31.409 137.206 104.104 1.00 59.05 307 VAL D O 1
ATOM 11936 N N . SER D 1 193 ? 33.130 137.962 105.311 1.00 54.84 308 SER D N 1
ATOM 11937 C CA . SER D 1 193 ? 32.236 138.604 106.263 1.00 55.93 308 SER D CA 1
ATOM 11938 C C . SER D 1 193 ? 31.831 140.000 105.832 1.00 52.66 308 SER D C 1
ATOM 11939 O O . SER D 1 193 ? 30.706 140.418 106.103 1.00 58.56 308 SER D O 1
ATOM 11947 N N . GLU D 1 194 ? 32.736 140.758 105.224 1.00 46.69 309 GLU D N 1
ATOM 11948 C CA . GLU D 1 194 ? 32.323 141.993 104.590 1.00 56.32 309 GLU D CA 1
ATOM 11949 C C . GLU D 1 194 ? 31.216 141.709 103.567 1.00 55.25 309 GLU D C 1
ATOM 11950 O O . GLU D 1 194 ? 30.095 142.199 103.700 1.00 53.84 309 GLU D O 1
ATOM 11962 N N . LEU D 1 195 ? 31.482 140.831 102.595 1.00 54.61 310 LEU D N 1
ATOM 11963 C CA . LEU D 1 195 ? 30.515 140.583 101.525 1.00 56.39 310 LEU D CA 1
ATOM 11964 C C . LEU D 1 195 ? 29.134 140.237 102.087 1.00 58.14 310 LEU D C 1
ATOM 11965 O O . LEU D 1 195 ? 28.125 140.867 101.732 1.00 53.83 310 LEU D O 1
ATOM 11981 N N . ILE D 1 196 ? 29.074 139.286 103.018 1.00 57.27 311 ILE D N 1
ATOM 11982 C CA . ILE D 1 196 ? 27.774 138.914 103.572 1.00 54.90 311 ILE D CA 1
ATOM 11983 C C . ILE D 1 196 ? 27.137 140.108 104.255 1.00 61.68 311 ILE D C 1
ATOM 11984 O O . ILE D 1 196 ? 25.918 140.304 104.176 1.00 69.03 311 ILE D O 1
ATOM 12000 N N . ARG D 1 197 ? 27.942 140.946 104.905 1.00 60.14 312 ARG D N 1
ATOM 12001 C CA . ARG D 1 197 ? 27.407 142.159 105.497 1.00 55.65 312 ARG D CA 1
ATOM 12002 C C . ARG D 1 197 ? 26.858 143.080 104.415 1.00 60.52 312 ARG D C 1
ATOM 12003 O O . ARG D 1 197 ? 25.738 143.596 104.540 1.00 61.81 312 ARG D O 1
ATOM 12024 N N . GLU D 1 198 ? 27.600 143.233 103.308 1.00 60.70 313 GLU D N 1
ATOM 12025 C CA . GLU D 1 198 ? 27.210 144.174 102.264 1.00 63.11 313 GLU D CA 1
ATOM 12026 C C . GLU D 1 198 ? 25.989 143.707 101.490 1.00 65.49 313 GLU D C 1
ATOM 12027 O O . GLU D 1 198 ? 25.321 144.513 100.845 1.00 62.81 313 GLU D O 1
ATOM 12039 N N . TYR D 1 199 ? 25.701 142.420 101.481 1.00 64.47 314 TYR D N 1
ATOM 12040 C CA . TYR D 1 199 ? 24.442 142.042 100.859 1.00 68.59 314 TYR D CA 1
ATOM 12041 C C . TYR D 1 199 ? 23.291 142.247 101.833 1.00 68.32 314 TYR D C 1
ATOM 12042 O O . TYR D 1 199 ? 22.220 142.721 101.441 1.00 71.13 314 TYR D O 1
ATOM 12060 N N . SER D 1 200 ? 23.522 141.919 103.111 1.00 70.73 315 SER D N 1
ATOM 12061 C CA . SER D 1 200 ? 22.520 142.096 104.163 1.00 68.94 315 SER D CA 1
ATOM 12062 C C . SER D 1 200 ? 21.959 143.514 104.155 1.00 68.52 315 SER D C 1
ATOM 12063 O O . SER D 1 200 ? 20.738 143.719 104.200 1.00 67.00 315 SER D O 1
ATOM 12071 N N . ASN D 1 201 ? 22.838 144.505 104.087 1.00 64.16 316 ASN D N 1
ATOM 12072 C CA . ASN D 1 201 ? 22.371 145.867 103.881 1.00 69.96 316 ASN D CA 1
ATOM 12073 C C . ASN D 1 201 ? 21.329 145.897 102.766 1.00 74.60 316 ASN D C 1
ATOM 12074 O O . ASN D 1 201 ? 20.126 146.028 103.018 1.00 76.87 316 ASN D O 1
ATOM 12085 N N . ARG D 1 202 ? 21.808 145.725 101.532 1.00 78.95 317 ARG D N 1
ATOM 12086 C CA . ARG D 1 202 ? 20.977 145.876 100.337 1.00 77.97 317 ARG D CA 1
ATOM 12087 C C . ARG D 1 202 ? 19.730 144.995 100.429 1.00 78.71 317 ARG D C 1
ATOM 12088 O O . ARG D 1 202 ? 18.602 145.469 100.239 1.00 74.65 317 ARG D O 1
ATOM 12109 N N . SER D 1 203 ? 19.930 143.700 100.699 1.00 70.98 318 SER D N 1
ATOM 12110 C CA . SER D 1 203 ? 18.844 142.811 101.085 1.00 79.04 318 SER D CA 1
ATOM 12111 C C . SER D 1 203 ? 17.831 143.509 102.001 1.00 77.33 318 SER D C 1
ATOM 12112 O O . SER D 1 203 ? 16.660 143.672 101.643 1.00 76.38 318 SER D O 1
ATOM 12120 N N . ALA D 1 204 ? 18.275 143.947 103.182 1.00 70.19 319 ALA D N 1
ATOM 12121 C CA . ALA D 1 204 ? 17.354 144.571 104.127 1.00 74.60 319 ALA D CA 1
ATOM 12122 C C . ALA D 1 204 ? 16.623 145.761 103.500 1.00 73.51 319 ALA D C 1
ATOM 12123 O O . ALA D 1 204 ? 15.397 145.872 103.602 1.00 77.36 319 ALA D O 1
ATOM 12130 N N . ILE D 1 205 ? 17.353 146.669 102.860 1.00 73.20 320 ILE D N 1
ATOM 12131 C CA . ILE D 1 205 ? 16.741 147.866 102.299 1.00 65.31 320 ILE D CA 1
ATOM 12132 C C . ILE D 1 205 ? 15.650 147.479 101.314 1.00 72.16 320 ILE D C 1
ATOM 12133 O O . ILE D 1 205 ? 14.461 147.674 101.583 1.00 75.30 320 ILE D O 1
ATOM 12149 N N . GLY D 1 206 ? 16.046 146.924 100.166 1.00 74.46 321 GLY D N 1
ATOM 12150 C CA . GLY D 1 206 ? 15.116 146.539 99.118 1.00 67.27 321 GLY D CA 1
ATOM 12151 C C . GLY D 1 206 ? 14.037 145.606 99.603 1.00 69.80 321 GLY D C 1
ATOM 12152 O O . GLY D 1 206 ? 12.992 145.486 98.956 1.00 66.29 321 GLY D O 1
ATOM 12156 N N . ASN D 1 207 ?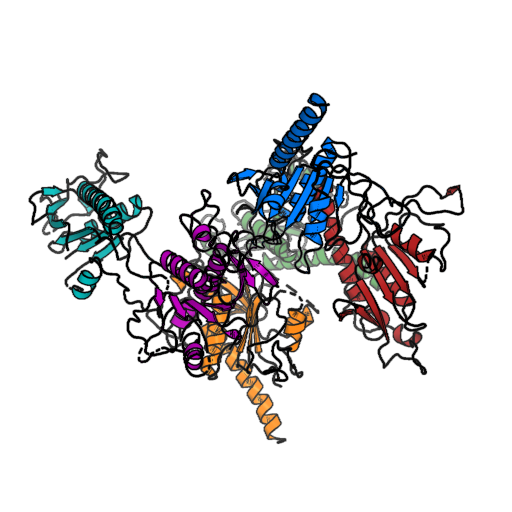 14.290 144.940 100.736 1.00 70.70 322 ASN D N 1
ATOM 12157 C CA . ASN D 1 207 ? 13.290 144.077 101.347 1.00 66.50 322 ASN D CA 1
ATOM 12158 C C . ASN D 1 207 ? 12.131 144.889 101.919 1.00 71.12 322 ASN D C 1
ATOM 12159 O O . ASN D 1 207 ? 10.958 144.628 101.622 1.00 65.43 322 ASN D O 1
ATOM 12170 N N . THR D 1 208 ? 12.421 145.869 102.769 1.00 75.14 323 THR D N 1
ATOM 12171 C CA . THR D 1 208 ? 11.291 146.568 103.345 1.00 72.01 323 THR D CA 1
ATOM 12172 C C . THR D 1 208 ? 10.545 147.318 102.256 1.00 70.40 323 THR D C 1
ATOM 12173 O O . THR D 1 208 ? 9.312 147.386 102.284 1.00 69.94 323 THR D O 1
ATOM 12184 N N . ILE D 1 209 ? 11.261 147.814 101.245 1.00 65.65 324 ILE D N 1
ATOM 12185 C CA . ILE D 1 209 ? 10.578 148.449 100.127 1.00 64.83 324 ILE D CA 1
ATOM 12186 C C . ILE D 1 209 ? 9.657 147.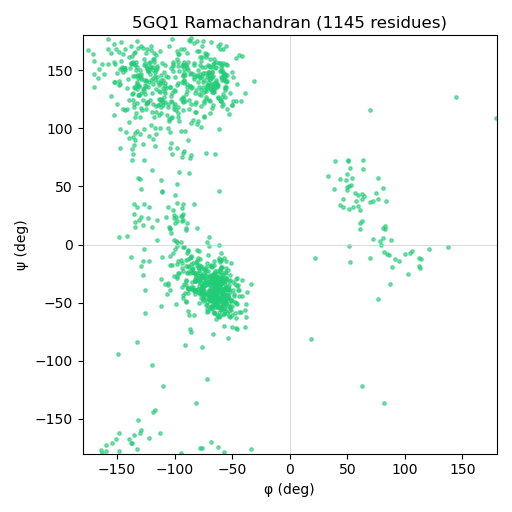451 99.438 1.00 65.28 324 ILE D C 1
ATOM 12187 O O . ILE D 1 209 ? 8.503 147.762 99.146 1.00 68.65 324 ILE D O 1
ATOM 12203 N N . GLU D 1 210 ? 10.155 146.249 99.143 1.00 65.03 325 GLU D N 1
ATOM 12204 C CA . GLU D 1 210 ? 9.345 145.291 98.394 1.00 70.77 325 GLU D CA 1
ATOM 12205 C C . GLU D 1 210 ? 8.172 144.798 99.222 1.00 72.39 325 GLU D C 1
ATOM 12206 O O . GLU D 1 210 ? 7.051 144.659 98.707 1.00 71.40 325 GLU D O 1
ATOM 12218 N N . ALA D 1 211 ? 8.409 144.534 100.507 1.00 73.79 326 ALA D N 1
ATOM 12219 C CA . ALA D 1 211 ? 7.325 144.145 101.398 1.00 70.57 326 ALA D CA 1
ATOM 12220 C C . ALA D 1 211 ? 6.151 145.101 101.267 1.00 67.63 326 ALA D C 1
ATOM 12221 O O . ALA D 1 211 ? 4.990 144.684 101.289 1.00 75.10 326 ALA D O 1
ATOM 12228 N N . LEU D 1 212 ? 6.444 146.388 101.116 1.00 60.26 327 LEU D N 1
ATOM 12229 C CA . LEU D 1 212 ? 5.433 147.429 101.065 1.00 62.02 327 LEU D CA 1
ATOM 12230 C C . LEU D 1 212 ? 4.640 147.445 99.747 1.00 64.88 327 LEU D C 1
ATOM 12231 O O . LEU D 1 212 ? 3.493 147.900 99.730 1.00 65.59 327 LEU D O 1
ATOM 12247 N N . PHE D 1 213 ? 5.207 146.964 98.644 1.00 69.51 328 PHE D N 1
ATOM 12248 C CA . PHE D 1 213 ? 4.507 146.960 97.357 1.00 67.48 328 PHE D CA 1
ATOM 12249 C C . PHE D 1 213 ? 4.279 145.537 96.873 1.00 67.87 328 PHE D C 1
ATOM 12250 O O . PHE D 1 213 ? 3.752 145.334 95.781 1.00 74.27 328 PHE D O 1
ATOM 12267 N N . HIS E 1 3 ? 40.654 175.342 135.805 1.00 97.25 118 HIS E N 1
ATOM 12268 C CA . HIS E 1 3 ? 40.824 175.680 134.396 1.00 100.50 118 HIS E CA 1
ATOM 12269 C C . HIS E 1 3 ? 39.527 175.372 133.646 1.00 98.35 118 HIS E C 1
ATOM 12270 O O . HIS E 1 3 ? 38.569 174.879 134.243 1.00 94.57 118 HIS E O 1
ATOM 12283 N N . ARG E 1 4 ? 39.502 175.656 132.342 1.00 105.14 119 ARG E N 1
ATOM 12284 C CA . ARG E 1 4 ? 38.266 175.824 131.583 1.00 102.05 119 ARG E CA 1
ATOM 12285 C C . ARG E 1 4 ? 38.163 174.824 130.432 1.00 102.05 119 ARG E C 1
ATOM 12286 O O . ARG E 1 4 ? 39.130 174.152 130.051 1.00 96.58 119 ARG E O 1
ATOM 12307 N N . ILE E 1 5 ? 36.950 174.750 129.874 1.00 104.01 120 ILE E N 1
ATOM 12308 C CA . ILE E 1 5 ? 36.770 174.217 128.526 1.00 99.93 120 ILE E CA 1
ATOM 12309 C C . ILE E 1 5 ? 37.289 175.238 127.525 1.00 97.51 120 ILE E C 1
ATOM 12310 O O . ILE E 1 5 ? 36.917 176.420 127.555 1.00 101.26 120 ILE E O 1
ATOM 12326 N N . GLU E 1 6 ? 38.164 174.794 126.651 1.00 100.95 121 GLU E N 1
ATOM 12327 C CA . GLU E 1 6 ? 38.700 175.663 125.621 1.00 97.39 121 GLU E CA 1
ATOM 12328 C C . GLU E 1 6 ? 37.561 176.186 124.753 1.00 97.54 121 GLU E C 1
ATOM 12329 O O . GLU E 1 6 ? 36.806 175.374 124.186 1.00 91.49 121 GLU E O 1
ATOM 12341 N N . PRO E 1 7 ? 37.389 177.509 124.622 1.00 100.87 122 PRO E N 1
ATOM 12342 C CA . PRO E 1 7 ? 36.265 178.027 123.822 1.00 98.82 122 PRO E CA 1
ATOM 12343 C C . PRO E 1 7 ? 36.309 177.525 122.387 1.00 88.24 122 PRO E C 1
ATOM 12344 O O . PRO E 1 7 ? 37.378 177.332 121.805 1.00 83.14 122 PRO E O 1
ATOM 12355 N N . VAL E 1 8 ? 35.120 177.301 121.818 1.00 90.69 123 VAL E N 1
ATOM 12356 C CA . VAL E 1 8 ? 35.042 177.035 120.384 1.00 91.83 123 VAL E CA 1
ATOM 12357 C C . VAL E 1 8 ? 35.472 178.277 119.623 1.00 88.57 123 VAL E C 1
ATOM 12358 O O . VAL E 1 8 ? 35.123 179.412 119.985 1.00 79.57 123 VAL E O 1
ATOM 12371 N N . CYS E 1 9 ? 36.242 178.062 118.560 1.00 88.70 124 CYS E N 1
ATOM 12372 C CA . CYS E 1 9 ? 36.786 179.159 117.786 1.00 83.47 124 CYS E CA 1
ATOM 12373 C C . CYS E 1 9 ? 36.631 178.882 116.305 1.00 84.93 124 CYS E C 1
ATOM 12374 O O . CYS E 1 9 ? 36.899 177.771 115.837 1.00 83.87 124 CYS E O 1
ATOM 12382 N N . LEU E 1 10 ? 36.195 179.910 115.586 1.00 87.14 125 LEU E N 1
ATOM 12383 C CA . LEU E 1 10 ? 36.134 179.914 114.135 1.00 75.37 125 LEU E CA 1
ATOM 12384 C C . LEU E 1 10 ? 37.079 180.975 113.586 1.00 74.26 125 LEU E C 1
ATOM 12385 O O . LEU E 1 10 ? 37.082 182.115 114.054 1.00 74.72 125 LEU E O 1
ATOM 12401 N N . ILE E 1 11 ? 37.866 180.608 112.581 1.00 77.07 126 ILE E N 1
ATOM 12402 C CA . ILE E 1 11 ? 38.703 181.560 111.861 1.00 76.62 126 ILE E CA 1
ATOM 12403 C C . ILE E 1 11 ? 38.173 181.683 110.429 1.00 77.79 126 ILE E C 1
ATOM 12404 O O . ILE E 1 11 ? 38.037 180.679 109.716 1.00 74.28 126 ILE E O 1
ATOM 12420 N N . ILE E 1 12 ? 37.853 182.908 110.014 1.00 77.07 127 ILE E N 1
ATOM 12421 C CA . ILE E 1 12 ? 37.278 183.174 108.699 1.00 72.71 127 ILE E CA 1
ATOM 12422 C C . ILE E 1 12 ? 38.369 183.784 107.846 1.00 67.55 127 ILE E C 1
ATOM 12423 O O . ILE E 1 12 ? 38.728 184.948 108.035 1.00 70.47 127 ILE E O 1
ATOM 12439 N N . ARG E 1 13 ? 38.892 183.002 106.910 1.00 72.69 128 ARG E N 1
ATOM 12440 C CA . ARG E 1 13 ? 39.888 183.476 105.960 1.00 79.67 128 ARG E CA 1
ATOM 12441 C C . ARG E 1 13 ? 39.221 183.988 104.695 1.00 79.95 128 ARG E C 1
ATOM 12442 O O . ARG E 1 13 ? 38.262 183.394 104.197 1.00 81.47 128 ARG E O 1
ATOM 12463 N N . GLY E 1 14 ? 39.748 185.081 104.166 1.00 85.52 129 GLY E N 1
ATOM 12464 C CA . GLY E 1 14 ? 39.163 185.675 102.984 1.00 84.18 129 GLY E CA 1
ATOM 12465 C C . GLY E 1 14 ? 40.050 186.770 102.451 1.00 87.28 129 GLY E C 1
ATOM 12466 O O . GLY E 1 14 ? 40.948 187.257 103.142 1.00 89.85 129 GLY E O 1
ATOM 12470 N N . SER E 1 15 ? 39.789 187.142 101.209 1.00 90.17 130 SER E N 1
ATOM 12471 C CA . SER E 1 15 ? 40.487 188.224 100.527 1.00 87.75 130 SER E CA 1
ATOM 12472 C C . SER E 1 15 ? 39.793 189.548 100.823 1.00 84.71 130 SER E C 1
ATOM 12473 O O . SER E 1 15 ? 38.776 189.586 101.517 1.00 83.36 130 SER E O 1
ATOM 12481 N N . PRO E 1 16 ? 40.334 190.675 100.357 1.00 87.07 131 PRO E N 1
ATOM 12482 C CA . PRO E 1 16 ? 39.624 191.947 100.546 1.00 86.16 131 PRO E CA 1
ATOM 12483 C C . PRO E 1 16 ? 38.393 192.021 99.667 1.00 83.44 131 PRO E C 1
ATOM 12484 O O . PRO E 1 16 ? 38.350 191.467 98.569 1.00 89.15 131 PRO E O 1
ATOM 12495 N N . GLY E 1 17 ? 37.378 192.723 100.167 1.00 87.13 132 GLY E N 1
ATOM 12496 C CA . GLY E 1 17 ? 36.099 192.813 99.493 1.00 86.45 132 GLY E CA 1
ATOM 12497 C C . GLY E 1 17 ? 35.202 191.607 99.675 1.00 84.44 132 GLY E C 1
ATOM 12498 O O . GLY E 1 17 ? 34.076 191.601 99.154 1.00 80.25 132 GLY E O 1
ATOM 12502 N N . THR E 1 18 ? 35.654 190.593 100.406 1.00 83.88 133 THR E N 1
ATOM 12503 C CA . THR E 1 18 ? 34.907 189.363 100.600 1.00 73.77 133 THR E CA 1
ATOM 12504 C C . THR E 1 18 ? 33.910 189.425 101.752 1.00 78.52 133 THR E C 1
ATOM 12505 O O . THR E 1 18 ? 33.100 188.503 101.883 1.00 78.56 133 THR E O 1
ATOM 12516 N N . GLY E 1 19 ? 33.931 190.464 102.583 1.00 79.76 134 GLY E N 1
ATOM 12517 C CA . GLY E 1 19 ? 32.999 190.562 103.699 1.00 72.80 134 GLY E CA 1
ATOM 12518 C C . GLY E 1 19 ? 33.402 189.819 104.963 1.00 71.45 134 GLY E C 1
ATOM 12519 O O . GLY E 1 19 ? 32.536 189.273 105.662 1.00 67.54 134 GLY E O 1
ATOM 12523 N N . LYS E 1 20 ? 34.693 189.800 105.302 1.00 68.13 135 LYS E N 1
ATOM 12524 C CA . LYS E 1 20 ? 35.128 189.100 106.515 1.00 67.39 135 LYS E CA 1
ATOM 12525 C C . LYS E 1 20 ? 34.423 189.633 107.762 1.00 69.29 135 LYS E C 1
ATOM 12526 O O . LYS E 1 20 ? 33.823 188.870 108.526 1.00 69.04 135 LYS E O 1
ATOM 12545 N N . SER E 1 21 ? 34.478 190.944 107.988 1.00 69.19 136 SER E N 1
ATOM 12546 C CA . SER E 1 21 ? 34.037 191.478 109.267 1.00 75.05 136 SER E CA 1
ATOM 12547 C C . SER E 1 21 ? 32.544 191.751 109.319 1.00 69.00 136 SER E C 1
ATOM 12548 O O . SER E 1 21 ? 32.029 192.058 110.394 1.00 74.82 136 SER E O 1
ATOM 12556 N N . LEU E 1 22 ? 31.846 191.691 108.187 1.00 77.61 137 LEU E N 1
ATOM 12557 C CA . LEU E 1 22 ? 30.394 191.534 108.221 1.00 75.23 137 LEU E CA 1
ATOM 12558 C C . LEU E 1 22 ? 30.039 190.149 108.733 1.00 71.13 137 LEU E C 1
ATOM 12559 O O . LEU E 1 22 ? 29.210 190.001 109.643 1.00 68.85 137 LEU E O 1
ATOM 12575 N N . ALA E 1 23 ? 30.699 189.123 108.191 1.00 76.36 138 ALA E N 1
ATOM 12576 C CA . ALA E 1 23 ? 30.481 187.766 108.672 1.00 73.12 138 ALA E CA 1
ATOM 12577 C C . ALA E 1 23 ? 30.781 187.681 110.162 1.00 73.86 138 ALA E C 1
ATOM 12578 O O . ALA E 1 23 ? 29.895 187.374 110.965 1.00 71.84 138 ALA E O 1
ATOM 12585 N N . THR E 1 24 ? 32.025 187.994 110.555 1.00 74.19 139 THR E N 1
ATOM 12586 C CA . THR E 1 24 ? 32.408 187.846 111.957 1.00 70.52 139 THR E CA 1
ATOM 12587 C C . THR E 1 24 ? 31.513 188.696 112.835 1.00 75.72 139 THR E C 1
ATOM 12588 O O . THR E 1 24 ? 30.997 188.225 113.859 1.00 81.93 139 THR E O 1
ATOM 12599 N N . GLY E 1 25 ? 31.293 189.938 112.437 1.00 69.78 140 GLY E N 1
ATOM 12600 C CA . GLY E 1 25 ? 30.368 190.783 113.162 1.00 72.85 140 GLY E CA 1
ATOM 12601 C C . GLY E 1 25 ? 29.051 190.088 113.463 1.00 70.58 140 GLY E C 1
ATOM 12602 O O . GLY E 1 25 ? 28.674 189.918 114.625 1.00 77.73 140 GLY E O 1
ATOM 12606 N N . ILE E 1 26 ? 28.359 189.649 112.413 1.00 71.72 141 ILE E N 1
ATOM 12607 C CA . ILE E 1 26 ? 27.034 189.069 112.592 1.00 71.51 141 ILE E CA 1
ATOM 12608 C C . ILE E 1 26 ? 27.115 187.761 113.369 1.00 71.39 141 ILE E C 1
ATOM 12609 O O . ILE E 1 26 ? 26.234 187.450 114.187 1.00 71.05 141 ILE E O 1
ATOM 12625 N N . ILE E 1 27 ? 28.152 186.961 113.116 1.00 64.54 142 ILE E N 1
ATOM 12626 C CA . ILE E 1 27 ? 28.230 185.651 113.751 1.00 72.31 142 ILE E CA 1
ATOM 12627 C C . ILE E 1 27 ? 28.248 185.819 115.266 1.00 75.50 142 ILE E C 1
ATOM 12628 O O . ILE E 1 27 ? 27.347 185.338 115.964 1.00 68.39 142 ILE E O 1
ATOM 12644 N N . ALA E 1 28 ? 29.226 186.601 115.772 1.00 77.12 143 ALA E N 1
ATOM 12645 C CA . ALA E 1 28 ? 29.421 186.800 117.209 1.00 75.99 143 ALA E CA 1
ATOM 12646 C C . ALA E 1 28 ? 28.236 187.490 117.844 1.00 74.78 143 ALA E C 1
ATOM 12647 O O . ALA E 1 28 ? 27.973 187.306 119.034 1.00 70.96 143 ALA E O 1
ATOM 12654 N N . ARG E 1 29 ? 27.525 188.306 117.076 1.00 78.25 144 ARG E N 1
ATOM 12655 C CA . ARG E 1 29 ? 26.414 189.056 117.638 1.00 78.41 144 ARG E CA 1
ATOM 12656 C C . ARG E 1 29 ? 25.156 188.206 117.793 1.00 78.20 144 ARG E C 1
ATOM 12657 O O . ARG E 1 29 ? 24.346 188.477 118.687 1.00 78.83 144 ARG E O 1
ATOM 12678 N N . ALA E 1 30 ? 24.972 187.184 116.942 1.00 83.20 145 ALA E N 1
ATOM 12679 C CA . ALA E 1 30 ? 23.847 186.256 117.062 1.00 78.47 145 ALA E CA 1
ATOM 12680 C C . ALA E 1 30 ? 24.074 185.273 118.194 1.00 79.84 145 ALA E C 1
ATOM 12681 O O . ALA E 1 30 ? 23.125 184.868 118.878 1.00 84.77 145 ALA E O 1
ATOM 12688 N N . ILE E 1 31 ? 25.334 184.861 118.356 1.00 80.84 146 ILE E N 1
ATOM 12689 C CA . ILE E 1 31 ? 25.742 183.968 119.436 1.00 81.02 146 ILE E CA 1
ATOM 12690 C C . ILE E 1 31 ? 25.565 184.664 120.780 1.00 90.59 146 ILE E C 1
ATOM 12691 O O . ILE E 1 31 ? 25.016 184.098 121.734 1.00 92.40 146 ILE E O 1
ATOM 12707 N N . ALA E 1 32 ? 26.027 185.913 120.869 1.00 84.38 147 ALA E N 1
ATOM 12708 C CA . ALA E 1 32 ? 25.729 186.742 122.022 1.00 81.29 147 ALA E CA 1
ATOM 12709 C C . ALA E 1 32 ? 24.233 186.751 122.309 1.00 87.46 147 ALA E C 1
ATOM 12710 O O . ALA E 1 32 ? 23.790 186.379 123.402 1.00 96.46 147 ALA E O 1
ATOM 12717 N N . ASP E 1 33 ? 23.431 187.144 121.323 1.00 84.20 148 ASP E N 1
ATOM 12718 C CA . ASP E 1 33 ? 22.006 187.334 121.577 1.00 87.92 148 ASP E CA 1
ATOM 12719 C C . ASP E 1 33 ? 21.357 186.077 122.151 1.00 92.03 148 ASP E C 1
ATOM 12720 O O . ASP E 1 33 ? 20.485 186.174 123.022 1.00 91.64 148 ASP E O 1
ATOM 12729 N N . LYS E 1 34 ? 21.763 184.888 121.687 1.00 96.29 149 LYS E N 1
ATOM 12730 C CA . LYS E 1 34 ? 21.272 183.659 122.311 1.00 93.93 149 LYS E CA 1
ATOM 12731 C C . LYS E 1 34 ? 21.598 183.652 123.800 1.00 94.79 149 LYS E C 1
ATOM 12732 O O . LYS E 1 34 ? 20.720 183.419 124.640 1.00 97.66 149 LYS E O 1
ATOM 12751 N N . TYR E 1 35 ? 22.850 183.961 124.145 1.00 95.12 150 TYR E N 1
ATOM 12752 C CA . TYR E 1 35 ? 23.361 183.824 125.504 1.00 103.70 150 TYR E CA 1
ATOM 12753 C C . TYR E 1 35 ? 23.160 185.074 126.357 1.00 103.43 150 TYR E C 1
ATOM 12754 O O . TYR E 1 35 ? 23.848 185.224 127.374 1.00 100.57 150 TYR E O 1
ATOM 12772 N N . HIS E 1 36 ? 22.265 185.980 125.966 1.00 103.87 151 HIS E N 1
ATOM 12773 C CA . HIS E 1 36 ? 21.981 187.188 126.752 1.00 98.24 151 HIS E CA 1
ATOM 12774 C C . HIS E 1 36 ? 23.271 187.916 127.138 1.00 96.21 151 HIS E C 1
ATOM 12775 O O . HIS E 1 36 ? 23.472 188.308 128.289 1.00 105.09 151 HIS E O 1
ATOM 12789 N N . SER E 1 37 ? 24.159 188.099 126.164 1.00 95.44 152 SER E N 1
ATOM 12790 C CA . SER E 1 37 ? 25.460 188.725 126.408 1.00 94.45 152 SER E CA 1
ATOM 12791 C C . SER E 1 37 ? 25.739 189.706 125.262 1.00 89.76 152 SER E C 1
ATOM 12792 O O . SER E 1 37 ? 24.861 189.992 124.437 1.00 85.53 152 SER E O 1
ATOM 12800 N N . SER E 1 38 ? 26.957 190.238 125.211 1.00 84.91 153 SER E N 1
ATOM 12801 C CA . SER E 1 38 ? 27.357 191.164 124.151 1.00 87.49 153 SER E CA 1
ATOM 12802 C C . SER E 1 38 ? 28.742 190.743 123.659 1.00 84.21 153 SER E C 1
ATOM 12803 O O . SER E 1 38 ? 29.204 189.630 123.934 1.00 88.61 153 SER E O 1
ATOM 12811 N N . VAL E 1 39 ? 29.426 191.635 122.936 1.00 76.00 154 VAL E N 1
ATOM 12812 C CA . VAL E 1 39 ? 30.522 191.258 122.046 1.00 80.87 154 VAL E CA 1
ATOM 12813 C C . VAL E 1 39 ? 31.673 192.226 122.239 1.00 81.42 154 VAL E C 1
ATOM 12814 O O . VAL E 1 39 ? 31.541 193.417 121.941 1.00 88.79 154 VAL E O 1
ATOM 12827 N N . TYR E 1 40 ? 32.814 191.711 122.669 1.00 82.88 155 TYR E N 1
ATOM 12828 C CA . TYR E 1 40 ? 33.987 192.543 122.890 1.00 91.33 155 TYR E CA 1
ATOM 12829 C C . TYR E 1 40 ? 34.779 192.567 121.591 1.00 87.38 155 TYR E C 1
ATOM 12830 O O . TYR E 1 40 ? 35.120 191.508 121.054 1.00 87.08 155 TYR E O 1
ATOM 12848 N N . SER E 1 41 ? 35.029 193.769 121.067 1.00 89.19 156 SER E N 1
ATOM 12849 C CA . SER E 1 41 ? 35.820 193.951 119.848 1.00 96.56 156 SER E CA 1
ATOM 12850 C C . SER E 1 41 ? 37.270 194.210 120.228 1.00 102.03 156 SER E C 1
ATOM 12851 O O . SER E 1 41 ? 37.652 195.334 120.562 1.00 107.23 156 SER E O 1
ATOM 12859 N N . LEU E 1 42 ? 38.077 193.166 120.181 1.00 102.51 157 LEU E N 1
ATOM 12860 C CA . LEU E 1 42 ? 39.504 193.339 120.346 1.00 106.69 157 LEU E CA 1
ATOM 12861 C C . LEU E 1 42 ? 40.034 194.201 119.203 1.00 114.02 157 LEU E C 1
ATOM 12862 O O . LEU E 1 42 ? 39.608 194.031 118.051 1.00 116.43 157 LEU E O 1
ATOM 12878 N N . PRO E 1 43 ? 40.932 195.144 119.474 1.00 119.85 158 PRO E N 1
ATOM 12879 C CA . PRO E 1 43 ? 41.566 195.901 118.378 1.00 124.82 158 PRO E CA 1
ATOM 12880 C C . PRO E 1 43 ? 42.453 195.004 117.529 1.00 125.26 158 PRO E C 1
ATOM 12881 O O . PRO E 1 43 ? 42.917 193.950 117.996 1.00 122.94 158 PRO E O 1
ATOM 12892 N N . PRO E 1 44 ? 42.693 195.364 116.265 1.00 121.40 159 PRO E N 1
ATOM 12893 C CA . PRO E 1 44 ? 43.850 194.806 115.560 1.00 124.05 159 PRO E CA 1
ATOM 12894 C C . PRO E 1 44 ? 45.135 195.351 116.163 1.00 122.17 159 PRO E C 1
ATOM 12895 O O . PRO E 1 44 ? 45.200 196.500 116.607 1.00 124.37 159 PRO E O 1
ATOM 12906 N N . ASP E 1 45 ? 46.165 194.516 116.178 1.00 123.72 160 ASP E N 1
ATOM 12907 C CA . ASP E 1 45 ? 47.353 194.848 116.953 1.00 124.57 160 ASP E CA 1
ATOM 12908 C C . ASP E 1 45 ? 46.892 195.230 118.361 1.00 127.16 160 ASP E C 1
ATOM 12909 O O . ASP E 1 45 ? 46.913 196.414 118.728 1.00 127.37 160 ASP E O 1
ATOM 12918 N N . PRO E 1 46 ? 46.457 194.250 119.183 1.00 129.83 161 PRO E N 1
ATOM 12919 C CA . PRO E 1 46 ? 45.688 194.505 120.408 1.00 130.01 161 PRO E CA 1
ATOM 12920 C C . PRO E 1 46 ? 46.524 195.031 121.575 1.00 122.78 161 PRO E C 1
ATOM 12921 O O . PRO E 1 46 ? 45.935 195.538 122.530 1.00 125.98 161 PRO E O 1
ATOM 12932 N N . HIS E 1 48 ? 46.108 195.771 124.704 1.00 124.02 163 HIS E N 1
ATOM 12933 C CA . HIS E 1 48 ? 45.501 195.569 126.020 1.00 122.98 163 HIS E CA 1
ATOM 12934 C C . HIS E 1 48 ? 44.062 195.080 125.868 1.00 121.60 163 HIS E C 1
ATOM 12935 O O . HIS E 1 48 ? 43.610 194.833 124.745 1.00 126.33 163 HIS E O 1
ATOM 12948 N N . PHE E 1 49 ? 43.351 194.925 126.997 1.00 118.50 164 PHE E N 1
ATOM 12949 C CA . PHE E 1 49 ? 42.008 194.346 127.009 1.00 111.68 164 PHE E CA 1
ATOM 12950 C C . PHE E 1 49 ? 41.005 195.256 127.703 1.00 108.59 164 PHE E C 1
ATOM 12951 O O . PHE E 1 49 ? 40.054 194.787 128.342 1.00 105.63 164 PHE E O 1
ATOM 12968 N N . ASP E 1 50 ? 41.185 196.566 127.556 1.00 112.86 165 ASP E N 1
ATOM 12969 C CA . ASP E 1 50 ? 40.265 197.520 128.149 1.00 115.12 165 ASP E CA 1
ATOM 12970 C C . ASP E 1 50 ? 38.854 197.289 127.632 1.00 107.77 165 ASP E C 1
ATOM 12971 O O . ASP E 1 50 ? 38.642 196.966 126.462 1.00 110.93 165 ASP E O 1
ATOM 12980 N N . GLY E 1 51 ? 37.882 197.467 128.519 1.00 108.88 166 GLY E N 1
ATOM 12981 C CA . GLY E 1 51 ? 36.505 197.184 128.208 1.00 105.34 166 GLY E CA 1
ATOM 12982 C C . GLY E 1 51 ? 36.103 195.738 128.385 1.00 108.43 166 GLY E C 1
ATOM 12983 O O . GLY E 1 51 ? 34.903 195.429 128.287 1.00 106.43 166 GLY E O 1
ATOM 12987 N N . TYR E 1 52 ? 37.050 194.832 128.644 1.00 109.58 167 TYR E N 1
ATOM 12988 C CA . TYR E 1 52 ? 36.707 193.416 128.744 1.00 109.16 167 TYR E CA 1
ATOM 12989 C C . TYR E 1 52 ? 35.871 193.191 130.000 1.00 105.02 167 TYR E C 1
ATOM 12990 O O . TYR E 1 52 ? 36.367 193.312 131.123 1.00 119.04 167 TYR E O 1
ATOM 13008 N N . LYS E 1 53 ? 34.604 192.835 129.802 1.00 98.63 168 LYS E N 1
ATOM 13009 C CA . LYS E 1 53 ? 33.628 192.686 130.868 1.00 97.59 168 LYS E CA 1
ATOM 13010 C C . LYS E 1 53 ? 32.913 191.344 130.746 1.00 100.55 168 LYS E C 1
ATOM 13011 O O . LYS E 1 53 ? 31.680 191.240 130.702 1.00 103.50 168 LYS E O 1
ATOM 13030 N N . GLN E 1 54 ? 33.724 190.293 130.741 1.00 102.24 169 GLN E N 1
ATOM 13031 C CA . GLN E 1 54 ? 33.304 188.903 130.583 1.00 104.94 169 GLN E CA 1
ATOM 13032 C C . GLN E 1 54 ? 32.092 188.770 129.668 1.00 102.50 169 GLN E C 1
ATOM 13033 O O . GLN E 1 54 ? 31.043 188.250 130.043 1.00 98.34 169 GLN E O 1
ATOM 13047 N N . GLN E 1 55 ? 32.269 189.238 128.430 1.00 102.91 170 GLN E N 1
ATOM 13048 C CA . GLN E 1 55 ? 31.290 189.008 127.378 1.00 93.78 170 GLN E CA 1
ATOM 13049 C C . GLN E 1 55 ? 31.453 187.590 126.852 1.00 85.54 170 GLN E C 1
ATOM 13050 O O . GLN E 1 55 ? 32.565 187.068 126.770 1.00 86.81 170 GLN E O 1
ATOM 13064 N N . VAL E 1 56 ? 30.330 186.966 126.496 1.00 88.20 171 VAL E N 1
ATOM 13065 C CA . VAL E 1 56 ? 30.375 185.583 126.033 1.00 89.32 171 VAL E CA 1
ATOM 13066 C C . VAL E 1 56 ? 31.248 185.424 124.793 1.00 88.65 171 VAL E C 1
ATOM 13067 O O . VAL E 1 56 ? 31.810 184.347 124.571 1.00 91.88 171 VAL E O 1
ATOM 13080 N N . VAL E 1 57 ? 31.373 186.459 123.959 1.00 90.67 172 VAL E N 1
ATOM 13081 C CA . VAL E 1 57 ? 32.078 186.346 122.684 1.00 86.55 172 VAL E CA 1
ATOM 13082 C C . VAL E 1 57 ? 33.045 187.502 122.533 1.00 83.07 172 VAL E C 1
ATOM 13083 O O . VAL E 1 57 ? 32.732 188.628 122.929 1.00 89.03 172 VAL E O 1
ATOM 13096 N N . THR E 1 58 ? 34.206 187.240 121.939 1.00 76.92 173 THR E N 1
ATOM 13097 C CA . THR E 1 58 ? 35.123 188.310 121.568 1.00 85.06 173 THR E CA 1
ATOM 13098 C C . THR E 1 58 ? 35.605 188.094 120.140 1.00 80.04 173 THR E C 1
ATOM 13099 O O . THR E 1 58 ? 35.913 186.964 119.746 1.00 72.78 173 THR E O 1
ATOM 13110 N N . VAL E 1 59 ? 35.698 189.189 119.378 1.00 84.24 174 VAL E N 1
ATOM 13111 C CA . VAL E 1 59 ? 35.999 189.144 117.945 1.00 80.98 174 VAL E CA 1
ATOM 13112 C C . VAL E 1 59 ? 37.402 189.663 117.717 1.00 77.71 174 VAL E C 1
ATOM 13113 O O . VAL E 1 59 ? 37.717 190.814 118.036 1.00 81.82 174 VAL E O 1
ATOM 13126 N N . MET E 1 60 ? 38.217 188.836 117.107 1.00 72.12 175 MET E N 1
ATOM 13127 C CA . MET E 1 60 ? 39.592 189.175 116.798 1.00 77.24 175 MET E CA 1
ATOM 13128 C C . MET E 1 60 ? 39.695 189.445 115.308 1.00 89.32 175 MET E C 1
ATOM 13129 O O . MET E 1 60 ? 39.790 188.508 114.505 1.00 87.51 175 MET E O 1
ATOM 13143 N N . ASP E 1 61 ? 39.700 190.725 114.934 1.00 93.70 176 ASP E N 1
ATOM 13144 C CA . ASP E 1 61 ? 39.680 191.097 113.531 1.00 86.59 176 ASP E CA 1
ATOM 13145 C C . ASP E 1 61 ? 41.092 191.256 113.004 1.00 89.74 176 ASP E C 1
ATOM 13146 O O . ASP E 1 61 ? 42.026 191.566 113.750 1.00 89.45 176 ASP E O 1
ATOM 13155 N N . ASP E 1 62 ? 41.228 190.997 111.707 1.00 84.79 177 ASP E N 1
ATOM 13156 C CA . ASP E 1 62 ? 42.476 191.199 110.986 1.00 84.95 177 ASP E CA 1
ATOM 13157 C C . ASP E 1 62 ? 43.642 190.558 111.733 1.00 93.35 177 ASP E C 1
ATOM 13158 O O . ASP E 1 62 ? 44.681 191.181 111.966 1.00 97.33 177 ASP E O 1
ATOM 13167 N N . LEU E 1 63 ? 43.455 189.300 112.123 1.00 93.51 178 LEU E N 1
ATOM 13168 C CA . LEU E 1 63 ? 44.564 188.500 112.628 1.00 96.50 178 LEU E CA 1
ATOM 13169 C C . LEU E 1 63 ? 45.768 188.637 111.712 1.00 97.49 178 LEU E C 1
ATOM 13170 O O . LEU E 1 63 ? 45.674 188.375 110.510 1.00 95.14 178 LEU E O 1
ATOM 13186 N N . CYS E 1 64 ? 46.891 189.062 112.275 1.00 95.33 179 CYS E N 1
ATOM 13187 C CA . CYS E 1 64 ? 48.124 189.136 111.516 1.00 95.42 179 CYS E CA 1
ATOM 13188 C C . CYS E 1 64 ? 49.157 188.234 112.176 1.00 97.60 179 CYS E C 1
ATOM 13189 O O . CYS E 1 64 ? 48.822 187.433 113.048 1.00 100.83 179 CYS E O 1
ATOM 13197 N N . GLY E 1 69 ? 54.980 186.837 116.211 1.00 97.34 184 GLY E N 1
ATOM 13198 C CA . GLY E 1 69 ? 53.818 187.672 115.963 1.00 94.30 184 GLY E CA 1
ATOM 13199 C C . GLY E 1 69 ? 53.147 188.198 117.214 1.00 106.34 184 GLY E C 1
ATOM 13200 O O . GLY E 1 69 ? 52.786 187.433 118.107 1.00 106.23 184 GLY E O 1
ATOM 13203 N N . LYS E 1 70 ? 52.958 189.514 117.284 1.00 108.28 185 LYS E N 1
ATOM 13204 C CA . LYS E 1 70 ? 52.307 190.090 118.456 1.00 110.02 185 LYS E CA 1
ATOM 13205 C C . LYS E 1 70 ? 50.917 189.495 118.656 1.00 107.53 185 LYS E C 1
ATOM 13206 O O . LYS E 1 70 ? 50.575 189.029 119.750 1.00 105.71 185 LYS E O 1
ATOM 13225 N N . ASP E 1 71 ? 50.108 189.487 117.597 1.00 110.48 186 ASP E N 1
ATOM 13226 C CA . ASP E 1 71 ? 48.686 189.184 117.733 1.00 114.04 186 ASP E CA 1
ATOM 13227 C C . ASP E 1 71 ? 48.449 187.787 118.297 1.00 112.81 186 ASP E C 1
ATOM 13228 O O . ASP E 1 71 ? 47.729 187.625 119.289 1.00 114.14 186 ASP E O 1
ATOM 13237 N N . MET E 1 72 ? 49.039 186.762 117.676 1.00 116.40 187 MET E N 1
ATOM 13238 C CA . MET E 1 72 ? 48.605 185.388 117.900 1.00 116.65 187 MET E CA 1
ATOM 13239 C C . MET E 1 72 ? 49.376 184.664 118.997 1.00 112.16 187 MET E C 1
ATOM 13240 O O . MET E 1 72 ? 49.061 183.502 119.281 1.00 112.10 187 MET E O 1
ATOM 13254 N N . SER E 1 73 ? 50.374 185.300 119.613 1.00 113.96 188 SER E N 1
ATOM 13255 C CA . SER E 1 73 ? 50.836 184.825 120.913 1.00 112.60 188 SER E CA 1
ATOM 13256 C C . SER E 1 73 ? 49.818 185.158 121.998 1.00 110.01 188 SER E C 1
ATOM 13257 O O . SER E 1 73 ? 49.778 184.493 123.037 1.00 110.01 188 SER E O 1
ATOM 13265 N N . LEU E 1 74 ? 48.976 186.162 121.753 1.00 109.59 189 LEU E N 1
ATOM 13266 C CA . LEU E 1 74 ? 47.857 186.479 122.628 1.00 106.86 189 LEU E CA 1
ATOM 13267 C C . LEU E 1 74 ? 46.652 185.572 122.370 1.00 113.77 189 LEU E C 1
ATOM 13268 O O . LEU E 1 74 ? 45.866 185.318 123.291 1.00 116.06 189 LEU E O 1
ATOM 13284 N N . PHE E 1 75 ? 46.497 185.068 121.134 1.00 113.92 190 PHE E N 1
ATOM 13285 C CA . PHE E 1 75 ? 45.384 184.176 120.799 1.00 107.04 190 PHE E CA 1
ATOM 13286 C C . PHE E 1 75 ? 45.577 182.798 121.418 1.00 108.13 190 PHE E C 1
ATOM 13287 O O . PHE E 1 75 ? 44.626 182.214 121.954 1.00 103.53 190 PHE E O 1
ATOM 13304 N N . CYS E 1 76 ? 46.803 182.270 121.366 1.00 109.03 191 CYS E N 1
ATOM 13305 C CA . CYS E 1 76 ? 47.099 180.985 121.985 1.00 106.06 191 CYS E CA 1
ATOM 13306 C C . CYS E 1 76 ? 46.855 180.983 123.488 1.00 103.95 191 CYS E C 1
ATOM 13307 O O . CYS E 1 76 ? 46.790 179.904 124.085 1.00 108.88 191 CYS E O 1
ATOM 13315 N N . GLN E 1 77 ? 46.711 182.150 124.105 1.00 105.02 192 GLN E N 1
ATOM 13316 C CA . GLN E 1 77 ? 46.343 182.257 125.512 1.00 107.25 192 GLN E CA 1
ATOM 13317 C C . GLN E 1 77 ? 44.833 182.351 125.715 1.00 108.64 192 GLN E C 1
ATOM 13318 O O . GLN E 1 77 ? 44.287 181.731 126.638 1.00 106.55 192 GLN E O 1
ATOM 13332 N N . MET E 1 78 ? 44.149 183.124 124.868 1.00 113.04 193 MET E N 1
ATOM 13333 C CA . MET E 1 78 ? 42.696 183.241 124.958 1.00 108.71 193 MET E CA 1
ATOM 13334 C C . MET E 1 78 ? 42.018 181.905 124.685 1.00 106.05 193 MET E C 1
ATOM 13335 O O . MET E 1 78 ? 41.168 181.456 125.465 1.00 106.70 193 MET E O 1
ATOM 13349 N N . VAL E 1 79 ? 42.368 181.263 123.573 1.00 103.72 194 VAL E N 1
ATOM 13350 C CA . VAL E 1 79 ? 41.855 179.912 123.264 1.00 103.66 194 VAL E CA 1
ATOM 13351 C C . VAL E 1 79 ? 42.868 178.929 123.838 1.00 104.26 194 VAL E C 1
ATOM 13352 O O . VAL E 1 79 ? 43.727 178.374 123.145 1.00 99.29 194 VAL E O 1
ATOM 13365 N N . SER E 1 80 ? 42.754 178.709 125.150 1.00 109.47 195 SER E N 1
ATOM 13366 C CA . SER E 1 80 ? 43.548 177.751 125.912 1.00 108.52 195 SER E CA 1
ATOM 13367 C C . SER E 1 80 ? 42.651 177.184 127.007 1.00 108.03 195 SER E C 1
ATOM 13368 O O . SER E 1 80 ? 41.699 177.838 127.439 1.00 107.09 195 SER E O 1
ATOM 13376 N N . THR E 1 81 ? 42.943 175.956 127.446 1.00 109.06 196 THR E N 1
ATOM 13377 C CA . THR E 1 81 ? 42.177 175.384 128.553 1.00 107.13 196 THR E CA 1
ATOM 13378 C C . THR E 1 81 ? 42.545 175.992 129.902 1.00 103.92 196 THR E C 1
ATOM 13379 O O . THR E 1 81 ? 41.743 175.904 130.835 1.00 107.40 196 THR E O 1
ATOM 13390 N N . VAL E 1 82 ? 43.723 176.605 130.030 1.00 101.95 197 VAL E N 1
ATOM 13391 C CA . VAL E 1 82 ? 44.189 177.158 131.298 1.00 107.34 197 VAL E CA 1
ATOM 13392 C C . VAL E 1 82 ? 43.654 178.581 131.430 1.00 105.68 197 VAL E C 1
ATOM 13393 O O . VAL E 1 82 ? 43.024 179.093 130.500 1.00 114.30 197 VAL E O 1
ATOM 13406 N N . ASP E 1 83 ? 43.887 179.230 132.571 1.00 104.42 198 ASP E N 1
ATOM 13407 C CA . ASP E 1 83 ? 43.294 180.535 132.850 1.00 105.15 198 ASP E CA 1
ATOM 13408 C C . ASP E 1 83 ? 44.217 181.677 132.404 1.00 112.63 198 ASP E C 1
ATOM 13409 O O . ASP E 1 83 ? 45.394 181.483 132.090 1.00 114.65 198 ASP E O 1
ATOM 13418 N N . PHE E 1 84 ? 43.663 182.893 132.400 1.00 114.28 199 PHE E N 1
ATOM 13419 C CA . PHE E 1 84 ? 44.277 184.041 131.741 1.00 114.78 199 PHE E CA 1
ATOM 13420 C C . PHE E 1 84 ? 43.840 185.309 132.461 1.00 114.82 199 PHE E C 1
ATOM 13421 O O . PHE E 1 84 ? 42.682 185.425 132.872 1.00 113.30 199 PHE E O 1
ATOM 13438 N N . ILE E 1 85 ? 44.772 186.245 132.626 1.00 113.67 200 ILE E N 1
ATOM 13439 C CA . ILE E 1 85 ? 44.469 187.566 133.180 1.00 115.92 200 ILE E CA 1
ATOM 13440 C C . ILE E 1 85 ? 45.011 188.586 132.184 1.00 113.81 200 ILE E C 1
ATOM 13441 O O . ILE E 1 85 ? 46.222 188.852 132.175 1.00 112.80 200 ILE E O 1
ATOM 13457 N N . PRO E 1 86 ? 44.179 189.167 131.324 1.00 113.92 201 PRO E N 1
ATOM 13458 C CA . PRO E 1 86 ? 44.711 189.918 130.184 1.00 118.48 201 PRO E CA 1
ATOM 13459 C C . PRO E 1 86 ? 45.144 191.320 130.581 1.00 115.99 201 PRO E C 1
ATOM 13460 O O . PRO E 1 86 ? 44.503 191.957 131.432 1.00 110.28 201 PRO E O 1
ATOM 13471 N N . PRO E 1 87 ? 46.228 191.852 129.969 1.00 118.01 202 PRO E N 1
ATOM 13472 C CA . PRO E 1 87 ? 46.683 193.217 130.271 1.00 120.87 202 PRO E CA 1
ATOM 13473 C C . PRO E 1 87 ? 45.631 194.275 129.936 1.00 120.77 202 PRO E C 1
ATOM 13474 O O . PRO E 1 87 ? 45.445 194.601 128.763 1.00 114.19 202 PRO E O 1
ATOM 13485 N N . SER E 1 97 ? 39.653 187.749 134.754 1.00 107.55 212 SER E N 1
ATOM 13486 C CA . SER E 1 97 ? 40.169 186.706 133.869 1.00 115.83 212 SER E CA 1
ATOM 13487 C C . SER E 1 97 ? 39.376 186.639 132.546 1.00 115.68 212 SER E C 1
ATOM 13488 O O . SER E 1 97 ? 38.409 187.386 132.355 1.00 112.25 212 SER E O 1
ATOM 13495 N N . PHE E 1 98 ? 39.783 185.748 131.635 1.00 113.70 213 PHE E N 1
ATOM 13496 C CA . PHE E 1 98 ? 39.159 185.637 130.318 1.00 110.72 213 PHE E CA 1
ATOM 13497 C C . PHE E 1 98 ? 38.267 184.403 130.279 1.00 104.50 213 PHE E C 1
ATOM 13498 O O . PHE E 1 98 ? 38.760 183.272 130.210 1.00 102.74 213 PHE E O 1
ATOM 13515 N N . THR E 1 99 ? 36.951 184.629 130.276 1.00 104.88 214 THR E N 1
ATOM 13516 C CA . THR E 1 99 ? 35.968 183.555 130.368 1.00 106.44 214 THR E CA 1
ATOM 13517 C C . THR E 1 99 ? 34.987 183.545 129.197 1.00 103.61 214 THR E C 1
ATOM 13518 O O . THR E 1 99 ? 33.877 183.009 129.325 1.00 101.32 214 THR E O 1
ATOM 13529 N N . SER E 1 100 ? 35.359 184.118 128.058 1.00 100.82 215 SER E N 1
ATOM 13530 C CA . SER E 1 100 ? 34.472 184.085 126.906 1.00 98.55 215 SER E CA 1
ATOM 13531 C C . SER E 1 100 ? 34.425 182.672 126.346 1.00 95.82 215 SER E C 1
ATOM 13532 O O . SER E 1 100 ? 35.459 182.006 126.216 1.00 95.38 215 SER E O 1
ATOM 13540 N N . LYS E 1 101 ? 33.215 182.227 125.996 1.00 92.07 216 LYS E N 1
ATOM 13541 C CA . LYS E 1 101 ? 33.004 180.887 125.465 1.00 89.59 216 LYS E CA 1
ATOM 13542 C C . LYS E 1 101 ? 33.328 180.763 123.974 1.00 93.53 216 LYS E C 1
ATOM 13543 O O . LYS E 1 101 ? 33.532 179.634 123.495 1.00 90.83 216 LYS E O 1
ATOM 13562 N N . PHE E 1 102 ? 33.408 181.892 123.243 1.00 88.74 217 PHE E N 1
ATOM 13563 C CA . PHE E 1 102 ? 33.584 181.910 121.793 1.00 88.44 217 PHE E CA 1
ATOM 13564 C C . PHE E 1 102 ? 34.646 182.915 121.370 1.00 85.41 217 PHE E C 1
ATOM 13565 O O . PHE E 1 102 ? 34.776 183.992 121.959 1.00 87.31 217 PHE E O 1
ATOM 13582 N N . VAL E 1 103 ? 35.383 182.567 120.318 1.00 80.62 218 VAL E N 1
ATOM 13583 C CA . VAL E 1 103 ? 36.298 183.485 119.640 1.00 82.68 218 VAL E CA 1
ATOM 13584 C C . VAL E 1 103 ? 36.065 183.369 118.139 1.00 81.60 218 VAL E C 1
ATOM 13585 O O . VAL E 1 103 ? 36.210 182.279 117.571 1.00 78.21 218 VAL E O 1
ATOM 13598 N N . ILE E 1 104 ? 35.723 184.491 117.496 1.00 84.26 219 ILE E N 1
ATOM 13599 C CA . ILE E 1 104 ? 35.573 184.573 116.038 1.00 76.91 219 ILE E CA 1
ATOM 13600 C C . ILE E 1 104 ? 36.686 185.464 115.495 1.00 73.27 219 ILE E C 1
ATOM 13601 O O . ILE E 1 104 ? 36.803 186.631 115.892 1.00 79.00 219 ILE E O 1
ATOM 13617 N N . ALA E 1 105 ? 37.513 184.915 114.600 1.00 69.23 220 ALA E N 1
ATOM 13618 C CA . ALA E 1 105 ? 38.652 185.639 114.061 1.00 69.92 220 ALA E CA 1
ATOM 13619 C C . ALA E 1 105 ? 38.604 185.670 112.535 1.00 80.41 220 ALA E C 1
ATOM 13620 O O . ALA E 1 105 ? 37.869 184.913 111.895 1.00 79.28 220 ALA E O 1
ATOM 13627 N N . SER E 1 106 ? 39.409 186.567 111.960 1.00 77.46 221 SER E N 1
ATOM 13628 C CA . SER E 1 106 ? 39.473 186.757 110.524 1.00 76.18 221 SER E CA 1
ATOM 13629 C C . SER E 1 106 ? 40.893 187.173 110.174 1.00 79.51 221 SER E C 1
ATOM 13630 O O . SER E 1 106 ? 41.506 187.947 110.911 1.00 85.52 221 SER E O 1
ATOM 13638 N N . THR E 1 107 ? 41.409 186.666 109.054 1.00 77.93 222 THR E N 1
ATOM 13639 C CA . THR E 1 107 ? 42.810 186.868 108.697 1.00 89.14 222 THR E CA 1
ATOM 13640 C C . THR E 1 107 ? 42.933 187.172 107.194 1.00 91.26 222 THR E C 1
ATOM 13641 O O . THR E 1 107 ? 41.940 187.355 106.482 1.00 85.76 222 THR E O 1
ATOM 13652 N N . ASN E 1 108 ? 44.178 187.187 106.718 1.00 97.59 223 ASN E N 1
ATOM 13653 C CA . ASN E 1 108 ? 44.499 187.545 105.345 1.00 88.64 223 ASN E CA 1
ATOM 13654 C C . ASN E 1 108 ? 43.852 186.560 104.382 1.00 98.25 223 ASN E C 1
ATOM 13655 O O . ASN E 1 108 ? 43.089 185.664 104.771 1.00 94.33 223 ASN E O 1
ATOM 13666 N N . ALA E 1 109 ? 44.192 186.736 103.102 1.00 107.61 224 ALA E N 1
ATOM 13667 C CA . ALA E 1 109 ? 43.568 185.977 102.021 1.00 103.68 224 ALA E CA 1
ATOM 13668 C C . ALA E 1 109 ? 43.879 184.487 102.124 1.00 103.43 224 ALA E C 1
ATOM 13669 O O . ALA E 1 109 ? 43.003 183.645 101.896 1.00 100.54 224 ALA E O 1
ATOM 13676 N N . THR E 1 110 ? 45.117 184.141 102.463 1.00 106.61 225 THR E N 1
ATOM 13677 C CA . THR E 1 110 ? 45.542 182.743 102.495 1.00 106.13 225 THR E CA 1
ATOM 13678 C C . THR E 1 110 ? 45.845 182.272 103.918 1.00 110.30 225 THR E C 1
ATOM 13679 O O . THR E 1 110 ? 46.042 181.080 104.162 1.00 117.89 225 THR E O 1
ATOM 13690 N N . ILE E 1 123 ? 48.730 175.392 116.547 1.00 97.54 238 ILE E N 1
ATOM 13691 C CA . ILE E 1 123 ? 47.710 176.415 116.760 1.00 97.50 238 ILE E CA 1
ATOM 13692 C C . ILE E 1 123 ? 46.360 175.921 116.242 1.00 104.74 238 ILE E C 1
ATOM 13693 O O . ILE E 1 123 ? 45.333 176.059 116.918 1.00 102.20 238 ILE E O 1
ATOM 13708 N N . ARG E 1 124 ? 46.369 175.360 115.026 1.00 99.15 239 ARG E N 1
ATOM 13709 C CA . ARG E 1 124 ? 45.117 175.040 114.352 1.00 99.59 239 ARG E CA 1
ATOM 13710 C C . ARG E 1 124 ? 44.241 174.084 115.151 1.00 102.10 239 ARG E C 1
ATOM 13711 O O . ARG E 1 124 ? 43.029 174.029 114.908 1.00 101.63 239 ARG E O 1
ATOM 13732 N N . ARG E 1 125 ? 44.805 173.347 116.108 1.00 100.09 240 ARG E N 1
ATOM 13733 C CA . ARG E 1 125 ? 43.964 172.563 117.005 1.00 95.77 240 ARG E CA 1
ATOM 13734 C C . ARG E 1 125 ? 42.923 173.445 117.685 1.00 99.11 240 ARG E C 1
ATOM 13735 O O . ARG E 1 125 ? 41.832 172.969 118.031 1.00 97.99 240 ARG E O 1
ATOM 13756 N N . ARG E 1 126 ? 43.240 174.736 117.875 1.00 102.61 241 ARG E N 1
ATOM 13757 C CA . ARG E 1 126 ? 42.328 175.682 118.520 1.00 97.45 241 ARG E CA 1
ATOM 13758 C C . ARG E 1 126 ? 41.184 176.103 117.609 1.00 95.26 241 ARG E C 1
ATOM 13759 O O . ARG E 1 126 ? 40.117 176.467 118.116 1.00 90.12 241 ARG E O 1
ATOM 13780 N N . PHE E 1 127 ? 41.397 176.090 116.281 1.00 92.97 242 PHE E N 1
ATOM 13781 C CA . PHE E 1 127 ? 40.365 176.447 115.305 1.00 90.53 242 PHE E CA 1
ATOM 13782 C C . PHE E 1 127 ? 39.410 175.277 115.173 1.00 86.65 242 PHE E C 1
ATOM 13783 O O . PHE E 1 127 ? 39.708 174.300 114.485 1.00 91.12 242 PHE E O 1
ATOM 13800 N N . TYR E 1 128 ? 38.248 175.363 115.820 1.00 81.64 243 TYR E N 1
ATOM 13801 C CA . TYR E 1 128 ? 37.261 174.308 115.631 1.00 78.95 243 TYR E CA 1
ATOM 13802 C C . TYR E 1 128 ? 36.796 174.268 114.185 1.00 82.30 243 TYR E C 1
ATOM 13803 O O . TYR E 1 128 ? 36.675 173.189 113.585 1.00 76.28 243 TYR E O 1
ATOM 13821 N N . MET E 1 129 ? 36.520 175.441 113.614 1.00 81.53 244 MET E N 1
ATOM 13822 C CA . MET E 1 129 ? 36.232 175.578 112.202 1.00 78.38 244 MET E CA 1
ATOM 13823 C C . MET E 1 129 ? 37.201 176.568 111.572 1.00 78.86 244 MET E C 1
ATOM 13824 O O . MET E 1 129 ? 37.659 177.528 112.201 1.00 78.81 244 MET E O 1
ATOM 13838 N N . ASP E 1 130 ? 37.481 176.335 110.306 1.00 79.81 245 ASP E N 1
ATOM 13839 C CA . ASP E 1 130 ? 38.495 177.073 109.580 1.00 86.87 245 ASP E CA 1
ATOM 13840 C C . ASP E 1 130 ? 37.895 177.315 108.196 1.00 92.75 245 ASP E C 1
ATOM 13841 O O . ASP E 1 130 ? 38.035 176.475 107.299 1.00 92.78 245 ASP E O 1
ATOM 13850 N N . CYS E 1 131 ? 37.214 178.454 108.033 1.00 84.88 246 CYS E N 1
ATOM 13851 C CA . CYS E 1 131 ? 36.364 178.704 106.872 1.00 80.42 246 CYS E CA 1
ATOM 13852 C C . CYS E 1 131 ? 36.966 179.751 105.951 1.00 78.78 246 CYS E C 1
ATOM 13853 O O . CYS E 1 131 ? 37.388 180.821 106.400 1.00 75.72 246 CYS E O 1
ATOM 13861 N N . ASP E 1 132 ? 36.982 179.438 104.662 1.00 79.96 247 ASP E N 1
ATOM 13862 C CA . ASP E 1 132 ? 37.199 180.434 103.625 1.00 78.33 247 ASP E CA 1
ATOM 13863 C C . ASP E 1 132 ? 35.865 181.073 103.274 1.00 74.92 247 ASP E C 1
ATOM 13864 O O . ASP E 1 132 ? 34.926 180.373 102.890 1.00 77.78 247 ASP E O 1
ATOM 13873 N N . ILE E 1 133 ? 35.771 182.386 103.438 1.00 76.02 248 ILE E N 1
ATOM 13874 C CA . ILE E 1 133 ? 34.565 183.110 103.061 1.00 73.93 248 ILE E CA 1
ATOM 13875 C C . ILE E 1 133 ? 34.550 183.260 101.545 1.00 74.55 248 ILE E C 1
ATOM 13876 O O . ILE E 1 133 ? 35.602 183.397 100.910 1.00 79.46 248 ILE E O 1
ATOM 13892 N N . GLU E 1 134 ? 33.356 183.214 100.947 1.00 71.18 249 GLU E N 1
ATOM 13893 C CA . GLU E 1 134 ? 33.249 183.218 99.491 1.00 74.81 249 GLU E CA 1
ATOM 13894 C C . GLU E 1 134 ? 31.989 183.940 99.023 1.00 75.64 249 GLU E C 1
ATOM 13895 O O . GLU E 1 134 ? 30.902 183.763 99.583 1.00 72.54 249 GLU E O 1
ATOM 13907 N N . VAL E 1 135 ? 32.145 184.742 97.975 1.00 69.43 250 VAL E N 1
ATOM 13908 C CA . VAL E 1 135 ? 31.073 185.589 97.479 1.00 74.85 250 VAL E CA 1
ATOM 13909 C C . VAL E 1 135 ? 30.472 184.945 96.233 1.00 76.48 250 VAL E C 1
ATOM 13910 O O . VAL E 1 135 ? 31.201 184.540 95.314 1.00 77.58 250 VAL E O 1
ATOM 13923 N N . THR E 1 136 ? 29.145 184.844 96.210 1.00 70.92 251 THR E N 1
ATOM 13924 C CA . THR E 1 136 ? 28.430 184.375 95.032 1.00 71.74 251 THR E CA 1
ATOM 13925 C C . THR E 1 136 ? 28.469 185.426 93.932 1.00 75.94 251 THR E C 1
ATOM 13926 O O . THR E 1 136 ? 28.244 186.610 94.184 1.00 79.14 251 THR E O 1
ATOM 13937 N N . ASP E 1 137 ? 28.742 184.988 92.700 1.00 77.37 252 ASP E N 1
ATOM 13938 C CA . ASP E 1 137 ? 28.826 185.924 91.578 1.00 75.29 252 ASP E CA 1
ATOM 13939 C C . ASP E 1 137 ? 27.645 186.887 91.539 1.00 73.61 252 ASP E C 1
ATOM 13940 O O . ASP E 1 137 ? 27.795 188.049 91.143 1.00 69.65 252 ASP E O 1
ATOM 13949 N N . SER E 1 138 ? 26.464 186.434 91.951 1.00 73.14 253 SER E N 1
ATOM 13950 C CA . SER E 1 138 ? 25.285 187.285 91.845 1.00 67.33 253 SER E CA 1
ATOM 13951 C C . SER E 1 138 ? 25.467 188.574 92.642 1.00 74.40 253 SER E C 1
ATOM 13952 O O . SER E 1 138 ? 25.194 189.672 92.143 1.00 72.03 253 SER E O 1
ATOM 13960 N N . TYR E 1 139 ? 25.938 188.460 93.889 1.00 76.52 254 TYR E N 1
ATOM 13961 C CA . TYR E 1 139 ? 26.223 189.610 94.739 1.00 72.63 254 TYR E CA 1
ATOM 13962 C C . TYR E 1 139 ? 27.667 190.074 94.630 1.00 76.67 254 TYR E C 1
ATOM 13963 O O . TYR E 1 139 ? 28.198 190.642 95.590 1.00 80.45 254 TYR E O 1
ATOM 13981 N N . LYS E 1 140 ? 28.333 189.816 93.509 1.00 78.36 255 LYS E N 1
ATOM 13982 C CA . LYS E 1 140 ? 29.646 190.385 93.252 1.00 77.08 255 LYS E CA 1
ATOM 13983 C C . LYS E 1 140 ? 29.479 191.740 92.569 1.00 80.77 255 LYS E C 1
ATOM 13984 O O . LYS E 1 140 ? 28.489 191.987 91.877 1.00 81.35 255 LYS E O 1
ATOM 14003 N N . THR E 1 141 ? 30.438 192.631 92.806 1.00 85.51 256 THR E N 1
ATOM 14004 C CA . THR E 1 141 ? 30.473 193.925 92.142 1.00 86.50 256 THR E CA 1
ATOM 14005 C C . THR E 1 141 ? 31.072 193.778 90.751 1.00 91.12 256 THR E C 1
ATOM 14006 O O . THR E 1 141 ? 31.556 192.713 90.357 1.00 90.81 256 THR E O 1
ATOM 14017 N N . ASP E 1 142 ? 31.063 194.881 90.006 1.00 90.09 257 ASP E N 1
ATOM 14018 C CA . ASP E 1 142 ? 31.762 194.876 88.735 1.00 94.62 257 ASP E CA 1
ATOM 14019 C C . ASP E 1 142 ? 33.261 194.751 88.939 1.00 92.67 257 ASP E C 1
ATOM 14020 O O . ASP E 1 142 ? 33.956 194.235 88.059 1.00 101.28 257 ASP E O 1
ATOM 14029 N N . LEU E 1 143 ? 33.773 195.189 90.094 1.00 90.70 258 LEU E N 1
ATOM 14030 C CA . LEU E 1 143 ? 35.173 194.973 90.442 1.00 91.10 258 LEU E CA 1
ATOM 14031 C C . LEU E 1 143 ? 35.363 193.709 91.271 1.00 88.70 258 LEU E C 1
ATOM 14032 O O . LEU E 1 143 ? 36.382 193.559 91.957 1.00 86.74 258 LEU E O 1
ATOM 14048 N N . GLY E 1 144 ? 34.397 192.800 91.222 1.00 90.13 259 GLY E N 1
ATOM 14049 C CA . GLY E 1 144 ? 34.579 191.485 91.806 1.00 89.04 259 GLY E CA 1
ATOM 14050 C C . GLY E 1 144 ? 34.762 191.499 93.307 1.00 79.66 259 GLY E C 1
ATOM 14051 O O . GLY E 1 144 ? 35.621 190.782 93.830 1.00 80.18 259 GLY E O 1
ATOM 14055 N N . ARG E 1 145 ? 33.980 192.312 94.010 1.00 78.34 260 ARG E N 1
ATOM 14056 C CA . ARG E 1 145 ? 33.928 192.295 95.462 1.00 81.55 260 ARG E CA 1
ATOM 14057 C C . ARG E 1 145 ? 32.469 192.154 95.853 1.00 77.03 260 ARG E C 1
ATOM 14058 O O . ARG E 1 145 ? 31.578 192.237 95.009 1.00 79.00 260 ARG E O 1
ATOM 14079 N N . LEU E 1 146 ? 32.227 191.900 97.131 1.00 68.76 261 LEU E N 1
ATOM 14080 C CA . LEU E 1 146 ? 30.859 191.801 97.610 1.00 72.21 261 LEU E CA 1
ATOM 14081 C C . LEU E 1 146 ? 30.119 193.111 97.363 1.00 74.77 261 LEU E C 1
ATOM 14082 O O . LEU E 1 146 ? 30.706 194.193 97.360 1.00 79.44 261 LEU E O 1
ATOM 14098 N N . ASP E 1 147 ? 28.807 193.005 97.152 1.00 74.71 262 ASP E N 1
ATOM 14099 C CA . ASP E 1 147 ? 27.939 194.173 97.020 1.00 77.41 262 ASP E CA 1
ATOM 14100 C C . ASP E 1 147 ? 27.177 194.304 98.337 1.00 77.50 262 ASP E C 1
ATOM 14101 O O . ASP E 1 147 ? 26.035 193.862 98.478 1.00 79.03 262 ASP E O 1
ATOM 14110 N N . ALA E 1 148 ? 27.834 194.934 99.315 1.00 72.59 263 ALA E N 1
ATOM 14111 C CA . ALA E 1 148 ? 27.280 194.982 100.663 1.00 78.22 263 ALA E CA 1
ATOM 14112 C C . ALA E 1 148 ? 26.011 195.822 100.718 1.00 80.00 263 ALA E C 1
ATOM 14113 O O . ALA E 1 148 ? 25.103 195.516 101.497 1.00 77.92 263 ALA E O 1
ATOM 14120 N N . GLY E 1 149 ? 25.932 196.881 99.918 1.00 75.17 264 GLY E N 1
ATOM 14121 C CA . GLY E 1 149 ? 24.711 197.648 99.876 1.00 69.23 264 GLY E CA 1
ATOM 14122 C C . GLY E 1 149 ? 23.530 196.749 99.612 1.00 71.11 264 GLY E C 1
ATOM 14123 O O . GLY E 1 149 ? 22.586 196.699 100.410 1.00 67.31 264 GLY E O 1
ATOM 14127 N N . ARG E 1 150 ? 23.584 196.022 98.492 1.00 71.89 265 ARG E N 1
ATOM 14128 C CA . ARG E 1 150 ? 22.501 195.102 98.159 1.00 79.18 265 ARG E CA 1
ATOM 14129 C C . ARG E 1 150 ? 22.520 193.888 99.082 1.00 83.36 265 ARG E C 1
ATOM 14130 O O . ARG E 1 150 ? 21.469 193.451 99.569 1.00 82.18 265 ARG E O 1
ATOM 14151 N N . ALA E 1 151 ? 23.711 193.343 99.349 1.00 82.63 266 ALA E N 1
ATOM 14152 C CA . ALA E 1 151 ? 23.807 192.174 100.217 1.00 77.47 266 ALA E CA 1
ATOM 14153 C C . ALA E 1 151 ? 23.242 192.456 101.594 1.00 81.24 266 ALA E C 1
ATOM 14154 O O . ALA E 1 151 ? 22.768 191.538 102.265 1.00 85.48 266 ALA E O 1
ATOM 14161 N N . ALA E 1 152 ? 23.289 193.711 102.042 1.00 84.12 267 ALA E N 1
ATOM 14162 C CA . ALA E 1 152 ? 22.767 194.045 103.358 1.00 77.33 267 ALA E CA 1
ATOM 14163 C C . ALA E 1 152 ? 21.246 194.171 103.382 1.00 83.28 267 ALA E C 1
ATOM 14164 O O . ALA E 1 152 ? 20.657 194.114 104.469 1.00 80.61 267 ALA E O 1
ATOM 14171 N N . LYS E 1 153 ? 20.598 194.335 102.223 1.00 84.73 268 LYS E N 1
ATOM 14172 C CA . LYS E 1 153 ? 19.158 194.570 102.194 1.00 83.09 268 LYS E CA 1
ATOM 14173 C C . LYS E 1 153 ? 18.376 193.278 102.397 1.00 87.34 268 LYS E C 1
ATOM 14174 O O . LYS E 1 153 ? 18.651 192.252 101.764 1.00 86.81 268 LYS E O 1
ATOM 14193 N N . LEU E 1 154 ? 17.356 193.356 103.245 1.00 83.33 269 LEU E N 1
ATOM 14194 C CA . LEU E 1 154 ? 16.780 192.158 103.835 1.00 88.64 269 LEU E CA 1
ATOM 14195 C C . LEU E 1 154 ? 16.024 191.323 102.808 1.00 96.98 269 LEU E C 1
ATOM 14196 O O . LEU E 1 154 ? 15.430 191.840 101.859 1.00 98.10 269 LEU E O 1
ATOM 14212 N N . CYS E 1 155 ? 16.055 190.007 103.008 1.00 101.65 270 CYS E N 1
ATOM 14213 C CA . CYS E 1 155 ? 15.158 189.112 102.295 1.00 100.64 270 CYS E CA 1
ATOM 14214 C C . CYS E 1 155 ? 13.813 189.059 103.004 1.00 97.45 270 CYS E C 1
ATOM 14215 O O . CYS E 1 155 ? 13.700 189.324 104.203 1.00 100.39 270 CYS E O 1
ATOM 14222 N N . SER E 1 156 ? 12.784 188.710 102.240 1.00 104.30 271 SER E N 1
ATOM 14223 C CA . SER E 1 156 ? 11.439 188.655 102.788 1.00 99.64 271 SER E CA 1
ATOM 14224 C C . SER E 1 156 ? 11.254 187.424 103.655 1.00 97.29 271 SER E C 1
ATOM 14225 O O . SER E 1 156 ? 10.566 187.478 104.682 1.00 91.89 271 SER E O 1
ATOM 14233 N N . GLU E 1 157 ? 11.880 186.319 103.267 1.00 103.94 272 GLU E N 1
ATOM 14234 C CA . GLU E 1 157 ? 11.670 185.025 103.896 1.00 105.95 272 GLU E CA 1
ATOM 14235 C C . GLU E 1 157 ? 12.651 184.815 105.039 1.00 103.36 272 GLU E C 1
ATOM 14236 O O . GLU E 1 157 ? 13.761 185.355 105.034 1.00 103.63 272 GLU E O 1
ATOM 14248 N N . ASN E 1 158 ? 12.237 183.979 106.021 1.00 105.84 273 ASN E N 1
ATOM 14249 C CA . ASN E 1 158 ? 13.072 183.640 107.181 1.00 101.17 273 ASN E CA 1
ATOM 14250 C C . ASN E 1 158 ? 12.977 182.122 107.411 1.00 97.01 273 ASN E C 1
ATOM 14251 O O . ASN E 1 158 ? 12.147 181.634 108.180 1.00 104.56 273 ASN E O 1
ATOM 14262 N N . ASN E 1 159 ? 13.814 181.371 106.699 1.00 94.96 274 ASN E N 1
ATOM 14263 C CA . ASN E 1 159 ? 14.112 179.978 107.034 1.00 89.89 274 ASN E CA 1
ATOM 14264 C C . ASN E 1 159 ? 15.398 179.925 107.854 1.00 97.18 274 ASN E C 1
ATOM 14265 O O . ASN E 1 159 ? 16.412 179.360 107.436 1.00 101.27 274 ASN E O 1
ATOM 14276 N N . THR E 1 160 ? 15.355 180.555 109.025 1.00 91.02 275 THR E N 1
ATOM 14277 C CA . THR E 1 160 ? 16.554 180.821 109.799 1.00 89.88 275 THR E CA 1
ATOM 14278 C C . THR E 1 160 ? 16.346 180.423 111.249 1.00 95.24 275 THR E C 1
ATOM 14279 O O . THR E 1 160 ? 15.250 180.583 111.802 1.00 93.66 275 THR E O 1
ATOM 14290 N N . ALA E 1 161 ? 17.436 179.939 111.859 1.00 89.56 276 ALA E N 1
ATOM 14291 C CA . ALA E 1 161 ? 17.446 179.398 113.213 1.00 84.69 276 ALA E CA 1
ATOM 14292 C C . ALA E 1 161 ? 17.821 180.445 114.254 1.00 87.67 276 ALA E C 1
ATOM 14293 O O . ALA E 1 161 ? 17.267 180.453 115.358 1.00 87.68 276 ALA E O 1
ATOM 14300 N N . ASN E 1 162 ? 18.735 181.347 113.920 1.00 85.43 277 ASN E N 1
ATOM 14301 C CA . ASN E 1 162 ? 19.318 182.225 114.915 1.00 85.76 277 ASN E CA 1
ATOM 14302 C C . ASN E 1 162 ? 19.000 183.696 114.711 1.00 86.73 277 ASN E C 1
ATOM 14303 O O . ASN E 1 162 ? 19.518 184.530 115.456 1.00 83.70 277 ASN E O 1
ATOM 14314 N N . PHE E 1 163 ? 18.177 184.052 113.736 1.00 88.71 278 PHE E N 1
ATOM 14315 C CA . PHE E 1 163 ? 17.884 185.449 113.483 1.00 84.97 278 PHE E CA 1
ATOM 14316 C C . PHE E 1 163 ? 16.382 185.635 113.308 1.00 93.35 278 PHE E C 1
ATOM 14317 O O . PHE E 1 163 ? 15.669 184.721 112.886 1.00 92.52 278 PHE E O 1
ATOM 14334 N N . LYS E 1 164 ? 15.901 186.825 113.682 1.00 106.59 279 LYS E N 1
ATOM 14335 C CA . LYS E 1 164 ? 14.498 187.187 113.496 1.00 111.96 279 LYS E CA 1
ATOM 14336 C C . LYS E 1 164 ? 14.218 187.776 112.116 1.00 113.67 279 LYS E C 1
ATOM 14337 O O . LYS E 1 164 ? 13.048 187.923 111.737 1.00 114.94 279 LYS E O 1
ATOM 14356 N N . ARG E 1 165 ? 15.251 188.117 111.359 1.00 107.24 280 ARG E N 1
ATOM 14357 C CA . ARG E 1 165 ? 15.090 188.252 109.927 1.00 108.10 280 ARG E CA 1
ATOM 14358 C C . ARG E 1 165 ? 16.466 188.087 109.317 1.00 101.44 280 ARG E C 1
ATOM 14359 O O . ARG E 1 165 ? 17.482 188.292 109.987 1.00 93.06 280 ARG E O 1
ATOM 14380 N N . CYS E 1 166 ? 16.484 187.670 108.060 1.00 99.61 281 CYS E N 1
ATOM 14381 C CA . 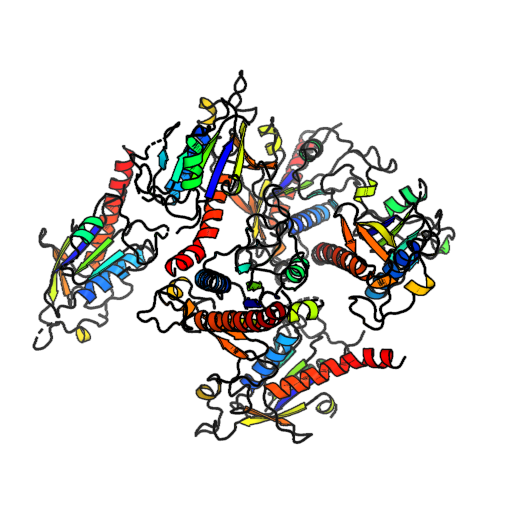CYS E 1 166 ? 17.725 187.336 107.394 1.00 98.67 281 CYS E CA 1
ATOM 14382 C C . CYS E 1 166 ? 17.927 188.274 106.214 1.00 95.23 281 CYS E C 1
ATOM 14383 O O . CYS E 1 166 ? 16.992 188.916 105.726 1.00 95.61 281 CYS E O 1
ATOM 14390 N N . SER E 1 167 ? 19.180 188.364 105.802 1.00 92.05 282 SER E N 1
ATOM 14391 C CA . SER E 1 167 ? 19.625 189.046 104.597 1.00 85.04 282 SER E CA 1
ATOM 14392 C C . SER E 1 167 ? 20.505 188.070 103.845 1.00 79.73 282 SER E C 1
ATOM 14393 O O . SER E 1 167 ? 20.834 186.999 104.362 1.00 81.04 282 SER E O 1
ATOM 14401 N N . PRO E 1 168 ? 20.889 188.382 102.615 1.00 80.78 283 PRO E N 1
ATOM 14402 C CA . PRO E 1 168 ? 21.753 187.452 101.868 1.00 78.83 283 PRO E CA 1
ATOM 14403 C C . PRO E 1 168 ? 23.118 187.175 102.508 1.00 78.86 283 PRO E C 1
ATOM 14404 O O . PRO E 1 168 ? 23.905 186.395 101.956 1.00 78.02 283 PRO E O 1
ATOM 14415 N N . LEU E 1 169 ? 23.414 187.783 103.661 1.00 79.82 284 LEU E N 1
ATOM 14416 C CA . LEU E 1 169 ? 24.602 187.434 104.444 1.00 77.83 284 LEU E CA 1
ATOM 14417 C C . LEU E 1 169 ? 24.352 186.237 105.350 1.00 76.41 284 LEU E C 1
ATOM 14418 O O . LEU E 1 169 ? 25.232 185.385 105.510 1.00 80.56 284 LEU E O 1
ATOM 14434 N N . VAL E 1 170 ? 23.148 186.132 105.906 1.00 76.67 285 VAL E N 1
ATOM 14435 C CA . VAL E 1 170 ? 22.838 185.049 106.830 1.00 75.57 285 VAL E CA 1
ATOM 14436 C C . VAL E 1 170 ? 22.503 183.762 106.096 1.00 75.28 285 VAL E C 1
ATOM 14437 O O . VAL E 1 170 ? 22.719 182.670 106.638 1.00 71.27 285 VAL E O 1
ATOM 14450 N N . CYS E 1 171 ? 22.006 183.872 104.854 1.00 76.96 286 CYS E N 1
ATOM 14451 C CA . CYS E 1 171 ? 21.273 182.820 104.152 1.00 78.30 286 CYS E CA 1
ATOM 14452 C C . CYS E 1 171 ? 22.100 182.053 103.121 1.00 71.30 286 CYS E C 1
ATOM 14453 O O . CYS E 1 171 ? 21.594 181.083 102.556 1.00 70.30 286 CYS E O 1
ATOM 14460 N N . GLY E 1 172 ? 23.331 182.469 102.837 1.00 69.78 287 GLY E N 1
ATOM 14461 C CA . GLY E 1 172 ? 24.136 181.849 101.808 1.00 70.30 287 GLY E CA 1
ATOM 14462 C C . GLY E 1 172 ? 23.914 182.401 100.410 1.00 70.09 287 GLY E C 1
ATOM 14463 O O . GLY E 1 172 ? 24.671 182.057 99.491 1.00 66.68 287 GLY E O 1
ATOM 14467 N N . LYS E 1 173 ? 22.899 183.238 100.219 1.00 68.29 288 LYS E N 1
ATOM 14468 C CA . LYS E 1 173 ? 22.701 183.905 98.937 1.00 71.75 288 LYS E CA 1
ATOM 14469 C C . LYS E 1 173 ? 23.897 184.777 98.547 1.00 70.57 288 LYS E C 1
ATOM 14470 O O . LYS E 1 173 ? 24.446 184.642 97.452 1.00 63.89 288 LYS E O 1
ATOM 14489 N N . ALA E 1 174 ? 24.310 185.701 99.425 1.00 80.73 289 ALA E N 1
ATOM 14490 C CA . ALA E 1 174 ? 25.481 186.531 99.135 1.00 74.92 289 ALA E CA 1
ATOM 14491 C C . ALA E 1 174 ? 26.795 185.965 99.685 1.00 69.35 289 ALA E C 1
ATOM 14492 O O . ALA E 1 174 ? 27.818 185.986 98.986 1.00 69.28 289 ALA E O 1
ATOM 14499 N N . ILE E 1 175 ? 26.806 185.469 100.921 1.00 73.72 290 ILE E N 1
ATOM 14500 C CA . ILE E 1 175 ? 28.045 185.093 101.607 1.00 73.60 290 ILE E CA 1
ATOM 14501 C C . ILE E 1 175 ? 27.930 183.661 102.067 1.00 68.21 290 ILE E C 1
ATOM 14502 O O . ILE E 1 175 ? 26.963 183.301 102.750 1.00 71.40 290 ILE E O 1
ATOM 14518 N N . GLN E 1 176 ? 28.940 182.864 101.736 1.00 66.66 291 GLN E N 1
ATOM 14519 C CA . GLN E 1 176 ? 29.000 181.466 102.132 1.00 68.94 291 GLN E CA 1
ATOM 14520 C C . GLN E 1 176 ? 30.348 181.172 102.760 1.00 66.15 291 GLN E C 1
ATOM 14521 O O . GLN E 1 176 ? 31.359 181.783 102.405 1.00 66.56 291 GLN E O 1
ATOM 14535 N N . LEU E 1 177 ? 30.357 180.214 103.689 1.00 63.11 292 LEU E N 1
ATOM 14536 C CA . LEU E 1 177 ? 31.580 179.785 104.341 1.00 65.06 292 LEU E CA 1
ATOM 14537 C C . LEU E 1 177 ? 31.836 178.352 103.941 1.00 64.48 292 LEU E C 1
ATOM 14538 O O . LEU E 1 177 ? 30.990 177.473 104.156 1.00 62.68 292 LEU E O 1
ATOM 14554 N N . ARG E 1 178 ? 32.991 178.143 103.309 1.00 71.39 293 ARG E N 1
ATOM 14555 C CA . ARG E 1 178 ? 33.429 176.833 102.864 1.00 75.20 293 ARG E CA 1
ATOM 14556 C C . ARG E 1 178 ? 34.465 176.320 103.847 1.00 78.75 293 ARG E C 1
ATOM 14557 O O . ARG E 1 178 ? 35.595 176.820 103.889 1.00 79.23 293 ARG E O 1
ATOM 14578 N N . ASP E 1 179 ? 34.086 175.305 104.608 1.00 81.95 294 ASP E N 1
ATOM 14579 C CA . ASP E 1 179 ? 35.031 174.661 105.499 1.00 85.47 294 ASP E CA 1
ATOM 14580 C C . ASP E 1 179 ? 36.218 174.176 104.688 1.00 83.14 294 ASP E C 1
ATOM 14581 O O . ASP E 1 179 ? 36.059 173.623 103.598 1.00 85.56 294 ASP E O 1
ATOM 14590 N N . ARG E 1 180 ? 37.419 174.417 105.212 1.00 89.16 295 ARG E N 1
ATOM 14591 C CA . ARG E 1 180 ? 38.630 174.018 104.503 1.00 96.11 295 ARG E CA 1
ATOM 14592 C C . ARG E 1 180 ? 38.786 172.502 104.489 1.00 98.74 295 ARG E C 1
ATOM 14593 O O . ARG E 1 180 ? 39.069 171.911 103.439 1.00 107.44 295 ARG E O 1
ATOM 14614 N N . LYS E 1 181 ? 38.612 171.858 105.650 1.00 96.47 296 LYS E N 1
ATOM 14615 C CA . LYS E 1 181 ? 38.693 170.401 105.732 1.00 98.51 296 LYS E CA 1
ATOM 14616 C C . LYS E 1 181 ? 37.553 169.748 104.953 1.00 95.90 296 LYS E C 1
ATOM 14617 O O . LYS E 1 181 ? 37.790 168.980 104.018 1.00 97.07 296 LYS E O 1
ATOM 14636 N N . SER E 1 182 ? 36.301 170.067 105.303 1.00 99.10 297 SER E N 1
ATOM 14637 C CA . SER E 1 182 ? 35.164 169.371 104.695 1.00 91.95 297 SER E CA 1
ATOM 14638 C C . SER E 1 182 ? 35.064 169.644 103.204 1.00 90.70 297 SER E C 1
ATOM 14639 O O . SER E 1 182 ? 34.550 168.801 102.464 1.00 93.83 297 SER E O 1
ATOM 14647 N N . LYS E 1 183 ? 35.542 170.807 102.751 1.00 93.54 298 LYS E N 1
ATOM 14648 C CA . LYS E 1 183 ? 35.413 171.294 101.375 1.00 92.22 298 LYS E CA 1
ATOM 14649 C C . LYS E 1 183 ? 33.981 171.735 101.036 1.00 88.00 298 LYS E C 1
ATOM 14650 O O . LYS E 1 183 ? 33.699 172.129 99.883 1.00 76.84 298 LYS E O 1
ATOM 14669 N N . VAL E 1 184 ? 33.076 171.727 102.027 1.00 86.65 299 VAL E N 1
ATOM 14670 C CA . VAL E 1 184 ? 31.658 172.002 101.852 1.00 79.94 299 VAL E CA 1
ATOM 14671 C C . VAL E 1 184 ? 31.378 173.456 102.194 1.00 79.01 299 VAL E C 1
ATOM 14672 O O . VAL E 1 184 ? 32.083 174.085 102.993 1.00 73.68 299 VAL E O 1
ATOM 14685 N N . ARG E 1 185 ? 30.322 173.991 101.589 1.00 72.93 300 ARG E N 1
ATOM 14686 C CA . ARG E 1 185 ? 29.952 175.386 101.730 1.00 69.79 300 ARG E CA 1
ATOM 14687 C C . ARG E 1 185 ? 28.691 175.473 102.586 1.00 72.03 300 ARG E C 1
ATOM 14688 O O . ARG E 1 185 ? 27.732 174.717 102.361 1.00 65.28 300 ARG E O 1
ATOM 14709 N N . TYR E 1 186 ? 28.723 176.349 103.605 1.00 69.94 301 TYR E N 1
ATOM 14710 C CA . TYR E 1 186 ? 27.604 176.566 104.513 1.00 65.36 301 TYR E CA 1
ATOM 14711 C C . TYR E 1 186 ? 27.193 178.032 104.486 1.00 63.97 301 TYR E C 1
ATOM 14712 O O . TYR E 1 186 ? 27.992 178.914 104.178 1.00 69.18 301 TYR E O 1
ATOM 14730 N N . SER E 1 187 ? 25.943 178.283 104.848 1.00 60.30 302 SER E N 1
ATOM 14731 C CA . SER E 1 187 ? 25.503 179.630 105.159 1.00 58.16 302 SER E CA 1
ATOM 14732 C C . SER E 1 187 ? 25.959 180.058 106.559 1.00 67.72 302 SER E C 1
ATOM 14733 O O . SER E 1 187 ? 26.287 179.228 107.414 1.00 71.83 302 SER E O 1
ATOM 14741 N N . VAL E 1 188 ? 25.954 181.379 106.795 1.00 69.74 303 VAL E N 1
ATOM 14742 C CA . VAL E 1 188 ? 26.372 181.920 108.095 1.00 66.77 303 VAL E CA 1
ATOM 14743 C C . VAL E 1 188 ? 25.506 181.340 109.205 1.00 66.73 303 VAL E C 1
ATOM 14744 O O . VAL E 1 188 ? 26.017 180.858 110.210 1.00 69.05 303 VAL E O 1
ATOM 14757 N N . ASP E 1 189 ? 24.178 181.386 109.040 1.00 72.37 304 ASP E N 1
ATOM 14758 C CA . ASP E 1 189 ? 23.253 180.810 110.022 1.00 73.46 304 ASP E CA 1
ATOM 14759 C C . ASP E 1 189 ? 23.615 179.371 110.376 1.00 73.88 304 ASP E C 1
ATOM 14760 O O . ASP E 1 189 ? 23.641 179.006 111.557 1.00 78.91 304 ASP E O 1
ATOM 14769 N N . THR E 1 190 ? 23.878 178.522 109.377 1.00 62.85 305 THR E N 1
ATOM 14770 C CA . THR E 1 190 ? 24.127 177.136 109.741 1.00 65.90 305 THR E CA 1
ATOM 14771 C C . THR E 1 190 ? 25.482 176.994 110.429 1.00 66.24 305 THR E C 1
ATOM 14772 O O . THR E 1 190 ? 25.635 176.145 111.308 1.00 69.18 305 THR E O 1
ATOM 14783 N N . VAL E 1 191 ? 26.472 177.814 110.070 1.00 63.25 306 VAL E N 1
ATOM 14784 C CA . VAL E 1 191 ? 27.738 177.738 110.797 1.00 67.11 306 VAL E CA 1
ATOM 14785 C C . VAL E 1 191 ? 27.550 178.283 112.228 1.00 72.51 306 VAL E C 1
ATOM 14786 O O . VAL E 1 191 ? 28.122 177.743 113.188 1.00 61.07 306 VAL E O 1
ATOM 14799 N N . VAL E 1 192 ? 26.688 179.292 112.415 1.00 64.14 307 VAL E N 1
ATOM 14800 C CA . VAL E 1 192 ? 26.319 179.669 113.774 1.00 69.95 307 VAL E CA 1
ATOM 14801 C C . VAL E 1 192 ? 25.832 178.440 114.522 1.00 74.07 307 VAL E C 1
ATOM 14802 O O . VAL E 1 192 ? 26.419 178.027 115.530 1.00 78.45 307 VAL E O 1
ATOM 14815 N N . SER E 1 193 ? 24.744 177.838 114.036 1.00 73.60 308 SER E N 1
ATOM 14816 C CA . SER E 1 193 ? 24.119 176.748 114.781 1.00 73.77 308 SER E CA 1
ATOM 14817 C C . SER E 1 193 ? 25.126 175.676 115.150 1.00 72.21 308 SER E C 1
ATOM 14818 O O . SER E 1 193 ? 24.949 174.985 116.160 1.00 81.99 308 SER E O 1
ATOM 14826 N N . GLU E 1 194 ? 26.205 175.552 114.372 1.00 71.03 309 GLU E N 1
ATOM 14827 C CA . GLU E 1 194 ? 27.212 174.522 114.608 1.00 74.44 309 GLU E CA 1
ATOM 14828 C C . GLU E 1 194 ? 28.195 174.939 115.685 1.00 76.84 309 GLU E C 1
ATOM 14829 O O . GLU E 1 194 ? 28.745 174.081 116.378 1.00 82.11 309 GLU E O 1
ATOM 14841 N N . LEU E 1 195 ? 28.443 176.239 115.832 1.00 76.15 310 LEU E N 1
ATOM 14842 C CA . LEU E 1 195 ? 29.321 176.703 116.892 1.00 73.05 310 LEU E CA 1
ATOM 14843 C C . LEU E 1 195 ? 28.620 176.646 118.237 1.00 84.03 310 LEU E C 1
ATOM 14844 O O . LEU E 1 195 ? 29.268 176.441 119.271 1.00 86.05 310 LEU E O 1
ATOM 14860 N N . ILE E 1 196 ? 27.298 176.817 118.238 1.00 80.84 311 ILE E N 1
ATOM 14861 C CA . ILE E 1 196 ? 26.535 176.694 119.470 1.00 85.00 311 ILE E CA 1
ATOM 14862 C C . ILE E 1 196 ? 26.387 175.234 119.889 1.00 88.25 311 ILE E C 1
ATOM 14863 O O . ILE E 1 196 ? 26.334 174.926 121.089 1.00 80.31 311 ILE E O 1
ATOM 14879 N N . ARG E 1 197 ? 26.301 174.310 118.929 1.00 87.60 312 ARG E N 1
ATOM 14880 C CA . ARG E 1 197 ? 26.140 172.911 119.306 1.00 87.09 312 ARG E CA 1
ATOM 14881 C C . ARG E 1 197 ? 27.447 172.341 119.818 1.00 87.61 312 ARG E C 1
ATOM 14882 O O . ARG E 1 197 ? 27.458 171.569 120.782 1.00 95.61 312 ARG E O 1
ATOM 14903 N N . GLU E 1 198 ? 28.559 172.720 119.191 1.00 84.01 313 GLU E N 1
ATOM 14904 C CA . GLU E 1 198 ? 29.865 172.226 119.603 1.00 82.80 313 GLU E CA 1
ATOM 14905 C C . GLU E 1 198 ? 30.273 172.753 120.982 1.00 84.51 313 GLU E C 1
ATOM 14906 O O . GLU E 1 198 ? 31.149 172.167 121.630 1.00 83.00 313 GLU E O 1
ATOM 14918 N N . TYR E 1 199 ? 29.652 173.832 121.451 1.00 85.46 314 TYR E N 1
ATOM 14919 C CA . TYR E 1 199 ? 29.865 174.288 122.818 1.00 88.74 314 TYR E CA 1
ATOM 14920 C C . TYR E 1 199 ? 28.906 173.632 123.810 1.00 92.66 314 TYR E C 1
ATOM 14921 O O . TYR E 1 199 ? 29.308 173.321 124.943 1.00 88.03 314 TYR E O 1
ATOM 14939 N N . SER E 1 200 ? 27.636 173.433 123.415 1.00 89.95 315 SER E N 1
ATOM 14940 C CA . SER E 1 200 ? 26.723 172.616 124.214 1.00 87.63 315 SER E CA 1
ATOM 14941 C C . SER E 1 200 ? 27.260 171.205 124.399 1.00 89.80 315 SER E C 1
ATOM 14942 O O . SER E 1 200 ? 26.958 170.549 125.400 1.00 92.99 315 SER E O 1
ATOM 14950 N N . ASN E 1 201 ? 28.032 170.721 123.429 1.00 89.23 316 ASN E N 1
ATOM 14951 C CA . ASN E 1 201 ? 28.737 169.455 123.571 1.00 89.64 316 ASN E CA 1
ATOM 14952 C C . ASN E 1 201 ? 29.787 169.527 124.680 1.00 94.30 316 ASN E C 1
ATOM 14953 O O . ASN E 1 201 ? 29.797 168.697 125.599 1.00 101.13 316 ASN E O 1
ATOM 14964 N N . ARG E 1 202 ? 30.690 170.513 124.608 1.00 91.69 317 ARG E N 1
ATOM 14965 C CA . ARG E 1 202 ? 31.662 170.702 125.680 1.00 98.23 317 ARG E CA 1
ATOM 14966 C C . ARG E 1 202 ? 30.992 170.946 127.023 1.00 98.38 317 ARG E C 1
ATOM 14967 O O . ARG E 1 202 ? 31.519 170.528 128.058 1.00 102.98 317 ARG E O 1
ATOM 14988 N N . SER E 1 203 ? 29.830 171.602 127.025 1.00 98.07 318 SER E N 1
ATOM 14989 C CA . SER E 1 203 ? 29.318 172.244 128.233 1.00 99.92 318 SER E CA 1
ATOM 14990 C C . SER E 1 203 ? 28.547 171.284 129.134 1.00 101.08 318 SER E C 1
ATOM 14991 O O . SER E 1 203 ? 28.636 171.378 130.363 1.00 103.50 318 SER E O 1
ATOM 14999 N N . ALA E 1 204 ? 27.773 170.374 128.550 1.00 104.15 319 ALA E N 1
ATOM 15000 C CA . ALA E 1 204 ? 26.850 169.551 129.322 1.00 105.15 319 ALA E CA 1
ATOM 15001 C C . ALA E 1 204 ? 27.525 168.962 130.561 1.00 106.37 319 ALA E C 1
ATOM 15002 O O . ALA E 1 204 ? 27.275 169.402 131.693 1.00 103.45 319 ALA E O 1
ATOM 15009 N N . ILE E 1 205 ? 28.410 167.993 130.340 1.00 104.09 320 ILE E N 1
ATOM 15010 C CA . ILE E 1 205 ? 29.061 167.256 131.418 1.00 99.09 320 ILE E CA 1
ATOM 15011 C C . ILE E 1 205 ? 30.338 167.957 131.884 1.00 99.62 320 ILE E C 1
ATOM 15012 O O . ILE E 1 205 ? 30.637 167.978 133.082 1.00 96.14 320 ILE E O 1
ATOM 15028 N N . GLY E 1 206 ? 31.100 168.547 130.957 1.00 93.21 321 GLY E N 1
ATOM 15029 C CA . GLY E 1 206 ? 32.404 169.091 131.294 1.00 91.42 321 GLY E CA 1
ATOM 15030 C C . GLY E 1 206 ? 32.362 170.174 132.343 1.00 96.25 321 GLY E C 1
ATOM 15031 O O . GLY E 1 206 ? 33.384 170.461 132.974 1.00 90.83 321 GLY E O 1
ATOM 15035 N N . ASN E 1 207 ? 31.200 170.794 132.538 1.00 101.12 322 ASN E N 1
ATOM 15036 C CA . ASN E 1 207 ? 31.077 171.870 133.511 1.00 100.11 322 ASN E CA 1
ATOM 15037 C C . ASN E 1 207 ? 31.134 171.334 134.932 1.00 92.80 322 ASN E C 1
ATOM 15038 O O . ASN E 1 207 ? 31.962 171.770 135.735 1.00 89.90 322 ASN E O 1
ATOM 15049 N N . THR E 1 208 ? 30.251 170.391 135.264 1.00 93.09 323 THR E N 1
ATOM 15050 C CA . THR E 1 208 ? 30.277 169.788 136.592 1.00 92.75 323 THR E CA 1
ATOM 15051 C C . THR E 1 208 ? 31.592 169.055 136.861 1.00 90.24 323 THR E C 1
ATOM 15052 O O . THR E 1 208 ? 31.984 168.900 138.026 1.00 88.26 323 THR E O 1
ATOM 15063 N N . ILE E 1 209 ? 32.284 168.601 135.806 1.00 90.46 324 ILE E N 1
ATOM 15064 C CA . ILE E 1 209 ? 33.546 167.879 135.987 1.00 88.01 324 ILE E CA 1
ATOM 15065 C C . ILE E 1 209 ? 34.573 168.778 136.676 1.00 90.33 324 ILE E C 1
ATOM 15066 O O . ILE E 1 209 ? 35.096 168.445 137.744 1.00 87.07 324 ILE E O 1
ATOM 15082 N N . GLU E 1 210 ? 34.880 169.931 136.077 1.00 89.33 325 GLU E N 1
ATOM 15083 C CA . GLU E 1 210 ? 35.831 170.835 136.713 1.00 84.56 325 GLU E CA 1
ATOM 15084 C C . GLU E 1 210 ? 35.298 171.342 138.039 1.00 87.95 325 GLU E C 1
ATOM 15085 O O . GLU E 1 210 ? 36.058 171.482 139.008 1.00 82.79 325 GLU E O 1
ATOM 15097 N N . ALA E 1 211 ? 33.995 171.635 138.102 1.00 85.60 326 ALA E N 1
ATOM 15098 C CA . ALA E 1 211 ? 33.405 172.037 139.374 1.00 87.01 326 ALA E CA 1
ATOM 15099 C C . ALA E 1 211 ? 33.849 171.101 140.477 1.00 81.99 326 ALA E C 1
ATOM 15100 O O . ALA E 1 211 ? 33.962 171.507 141.634 1.00 89.02 326 ALA E O 1
ATOM 15107 N N . LEU E 1 212 ? 34.121 169.843 140.131 1.00 85.03 327 LEU E N 1
ATOM 15108 C CA . LEU E 1 212 ? 34.640 168.870 141.079 1.00 77.94 327 LEU E CA 1
ATOM 15109 C C . LEU E 1 212 ? 36.144 169.022 141.331 1.00 73.20 327 LEU E C 1
ATOM 15110 O O . LEU E 1 212 ? 36.628 168.569 142.368 1.00 78.86 327 LEU E O 1
ATOM 15126 N N . PHE E 1 213 ? 36.885 169.677 140.437 1.00 80.02 328 PHE E N 1
ATOM 15127 C CA . PHE E 1 213 ? 38.348 169.802 140.567 1.00 83.76 328 PHE E CA 1
ATOM 15128 C C . PHE E 1 213 ? 38.806 171.268 140.687 1.00 91.05 328 PHE E C 1
ATOM 15129 O O . PHE E 1 213 ? 39.728 171.600 141.446 1.00 88.38 328 PHE E O 1
ATOM 15146 N N . HIS F 1 3 ? 20.672 195.993 128.268 1.00 119.35 118 HIS F N 1
ATOM 15147 C CA . HIS F 1 3 ? 20.405 195.675 129.670 1.00 127.13 118 HIS F CA 1
ATOM 15148 C C . HIS F 1 3 ? 18.931 195.286 129.862 1.00 124.16 118 HIS F C 1
ATOM 15149 O O . HIS F 1 3 ? 18.204 195.126 128.881 1.00 129.37 118 HIS F O 1
ATOM 15162 N N . ARG F 1 4 ? 18.483 195.149 131.111 1.00 119.47 119 ARG F N 1
ATOM 15163 C CA . ARG F 1 4 ? 17.271 194.398 131.403 1.00 118.04 119 ARG F CA 1
ATOM 15164 C C . ARG F 1 4 ? 16.182 195.252 132.040 1.00 117.62 119 ARG F C 1
ATOM 15165 O O . ARG F 1 4 ? 16.437 196.303 132.633 1.00 124.40 119 ARG F O 1
ATOM 15186 N N . ILE F 1 5 ? 14.945 194.767 131.879 1.00 114.84 120 ILE F N 1
ATOM 15187 C CA . ILE F 1 5 ? 13.804 195.300 132.609 1.00 102.33 120 ILE F CA 1
ATOM 15188 C C . ILE F 1 5 ? 14.048 195.071 134.088 1.00 105.61 120 ILE F C 1
ATOM 15189 O O . ILE F 1 5 ? 14.529 194.009 134.496 1.00 112.49 120 ILE F O 1
ATOM 15205 N N . GLU F 1 6 ? 13.741 196.070 134.901 1.00 106.85 121 GLU F N 1
ATOM 15206 C CA . GLU F 1 6 ? 13.875 195.901 136.343 1.00 107.44 121 GLU F CA 1
ATOM 15207 C C . GLU F 1 6 ? 12.869 194.856 136.813 1.00 103.14 121 GLU F C 1
ATOM 15208 O O . GLU F 1 6 ? 11.700 194.911 136.403 1.00 96.00 121 GLU F O 1
ATOM 15220 N N . PRO F 1 7 ? 13.274 193.889 137.648 1.00 102.40 122 PRO F N 1
ATOM 15221 C CA . PRO F 1 7 ? 12.323 192.856 138.099 1.00 102.48 122 PRO F CA 1
ATOM 15222 C C . PRO F 1 7 ? 11.317 193.401 139.099 1.00 94.39 122 PRO F C 1
ATOM 15223 O O . PRO F 1 7 ? 11.677 194.105 140.042 1.00 102.45 122 PRO F O 1
ATOM 15234 N N . VAL F 1 8 ? 10.044 193.072 138.878 1.00 93.58 123 VAL F N 1
ATOM 15235 C CA . VAL F 1 8 ? 9.022 193.448 139.835 1.00 96.27 123 VAL F CA 1
ATOM 15236 C C . VAL F 1 8 ? 9.252 192.621 141.084 1.00 96.92 123 VAL F C 1
ATOM 15237 O O . VAL F 1 8 ? 9.652 191.454 141.014 1.00 94.81 123 VAL F O 1
ATOM 15250 N N . CYS F 1 9 ? 9.057 193.233 142.238 1.00 98.57 124 CYS F N 1
ATOM 15251 C CA . CYS F 1 9 ? 9.504 192.602 143.468 1.00 102.97 124 CYS F CA 1
ATOM 15252 C C . CYS F 1 9 ? 8.575 192.980 144.609 1.00 99.48 124 CYS F C 1
ATOM 15253 O O . CYS F 1 9 ? 8.148 194.133 144.718 1.00 104.00 124 CYS F O 1
ATOM 15261 N N . LEU F 1 10 ? 8.248 191.991 145.434 1.00 96.53 125 LEU F N 1
ATOM 15262 C CA . LEU F 1 10 ? 7.360 192.155 146.578 1.00 100.73 125 LEU F CA 1
ATOM 15263 C C . LEU F 1 10 ? 8.082 191.668 147.820 1.00 102.61 125 LEU F C 1
ATOM 15264 O O . LEU F 1 10 ? 8.467 190.498 147.896 1.00 99.92 125 LEU F O 1
ATOM 15280 N N . ILE F 1 11 ? 8.244 192.550 148.793 1.00 105.12 126 ILE F N 1
ATOM 15281 C CA . ILE F 1 11 ? 8.844 192.203 150.075 1.00 102.88 126 ILE F CA 1
ATOM 15282 C C . ILE F 1 11 ? 7.743 192.193 151.124 1.00 100.87 126 ILE F C 1
ATOM 15283 O O . ILE F 1 11 ? 6.874 193.073 151.124 1.00 104.75 126 ILE F O 1
ATOM 15299 N N . ILE F 1 12 ? 7.777 191.212 152.021 1.00 99.52 127 ILE F N 1
ATOM 15300 C CA . ILE F 1 12 ? 6.727 191.037 153.020 1.00 101.67 127 ILE F CA 1
ATOM 15301 C C . ILE F 1 12 ? 7.334 191.204 154.411 1.00 105.67 127 ILE F C 1
ATOM 15302 O O . ILE F 1 12 ? 8.107 190.352 154.871 1.00 103.21 127 ILE F O 1
ATOM 15318 N N . ARG F 1 13 ? 6.977 192.312 155.077 1.00 108.40 128 ARG F N 1
ATOM 15319 C CA . ARG F 1 13 ? 7.386 192.608 156.449 1.00 113.28 128 ARG F CA 1
ATOM 15320 C C . ARG F 1 13 ? 6.387 192.041 157.451 1.00 109.59 128 ARG F C 1
ATOM 15321 O O . ARG F 1 13 ? 5.170 192.140 157.263 1.00 108.41 128 ARG F O 1
ATOM 15342 N N . GLY F 1 14 ? 6.903 191.461 158.529 1.00 106.81 129 GLY F N 1
ATOM 15343 C CA . GLY F 1 14 ? 6.027 190.891 159.539 1.00 110.09 129 GLY F CA 1
ATOM 15344 C C . GLY F 1 14 ? 6.817 190.384 160.721 1.00 105.44 129 GLY F C 1
ATOM 15345 O O . GLY F 1 14 ? 8.043 190.266 160.672 1.00 108.61 129 GLY F O 1
ATOM 15349 N N . SER F 1 15 ? 6.070 190.079 161.807 1.00 106.74 130 SER F N 1
ATOM 15350 C CA . SER F 1 15 ? 6.595 189.490 163.036 1.00 106.50 130 SER F CA 1
ATOM 15351 C C . SER F 1 15 ? 6.652 187.971 162.926 1.00 103.88 130 SER F C 1
ATOM 15352 O O . SER F 1 15 ? 5.796 187.361 162.274 1.00 108.65 130 SER F O 1
ATOM 15360 N N . PRO F 1 16 ? 7.621 187.314 163.570 1.00 106.01 131 PRO F N 1
ATOM 15361 C CA . PRO F 1 16 ? 7.677 185.847 163.491 1.00 106.11 131 PRO F CA 1
ATOM 15362 C C . PRO F 1 16 ? 6.389 185.218 164.001 1.00 106.34 131 PRO F C 1
ATOM 15363 O O . PRO F 1 16 ? 5.729 185.737 164.900 1.00 110.83 131 PRO F O 1
ATOM 15374 N N . GLY F 1 17 ? 6.037 184.063 163.425 1.00 109.23 132 GLY F N 1
ATOM 15375 C CA . GLY F 1 17 ? 4.786 183.394 163.730 1.00 103.79 132 GLY F CA 1
ATOM 15376 C C . GLY F 1 17 ? 3.621 183.818 162.855 1.00 104.44 132 GLY F C 1
ATOM 15377 O O . GLY F 1 17 ? 2.615 183.103 162.788 1.00 97.42 132 GLY F O 1
ATOM 15381 N N . THR F 1 18 ? 3.731 184.975 162.201 1.00 104.48 133 THR F N 1
ATOM 15382 C CA . THR F 1 18 ? 2.839 185.342 161.109 1.00 106.55 133 THR F CA 1
ATOM 15383 C C . THR F 1 18 ? 2.930 184.376 159.938 1.00 109.44 133 THR F C 1
ATOM 15384 O O . THR F 1 18 ? 2.067 184.424 159.047 1.00 102.76 133 THR F O 1
ATOM 15395 N N . GLY F 1 19 ? 3.951 183.510 159.916 1.00 110.33 134 GLY F N 1
ATOM 15396 C CA . GLY F 1 19 ? 4.203 182.651 158.784 1.00 105.37 134 GLY F CA 1
ATOM 15397 C C . GLY F 1 19 ? 4.215 183.493 157.530 1.00 103.49 134 GLY F C 1
ATOM 15398 O O . GLY F 1 19 ? 3.248 183.476 156.765 1.00 101.13 134 GLY F O 1
ATOM 15402 N N . LYS F 1 20 ? 5.265 184.300 157.352 1.00 105.55 135 LYS F N 1
ATOM 15403 C CA . LYS F 1 20 ? 5.440 185.030 156.101 1.00 102.15 135 LYS F CA 1
ATOM 15404 C C . LYS F 1 20 ? 5.927 184.118 154.983 1.00 102.97 135 LYS F C 1
ATOM 15405 O O . LYS F 1 20 ? 5.575 184.330 153.814 1.00 96.37 135 LYS F O 1
ATOM 15424 N N . SER F 1 21 ? 6.761 183.129 155.325 1.00 99.26 136 SER F N 1
ATOM 15425 C CA . SER F 1 21 ? 7.217 182.153 154.350 1.00 93.90 136 SER F CA 1
ATOM 15426 C C . SER F 1 21 ? 6.058 181.377 153.745 1.00 91.50 136 SER F C 1
ATOM 15427 O O . SER F 1 21 ? 6.196 180.821 152.648 1.00 94.84 136 SER F O 1
ATOM 15435 N N . LEU F 1 22 ? 4.926 181.312 154.440 1.00 87.75 137 LEU F N 1
ATOM 15436 C CA . LEU F 1 22 ? 3.731 180.732 153.851 1.00 89.64 137 LEU F CA 1
ATOM 15437 C C . LEU F 1 22 ? 3.123 181.649 152.809 1.00 90.96 137 LEU F C 1
ATOM 15438 O O . LEU F 1 22 ? 2.331 181.189 151.985 1.00 89.54 137 LEU F O 1
ATOM 15454 N N . ALA F 1 23 ? 3.457 182.935 152.841 1.00 90.97 138 ALA F N 1
ATOM 15455 C CA . ALA F 1 23 ? 2.944 183.870 151.850 1.00 93.18 138 ALA F CA 1
ATOM 15456 C C . ALA F 1 23 ? 3.867 183.965 150.642 1.00 91.59 138 ALA F C 1
ATOM 15457 O O . ALA F 1 23 ? 3.408 183.848 149.501 1.00 89.92 138 ALA F O 1
ATOM 15464 N N . THR F 1 24 ? 5.168 184.167 150.880 1.00 90.62 139 THR F N 1
ATOM 15465 C CA . THR F 1 24 ? 6.134 184.208 149.785 1.00 91.34 139 THR F CA 1
ATOM 15466 C C . THR F 1 24 ? 6.234 182.865 149.057 1.00 89.42 139 THR F C 1
ATOM 15467 O O . THR F 1 24 ? 6.573 182.820 147.870 1.00 89.83 139 THR F O 1
ATOM 15478 N N . GLY F 1 25 ? 5.948 181.769 149.736 1.00 88.12 140 GLY F N 1
ATOM 15479 C CA . GLY F 1 25 ? 5.856 180.496 149.064 1.00 78.41 140 GLY F CA 1
ATOM 15480 C C . GLY F 1 25 ? 4.618 180.427 148.200 1.00 83.34 140 GLY F C 1
ATOM 15481 O O . GLY F 1 25 ? 4.705 180.187 146.994 1.00 91.55 140 GLY F O 1
ATOM 15485 N N . ILE F 1 26 ? 3.446 180.633 148.796 1.00 82.39 141 ILE F N 1
ATOM 15486 C CA . ILE F 1 26 ? 2.225 180.586 148.007 1.00 82.30 141 ILE F CA 1
ATOM 15487 C C . ILE F 1 26 ? 2.312 181.578 146.864 1.00 89.16 141 ILE F C 1
ATOM 15488 O O . ILE F 1 26 ? 1.865 181.296 145.747 1.00 82.72 141 ILE F O 1
ATOM 15504 N N . ILE F 1 27 ? 2.918 182.741 147.112 1.00 88.20 142 ILE F N 1
ATOM 15505 C CA . ILE F 1 27 ? 2.986 183.778 146.085 1.00 91.63 142 ILE F CA 1
ATOM 15506 C C . ILE F 1 27 ? 3.902 183.340 144.939 1.00 92.68 142 ILE F C 1
ATOM 15507 O O . ILE F 1 27 ? 3.496 183.345 143.769 1.00 95.48 142 ILE F O 1
ATOM 15523 N N . ALA F 1 28 ? 5.138 182.935 145.252 1.00 88.78 143 ALA F N 1
ATOM 15524 C CA . ALA F 1 28 ? 6.109 182.605 144.208 1.00 89.82 143 ALA F CA 1
ATOM 15525 C C . ALA F 1 28 ? 5.604 181.477 143.307 1.00 93.43 143 ALA F C 1
ATOM 15526 O O . ALA F 1 28 ? 5.565 181.610 142.078 1.00 91.73 143 ALA F O 1
ATOM 15533 N N . ARG F 1 29 ? 5.256 180.337 143.905 1.00 97.31 144 ARG F N 1
ATOM 15534 C CA . ARG F 1 29 ? 4.678 179.218 143.170 1.00 90.55 144 ARG F CA 1
ATOM 15535 C C . ARG F 1 29 ? 3.621 179.694 142.183 1.00 91.74 144 ARG F C 1
ATOM 15536 O O . ARG F 1 29 ? 3.719 179.447 140.973 1.00 98.29 144 ARG F O 1
ATOM 15557 N N . ALA F 1 30 ? 2.597 180.381 142.695 1.00 84.98 145 ALA F N 1
ATOM 15558 C CA . ALA F 1 30 ? 1.501 180.851 141.857 1.00 87.42 145 ALA F CA 1
ATOM 15559 C C . ALA F 1 30 ? 1.959 181.809 140.762 1.00 91.94 145 ALA F C 1
ATOM 15560 O O . ALA F 1 30 ? 1.234 181.978 139.774 1.00 91.89 145 ALA F O 1
ATOM 15567 N N . ILE F 1 31 ? 3.122 182.449 140.918 1.00 92.15 146 ILE F N 1
ATOM 15568 C CA . ILE F 1 31 ? 3.686 183.299 139.864 1.00 97.93 146 ILE F CA 1
ATOM 15569 C C . ILE F 1 31 ? 4.497 182.477 138.875 1.00 96.02 146 ILE F C 1
ATOM 15570 O O . ILE F 1 31 ? 4.517 182.774 137.678 1.00 97.49 146 ILE F O 1
ATOM 15586 N N . ALA F 1 32 ? 5.205 181.465 139.367 1.00 96.33 147 ALA F N 1
ATOM 15587 C CA . ALA F 1 32 ? 6.000 180.628 138.486 1.00 97.81 147 ALA F CA 1
ATOM 15588 C C . ALA F 1 32 ? 5.139 179.684 137.656 1.00 98.17 147 ALA F C 1
ATOM 15589 O O . ALA F 1 32 ? 5.596 179.205 136.611 1.00 103.09 147 ALA F O 1
ATOM 15596 N N . ASP F 1 33 ? 3.911 179.403 138.091 1.00 95.27 148 ASP F N 1
ATOM 15597 C CA . ASP F 1 33 ? 3.006 178.595 137.276 1.00 97.90 148 ASP F CA 1
ATOM 15598 C C . ASP F 1 33 ? 2.505 179.384 136.068 1.00 96.85 148 ASP F C 1
ATOM 15599 O O . ASP F 1 33 ? 2.681 178.961 134.920 1.00 97.55 148 ASP F O 1
ATOM 15608 N N . LYS F 1 34 ? 1.864 180.529 136.308 1.00 94.84 149 LYS F N 1
ATOM 15609 C CA . LYS F 1 34 ? 1.430 181.402 135.229 1.00 94.47 149 LYS F CA 1
ATOM 15610 C C . LYS F 1 34 ? 2.516 181.481 134.179 1.00 93.54 149 LYS F C 1
ATOM 15611 O O . LYS F 1 34 ? 2.228 181.380 132.986 1.00 100.33 149 LYS F O 1
ATOM 15630 N N . TYR F 1 35 ? 3.765 181.644 134.607 1.00 86.09 150 TYR F N 1
ATOM 15631 C CA . TYR F 1 35 ? 4.878 181.738 133.680 1.00 91.84 150 TYR F CA 1
ATOM 15632 C C . TYR F 1 35 ? 5.524 180.389 133.432 1.00 99.38 150 TYR F C 1
ATOM 15633 O O . TYR F 1 35 ? 6.673 180.335 132.970 1.00 101.31 150 TYR F O 1
ATOM 15651 N N . HIS F 1 36 ? 4.791 179.306 133.703 1.00 103.83 151 HIS F N 1
ATOM 15652 C CA . HIS F 1 36 ? 5.197 177.944 133.358 1.00 100.54 151 HIS F CA 1
ATOM 15653 C C . HIS F 1 36 ? 6.624 177.686 133.837 1.00 101.49 151 HIS F C 1
ATOM 15654 O O . HIS F 1 36 ? 7.539 177.403 133.059 1.00 100.88 151 HIS F O 1
ATOM 15668 N N . SER F 1 37 ? 6.808 177.801 135.146 1.00 96.04 152 SER F N 1
ATOM 15669 C CA . SER F 1 37 ? 8.146 177.800 135.699 1.00 97.83 152 SER F CA 1
ATOM 15670 C C . SER F 1 37 ? 8.093 177.225 137.109 1.00 101.12 152 SER F C 1
ATOM 15671 O O . SER F 1 37 ? 7.094 176.628 137.521 1.00 107.71 152 SER F O 1
ATOM 15679 N N . SER F 1 38 ? 9.190 177.396 137.841 1.00 98.59 153 SER F N 1
ATOM 15680 C CA . SER F 1 38 ? 9.293 177.043 139.246 1.00 101.07 153 SER F CA 1
ATOM 15681 C C . SER F 1 38 ? 9.682 178.283 140.068 1.00 98.29 153 SER F C 1
ATOM 15682 O O . SER F 1 38 ? 9.665 179.415 139.579 1.00 96.92 153 SER F O 1
ATOM 15690 N N . VAL F 1 39 ? 10.085 178.056 141.313 1.00 100.24 154 VAL F N 1
ATOM 15691 C CA . VAL F 1 39 ? 10.632 179.083 142.194 1.00 97.64 154 VAL F CA 1
ATOM 15692 C C . VAL F 1 39 ? 12.061 178.704 142.568 1.00 99.16 154 VAL F C 1
ATOM 15693 O O . VAL F 1 39 ? 12.347 177.532 142.834 1.00 104.47 154 VAL F O 1
ATOM 15706 N N . TYR F 1 40 ? 12.960 179.689 142.580 1.00 98.58 155 TYR F N 1
ATOM 15707 C CA . TYR F 1 40 ? 14.287 179.511 143.163 1.00 104.39 155 TYR F CA 1
ATOM 15708 C C . TYR F 1 40 ? 14.323 180.135 144.552 1.00 104.69 155 TYR F C 1
ATOM 15709 O O . TYR F 1 40 ? 13.909 181.285 144.727 1.00 100.64 155 TYR F O 1
ATOM 15727 N N . SER F 1 41 ? 14.854 179.392 145.522 1.00 109.28 156 SER F N 1
ATOM 15728 C CA . SER F 1 41 ? 14.874 179.829 146.923 1.00 110.84 156 SER F CA 1
ATOM 15729 C C . SER F 1 41 ? 16.206 180.468 147.350 1.00 103.87 156 SER F C 1
ATOM 15730 O O . SER F 1 41 ? 17.287 180.025 146.969 1.00 103.55 156 SER F O 1
ATOM 15738 N N . LYS F 1 53 ? 18.860 178.141 137.562 1.00 91.60 168 LYS F N 1
ATOM 15739 C CA . LYS F 1 53 ? 18.773 177.853 136.136 1.00 104.39 168 LYS F CA 1
ATOM 15740 C C . LYS F 1 53 ? 17.802 178.828 135.415 1.00 106.77 168 LYS F C 1
ATOM 15741 O O . LYS F 1 53 ? 16.840 178.413 134.758 1.00 109.62 168 LYS F O 1
ATOM 15759 N N . GLN F 1 54 ? 18.075 180.128 135.545 1.00 108.14 169 GLN F N 1
ATOM 15760 C CA . GLN F 1 54 ? 17.274 181.186 134.920 1.00 105.65 169 GLN F CA 1
ATOM 15761 C C . GLN F 1 54 ? 15.793 181.024 135.239 1.00 104.76 169 GLN F C 1
ATOM 15762 O O . GLN F 1 54 ? 14.936 181.055 134.356 1.00 108.59 169 GLN F O 1
ATOM 15776 N N . GLN F 1 55 ? 15.493 180.860 136.522 1.00 101.05 170 GLN F N 1
ATOM 15777 C CA . GLN F 1 55 ? 14.115 180.705 136.948 1.00 98.11 170 GLN F CA 1
ATOM 15778 C C . GLN F 1 55 ? 13.379 182.034 136.859 1.00 92.82 170 GLN F C 1
ATOM 15779 O O . GLN F 1 55 ? 13.986 183.103 136.789 1.00 95.87 170 GLN F O 1
ATOM 15793 N N . VAL F 1 56 ? 12.050 181.963 136.886 1.00 94.55 171 VAL F N 1
ATOM 15794 C CA . VAL F 1 56 ? 11.255 183.181 136.777 1.00 96.82 171 VAL F CA 1
ATOM 15795 C C . VAL F 1 56 ? 11.209 183.926 138.113 1.00 96.42 171 VAL F C 1
ATOM 15796 O O . VAL F 1 56 ? 11.503 185.126 138.175 1.00 96.62 171 VAL F O 1
ATOM 15809 N N . VAL F 1 57 ? 10.875 183.230 139.203 1.00 96.00 172 VAL F N 1
ATOM 15810 C CA . VAL F 1 57 ? 10.734 183.837 140.528 1.00 97.36 172 VAL F CA 1
ATOM 15811 C C . VAL F 1 57 ? 11.854 183.347 141.440 1.00 96.42 172 VAL F C 1
ATOM 15812 O O . VAL F 1 57 ? 12.191 182.158 141.438 1.00 98.45 172 VAL F O 1
ATOM 15825 N N . THR F 1 58 ? 12.415 184.250 142.244 1.00 97.19 173 THR F N 1
ATOM 15826 C CA . THR F 1 58 ? 13.389 183.867 143.266 1.00 104.22 173 THR F CA 1
ATOM 15827 C C . THR F 1 58 ? 12.913 184.358 144.630 1.00 99.65 173 THR F C 1
ATOM 15828 O O . THR F 1 58 ? 12.682 185.557 144.809 1.00 102.18 173 THR F O 1
ATOM 15839 N N . VAL F 1 59 ? 12.769 183.432 145.585 1.00 100.74 174 VAL F N 1
ATOM 15840 C CA . VAL F 1 59 ? 12.328 183.752 146.944 1.00 100.41 174 VAL F CA 1
ATOM 15841 C C . VAL F 1 59 ? 13.546 184.002 147.818 1.00 101.17 174 VAL F C 1
ATOM 15842 O O . VAL F 1 59 ? 14.428 183.140 147.932 1.00 98.21 174 VAL F O 1
ATOM 15855 N N . MET F 1 60 ? 13.572 185.161 148.470 1.00 103.98 175 MET F N 1
ATOM 15856 C CA . MET F 1 60 ? 14.647 185.550 149.384 1.00 103.06 175 MET F CA 1
ATOM 15857 C C . MET F 1 60 ? 14.048 185.720 150.785 1.00 107.78 175 MET F C 1
ATOM 15858 O O . MET F 1 60 ? 13.699 186.829 151.199 1.00 111.27 175 MET F O 1
ATOM 15872 N N . ASP F 1 61 ? 13.935 184.607 151.516 1.00 111.08 176 ASP F N 1
ATOM 15873 C CA . ASP F 1 61 ? 13.263 184.595 152.813 1.00 110.15 176 ASP F CA 1
ATOM 15874 C C . ASP F 1 61 ? 14.214 185.041 153.913 1.00 110.03 176 ASP F C 1
ATOM 15875 O O . ASP F 1 61 ? 15.405 184.714 153.896 1.00 112.91 176 ASP F O 1
ATOM 15884 N N . ASP F 1 62 ? 13.672 185.798 154.872 1.00 111.55 177 ASP F N 1
ATOM 15885 C CA . ASP F 1 62 ? 14.384 186.199 156.087 1.00 108.40 177 ASP F CA 1
ATOM 15886 C C . ASP F 1 62 ? 15.577 187.094 155.733 1.00 110.52 177 ASP F C 1
ATOM 15887 O O . ASP F 1 62 ? 16.755 186.781 155.950 1.00 110.21 177 ASP F O 1
ATOM 15896 N N . LEU F 1 63 ? 15.192 188.249 155.196 1.00 118.14 178 LEU F N 1
ATOM 15897 C CA . LEU F 1 63 ? 16.096 189.230 154.609 1.00 120.50 178 LEU F CA 1
ATOM 15898 C C . LEU F 1 63 ? 16.483 190.234 155.688 1.00 118.32 178 LEU F C 1
ATOM 15899 O O . LEU F 1 63 ? 15.621 190.940 156.228 1.00 116.10 178 LEU F O 1
ATOM 15915 N N . CYS F 1 64 ? 17.766 190.269 156.026 1.00 123.86 179 CYS F N 1
ATOM 15916 C CA . CYS F 1 64 ? 18.263 191.204 157.023 1.00 127.05 179 CYS F CA 1
ATOM 15917 C C . CYS F 1 64 ? 18.634 192.531 156.356 1.00 122.68 179 CYS F C 1
ATOM 15918 O O . CYS F 1 64 ? 19.276 192.558 155.304 1.00 118.98 179 CYS F O 1
ATOM 15926 N N . ASP F 1 71 ? 23.036 190.533 152.488 1.00 123.47 186 ASP F N 1
ATOM 15927 C CA . ASP F 1 71 ? 21.800 190.262 151.761 1.00 120.91 186 ASP F CA 1
ATOM 15928 C C . ASP F 1 71 ? 21.347 191.475 150.951 1.00 117.73 186 ASP F C 1
ATOM 15929 O O . ASP F 1 71 ? 20.796 191.324 149.869 1.00 119.89 186 ASP F O 1
ATOM 15937 N N . MET F 1 72 ? 21.591 192.679 151.472 1.00 120.02 187 MET F N 1
ATOM 15938 C CA . MET F 1 72 ? 21.105 193.886 150.809 1.00 122.39 187 MET F CA 1
ATOM 15939 C C . MET F 1 72 ? 21.993 194.317 149.649 1.00 126.25 187 MET F C 1
ATOM 15940 O O . MET F 1 72 ? 21.506 194.944 148.699 1.00 121.01 187 MET F O 1
ATOM 15954 N N . SER F 1 73 ? 23.289 194.018 149.713 1.00 122.38 188 SER F N 1
ATOM 15955 C CA . SER F 1 73 ? 24.142 194.236 148.555 1.00 120.08 188 SER F CA 1
ATOM 15956 C C . SER F 1 73 ? 23.831 193.238 147.453 1.00 122.08 188 SER F C 1
ATOM 15957 O O . SER F 1 73 ? 23.962 193.560 146.266 1.00 120.97 188 SER F O 1
ATOM 15965 N N . LEU F 1 74 ? 23.427 192.024 147.836 1.00 121.45 189 LEU F N 1
ATOM 15966 C CA . LEU F 1 74 ? 23.069 190.975 146.888 1.00 118.73 189 LEU F CA 1
ATOM 15967 C C . LEU F 1 74 ? 21.667 191.202 146.330 1.00 120.61 189 LEU F C 1
ATOM 15968 O O . LEU F 1 74 ? 21.405 190.909 145.156 1.00 122.47 189 LEU F O 1
ATOM 15984 N N . PHE F 1 75 ? 20.758 191.714 147.165 1.00 120.43 190 PHE F N 1
ATOM 15985 C CA . PHE F 1 75 ? 19.441 192.137 146.696 1.00 122.83 190 PHE F CA 1
ATOM 15986 C C . PHE F 1 75 ? 19.558 193.286 145.707 1.00 122.30 190 PHE F C 1
ATOM 15987 O O . PHE F 1 75 ? 19.127 193.184 144.556 1.00 120.38 190 PHE F O 1
ATOM 16004 N N . CYS F 1 76 ? 20.119 194.408 146.157 1.00 124.19 191 CYS F N 1
ATOM 16005 C CA . CYS F 1 76 ? 20.248 195.582 145.306 1.00 119.09 191 CYS F CA 1
ATOM 16006 C C . CYS F 1 76 ? 20.893 195.266 143.966 1.00 120.93 191 CYS F C 1
ATOM 16007 O O . CYS F 1 76 ? 20.806 196.087 143.042 1.00 123.76 191 CYS F O 1
ATOM 16015 N N . GLN F 1 77 ? 21.538 194.105 143.834 1.00 115.61 192 GLN F N 1
ATOM 16016 C CA . GLN F 1 77 ? 22.135 193.696 142.570 1.00 121.02 192 GLN F CA 1
ATOM 16017 C C . GLN F 1 77 ? 21.247 192.773 141.748 1.00 119.97 192 GLN F C 1
ATOM 16018 O O . GLN F 1 77 ? 21.391 192.723 140.520 1.00 117.11 192 GLN F O 1
ATOM 16032 N N . MET F 1 78 ? 20.334 192.044 142.386 1.00 118.13 193 MET F N 1
ATOM 16033 C CA . MET F 1 78 ? 19.227 191.452 141.651 1.00 116.86 193 MET F CA 1
ATOM 16034 C C . MET F 1 78 ? 18.314 192.556 141.120 1.00 121.21 193 MET F C 1
ATOM 16035 O O . MET F 1 78 ? 18.377 192.898 139.931 1.00 122.38 193 MET F O 1
ATOM 16049 N N . VAL F 1 79 ? 17.480 193.139 141.989 1.00 120.11 194 VAL F N 1
ATOM 16050 C CA . VAL F 1 79 ? 16.477 194.117 141.567 1.00 116.68 194 VAL F CA 1
ATOM 16051 C C . VAL F 1 79 ? 17.151 195.375 141.023 1.00 116.62 194 VAL F C 1
ATOM 16052 O O . VAL F 1 79 ? 17.219 196.405 141.701 1.00 116.59 194 VAL F O 1
ATOM 16065 N N . SER F 1 80 ? 17.633 195.299 139.782 1.00 112.03 195 SER F N 1
ATOM 16066 C CA . SER F 1 80 ? 18.237 196.430 139.094 1.00 113.80 195 SER F CA 1
ATOM 16067 C C . SER F 1 80 ? 18.057 196.249 137.586 1.00 117.57 195 SER F C 1
ATOM 16068 O O . SER F 1 80 ? 17.596 195.204 137.117 1.00 117.24 195 SER F O 1
ATOM 16076 N N . THR F 1 81 ? 18.417 197.286 136.818 1.00 115.73 196 THR F N 1
ATOM 16077 C CA . THR F 1 81 ? 18.341 197.198 135.360 1.00 119.19 196 THR F CA 1
ATOM 16078 C C . THR F 1 81 ? 19.654 196.759 134.726 1.00 118.11 196 THR F C 1
ATOM 16079 O O . THR F 1 81 ? 19.655 196.354 133.558 1.00 121.72 196 THR F O 1
ATOM 16090 N N . VAL F 1 82 ? 20.758 196.815 135.470 1.00 116.61 197 VAL F N 1
ATOM 16091 C CA . VAL F 1 82 ? 22.066 196.376 134.989 1.00 119.53 197 VAL F CA 1
ATOM 16092 C C . VAL F 1 82 ? 22.009 194.889 134.662 1.00 119.69 197 VAL F C 1
ATOM 16093 O O . VAL F 1 82 ? 21.024 194.214 134.981 1.00 122.20 197 VAL F O 1
ATOM 16106 N N . ASP F 1 83 ? 23.064 194.363 134.038 1.00 120.46 198 ASP F N 1
ATOM 16107 C CA . ASP F 1 83 ? 23.230 192.920 133.880 1.00 121.12 198 ASP F CA 1
ATOM 16108 C C . ASP F 1 83 ? 23.977 192.369 135.094 1.00 116.61 198 ASP F C 1
ATOM 16109 O O . ASP F 1 83 ? 24.996 192.931 135.508 1.00 119.42 198 ASP F O 1
ATOM 16118 N N . PHE F 1 84 ? 23.466 191.280 135.672 1.00 115.97 199 PHE F N 1
ATOM 16119 C CA . PHE F 1 84 ? 24.017 190.742 136.912 1.00 116.85 199 PHE F CA 1
ATOM 16120 C C . PHE F 1 84 ? 24.364 189.269 136.754 1.00 115.32 199 PHE F C 1
ATOM 16121 O O . PHE F 1 84 ? 23.544 188.481 136.265 1.00 112.53 199 PHE F O 1
ATOM 16138 N N . ILE F 1 85 ? 25.573 188.910 137.180 1.00 113.12 200 ILE F N 1
ATOM 16139 C CA . ILE F 1 85 ? 26.057 187.535 137.232 1.00 116.15 200 ILE F CA 1
ATOM 16140 C C . ILE F 1 85 ? 26.205 187.154 138.705 1.00 116.87 200 ILE F C 1
ATOM 16141 O O . ILE F 1 85 ? 27.067 187.717 139.395 1.00 123.50 200 ILE F O 1
ATOM 16157 N N . PRO F 1 86 ? 25.410 186.221 139.235 1.00 118.97 201 PRO F N 1
ATOM 16158 C CA . PRO F 1 86 ? 25.502 185.887 140.681 1.00 120.72 201 PRO F CA 1
ATOM 16159 C C . PRO F 1 86 ? 26.513 184.784 140.954 1.00 122.73 201 PRO F C 1
ATOM 16160 O O . PRO F 1 86 ? 26.729 183.905 140.107 1.00 123.45 201 PRO F O 1
ATOM 16171 N N . PRO F 1 87 ? 27.125 184.767 142.144 1.00 123.25 202 PRO F N 1
ATOM 16172 C CA . PRO F 1 87 ? 28.104 183.715 142.458 1.00 115.03 202 PRO F CA 1
ATOM 16173 C C . PRO F 1 87 ? 27.489 182.326 142.493 1.00 120.27 202 PRO F C 1
ATOM 16174 O O . PRO F 1 87 ? 26.370 182.123 142.971 1.00 121.73 202 PRO F O 1
ATOM 16185 N N . MET F 1 88 ? 28.252 181.366 141.976 1.00 126.07 203 MET F N 1
ATOM 16186 C CA . MET F 1 88 ? 27.935 179.949 142.032 1.00 124.38 203 MET F CA 1
ATOM 16187 C C . MET F 1 88 ? 29.070 179.235 142.751 1.00 124.02 203 MET F C 1
ATOM 16188 O O . MET F 1 88 ? 30.198 179.738 142.819 1.00 125.45 203 MET F O 1
ATOM 16202 N N . ALA F 1 89 ? 28.764 178.057 143.304 1.00 118.71 204 ALA F N 1
ATOM 16203 C CA . ALA F 1 89 ? 29.828 177.204 143.823 1.00 120.60 204 ALA F CA 1
ATOM 16204 C C . ALA F 1 89 ? 30.693 176.682 142.679 1.00 126.82 204 ALA F C 1
ATOM 16205 O O . ALA F 1 89 ? 31.926 176.792 142.714 1.00 126.72 204 ALA F O 1
ATOM 16212 N N . SER F 1 90 ? 30.057 176.150 141.635 1.00 124.39 205 SER F N 1
ATOM 16213 C CA . SER F 1 90 ? 30.778 175.665 140.465 1.00 116.61 205 SER F CA 1
ATOM 16214 C C . SER F 1 90 ? 31.369 176.829 139.672 1.00 116.87 205 SER F C 1
ATOM 16215 O O . SER F 1 90 ? 30.764 177.902 139.553 1.00 112.75 205 SER F O 1
ATOM 16223 N N . LEU F 1 91 ? 32.560 176.604 139.120 1.00 118.62 206 LEU F N 1
ATOM 16224 C CA . LEU F 1 91 ? 33.240 177.622 138.324 1.00 118.05 206 LEU F CA 1
ATOM 16225 C C . LEU F 1 91 ? 32.431 177.998 137.087 1.00 118.82 206 LEU F C 1
ATOM 16226 O O . LEU F 1 91 ? 32.077 177.136 136.272 1.00 118.95 206 LEU F O 1
ATOM 16242 N N . ALA F 1 92 ? 32.169 179.303 136.938 1.00 116.99 207 ALA F N 1
ATOM 16243 C CA . ALA F 1 92 ? 31.493 179.871 135.765 1.00 113.90 207 ALA F CA 1
ATOM 16244 C C . ALA F 1 92 ? 30.080 179.305 135.682 1.00 114.12 207 ALA F C 1
ATOM 16245 O O . ALA F 1 92 ? 29.290 179.516 136.621 1.00 108.79 207 ALA F O 1
ATOM 16252 N N . GLU F 1 93 ? 29.704 178.638 134.596 1.00 120.62 208 GLU F N 1
ATOM 16253 C CA . GLU F 1 93 ? 28.433 177.929 134.476 1.00 117.10 208 GLU F CA 1
ATOM 16254 C C . GLU F 1 93 ? 27.242 178.859 134.416 1.00 111.19 208 GLU F C 1
ATOM 16255 O O . GLU F 1 93 ? 26.388 178.678 133.552 1.00 113.42 208 GLU F O 1
ATOM 16267 N N . GLY F 1 95 ? 24.912 179.008 130.963 1.00 106.57 210 GLY F N 1
ATOM 16268 C CA . GLY F 1 95 ? 24.513 180.400 130.825 1.00 115.41 210 GLY F CA 1
ATOM 16269 C C . GLY F 1 95 ? 23.680 180.932 131.989 1.00 115.13 210 GLY F C 1
ATOM 16270 O O . GLY F 1 95 ? 22.463 180.713 132.039 1.00 116.47 210 GLY F O 1
ATOM 16273 N N . VAL F 1 96 ? 24.321 181.653 132.914 1.00 114.34 211 VAL F N 1
ATOM 16274 C CA . VAL F 1 96 ? 23.651 182.080 134.143 1.00 115.91 211 VAL F CA 1
ATOM 16275 C C . VAL F 1 96 ? 23.945 183.537 134.497 1.00 117.13 211 VAL F C 1
ATOM 16276 O O . VAL F 1 96 ? 24.759 183.818 135.386 1.00 115.05 211 VAL F O 1
ATOM 16289 N N . SER F 1 97 ? 23.280 184.468 133.815 1.00 117.08 212 SER F N 1
ATOM 16290 C CA . SER F 1 97 ? 23.105 185.829 134.308 1.00 110.42 212 SER F CA 1
ATOM 16291 C C . SER F 1 97 ? 21.714 185.910 134.915 1.00 111.01 212 SER F C 1
ATOM 16292 O O . SER F 1 97 ? 20.782 185.260 134.430 1.00 112.24 212 SER F O 1
ATOM 16300 N N . PHE F 1 98 ? 21.581 186.679 135.994 1.00 111.27 213 PHE F N 1
ATOM 16301 C CA . PHE F 1 98 ? 20.325 186.698 136.738 1.00 108.02 213 PHE F CA 1
ATOM 16302 C C . PHE F 1 98 ? 19.235 187.375 135.912 1.00 113.10 213 PHE F C 1
ATOM 16303 O O . PHE F 1 98 ? 19.389 188.530 135.492 1.00 113.72 213 PHE F O 1
ATOM 16320 N N . THR F 1 99 ? 18.125 186.658 135.682 1.00 110.79 214 THR F N 1
ATOM 16321 C CA . THR F 1 99 ? 17.075 187.144 134.792 1.00 104.62 214 THR F CA 1
ATOM 16322 C C . THR F 1 99 ? 15.675 186.972 135.378 1.00 99.57 214 THR F C 1
ATOM 16323 O O . THR F 1 99 ? 14.688 187.110 134.651 1.00 99.09 214 THR F O 1
ATOM 16334 N N . SER F 1 100 ? 15.555 186.711 136.678 1.00 99.52 215 SER F N 1
ATOM 16335 C CA . SER F 1 100 ? 14.260 186.360 137.243 1.00 94.54 215 SER F CA 1
ATOM 16336 C C . SER F 1 100 ? 13.304 187.541 137.181 1.00 97.02 215 SER F C 1
ATOM 16337 O O . SER F 1 100 ? 13.645 188.655 137.584 1.00 103.86 215 SER F O 1
ATOM 16345 N N . LYS F 1 101 ? 12.095 187.296 136.679 1.00 96.15 216 LYS F N 1
ATOM 16346 C CA . LYS F 1 101 ? 11.178 188.399 136.419 1.00 99.10 216 LYS F CA 1
ATOM 16347 C C . LYS F 1 101 ? 10.603 188.956 137.706 1.00 97.50 216 LYS F C 1
ATOM 16348 O O . LYS F 1 101 ? 10.273 190.148 137.769 1.00 100.53 216 LYS F O 1
ATOM 16367 N N . PHE F 1 102 ? 10.486 188.121 138.734 1.00 94.06 217 PHE F N 1
ATOM 16368 C CA . PHE F 1 102 ? 9.914 188.524 140.009 1.00 96.12 217 PHE F CA 1
ATOM 16369 C C . PHE F 1 102 ? 10.859 188.114 141.132 1.00 97.22 217 PHE F C 1
ATOM 16370 O O . PHE F 1 102 ? 11.541 187.086 141.052 1.00 95.38 217 PHE F O 1
ATOM 16387 N N . VAL F 1 103 ? 10.889 188.928 142.182 1.00 100.07 218 VAL F N 1
ATOM 16388 C CA . VAL F 1 103 ? 11.656 188.657 143.398 1.00 100.29 218 VAL F CA 1
ATOM 16389 C C . VAL F 1 103 ? 10.710 188.826 144.570 1.00 92.88 218 VAL F C 1
ATOM 16390 O O . VAL F 1 103 ? 10.162 189.914 144.766 1.00 98.07 218 VAL F O 1
ATOM 16403 N N . ILE F 1 104 ? 10.481 187.760 145.326 1.00 92.09 219 ILE F N 1
ATOM 16404 C CA . ILE F 1 104 ? 9.608 187.824 146.494 1.00 94.76 219 ILE F CA 1
ATOM 16405 C C . ILE F 1 104 ? 10.481 187.683 147.742 1.00 102.98 219 ILE F C 1
ATOM 16406 O O . ILE F 1 104 ? 11.202 186.689 147.897 1.00 104.12 219 ILE F O 1
ATOM 16422 N N . ALA F 1 105 ? 10.414 188.684 148.631 1.00 102.45 220 ALA F N 1
ATOM 16423 C CA . ALA F 1 105 ? 11.267 188.784 149.808 1.00 107.61 220 ALA F CA 1
ATOM 16424 C C . ALA F 1 105 ? 10.431 188.852 151.083 1.00 103.68 220 ALA F C 1
ATOM 16425 O O . ALA F 1 105 ? 9.310 189.364 151.075 1.00 102.24 220 ALA F O 1
ATOM 16432 N N . SER F 1 106 ? 10.990 188.339 152.186 1.00 108.72 221 SER F N 1
ATOM 16433 C CA . SER F 1 106 ? 10.314 188.341 153.488 1.00 109.75 221 SER F CA 1
ATOM 16434 C C . SER F 1 106 ? 11.281 188.740 154.594 1.00 112.17 221 SER F C 1
ATOM 16435 O O . SER F 1 106 ? 12.350 188.139 154.732 1.00 110.98 221 SER F O 1
ATOM 16443 N N . THR F 1 107 ? 10.870 189.703 155.419 1.00 114.67 222 THR F N 1
ATOM 16444 C CA . THR F 1 107 ? 11.784 190.367 156.352 1.00 116.15 222 THR F CA 1
ATOM 16445 C C . THR F 1 107 ? 11.097 190.829 157.643 1.00 112.29 222 THR F C 1
ATOM 16446 O O . THR F 1 107 ? 10.796 190.035 158.534 1.00 119.82 222 THR F O 1
ATOM 16457 N N . ARG F 1 126 ? 13.185 200.020 145.228 1.00 111.47 241 ARG F N 1
ATOM 16458 C CA . ARG F 1 126 ? 13.308 198.828 144.396 1.00 115.33 241 ARG F CA 1
ATOM 16459 C C . ARG F 1 126 ? 12.123 197.889 144.616 1.00 115.71 241 ARG F C 1
ATOM 16460 O O . ARG F 1 126 ? 11.889 196.959 143.832 1.00 114.31 241 ARG F O 1
ATOM 16480 N N . PHE F 1 127 ? 11.384 198.131 145.694 1.00 114.90 242 PHE F N 1
ATOM 16481 C CA . PHE F 1 127 ? 10.214 197.324 146.024 1.00 112.51 242 PHE F CA 1
ATOM 16482 C C . PHE F 1 127 ? 9.012 197.885 145.274 1.00 107.06 242 PHE F C 1
ATOM 16483 O O . PHE F 1 127 ? 8.485 198.943 145.635 1.00 113.54 242 PHE F O 1
ATOM 16500 N N . TYR F 1 128 ? 8.580 197.204 144.208 1.00 102.45 243 TYR F N 1
ATOM 16501 C CA . TYR F 1 128 ? 7.358 197.655 143.562 1.00 102.20 243 TYR F CA 1
ATOM 16502 C C . TYR F 1 128 ? 6.246 197.752 144.593 1.00 96.86 243 TYR F C 1
ATOM 16503 O O . TYR F 1 128 ? 5.504 198.739 144.627 1.00 89.90 243 TYR F O 1
ATOM 16521 N N . MET F 1 129 ? 6.132 196.744 145.456 1.00 102.27 244 MET F N 1
ATOM 16522 C CA . MET F 1 129 ? 5.231 196.778 146.594 1.00 100.31 244 MET F CA 1
ATOM 16523 C C . MET F 1 129 ? 6.016 196.521 147.874 1.00 107.98 244 MET F C 1
ATOM 16524 O O . MET F 1 129 ? 7.042 195.831 147.878 1.00 104.36 244 MET F O 1
ATOM 16538 N N . ASP F 1 130 ? 5.517 197.093 148.968 1.00 110.02 245 ASP F N 1
ATOM 16539 C CA . ASP F 1 130 ? 6.146 196.984 150.282 1.00 106.69 245 ASP F CA 1
ATOM 16540 C C . ASP F 1 130 ? 5.018 196.794 151.288 1.00 109.21 245 ASP F C 1
ATOM 16541 O O . ASP F 1 130 ? 4.309 197.751 151.614 1.00 104.64 245 ASP F O 1
ATOM 16550 N N . CYS F 1 131 ? 4.857 195.569 151.785 1.00 107.58 246 CYS F N 1
ATOM 16551 C CA . CYS F 1 131 ? 3.617 195.180 152.433 1.00 108.71 246 CYS F CA 1
ATOM 16552 C C . CYS F 1 131 ? 3.823 194.718 153.871 1.00 107.95 246 CYS F C 1
ATOM 16553 O O . CYS F 1 131 ? 4.853 194.126 154.213 1.00 109.90 246 CYS F O 1
ATOM 16561 N N . ASP F 1 132 ? 2.812 195.009 154.705 1.00 112.96 247 ASP F N 1
ATOM 16562 C CA . ASP F 1 132 ? 2.697 194.518 156.077 1.00 114.28 247 ASP F CA 1
ATOM 16563 C C . ASP F 1 132 ? 1.788 193.300 156.132 1.00 111.94 247 ASP F C 1
ATOM 16564 O O . ASP F 1 132 ? 0.730 193.270 155.493 1.00 110.51 247 ASP F O 1
ATOM 16573 N N . ILE F 1 133 ? 2.181 192.315 156.932 1.00 109.78 248 ILE F N 1
ATOM 16574 C CA . ILE F 1 133 ? 1.388 191.103 157.093 1.00 113.45 248 ILE F CA 1
ATOM 16575 C C . ILE F 1 133 ? 0.442 191.272 158.275 1.00 114.24 248 ILE F C 1
ATOM 16576 O O . ILE F 1 133 ? 0.819 191.815 159.320 1.00 116.33 248 ILE F O 1
ATOM 16592 N N . GLU F 1 134 ? -0.794 190.799 158.112 1.00 110.89 249 GLU F N 1
ATOM 16593 C CA . GLU F 1 134 ? -1.839 191.003 159.109 1.00 107.34 249 GLU F CA 1
ATOM 16594 C C . GLU F 1 134 ? -2.673 189.740 159.208 1.00 105.04 249 GLU F C 1
ATOM 16595 O O . GLU F 1 134 ? -3.327 189.346 158.237 1.00 106.61 249 GLU F O 1
ATOM 16607 N N . VAL F 1 135 ? -2.642 189.122 160.387 1.00 108.87 250 VAL F N 1
ATOM 16608 C CA . VAL F 1 135 ? -3.445 187.943 160.700 1.00 105.14 250 VAL F CA 1
ATOM 16609 C C . VAL F 1 135 ? -4.747 188.403 161.340 1.00 105.11 250 VAL F C 1
ATOM 16610 O O . VAL F 1 135 ? -4.736 189.085 162.369 1.00 103.38 250 VAL F O 1
ATOM 16623 N N . THR F 1 136 ? -5.871 188.028 160.746 1.00 105.98 251 THR F N 1
ATOM 16624 C CA . THR F 1 136 ? -7.139 188.301 161.399 1.00 103.47 251 THR F CA 1
ATOM 16625 C C . THR F 1 136 ? -7.112 187.666 162.777 1.00 104.35 251 THR F C 1
ATOM 16626 O O . THR F 1 136 ? -6.673 186.525 162.935 1.00 106.93 251 THR F O 1
ATOM 16637 N N . ASP F 1 137 ? -7.560 188.429 163.781 1.00 104.96 252 ASP F N 1
ATOM 16638 C CA . ASP F 1 137 ? -7.598 187.927 165.152 1.00 104.04 252 ASP F CA 1
ATOM 16639 C C . ASP F 1 137 ? -8.341 186.603 165.234 1.00 104.43 252 ASP F C 1
ATOM 16640 O O . ASP F 1 137 ? -7.977 185.730 166.033 1.00 102.63 252 ASP F O 1
ATOM 16649 N N . SER F 1 138 ? -9.377 186.435 164.401 1.00 104.91 253 SER F N 1
ATOM 16650 C CA . SER F 1 138 ? -10.179 185.214 164.411 1.00 104.98 253 SER F CA 1
ATOM 16651 C C . SER F 1 138 ? -9.324 183.978 164.154 1.00 104.65 253 SER F C 1
ATOM 16652 O O . SER F 1 138 ? -9.551 182.924 164.759 1.00 101.83 253 SER F O 1
ATOM 16660 N N . TYR F 1 139 ? -8.355 184.079 163.241 1.00 105.87 254 TYR F N 1
ATOM 16661 C CA . TYR F 1 139 ? -7.463 182.971 162.900 1.00 106.84 254 TYR F CA 1
ATOM 16662 C C . TYR F 1 139 ? -6.127 183.069 163.637 1.00 105.57 254 TYR F C 1
ATOM 16663 O O . TYR F 1 139 ? -5.086 182.722 163.081 1.00 103.32 254 TYR F O 1
ATOM 16681 N N . LYS F 1 140 ? -6.121 183.541 164.884 1.00 102.57 255 LYS F N 1
ATOM 16682 C CA . LYS F 1 140 ? -4.924 183.584 165.715 1.00 102.21 255 LYS F CA 1
ATOM 16683 C C . LYS F 1 140 ? -4.997 182.492 166.775 1.00 106.75 255 LYS F C 1
ATOM 16684 O O . LYS F 1 140 ? -6.079 182.186 167.284 1.00 106.21 255 LYS F O 1
ATOM 16703 N N . THR F 1 141 ? -3.842 181.904 167.096 1.00 109.03 256 THR F N 1
ATOM 16704 C CA . THR F 1 141 ? -3.728 180.925 168.169 1.00 111.28 256 THR F CA 1
ATOM 16705 C C . THR F 1 141 ? -3.749 181.619 169.533 1.00 112.52 256 THR F C 1
ATOM 16706 O O . THR F 1 141 ? -3.670 182.849 169.636 1.00 109.15 256 THR F O 1
ATOM 16717 N N . ASP F 1 142 ? -3.849 180.801 170.589 1.00 113.48 257 ASP F N 1
ATOM 16718 C CA . ASP F 1 142 ? -3.949 181.319 171.955 1.00 113.67 257 ASP F CA 1
ATOM 16719 C C . ASP F 1 142 ? -2.933 182.426 172.217 1.00 112.92 257 ASP F C 1
ATOM 16720 O O . ASP F 1 142 ? -3.276 183.506 172.717 1.00 108.40 257 ASP F O 1
ATOM 16729 N N . LEU F 1 143 ? -1.671 182.164 171.906 1.00 112.82 258 LEU F N 1
ATOM 16730 C CA . LEU F 1 143 ? -0.626 183.146 172.128 1.00 113.67 258 LEU F CA 1
ATOM 16731 C C . LEU F 1 143 ? -0.292 183.844 170.822 1.00 113.18 258 LEU F C 1
ATOM 16732 O O . LEU F 1 143 ? 0.866 184.149 170.556 1.00 114.78 258 LEU F O 1
ATOM 16748 N N . LEU F 1 146 ? -0.315 182.994 164.257 1.00 98.16 261 LEU F N 1
ATOM 16749 C CA . LEU F 1 146 ? -1.286 182.510 163.279 1.00 98.04 261 LEU F CA 1
ATOM 16750 C C . LEU F 1 146 ? -1.549 181.025 163.493 1.00 99.23 261 LEU F C 1
ATOM 16751 O O . LEU F 1 146 ? -0.646 180.264 163.846 1.00 102.20 261 LEU F O 1
ATOM 16766 N N . ASP F 1 147 ? -2.800 180.628 163.274 1.00 102.58 262 ASP F N 1
ATOM 16767 C CA . ASP F 1 147 ? -3.224 179.230 163.360 1.00 105.45 262 ASP F CA 1
ATOM 16768 C C . ASP F 1 147 ? -3.360 178.724 161.926 1.00 100.16 262 ASP F C 1
ATOM 16769 O O . ASP F 1 147 ? -4.430 178.775 161.316 1.00 92.79 262 ASP F O 1
ATOM 16778 N N . ALA F 1 148 ? -2.245 178.231 161.392 1.00 100.83 263 ALA F N 1
ATOM 16779 C CA . ALA F 1 148 ? -2.236 177.676 160.044 1.00 100.46 263 ALA F CA 1
ATOM 16780 C C . ALA F 1 148 ? -3.162 176.464 159.930 1.00 102.57 263 ALA F C 1
ATOM 16781 O O . ALA F 1 148 ? -3.805 176.267 158.892 1.00 101.50 263 ALA F O 1
ATOM 16788 N N . GLY F 1 149 ? -3.220 175.622 160.974 1.00 101.87 264 GLY F N 1
ATOM 16789 C CA . GLY F 1 149 ? -4.149 174.497 160.968 1.00 97.51 264 GLY F CA 1
ATOM 16790 C C . GLY F 1 149 ? -5.543 174.910 160.548 1.00 102.77 264 GLY F C 1
ATOM 16791 O O . GLY F 1 149 ? -6.155 174.297 159.671 1.00 105.90 264 GLY F O 1
ATOM 16795 N N . ARG F 1 150 ? -6.057 175.974 161.164 1.00 106.84 265 ARG F N 1
ATOM 16796 C CA . ARG F 1 150 ? -7.384 176.488 160.841 1.00 107.96 265 ARG F CA 1
ATOM 16797 C C . ARG F 1 150 ? -7.348 177.379 159.599 1.00 106.23 265 ARG F C 1
ATOM 16798 O O . ARG F 1 150 ? -8.251 177.317 158.753 1.00 101.53 265 ARG F O 1
ATOM 16819 N N . ALA F 1 151 ? -6.295 178.197 159.474 1.00 107.70 266 ALA F N 1
ATOM 16820 C CA . ALA F 1 151 ? -6.175 179.143 158.367 1.00 99.30 266 ALA F CA 1
ATOM 16821 C C . ALA F 1 151 ? -6.023 178.438 157.022 1.00 102.58 266 ALA F C 1
ATOM 16822 O O . ALA F 1 151 ? -6.333 179.019 155.973 1.00 97.44 266 ALA F O 1
ATOM 16829 N N . ALA F 1 152 ? -5.522 177.207 157.023 1.00 105.35 267 ALA F N 1
ATOM 16830 C CA . ALA F 1 152 ? -5.447 176.398 155.812 1.00 99.82 267 ALA F CA 1
ATOM 16831 C C . ALA F 1 152 ? -6.565 175.362 155.873 1.00 102.64 267 ALA F C 1
ATOM 16832 O O . ALA F 1 152 ? -6.443 174.319 156.529 1.00 100.76 267 ALA F O 1
ATOM 16839 N N . LYS F 1 153 ? -7.665 175.693 155.208 1.00 101.96 268 LYS F N 1
ATOM 16840 C CA . LYS F 1 153 ? -8.785 174.809 154.938 1.00 96.76 268 LYS F CA 1
ATOM 16841 C C . LYS F 1 153 ? -9.312 175.255 153.585 1.00 105.37 268 LYS F C 1
ATOM 16842 O O . LYS F 1 153 ? -8.839 176.247 153.027 1.00 110.07 268 LYS F O 1
ATOM 16861 N N . LEU F 1 154 ? -10.272 174.528 153.031 1.00 101.93 269 LEU F N 1
ATOM 16862 C CA . LEU F 1 154 ? -10.870 174.934 151.764 1.00 102.92 269 LEU F CA 1
ATOM 16863 C C . LEU F 1 154 ? -12.234 175.546 152.039 1.00 105.27 269 LEU F C 1
ATOM 16864 O O . LEU F 1 154 ? -13.182 174.836 152.401 1.00 108.50 269 LEU F O 1
ATOM 16880 N N . CYS F 1 155 ? -12.330 176.860 151.873 1.00 102.61 270 CYS F N 1
ATOM 16881 C CA . CYS F 1 155 ? -13.634 177.490 151.832 1.00 102.99 270 CYS F CA 1
ATOM 16882 C C . CYS F 1 155 ? -14.468 176.805 150.762 1.00 105.24 270 CYS F C 1
ATOM 16883 O O . CYS F 1 155 ? -13.946 176.323 149.758 1.00 107.00 270 CYS F O 1
ATOM 16891 N N . SER F 1 156 ? -15.772 176.711 150.999 1.00 106.05 271 SER F N 1
ATOM 16892 C CA . SER F 1 156 ? -16.630 176.068 150.011 1.00 109.63 271 SER F CA 1
ATOM 16893 C C . SER F 1 156 ? -16.479 176.729 148.643 1.00 109.09 271 SER F C 1
ATOM 16894 O O . SER F 1 156 ? -16.283 176.050 147.628 1.00 110.92 271 SER F O 1
ATOM 16902 N N . GLU F 1 157 ? -16.561 178.056 148.602 1.00 107.94 272 GLU F N 1
ATOM 16903 C CA . GLU F 1 157 ? -16.514 178.808 147.358 1.00 105.96 272 GLU F CA 1
ATOM 16904 C C . GLU F 1 157 ? -15.079 178.973 146.864 1.00 105.59 272 GLU F C 1
ATOM 16905 O O . GLU F 1 157 ? -14.129 179.037 147.653 1.00 108.27 272 GLU F O 1
ATOM 16917 N N . ASN F 1 158 ? -14.928 179.053 145.532 1.00 101.16 273 ASN F N 1
ATOM 16918 C CA . ASN F 1 158 ? -13.625 179.252 144.884 1.00 101.95 273 ASN F CA 1
ATOM 16919 C C . ASN F 1 158 ? -13.731 180.456 143.935 1.00 103.36 273 ASN F C 1
ATOM 16920 O O . ASN F 1 158 ? -13.745 180.322 142.707 1.00 97.60 273 ASN F O 1
ATOM 16931 N N . ASN F 1 159 ? -13.787 181.653 144.521 1.00 99.81 274 ASN F N 1
ATOM 16932 C CA . ASN F 1 159 ? -13.863 182.888 143.753 1.00 94.25 274 ASN F CA 1
ATOM 16933 C C . ASN F 1 159 ? -12.494 183.507 143.504 1.00 95.73 274 ASN F C 1
ATOM 16934 O O . ASN F 1 159 ? -12.384 184.737 143.389 1.00 99.59 274 ASN F O 1
ATOM 16945 N N . THR F 1 160 ? -11.447 182.692 143.391 1.00 93.94 275 THR F N 1
ATOM 16946 C CA . THR F 1 160 ? -10.103 183.219 143.213 1.00 93.46 275 THR F CA 1
ATOM 16947 C C . THR F 1 160 ? -9.885 183.729 141.785 1.00 99.65 275 THR F C 1
ATOM 16948 O O . THR F 1 160 ? -10.736 183.612 140.893 1.00 99.31 275 THR F O 1
ATOM 16959 N N . ALA F 1 161 ? -8.710 184.313 141.583 1.00 97.56 276 ALA F N 1
ATOM 16960 C CA . ALA F 1 161 ? -8.212 184.690 140.272 1.00 90.60 276 ALA F CA 1
ATOM 16961 C C . ALA F 1 161 ? -7.099 183.780 139.799 1.00 90.28 276 ALA F C 1
ATOM 16962 O O . ALA F 1 161 ? -7.107 183.365 138.648 1.00 93.01 276 ALA F O 1
ATOM 16969 N N . ASN F 1 162 ? -6.166 183.429 140.691 1.00 96.32 277 ASN F N 1
ATOM 16970 C CA . ASN F 1 162 ? -4.936 182.741 140.324 1.00 93.82 277 ASN F CA 1
ATOM 16971 C C . ASN F 1 162 ? -4.765 181.375 140.993 1.00 91.75 277 ASN F C 1
ATOM 16972 O O . ASN F 1 162 ? -3.652 180.830 140.970 1.00 96.20 277 ASN F O 1
ATOM 16983 N N . PHE F 1 163 ? -5.812 180.786 141.573 1.00 84.96 278 PHE F N 1
ATOM 16984 C CA . PHE F 1 163 ? -5.653 179.482 142.208 1.00 88.62 278 PHE F CA 1
ATOM 16985 C C . PHE F 1 163 ? -6.757 178.531 141.787 1.00 90.22 278 PHE F C 1
ATOM 16986 O O . PHE F 1 163 ? -7.940 178.883 141.804 1.00 89.71 278 PHE F O 1
ATOM 17003 N N . LYS F 1 164 ? -6.356 177.306 141.436 1.00 89.99 279 LYS F N 1
ATOM 17004 C CA . LYS F 1 164 ? -7.328 176.274 141.086 1.00 98.80 279 LYS F CA 1
ATOM 17005 C C . LYS F 1 164 ? -8.300 175.969 142.228 1.00 99.39 279 LYS F C 1
ATOM 17006 O O . LYS F 1 164 ? -9.375 175.410 141.977 1.00 95.94 279 LYS F O 1
ATOM 17025 N N . ARG F 1 165 ? -7.959 176.319 143.470 1.00 99.03 280 ARG F N 1
ATOM 17026 C CA . ARG F 1 165 ? -8.852 176.125 144.599 1.00 95.87 280 ARG F CA 1
ATOM 17027 C C . ARG F 1 165 ? -8.628 177.252 145.599 1.00 96.21 280 ARG F C 1
ATOM 17028 O O . ARG F 1 165 ? -7.572 177.887 145.619 1.00 93.53 280 ARG F O 1
ATOM 17049 N N . CYS F 1 166 ? -9.630 177.488 146.440 1.00 97.93 281 CYS F N 1
ATOM 17050 C CA . CYS F 1 166 ? -9.613 178.589 147.397 1.00 104.00 281 CYS F CA 1
ATOM 17051 C C . CYS F 1 166 ? -9.437 178.119 148.841 1.00 98.70 281 CYS F C 1
ATOM 17052 O O . CYS F 1 166 ? -9.821 177.012 149.231 1.00 98.79 281 CYS F O 1
ATOM 17059 N N . SER F 1 167 ? -8.902 179.021 149.648 1.00 97.35 282 SER F N 1
ATOM 17060 C CA . SER F 1 167 ? -8.591 178.745 151.042 1.00 99.45 282 SER F CA 1
ATOM 17061 C C . SER F 1 167 ? -8.692 180.055 151.803 1.00 100.51 282 SER F C 1
ATOM 17062 O O . SER F 1 167 ? -8.777 181.128 151.194 1.00 99.51 282 SER F O 1
ATOM 17070 N N . PRO F 1 168 ? -8.683 180.010 153.143 1.00 99.31 283 PRO F N 1
ATOM 17071 C CA . PRO F 1 168 ? -8.624 181.269 153.891 1.00 95.18 283 PRO F CA 1
ATOM 17072 C C . PRO F 1 168 ? -7.304 181.989 153.722 1.00 96.43 283 PRO F C 1
ATOM 17073 O O . PRO F 1 168 ? -7.266 183.217 153.846 1.00 99.83 283 PRO F O 1
ATOM 17084 N N . LEU F 1 169 ? -6.221 181.276 153.422 1.00 90.96 284 LEU F N 1
ATOM 17085 C CA . LEU F 1 169 ? -4.943 181.928 153.181 1.00 81.79 284 LEU F CA 1
ATOM 17086 C C . LEU F 1 169 ? -4.893 182.704 151.871 1.00 92.64 284 LEU F C 1
ATOM 17087 O O . LEU F 1 169 ? -3.912 183.423 151.646 1.00 88.38 284 LEU F O 1
ATOM 17103 N N . VAL F 1 170 ? -5.901 182.573 150.997 1.00 92.30 285 VAL F N 1
ATOM 17104 C CA . VAL F 1 170 ? -5.895 183.252 149.699 1.00 90.79 285 VAL F CA 1
ATOM 17105 C C . VAL F 1 170 ? -7.178 184.048 149.487 1.00 88.80 285 VAL F C 1
ATOM 17106 O O . VAL F 1 170 ? -7.193 185.032 148.742 1.00 85.90 285 VAL F O 1
ATOM 17119 N N . CYS F 1 171 ? -8.261 183.642 150.133 1.00 95.24 286 CYS F N 1
ATOM 17120 C CA . CYS F 1 171 ? -9.468 184.450 150.108 1.00 93.07 286 CYS F CA 1
ATOM 17121 C C . CYS F 1 171 ? -9.330 185.738 150.913 1.00 94.36 286 CYS F C 1
ATOM 17122 O O . CYS F 1 171 ? -10.331 186.439 151.044 1.00 98.22 286 CYS F O 1
ATOM 17129 N N . GLY F 1 172 ? -8.164 186.105 151.444 1.00 96.29 287 GLY F N 1
ATOM 17130 C CA . GLY F 1 172 ? -8.060 187.193 152.388 1.00 95.94 287 GLY F CA 1
ATOM 17131 C C . GLY F 1 172 ? -8.676 186.925 153.751 1.00 99.55 287 GLY F C 1
ATOM 17132 O O . GLY F 1 172 ? -8.429 187.700 154.684 1.00 103.75 287 GLY F O 1
ATOM 17136 N N . LYS F 1 173 ? -9.456 185.848 153.912 1.00 97.65 288 LYS F N 1
ATOM 17137 C CA . LYS F 1 173 ? -10.216 185.647 155.146 1.00 96.17 288 LYS F CA 1
ATOM 17138 C C . LYS F 1 173 ? -9.297 185.481 156.351 1.00 98.39 288 LYS F C 1
ATOM 17139 O O . LYS F 1 173 ? -9.619 185.934 157.456 1.00 100.71 288 LYS F O 1
ATOM 17158 N N . ALA F 1 174 ? -8.157 184.822 156.162 1.00 98.56 289 ALA F N 1
ATOM 17159 C CA . ALA F 1 174 ? -7.236 184.522 157.249 1.00 99.11 289 ALA F CA 1
ATOM 17160 C C . ALA F 1 174 ? -5.997 185.412 157.277 1.00 99.25 289 ALA F C 1
ATOM 17161 O O . ALA F 1 174 ? -5.240 185.362 158.251 1.00 99.72 289 ALA F O 1
ATOM 17168 N N . ILE F 1 175 ? -5.758 186.211 156.242 1.00 105.27 290 ILE F N 1
ATOM 17169 C CA . ILE F 1 175 ? -4.471 186.885 156.086 1.00 104.71 290 ILE F CA 1
ATOM 17170 C C . ILE F 1 175 ? -4.559 187.908 154.966 1.00 109.41 290 ILE F C 1
ATOM 17171 O O . ILE F 1 175 ? -5.096 187.624 153.886 1.00 104.19 290 ILE F O 1
ATOM 17187 N N . GLN F 1 176 ? -4.016 189.097 155.208 1.00 111.92 291 GLN F N 1
ATOM 17188 C CA . GLN F 1 176 ? -4.138 190.203 154.275 1.00 108.61 291 GLN F CA 1
ATOM 17189 C C . GLN F 1 176 ? -2.791 190.884 154.089 1.00 107.71 291 GLN F C 1
ATOM 17190 O O . GLN F 1 176 ? -1.850 190.682 154.857 1.00 108.15 291 GLN F O 1
ATOM 17204 N N . LEU F 1 177 ? -2.712 191.712 153.056 1.00 109.74 292 LEU F N 1
ATOM 17205 C CA . LEU F 1 177 ? -1.493 192.429 152.721 1.00 109.17 292 LEU F CA 1
ATOM 17206 C C . LEU F 1 177 ? -1.817 193.893 152.472 1.00 110.60 292 LEU F C 1
ATOM 17207 O O . LEU F 1 177 ? -2.816 194.210 151.823 1.00 112.71 292 LEU F O 1
ATOM 17223 N N . ARG F 1 178 ? -0.960 194.781 152.975 1.00 110.83 293 ARG F N 1
ATOM 17224 C CA . ARG F 1 178 ? -1.145 196.224 152.852 1.00 108.57 293 ARG F CA 1
ATOM 17225 C C . ARG F 1 178 ? 0.175 196.839 152.417 1.00 110.37 293 ARG F C 1
ATOM 17226 O O . ARG F 1 178 ? 1.145 196.814 153.180 1.00 112.94 293 ARG F O 1
ATOM 17247 N N . ASP F 1 179 ? 0.219 197.388 151.202 1.00 111.19 294 ASP F N 1
ATOM 17248 C CA . ASP F 1 179 ? 1.342 198.233 150.813 1.00 110.83 294 ASP F CA 1
ATOM 17249 C C . ASP F 1 179 ? 1.465 199.368 151.827 1.00 114.80 294 ASP F C 1
ATOM 17250 O O . ASP F 1 179 ? 0.468 199.821 152.392 1.00 118.42 294 ASP F O 1
ATOM 17259 N N . ARG F 1 180 ? 2.698 199.806 152.106 1.00 113.68 295 ARG F N 1
ATOM 17260 C CA . ARG F 1 180 ? 2.892 200.881 153.078 1.00 114.95 295 ARG F CA 1
ATOM 17261 C C . ARG F 1 180 ? 3.212 202.226 152.443 1.00 115.94 295 ARG F C 1
ATOM 17262 O O . ARG F 1 180 ? 3.069 203.251 153.116 1.00 119.75 295 ARG F O 1
ATOM 17283 N N . LYS F 1 181 ? 3.633 202.254 151.178 1.00 115.50 296 LYS F N 1
ATOM 17284 C CA . LYS F 1 181 ? 3.646 203.479 150.384 1.00 119.07 296 LYS F CA 1
ATOM 17285 C C . LYS F 1 181 ? 2.450 203.551 149.432 1.00 116.05 296 LYS F C 1
ATOM 17286 O O . LYS F 1 181 ? 2.532 204.190 148.377 1.00 104.73 296 LYS F O 1
ATOM 17305 N N . SER F 1 182 ? 1.365 202.863 149.784 1.00 117.82 297 SER F N 1
ATOM 17306 C CA . SER F 1 182 ? 0.009 203.004 149.269 1.00 110.40 297 SER F CA 1
ATOM 17307 C C . SER F 1 182 ? -0.888 202.232 150.217 1.00 109.38 297 SER F C 1
ATOM 17308 O O . SER F 1 182 ? -0.503 201.176 150.710 1.00 112.69 297 SER F O 1
ATOM 17316 N N . LYS F 1 183 ? -2.085 202.746 150.455 1.00 111.64 298 LYS F N 1
ATOM 17317 C CA . LYS F 1 183 ? -2.929 202.217 151.529 1.00 112.00 298 LYS F CA 1
ATOM 17318 C C . LYS F 1 183 ? -3.966 201.234 150.996 1.00 113.91 298 LYS F C 1
ATOM 17319 O O . LYS F 1 183 ? -5.161 201.358 151.281 1.00 113.90 298 LYS F O 1
ATOM 17338 N N . VAL F 1 184 ? -3.516 200.238 150.233 1.00 114.14 299 VAL F N 1
ATOM 17339 C CA . VAL F 1 184 ? -4.391 199.247 149.615 1.00 114.09 299 VAL F CA 1
ATOM 17340 C C . VAL F 1 184 ? -4.157 197.914 150.302 1.00 110.62 299 VAL F C 1
ATOM 17341 O O . VAL F 1 184 ? -3.009 197.514 150.521 1.00 108.67 299 VAL F O 1
ATOM 17354 N N . ARG F 1 185 ? -5.246 197.230 150.635 1.00 112.17 300 ARG F N 1
ATOM 17355 C CA . ARG F 1 185 ? -5.174 195.879 151.161 1.00 110.87 300 ARG F CA 1
ATOM 17356 C C . ARG F 1 185 ? -5.270 194.871 150.022 1.00 105.60 300 ARG F C 1
ATOM 17357 O O . ARG F 1 185 ? -5.951 195.095 149.016 1.00 105.56 300 ARG F O 1
ATOM 17378 N N . TYR F 1 186 ? -4.584 193.748 150.199 1.00 106.63 301 TYR F N 1
ATOM 17379 C CA . TYR F 1 186 ? -4.624 192.651 149.253 1.00 101.34 301 TYR F CA 1
ATOM 17380 C C . TYR F 1 186 ? -4.803 191.341 150.005 1.00 104.42 301 TYR F C 1
ATOM 17381 O O . TYR F 1 186 ? -4.469 191.223 151.192 1.00 98.98 301 TYR F O 1
ATOM 17399 N N . SER F 1 187 ? -5.378 190.377 149.297 1.00 101.13 302 SER F N 1
ATOM 17400 C CA . SER F 1 187 ? -5.263 188.968 149.623 1.00 98.11 302 SER F CA 1
ATOM 17401 C C . SER F 1 187 ? -4.109 188.365 148.820 1.00 92.57 302 SER F C 1
ATOM 17402 O O . SER F 1 187 ? -3.577 188.979 147.890 1.00 87.61 302 SER F O 1
ATOM 17410 N N . VAL F 1 188 ? -3.718 187.143 149.196 1.00 93.48 303 VAL F N 1
ATOM 17411 C CA . VAL F 1 188 ? -2.665 186.442 148.466 1.00 91.50 303 VAL F CA 1
ATOM 17412 C C . VAL F 1 188 ? -3.017 186.369 146.989 1.00 92.80 303 VAL F C 1
ATOM 17413 O O . VAL F 1 188 ? -2.148 186.494 146.115 1.00 86.19 303 VAL F O 1
ATOM 17426 N N . ASP F 1 189 ? -4.300 186.158 146.687 1.00 92.35 304 ASP F N 1
ATOM 17427 C CA . ASP F 1 189 ? -4.711 186.040 145.299 1.00 87.87 304 ASP F CA 1
ATOM 17428 C C . ASP F 1 189 ? -4.583 187.370 144.577 1.00 92.30 304 ASP F C 1
ATOM 17429 O O . ASP F 1 189 ? -4.111 187.410 143.436 1.00 92.00 304 ASP F O 1
ATOM 17438 N N . THR F 1 190 ? -4.965 188.479 145.225 1.00 95.28 305 THR F N 1
ATOM 17439 C CA . THR F 1 190 ? -4.974 189.757 144.516 1.00 94.98 305 THR F CA 1
ATOM 17440 C C . THR F 1 190 ? -3.600 190.413 144.462 1.00 92.94 305 THR F C 1
ATOM 17441 O O . THR F 1 190 ? -3.349 191.211 143.549 1.00 94.85 305 THR F O 1
ATOM 17452 N N . VAL F 1 191 ? -2.700 190.097 145.395 1.00 88.58 306 VAL F N 1
ATOM 17453 C CA . VAL F 1 191 ? -1.333 190.597 145.265 1.00 92.46 306 VAL F CA 1
ATOM 17454 C C . VAL F 1 191 ? -0.639 189.923 144.084 1.00 89.20 306 VAL F C 1
ATOM 17455 O O . VAL F 1 191 ? 0.099 190.564 143.328 1.00 90.11 306 VAL F O 1
ATOM 17468 N N . VAL F 1 192 ? -0.884 188.628 143.888 1.00 86.03 307 VAL F N 1
ATOM 17469 C CA . VAL F 1 192 ? -0.313 187.933 142.745 1.00 86.01 307 VAL F CA 1
ATOM 17470 C C . VAL F 1 192 ? -0.981 188.402 141.460 1.00 87.79 307 VAL F C 1
ATOM 17471 O O . VA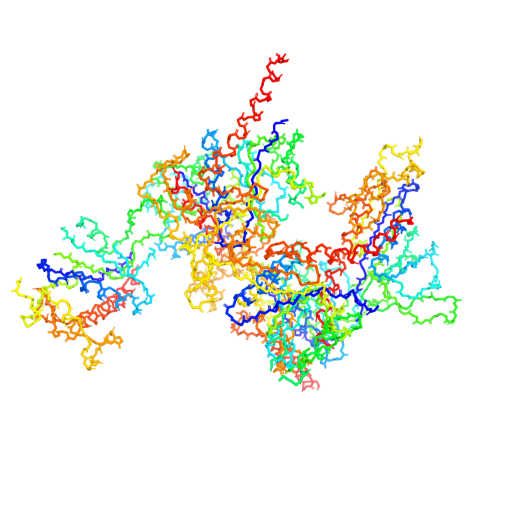L F 1 192 ? -0.377 188.350 140.386 1.00 89.69 307 VAL F O 1
ATOM 17484 N N . SER F 1 193 ? -2.236 188.839 141.534 1.00 87.83 308 SER F N 1
ATOM 17485 C CA . SER F 1 193 ? -2.862 189.476 140.381 1.00 89.86 308 SER F CA 1
ATOM 17486 C C . SER F 1 193 ? -2.180 190.804 140.056 1.00 95.05 308 SER F C 1
ATOM 17487 O O . SER F 1 193 ? -1.952 191.125 138.882 1.00 96.36 308 SER F O 1
ATOM 17495 N N . GLU F 1 194 ? -1.848 191.587 141.086 1.00 93.81 309 GLU F N 1
ATOM 17496 C CA . GLU F 1 194 ? -1.190 192.868 140.869 1.00 89.79 309 GLU F CA 1
ATOM 17497 C C . GLU F 1 194 ? 0.192 192.674 140.271 1.00 89.45 309 GLU F C 1
ATOM 17498 O O . GLU F 1 194 ? 0.558 193.339 139.296 1.00 96.88 309 GLU F O 1
ATOM 17510 N N . LEU F 1 195 ? 0.981 191.774 140.851 1.00 89.66 310 LEU F N 1
ATOM 17511 C CA . LEU F 1 195 ? 2.376 191.641 140.447 1.00 93.81 310 LEU F CA 1
ATOM 17512 C C . LEU F 1 195 ? 2.518 191.123 139.025 1.00 88.28 310 LEU F C 1
ATOM 17513 O O . LEU F 1 195 ? 3.515 191.423 138.358 1.00 88.83 310 LEU F O 1
ATOM 17529 N N . ILE F 1 196 ? 1.562 190.320 138.559 1.00 85.18 311 ILE F N 1
ATOM 17530 C CA . ILE F 1 196 ? 1.598 189.853 137.176 1.00 94.60 311 ILE F CA 1
ATOM 17531 C C . ILE F 1 196 ? 1.189 190.978 136.231 1.00 93.56 311 ILE F C 1
ATOM 17532 O O . ILE F 1 196 ? 1.821 191.195 135.190 1.00 90.94 311 ILE F O 1
ATOM 17548 N N . ARG F 1 197 ? 0.132 191.713 136.586 1.00 92.51 312 ARG F N 1
ATOM 17549 C CA . ARG F 1 197 ? -0.256 192.900 135.833 1.00 94.06 312 ARG F CA 1
ATOM 17550 C C . ARG F 1 197 ? 0.894 193.902 135.711 1.00 95.92 312 ARG F C 1
ATOM 17551 O O . ARG F 1 197 ? 1.148 194.443 134.628 1.00 97.78 312 ARG F O 1
ATOM 17572 N N . GLU F 1 198 ? 1.588 194.186 136.819 1.00 94.94 313 GLU F N 1
ATOM 17573 C CA . GLU F 1 198 ? 2.621 195.218 136.777 1.00 94.35 313 GLU F CA 1
ATOM 17574 C C . GLU F 1 198 ? 3.809 194.773 135.946 1.00 87.19 313 GLU F C 1
ATOM 17575 O O . GLU F 1 198 ? 4.412 195.585 135.238 1.00 92.26 313 GLU F O 1
ATOM 17587 N N . TYR F 1 199 ? 4.192 193.506 136.037 1.00 86.68 314 TYR F N 1
ATOM 17588 C CA . TYR F 1 199 ? 5.289 193.054 135.192 1.00 99.13 314 TYR F CA 1
ATOM 17589 C C . TYR F 1 199 ? 4.930 193.205 133.714 1.00 100.34 314 TYR F C 1
ATOM 17590 O O . TYR F 1 199 ? 5.777 193.571 132.887 1.00 93.12 314 TYR F O 1
ATOM 17608 N N . SER F 1 200 ? 3.667 192.938 133.373 1.00 98.27 315 SER F N 1
ATOM 17609 C CA . SER F 1 200 ? 3.235 192.976 131.984 1.00 97.90 315 SER F CA 1
ATOM 17610 C C . SER F 1 200 ? 3.321 194.385 131.410 1.00 95.93 315 SER F C 1
ATOM 17611 O O . SER F 1 200 ? 3.847 194.579 130.308 1.00 94.92 315 SER F O 1
ATOM 17619 N N . ASN F 1 201 ? 2.818 195.390 132.138 1.00 94.65 316 ASN F N 1
ATOM 17620 C CA . ASN F 1 201 ? 2.957 196.764 131.650 1.00 93.41 316 ASN F CA 1
ATOM 17621 C C . ASN F 1 201 ? 4.427 197.169 131.582 1.00 87.39 316 ASN F C 1
ATOM 17622 O O . ASN F 1 201 ? 4.875 197.753 130.592 1.00 86.33 316 ASN F O 1
ATOM 17633 N N . ARG F 1 202 ? 5.201 196.853 132.614 1.00 90.06 317 ARG F N 1
ATOM 17634 C CA . ARG F 1 202 ? 6.610 197.220 132.596 1.00 89.62 317 ARG F CA 1
ATOM 17635 C C . ARG F 1 202 ? 7.311 196.630 131.381 1.00 86.52 317 ARG F C 1
ATOM 17636 O O . ARG F 1 202 ? 8.172 197.275 130.777 1.00 93.02 317 ARG F O 1
ATOM 17657 N N . SER F 1 203 ? 6.951 195.407 131.002 1.00 91.42 318 SER F N 1
ATOM 17658 C CA . SER F 1 203 ? 7.625 194.744 129.887 1.00 92.64 318 SER F CA 1
ATOM 17659 C C . SER F 1 203 ? 7.256 195.381 128.553 1.00 88.12 318 SER F C 1
ATOM 17660 O O . SER F 1 203 ? 8.129 195.631 127.712 1.00 85.80 318 SER F O 1
ATOM 17668 N N . ALA F 1 204 ? 5.964 195.641 128.338 1.00 87.72 319 ALA F N 1
ATOM 17669 C CA . ALA F 1 204 ? 5.518 196.271 127.099 1.00 84.40 319 ALA F CA 1
ATOM 17670 C C . ALA F 1 204 ? 6.223 197.603 126.888 1.00 81.30 319 ALA F C 1
ATOM 17671 O O . ALA F 1 204 ? 6.937 197.799 125.896 1.00 80.52 319 ALA F O 1
ATOM 17678 N N . ILE F 1 205 ? 6.054 198.524 127.840 1.00 85.51 320 ILE F N 1
ATOM 17679 C CA . ILE F 1 205 ? 6.702 199.837 127.763 1.00 82.96 320 ILE F CA 1
ATOM 17680 C C . ILE F 1 205 ? 8.220 199.686 127.748 1.00 82.37 320 ILE F C 1
ATOM 17681 O O . ILE F 1 205 ? 8.908 200.213 126.864 1.00 82.47 320 ILE F O 1
ATOM 17697 N N . GLY F 1 206 ? 8.765 198.981 128.742 1.00 78.10 321 GLY F N 1
ATOM 17698 C CA . GLY F 1 206 ? 10.208 198.848 128.842 1.00 79.23 321 GLY F CA 1
ATOM 17699 C C . GLY F 1 206 ? 10.839 198.212 127.626 1.00 85.85 321 GLY F C 1
ATOM 17700 O O . GLY F 1 206 ? 11.982 198.525 127.286 1.00 87.47 321 GLY F O 1
ATOM 17704 N N . ASN F 1 207 ? 10.116 197.311 126.953 1.00 85.77 322 ASN F N 1
ATOM 17705 C CA . ASN F 1 207 ? 10.679 196.677 125.763 1.00 84.55 322 ASN F CA 1
ATOM 17706 C C . ASN F 1 207 ? 10.691 197.617 124.563 1.00 82.66 322 ASN F C 1
ATOM 17707 O O . ASN F 1 207 ? 11.674 197.655 123.811 1.00 86.97 322 ASN F O 1
ATOM 17718 N N . THR F 1 208 ? 9.600 198.356 124.335 1.00 81.84 323 THR F N 1
ATOM 17719 C CA . THR F 1 208 ? 9.555 199.257 123.189 1.00 80.86 323 THR F CA 1
ATOM 17720 C C . THR F 1 208 ? 10.300 200.560 123.457 1.00 81.97 323 THR F C 1
ATOM 17721 O O . THR F 1 208 ? 10.698 201.246 122.503 1.00 72.61 323 THR F O 1
ATOM 17732 N N . ILE F 1 209 ? 10.541 200.903 124.723 1.00 77.93 324 ILE F N 1
ATOM 17733 C CA . ILE F 1 209 ? 11.442 202.013 125.000 1.00 72.03 324 ILE F CA 1
ATOM 17734 C C . ILE F 1 209 ? 12.863 201.651 124.580 1.00 75.50 324 ILE F C 1
ATOM 17735 O O . ILE F 1 209 ? 13.496 202.380 123.811 1.00 72.97 324 ILE F O 1
ATOM 17751 N N . GLU F 1 210 ? 13.380 200.505 125.044 1.00 75.60 325 GLU F N 1
ATOM 17752 C CA . GLU F 1 210 ? 14.758 200.151 124.714 1.00 74.64 325 GLU F CA 1
ATOM 17753 C C . GLU F 1 210 ? 14.970 200.138 123.203 1.00 70.77 325 GLU F C 1
ATOM 17754 O O . GLU F 1 210 ? 16.063 200.469 122.720 1.00 68.93 325 GLU F O 1
ATOM 17766 N N . ALA F 1 211 ? 13.920 199.824 122.439 1.00 72.26 326 ALA F N 1
ATOM 17767 C CA . ALA F 1 211 ? 14.019 199.842 120.983 1.00 71.21 326 ALA F CA 1
ATOM 17768 C C . ALA F 1 211 ? 14.320 201.239 120.457 1.00 70.05 326 ALA F C 1
ATOM 17769 O O . ALA F 1 211 ? 14.995 201.393 119.430 1.00 72.21 326 ALA F O 1
ATOM 17776 N N . LEU F 1 212 ? 13.815 202.267 121.137 1.00 70.35 327 LEU F N 1
ATOM 17777 C CA . LEU F 1 212 ? 14.096 203.638 120.735 1.00 67.40 327 LEU F CA 1
ATOM 17778 C C . LEU F 1 212 ? 15.592 203.876 120.601 1.00 60.42 327 LEU F C 1
ATOM 17779 O O . LEU F 1 212 ? 16.027 204.705 119.804 1.00 61.44 327 LEU F O 1
ATOM 17795 N N . PHE F 1 213 ? 16.392 203.192 121.396 1.00 67.18 328 PHE F N 1
ATOM 17796 C CA . PHE F 1 213 ? 17.798 203.585 121.536 1.00 74.88 328 PHE F CA 1
ATOM 17797 C C . PHE F 1 213 ? 18.670 202.799 120.603 1.00 74.99 328 PHE F C 1
ATOM 17798 O O . PHE F 1 213 ? 19.827 203.144 120.375 1.00 79.11 328 PHE F O 1
#

Secondary structure (DSSP, 8-state):
---PPPEEEEEE--TTSSHHHHHHHHHHHHHHHTT--EEEEPSS----TT----SEEEETTTT-SSSSHHHHHHHHHSSSS------SSGGG-S-----SEEEEEE-SS-------HHHHHHHEEEEEEEEE-SSSEETTTEE-HHHHTSPPS----SS-SS--HHHHSSSEEEEETTT--EE-HHHHHHHHHHHHHHHHHHHHHH-/-PPPEEEEEE--TTS-HHHHHHHHHHHHHHHTT--EEEPPSS-S--TT-S--SEEEETT----HHHHHHHSSSS---PPPSSGGG-S-----SEEEEEE----HHHHHTT-SEEEEEEE-GGGB-TTSSB-HHHHTSPPS----SS-SS--HHHHSSSEEEEETTT--EE-HHHHHHHHHHHHHHHHHHHHHHHHTT-/---PPPEEEEEE--TTSSHHHHHHHHHHHHHHHTT--EEEEPSS----TT-S--SEEEEESTT---SHHHHHHHHHSSSS------SS--------SEEEEEE---STTTEEEEEEEEE-GGGB-TTSSB-HHHHTSPPS----SS-SS--HHHHSSSEEEEESSS--EE-HHHHHHHHHHHHHHHHHHHHHHHHH-/--PPPEEEEEE--TTSSHHHHHHHHHHHHHHHTT--EEEEPSS----TT----SEEEEEEE--HHHHHHHHHSSSS------SSTTT-------SEEEEEE-----GGGT-SEEEEEEE-STTB-SSSSB-HHHHHSPPS----SS-SS--HHHHSSSEEEEETTT--EE-HHHHHHHHHHHHHHHHHHHHHHHHH-/--PPPEEEEEE--TTS-HHHHHHHHHHHHHHHTT--EEEEPS----TT----SEEEEEEE--HHHHHHHHHSSSS---------SEEEEEE----GGG-SEEEEEEE-GGGB-TTSSB-HHHHHSPPS----SS-SS--TTTSSSSEEEEETTT--EEEHHHHHHHHHHHHHHHHHHHHHHHHH-/--PPPEEEEEE--TTS-SHHHHHHHHHHHHHHTT--EE----SEEEEES---HHHHHHHSSSS------SSS--------SEEEEE---SEEEEEEE-GGG------HHHHSS--S----SS-SS--TTTSSSSEEEEESSS--EE-HHHHHHHHHHHHHHHHHHHHHHHHH-

Organism: Human enterovirus 71 (NCBI:txid39054)

InterPro domains:
  IPR000081 Peptidase C3, picornavirus core protein 2A [PF00947] (881-1007)
  IPR000199 Peptidase C3A/C3B, picornaviral [PF00548] (1549-1714)
  IPR000605 Helicase, superfamily 3, single-stranded DNA/RNA virus [PF00910] (1237-1334)
  IPR001205 RNA-directed RNA polymerase, C-terminal domain [PF00680] (1758-2169)
  IPR001676 Picornavirus capsid [PF00073] (93-293)
  IPR001676 Picornavirus capsid [PF00073] (352-521)
  IPR002527 Picornavirus 2B protein [PF01552] (1012-1112)
  IPR003138 Picornavirus coat protein VP4 [PF02226] (2-64)
  IPR003593 AAA+ ATPase domain [SM00382] (1232-1363)
  IPR007094 RNA-directed RNA polymerase, catalytic domain [PS50507] (1958-2073)
  IPR009003 Peptidase S1, PA clan [SSF50494] (866-1004)
  IPR009003 Peptidase S1, PA clan [SSF50494] (1543-1732)
  IPR014759 Helicase, superfamily 3, single-stranded RNA virus [PS51218] (1216-1374)
  IPR014838 Poliovirus 3A protein-like [PF08727] (1448-1498)
  IPR027417 P-loop containing nucleoside triphosphate hydrolase [SSF52540] (1196-1371)
  IPR029053 Viral coat protein subunit [G3DSA:2.60.120.20] (1-323)
  IPR029053 Viral coat protein subunit [G3DSA:2.60.120.20] (324-565)
  IPR029053 Viral coat protein subunit [G3DSA:2.60.120.20] (566-862)
  IPR033703 Picornavirus/Calicivirus coat protein [cd00205] (125-321)
  IPR033703 Picornavirus/Calicivirus coat protein [cd00205] (419-556)

Nearest PDB structures (foldseek):
  5gq1-assembly1_A  TM=1.005E+00  e=1.156E-45  Enterovirus A71
  5grb-assembly3_D  TM=9.989E-01  e=1.577E-38  Enterovirus
  5grb-assembly1_F  TM=9.930E-01  e=8.986E-39  Enterovirus
  5grb-assembly1_A  TM=9.882E-01  e=3.780E-38  Enterovirus
  5gq1-assembly1_B  TM=9.946E-01  e=1.802E-37  Enterovirus A71

Radius of gyration: 36.09 Å; Cα contacts (8 Å, |Δi|>4): 2331; chains: 6; bounding box: 86×92×102 Å